Protein AF-A2GDU5-F1 (afdb_monomer_lite)

pLDDT: mean 79.03, std 13.69, range [23.64, 96.75]

Structure (mmCIF, N/CA/C/O backbone):
data_AF-A2GDU5-F1
#
_entry.id   AF-A2GDU5-F1
#
loop_
_atom_site.group_PDB
_atom_site.id
_atom_site.type_symbol
_atom_site.label_atom_id
_atom_site.label_alt_id
_atom_site.label_comp_id
_atom_site.label_asym_id
_atom_site.label_entity_id
_atom_site.label_seq_id
_atom_site.pdbx_PDB_ins_code
_atom_site.Cartn_x
_atom_site.Cartn_y
_atom_site.Cartn_z
_atom_site.occupancy
_atom_site.B_iso_or_equiv
_atom_site.auth_seq_id
_atom_site.auth_comp_id
_atom_site.auth_asym_id
_atom_site.auth_atom_id
_atom_site.pdbx_PDB_model_num
ATOM 1 N N . MET A 1 1 ? 20.203 16.580 0.268 1.00 59.78 1 MET A N 1
ATOM 2 C CA . MET A 1 1 ? 19.157 16.382 -0.785 1.00 59.78 1 MET A CA 1
ATOM 3 C C . MET A 1 1 ? 18.022 17.393 -0.591 1.00 59.78 1 MET A C 1
ATOM 5 O O . MET A 1 1 ? 18.221 18.310 0.182 1.00 59.78 1 MET A O 1
ATOM 9 N N . GLY A 1 2 ? 16.863 17.316 -1.258 1.00 58.25 2 GLY A N 1
ATOM 10 C CA . GLY A 1 2 ? 15.815 18.365 -1.196 1.00 58.25 2 GLY A CA 1
ATOM 11 C C . GLY A 1 2 ? 15.286 18.761 0.202 1.00 58.25 2 GLY A C 1
ATOM 12 O O . GLY A 1 2 ? 14.650 19.804 0.331 1.00 58.25 2 GLY A O 1
ATOM 13 N N . PHE A 1 3 ? 15.618 17.991 1.245 1.00 68.69 3 PHE A N 1
ATOM 14 C CA . PHE A 1 3 ? 15.351 18.269 2.666 1.00 68.69 3 PHE A CA 1
ATOM 15 C C . PHE A 1 3 ? 16.631 18.500 3.502 1.00 68.69 3 PHE A C 1
ATOM 17 O O . PHE A 1 3 ? 16.637 18.306 4.714 1.00 68.69 3 PHE A O 1
ATOM 24 N N . ASP A 1 4 ? 17.741 18.879 2.860 1.00 73.88 4 ASP A N 1
ATOM 25 C CA . ASP A 1 4 ? 19.029 19.119 3.522 1.00 73.88 4 ASP A CA 1
ATOM 26 C C . ASP A 1 4 ? 18.961 20.238 4.568 1.00 73.88 4 ASP A C 1
ATOM 28 O O . ASP A 1 4 ? 18.159 21.169 4.473 1.00 73.88 4 ASP A O 1
ATOM 32 N N . ASN A 1 5 ? 19.877 20.198 5.535 1.00 67.81 5 ASN A N 1
ATOM 33 C CA . ASN A 1 5 ? 20.006 21.255 6.526 1.00 67.81 5 ASN A CA 1
ATOM 34 C C . ASN A 1 5 ? 20.511 22.573 5.928 1.00 67.81 5 ASN A C 1
ATOM 36 O O . ASN A 1 5 ? 20.298 23.615 6.545 1.00 67.81 5 ASN A O 1
ATOM 40 N N . THR A 1 6 ? 21.166 22.542 4.764 1.00 77.12 6 THR A N 1
ATOM 41 C CA . THR A 1 6 ? 21.751 23.727 4.129 1.00 77.12 6 THR A CA 1
ATOM 42 C C . THR A 1 6 ? 20.952 24.191 2.907 1.00 77.12 6 THR A C 1
ATOM 44 O O . THR A 1 6 ? 20.748 23.445 1.949 1.00 77.12 6 THR A O 1
ATOM 47 N N . ASP A 1 7 ? 20.565 25.469 2.896 1.00 79.88 7 ASP A N 1
ATOM 48 C CA . ASP A 1 7 ? 19.825 26.107 1.796 1.00 79.88 7 ASP A CA 1
ATOM 49 C C . ASP A 1 7 ? 20.529 26.023 0.445 1.00 79.88 7 ASP A C 1
ATOM 51 O O . ASP A 1 7 ? 19.878 25.776 -0.566 1.00 79.88 7 ASP A O 1
ATOM 55 N N . SER A 1 8 ? 21.851 26.194 0.406 1.00 71.56 8 SER A N 1
ATOM 56 C CA . SER A 1 8 ? 22.625 26.097 -0.837 1.00 71.56 8 SER A CA 1
ATOM 57 C C . SER A 1 8 ? 22.556 24.698 -1.454 1.00 71.56 8 SER A C 1
ATOM 59 O O . SER A 1 8 ? 22.418 24.574 -2.669 1.00 71.56 8 SER A O 1
ATOM 61 N N . VAL A 1 9 ? 22.571 23.651 -0.625 1.00 69.81 9 VAL A N 1
ATOM 62 C CA . VAL A 1 9 ? 22.451 22.253 -1.060 1.00 69.81 9 VAL A CA 1
ATOM 63 C C . VAL A 1 9 ? 21.038 21.970 -1.569 1.00 69.81 9 VAL A C 1
ATOM 65 O O . VAL A 1 9 ? 20.882 21.374 -2.635 1.00 69.81 9 VAL A O 1
ATOM 68 N N . ARG A 1 10 ? 20.004 22.449 -0.863 1.00 79.12 10 ARG A N 1
ATOM 69 C CA . ARG A 1 10 ? 18.610 22.347 -1.329 1.00 79.12 10 ARG A CA 1
ATOM 70 C C . ARG A 1 10 ? 18.392 23.118 -2.631 1.00 79.12 10 ARG A C 1
ATOM 72 O O . ARG A 1 10 ? 17.750 22.601 -3.535 1.00 79.12 10 ARG A O 1
ATOM 79 N N . THR A 1 11 ? 18.985 24.302 -2.763 1.00 78.50 11 THR A N 1
ATOM 80 C CA . THR A 1 11 ? 18.891 25.155 -3.958 1.00 78.50 11 THR A CA 1
ATOM 81 C C . THR A 1 11 ? 19.548 24.478 -5.154 1.00 78.50 11 THR A C 1
ATOM 83 O O . THR A 1 11 ? 18.932 24.391 -6.210 1.00 78.50 11 THR A O 1
ATOM 86 N N . ALA A 1 12 ? 20.766 23.953 -4.990 1.00 68.75 12 ALA A N 1
ATOM 87 C CA . ALA A 1 12 ? 21.474 23.225 -6.040 1.00 68.75 12 ALA A CA 1
ATOM 88 C C . ALA A 1 12 ? 20.706 21.969 -6.476 1.00 68.75 12 ALA A C 1
ATOM 90 O O . ALA A 1 12 ? 20.631 21.689 -7.668 1.00 68.75 12 ALA A O 1
ATOM 91 N N . PHE A 1 13 ? 20.089 21.260 -5.525 1.00 75.81 13 PHE A N 1
ATOM 92 C CA . PHE A 1 13 ? 19.246 20.102 -5.808 1.00 75.81 13 PHE A CA 1
ATOM 93 C C . PHE A 1 13 ? 17.956 20.483 -6.547 1.00 75.81 13 PHE A C 1
ATOM 95 O O . PHE A 1 13 ? 17.663 19.917 -7.588 1.00 75.81 13 PHE A O 1
ATOM 102 N N . LEU A 1 14 ? 17.189 21.466 -6.065 1.00 78.19 14 LEU A N 1
ATOM 103 C CA . LEU A 1 14 ? 15.964 21.902 -6.748 1.00 78.19 14 LEU A CA 1
ATOM 104 C C . LEU A 1 14 ? 16.262 22.477 -8.131 1.00 78.19 14 LEU A C 1
ATOM 106 O O . LEU A 1 14 ? 15.517 22.219 -9.066 1.00 78.19 14 LEU A O 1
ATOM 110 N N . ALA A 1 15 ? 17.363 23.215 -8.279 1.00 73.44 15 ALA A N 1
ATOM 111 C CA . ALA A 1 15 ? 17.786 23.757 -9.561 1.00 73.44 15 ALA A CA 1
ATOM 112 C C . ALA A 1 15 ? 18.239 22.656 -10.526 1.00 73.44 15 ALA A C 1
ATOM 114 O O . ALA A 1 15 ? 17.897 22.729 -11.703 1.00 73.44 15 ALA A O 1
ATOM 115 N N . SER A 1 16 ? 18.962 21.632 -10.055 1.00 66.12 16 SER A N 1
ATOM 116 C CA . SER A 1 16 ? 19.348 20.500 -10.904 1.00 66.12 16 SER A CA 1
ATOM 117 C C . SER A 1 16 ? 18.131 19.689 -11.331 1.00 66.12 16 SER A C 1
ATOM 119 O O . SER A 1 16 ? 18.038 19.339 -12.499 1.00 66.12 16 SER A O 1
ATOM 121 N N . VAL A 1 17 ? 17.171 19.479 -10.424 1.00 68.00 17 VAL A N 1
ATOM 122 C CA . VAL A 1 17 ? 15.894 18.807 -10.692 1.00 68.00 17 VAL A CA 1
ATOM 123 C C . VAL A 1 17 ? 15.010 19.646 -11.631 1.00 68.00 17 VAL A C 1
ATOM 125 O O . VAL A 1 17 ? 14.420 19.114 -12.559 1.00 68.00 17 VAL A O 1
ATOM 128 N N . ALA A 1 18 ? 14.942 20.969 -11.481 1.00 69.94 18 ALA A N 1
ATOM 129 C CA . ALA A 1 18 ? 14.189 21.845 -12.385 1.00 69.94 18 ALA A CA 1
ATOM 130 C C . ALA A 1 18 ? 14.818 21.916 -13.787 1.00 69.94 18 ALA A C 1
ATOM 132 O O . ALA A 1 18 ? 14.117 21.864 -14.796 1.00 69.94 18 ALA A O 1
ATOM 133 N N . ALA A 1 19 ? 16.151 21.987 -13.855 1.00 63.06 19 ALA A N 1
ATOM 134 C CA . ALA A 1 19 ? 16.951 21.951 -15.084 1.00 63.06 19 ALA A CA 1
ATOM 135 C C . ALA A 1 19 ? 17.051 20.553 -15.697 1.00 63.06 19 ALA A C 1
ATOM 137 O O . ALA A 1 19 ? 17.915 20.294 -16.522 1.00 63.06 19 ALA A O 1
ATOM 138 N N . VAL A 1 20 ? 16.216 19.648 -15.232 1.00 59.94 20 VAL A N 1
ATOM 139 C CA . VAL A 1 20 ? 16.062 18.288 -15.696 1.00 59.94 20 VAL A CA 1
ATOM 140 C C . VAL A 1 20 ? 14.729 18.225 -16.455 1.00 59.94 20 VAL A C 1
ATOM 142 O O . VAL A 1 20 ? 14.638 17.543 -17.451 1.00 59.94 20 VAL A O 1
ATOM 145 N N . PHE A 1 21 ? 13.720 19.012 -16.070 1.00 59.44 21 PHE A N 1
ATOM 146 C CA . PHE A 1 21 ? 12.341 18.999 -16.578 1.00 59.44 21 PHE A CA 1
ATOM 147 C C . PHE A 1 21 ? 12.060 19.950 -17.774 1.00 59.44 21 PHE A C 1
ATOM 149 O O . PHE A 1 21 ? 10.907 20.286 -18.028 1.00 59.44 21 PHE A O 1
ATOM 156 N N . LYS A 1 22 ? 13.056 20.453 -18.516 1.00 51.84 22 LYS A N 1
ATOM 157 C CA . LYS A 1 22 ? 12.866 21.642 -19.377 1.00 51.84 22 LYS A CA 1
ATOM 158 C C . LYS A 1 22 ? 13.141 21.437 -20.879 1.00 51.84 22 LYS A C 1
ATOM 160 O O . LYS A 1 22 ? 14.289 21.367 -21.270 1.00 51.84 22 LYS A O 1
ATOM 165 N N . VAL A 1 23 ? 12.143 21.471 -21.765 1.00 41.59 23 VAL A N 1
ATOM 166 C CA . VAL A 1 23 ? 12.345 21.420 -23.240 1.00 41.59 23 VAL A CA 1
ATOM 167 C C . VAL A 1 23 ? 12.697 22.824 -23.826 1.00 41.59 23 VAL A C 1
ATOM 169 O O . VAL A 1 23 ? 12.073 23.797 -23.415 1.00 41.59 23 VAL A O 1
ATOM 172 N N . PRO A 1 24 ? 13.664 22.998 -24.759 1.00 36.41 24 PRO A N 1
ATOM 173 C CA . PRO A 1 24 ? 14.017 24.254 -25.438 1.00 36.41 24 PRO A CA 1
ATOM 174 C C . PRO A 1 24 ? 13.481 24.424 -26.884 1.00 36.41 24 PRO A C 1
ATOM 176 O O . PRO A 1 24 ? 13.335 23.471 -27.654 1.00 36.41 24 PRO A O 1
ATOM 179 N N . GLU A 1 25 ? 13.249 25.697 -27.244 1.00 29.20 25 GLU A N 1
ATOM 180 C CA . GLU A 1 25 ? 12.625 26.236 -28.475 1.00 29.20 25 GLU A CA 1
ATOM 181 C C . GLU A 1 25 ? 13.564 26.384 -29.703 1.00 29.20 25 GLU A C 1
ATOM 183 O O . GLU A 1 25 ? 14.769 26.589 -29.560 1.00 29.20 25 GLU A O 1
ATOM 188 N N . ILE A 1 26 ? 13.001 26.299 -30.927 1.00 27.44 26 ILE A N 1
ATOM 189 C CA . ILE A 1 26 ? 13.671 26.012 -32.228 1.00 27.44 26 ILE A CA 1
ATOM 190 C C . ILE A 1 26 ? 14.061 27.246 -33.072 1.00 27.44 26 ILE A C 1
ATOM 192 O O . ILE A 1 26 ? 13.242 28.142 -33.270 1.00 27.44 26 ILE A O 1
ATOM 196 N N . ARG A 1 27 ? 15.237 27.202 -33.739 1.00 24.22 27 ARG A N 1
ATOM 197 C CA . ARG A 1 27 ? 15.517 27.838 -35.056 1.00 24.22 27 ARG A CA 1
ATOM 198 C C . ARG A 1 27 ? 16.321 26.901 -35.990 1.00 24.22 27 ARG A C 1
ATOM 200 O O . ARG A 1 27 ? 17.091 26.075 -35.524 1.00 24.22 27 ARG A O 1
ATOM 207 N N . VAL A 1 28 ? 16.106 27.023 -37.308 1.00 32.78 28 VAL A N 1
ATOM 208 C CA . VAL A 1 28 ? 16.557 26.121 -38.407 1.00 32.78 28 VAL A CA 1
ATOM 209 C C . VAL A 1 28 ? 17.641 26.792 -39.280 1.00 32.78 28 VAL A C 1
ATOM 211 O O . VAL A 1 28 ? 17.622 28.020 -39.335 1.00 32.78 28 VAL A O 1
ATOM 214 N N . VAL A 1 29 ? 18.517 26.023 -39.977 1.00 23.64 29 VAL A N 1
ATOM 215 C CA . VAL A 1 29 ? 18.971 26.180 -41.407 1.00 23.64 29 VAL A CA 1
ATOM 216 C C . VAL A 1 29 ? 20.196 25.286 -41.767 1.00 23.64 29 VAL A C 1
ATOM 218 O O . VAL A 1 29 ? 21.187 25.335 -41.051 1.00 23.64 29 VAL A O 1
ATOM 221 N N . GLY A 1 30 ? 20.144 24.581 -42.925 1.00 26.91 30 GLY A N 1
ATOM 222 C CA . GLY A 1 30 ? 21.173 24.618 -44.007 1.00 26.91 30 GLY A CA 1
ATOM 223 C C . GLY A 1 30 ? 22.175 23.456 -44.240 1.00 26.91 30 GLY A C 1
ATOM 224 O O . GLY A 1 30 ? 23.024 23.209 -43.407 1.00 26.91 30 GLY A O 1
ATOM 225 N N . THR A 1 31 ? 22.127 22.844 -45.436 1.00 31.70 31 THR A N 1
ATOM 226 C CA . THR A 1 31 ? 22.852 21.670 -46.020 1.00 31.70 31 THR A CA 1
ATOM 227 C C . THR A 1 31 ? 24.286 21.889 -46.567 1.00 31.70 31 THR A C 1
ATOM 229 O O . THR A 1 31 ? 24.541 22.989 -47.051 1.00 31.70 31 THR A O 1
ATOM 232 N N . ALA A 1 32 ? 25.117 20.823 -46.705 1.00 23.86 32 ALA A N 1
ATOM 233 C CA . ALA A 1 32 ? 25.774 20.371 -47.975 1.00 23.86 32 ALA A CA 1
ATOM 234 C C . ALA A 1 32 ? 26.804 19.201 -47.827 1.00 23.86 32 ALA A C 1
ATOM 236 O O . ALA A 1 32 ? 27.413 19.012 -46.778 1.00 23.86 32 ALA A O 1
ATOM 237 N N . GLU A 1 33 ? 26.980 18.438 -48.920 1.00 32.34 33 GLU A N 1
ATOM 238 C CA . GLU A 1 33 ? 27.682 17.143 -49.122 1.00 32.34 33 GLU A CA 1
ATOM 239 C C . GLU A 1 33 ? 29.183 17.225 -49.510 1.00 32.34 33 GLU A C 1
ATOM 241 O O . GLU A 1 33 ? 29.621 18.249 -50.032 1.00 32.34 33 GLU A O 1
ATOM 246 N N . ALA A 1 34 ? 29.932 16.104 -49.396 1.00 23.98 34 ALA A N 1
ATOM 247 C CA . ALA A 1 34 ? 31.044 15.721 -50.302 1.00 23.98 34 ALA A CA 1
ATOM 248 C C . ALA A 1 34 ? 31.491 14.233 -50.157 1.00 23.98 34 ALA A C 1
ATOM 250 O O . ALA A 1 34 ? 31.383 13.643 -49.086 1.00 23.98 34 ALA A O 1
ATOM 251 N N . VAL A 1 35 ? 32.030 13.656 -51.246 1.00 33.53 35 VAL A N 1
ATOM 252 C CA . VAL A 1 35 ? 32.385 12.233 -51.516 1.00 33.53 35 VAL A CA 1
ATOM 253 C C . VAL A 1 35 ? 33.910 12.056 -51.738 1.00 33.53 35 VAL A C 1
ATOM 255 O O . VAL A 1 35 ? 34.508 12.983 -52.280 1.00 33.53 35 VAL A O 1
ATOM 258 N N . THR A 1 36 ? 34.538 10.900 -51.394 1.00 29.11 36 THR A N 1
ATOM 259 C CA . THR A 1 36 ? 35.489 10.095 -52.249 1.00 29.11 36 THR A CA 1
ATOM 260 C C . THR A 1 36 ? 36.145 8.837 -51.587 1.00 29.11 36 THR A C 1
ATOM 262 O O . THR A 1 36 ? 36.674 8.914 -50.484 1.00 29.11 36 THR A O 1
ATOM 265 N N . GLU A 1 37 ? 36.108 7.721 -52.353 1.00 30.11 37 GLU A N 1
ATOM 266 C CA . GLU A 1 37 ? 36.973 6.508 -52.549 1.00 30.11 37 GLU A CA 1
ATOM 267 C C . GLU A 1 37 ? 37.316 5.441 -51.460 1.00 30.11 37 GLU A C 1
ATOM 269 O O . GLU A 1 37 ? 37.497 5.711 -50.278 1.00 30.11 37 GLU A O 1
ATOM 274 N N . GLU A 1 38 ? 37.370 4.162 -51.897 1.00 43.97 38 GLU A N 1
ATOM 275 C CA . GLU A 1 38 ? 37.032 2.942 -51.131 1.00 43.97 38 GLU A CA 1
ATOM 276 C C . GLU A 1 38 ? 38.206 2.023 -50.705 1.00 43.97 38 GLU A C 1
ATOM 278 O O . GLU A 1 38 ? 38.881 1.423 -51.535 1.00 43.97 38 GLU A O 1
ATOM 283 N N . VAL A 1 39 ? 38.343 1.782 -49.393 1.00 59.94 39 VAL A N 1
ATOM 284 C CA . VAL A 1 39 ? 39.122 0.677 -48.781 1.00 59.94 39 VAL A CA 1
ATOM 285 C C . VAL A 1 39 ? 38.203 -0.540 -48.551 1.00 59.94 39 VAL A C 1
ATOM 287 O O . VAL A 1 39 ? 37.040 -0.342 -48.178 1.00 59.94 39 VAL A O 1
ATOM 290 N N . THR A 1 40 ? 38.672 -1.786 -48.757 1.00 68.19 40 THR A N 1
ATOM 291 C CA . THR A 1 40 ? 37.838 -2.992 -48.537 1.00 68.19 40 THR A CA 1
ATOM 292 C C . THR A 1 40 ? 37.731 -3.370 -47.054 1.00 68.19 40 THR A C 1
ATOM 294 O O . THR A 1 40 ? 38.578 -3.016 -46.236 1.00 68.19 40 THR A O 1
ATOM 297 N N . LEU A 1 41 ? 36.671 -4.097 -46.678 1.00 75.19 41 LEU A N 1
ATOM 298 C CA . LEU A 1 41 ? 36.395 -4.437 -45.276 1.00 75.19 41 LEU A CA 1
ATOM 299 C C . LEU A 1 41 ? 37.490 -5.309 -44.635 1.00 75.19 41 LEU A C 1
ATOM 301 O O . LEU A 1 41 ? 37.798 -5.157 -43.452 1.00 75.19 41 LEU A O 1
ATOM 305 N N . VAL A 1 42 ? 38.060 -6.223 -45.426 1.00 79.50 42 VAL A N 1
ATOM 306 C CA . VAL A 1 42 ? 39.102 -7.165 -44.993 1.00 79.50 42 VAL A CA 1
ATOM 307 C C . VAL A 1 42 ? 40.408 -6.424 -44.730 1.00 79.50 42 VAL A C 1
ATOM 309 O O . VAL A 1 42 ? 41.029 -6.652 -43.693 1.00 79.50 42 VAL A O 1
ATOM 312 N N . ASP A 1 43 ? 40.767 -5.476 -45.599 1.00 76.81 43 ASP A N 1
ATOM 313 C CA . ASP A 1 43 ? 41.979 -4.670 -45.434 1.00 76.81 43 ASP A CA 1
ATOM 314 C C . ASP A 1 43 ? 41.936 -3.870 -44.133 1.00 76.81 43 ASP A C 1
ATOM 316 O O . ASP A 1 43 ? 42.937 -3.778 -43.432 1.00 76.81 43 ASP A O 1
ATOM 320 N N . ILE A 1 44 ? 40.764 -3.342 -43.760 1.00 79.44 44 ILE A N 1
ATOM 321 C CA . ILE A 1 44 ? 40.614 -2.582 -42.516 1.00 79.44 44 ILE A CA 1
ATOM 322 C C . ILE A 1 44 ? 40.690 -3.507 -41.293 1.00 79.44 44 ILE A C 1
ATOM 324 O O . ILE A 1 44 ? 41.388 -3.178 -40.334 1.00 79.44 44 ILE A O 1
ATOM 328 N N . LEU A 1 45 ? 40.018 -4.667 -41.329 1.00 81.81 45 LEU A N 1
ATOM 329 C CA . LEU A 1 45 ? 39.980 -5.621 -40.210 1.00 81.81 45 LEU A CA 1
ATOM 330 C C . LEU A 1 45 ? 41.371 -6.155 -39.841 1.00 81.81 45 LEU A C 1
ATOM 332 O O . LEU A 1 45 ? 41.641 -6.427 -38.672 1.00 81.81 45 LEU A O 1
ATOM 336 N N . PHE A 1 46 ? 42.245 -6.274 -40.840 1.00 83.00 46 PHE A N 1
ATOM 337 C CA . PHE A 1 46 ? 43.621 -6.738 -40.695 1.00 83.00 46 PHE A CA 1
ATOM 338 C C . PHE A 1 46 ? 44.657 -5.612 -40.858 1.00 83.00 46 PHE A C 1
ATOM 340 O O . PHE A 1 46 ? 45.850 -5.901 -40.942 1.00 83.00 46 PHE A O 1
ATOM 347 N N . SER A 1 47 ? 44.249 -4.336 -40.854 1.00 69.19 47 SER A N 1
ATOM 348 C CA . SER A 1 47 ? 45.165 -3.190 -40.759 1.00 69.19 47 SER A CA 1
ATOM 349 C C . SER A 1 47 ? 45.456 -2.894 -39.282 1.00 69.19 47 SER A C 1
ATOM 351 O O . SER A 1 47 ? 44.553 -2.581 -38.513 1.00 69.19 47 SER A O 1
ATOM 353 N N . GLY A 1 48 ? 46.710 -3.024 -38.844 1.00 69.50 48 GLY A N 1
ATOM 354 C CA . GLY A 1 48 ? 47.106 -2.789 -37.443 1.00 69.50 48 GLY A CA 1
ATOM 355 C C . GLY A 1 48 ? 47.080 -4.040 -36.555 1.00 69.50 48 GLY A C 1
ATOM 356 O O . GLY A 1 48 ? 47.377 -5.144 -37.031 1.00 69.50 48 GLY A O 1
ATOM 357 N N . SER A 1 49 ? 46.801 -3.865 -35.255 1.00 70.88 49 SER A N 1
ATOM 358 C CA . SER A 1 49 ? 46.778 -4.970 -34.293 1.00 70.88 49 SER A CA 1
ATOM 359 C C . SER A 1 49 ? 45.445 -5.728 -34.365 1.00 70.88 49 SER A C 1
ATOM 361 O O . SER A 1 49 ? 44.376 -5.142 -34.532 1.00 70.88 49 SER A O 1
ATOM 363 N N . LEU A 1 50 ? 45.481 -7.057 -34.219 1.00 85.50 50 LEU A N 1
ATOM 364 C CA . LEU A 1 50 ? 44.300 -7.936 -34.315 1.00 85.50 50 LEU A CA 1
ATOM 365 C C . LEU A 1 50 ? 43.281 -7.742 -33.167 1.00 85.50 50 LEU A C 1
ATOM 367 O O . LEU A 1 50 ? 42.311 -8.493 -33.047 1.00 85.50 50 LEU A O 1
ATOM 371 N N . LYS A 1 51 ? 43.469 -6.709 -32.342 1.00 81.88 51 LYS A N 1
ATOM 372 C CA . LYS A 1 51 ? 42.652 -6.361 -31.180 1.00 81.88 51 LYS A CA 1
ATOM 373 C C . LYS A 1 51 ? 41.208 -6.030 -31.545 1.00 81.88 51 LYS A C 1
ATOM 375 O O . LYS A 1 51 ? 40.296 -6.354 -30.789 1.00 81.88 51 LYS A O 1
ATOM 380 N N . LEU A 1 52 ? 40.972 -5.461 -32.728 1.00 83.81 52 LEU A N 1
ATOM 381 C CA . LEU A 1 52 ? 39.616 -5.262 -33.245 1.00 83.81 52 LEU A CA 1
ATOM 382 C C . LEU A 1 52 ? 38.880 -6.599 -33.418 1.00 83.81 52 LEU A C 1
ATOM 384 O O . LEU A 1 52 ? 37.720 -6.719 -33.035 1.00 83.81 52 LEU A O 1
ATOM 388 N N . ILE A 1 53 ? 39.563 -7.623 -33.935 1.00 86.88 53 ILE A N 1
ATOM 389 C CA . ILE A 1 53 ? 38.979 -8.953 -34.137 1.00 86.88 53 ILE A CA 1
ATOM 390 C C . ILE A 1 53 ? 38.690 -9.632 -32.794 1.00 86.88 53 ILE A C 1
ATOM 392 O O . ILE A 1 53 ? 37.682 -10.320 -32.670 1.00 86.88 53 ILE A O 1
ATOM 396 N N . GLU A 1 54 ? 39.516 -9.399 -31.771 1.00 86.75 54 GLU A N 1
ATOM 397 C CA . GLU A 1 54 ? 39.267 -9.877 -30.401 1.00 86.75 54 GLU A CA 1
ATOM 398 C C . GLU A 1 54 ? 38.012 -9.250 -29.792 1.00 86.75 54 GLU A C 1
ATOM 400 O O . GLU A 1 54 ? 37.163 -9.955 -29.247 1.00 86.75 54 GLU A O 1
ATOM 405 N N . ILE A 1 55 ? 37.868 -7.927 -29.923 1.00 84.50 55 ILE A N 1
ATOM 406 C CA . ILE A 1 55 ? 36.693 -7.196 -29.434 1.00 84.50 55 ILE A CA 1
ATOM 407 C C . ILE A 1 55 ? 35.439 -7.693 -30.153 1.00 84.50 55 ILE A C 1
ATOM 409 O O . ILE A 1 55 ? 34.427 -7.951 -29.502 1.00 84.50 55 ILE A O 1
ATOM 413 N N . ILE A 1 56 ? 35.510 -7.887 -31.473 1.00 87.06 56 ILE A N 1
ATOM 414 C CA . ILE A 1 56 ? 34.402 -8.447 -32.251 1.00 87.06 56 ILE A CA 1
ATOM 415 C C . ILE A 1 56 ? 34.080 -9.867 -31.781 1.00 87.06 56 ILE A C 1
ATOM 417 O O . ILE A 1 56 ? 32.932 -10.155 -31.450 1.00 87.06 56 ILE A O 1
ATOM 421 N N . GLY A 1 57 ? 35.088 -10.733 -31.678 1.00 83.62 57 GLY A N 1
ATOM 422 C CA . GLY A 1 57 ? 34.925 -12.132 -31.297 1.00 83.62 57 GLY A CA 1
ATOM 423 C C . GLY A 1 57 ? 34.302 -12.329 -29.914 1.00 83.62 57 GLY A C 1
ATOM 424 O O . GLY A 1 57 ? 33.460 -13.208 -29.755 1.00 83.62 57 GLY A O 1
ATOM 425 N N . ASN A 1 58 ? 34.648 -11.484 -28.938 1.00 82.69 58 ASN A N 1
ATOM 426 C CA . ASN A 1 58 ? 34.112 -11.556 -27.572 1.00 82.69 58 ASN A CA 1
ATOM 427 C C . ASN A 1 58 ? 32.650 -11.092 -27.447 1.00 82.69 58 ASN A C 1
ATOM 429 O O . ASN A 1 58 ? 32.013 -11.359 -26.430 1.00 82.69 58 ASN A O 1
ATOM 433 N N . ASN A 1 59 ? 32.117 -10.399 -28.458 1.00 83.69 59 ASN A N 1
ATOM 434 C CA . ASN A 1 59 ? 30.756 -9.850 -28.458 1.00 83.69 59 ASN A CA 1
ATOM 435 C C . ASN A 1 59 ? 29.805 -10.583 -29.412 1.00 83.69 59 ASN A C 1
ATOM 437 O O . ASN A 1 59 ? 28.650 -10.181 -29.566 1.00 83.69 59 ASN A O 1
ATOM 441 N N . ILE A 1 60 ? 30.273 -11.654 -30.054 1.00 84.50 60 ILE A N 1
ATOM 442 C CA . ILE A 1 60 ? 29.435 -12.524 -30.874 1.00 84.50 60 ILE A CA 1
ATOM 443 C C . ILE A 1 60 ? 28.801 -13.590 -29.989 1.00 84.50 60 ILE A C 1
ATOM 445 O O . ILE A 1 60 ? 29.474 -14.282 -29.229 1.00 84.50 60 ILE A O 1
ATOM 449 N N . GLU A 1 61 ? 27.484 -13.741 -30.107 1.00 78.69 61 GLU A N 1
ATOM 450 C CA . GLU A 1 61 ? 26.736 -14.764 -29.381 1.00 78.69 61 GLU A CA 1
ATOM 451 C C . GLU A 1 61 ? 27.199 -16.183 -29.743 1.00 78.69 61 GLU A C 1
ATOM 453 O O . GLU A 1 61 ? 27.536 -16.485 -30.891 1.00 78.69 61 GLU A O 1
ATOM 458 N N . TYR A 1 62 ? 27.120 -17.101 -28.778 1.00 75.25 62 TYR A N 1
ATOM 459 C CA . TYR A 1 62 ? 27.547 -18.495 -28.942 1.00 75.25 62 TYR A CA 1
ATOM 460 C C . TYR A 1 62 ? 26.926 -19.216 -30.150 1.00 75.25 62 TYR A C 1
ATOM 462 O O . TYR A 1 62 ? 27.587 -20.042 -30.775 1.00 75.25 62 TYR A O 1
ATOM 470 N N . SER A 1 63 ? 25.670 -18.913 -30.494 1.00 76.62 63 SER A N 1
ATOM 471 C CA . SER A 1 63 ? 24.952 -19.497 -31.640 1.00 76.62 63 SER A CA 1
ATOM 472 C C . SER A 1 63 ? 25.543 -19.087 -32.995 1.00 76.62 63 SER A C 1
ATOM 474 O O . SER A 1 63 ? 25.366 -19.788 -33.991 1.00 76.62 63 SER A O 1
ATOM 476 N N . ARG A 1 64 ? 26.265 -17.962 -33.032 1.00 80.25 64 ARG A N 1
ATOM 477 C CA . ARG A 1 64 ? 26.814 -17.324 -34.236 1.00 80.25 64 ARG A CA 1
ATOM 478 C C . ARG A 1 64 ? 28.337 -17.384 -34.313 1.00 80.25 64 ARG A C 1
ATOM 480 O O . ARG A 1 64 ? 28.904 -17.237 -35.394 1.00 80.25 64 ARG A O 1
ATOM 487 N N . ALA A 1 65 ? 28.993 -17.685 -33.192 1.00 83.69 65 ALA A N 1
ATOM 488 C CA . ALA A 1 65 ? 30.444 -17.781 -33.077 1.00 83.69 65 ALA A CA 1
ATOM 489 C C . ALA A 1 65 ? 31.080 -18.718 -34.118 1.00 83.69 65 ALA A C 1
ATOM 491 O O . ALA A 1 65 ? 32.164 -18.425 -34.612 1.00 83.69 65 ALA A O 1
ATOM 492 N N . GLU A 1 66 ? 30.409 -19.813 -34.496 1.00 83.56 66 GLU A N 1
ATOM 493 C CA . GLU A 1 66 ? 30.905 -20.746 -35.521 1.00 83.56 66 GLU A CA 1
ATOM 494 C C . GLU A 1 66 ? 30.959 -20.113 -36.924 1.00 83.56 66 GLU A C 1
ATOM 496 O O . GLU A 1 66 ? 31.968 -20.228 -37.621 1.00 83.56 66 GLU A O 1
ATOM 501 N N . HIS A 1 67 ? 29.911 -19.385 -37.319 1.00 85.19 67 HIS A N 1
ATOM 502 C CA . HIS A 1 67 ? 29.825 -18.743 -38.633 1.00 85.19 67 HIS A CA 1
ATOM 503 C C . HIS A 1 67 ? 30.843 -17.609 -38.770 1.00 85.19 67 HIS A C 1
ATOM 505 O O . HIS A 1 67 ? 31.563 -17.539 -39.768 1.00 85.19 67 HIS A O 1
ATOM 511 N N . PHE A 1 68 ? 30.966 -16.770 -37.739 1.00 90.62 68 PHE A N 1
ATOM 512 C CA . PHE A 1 68 ? 31.948 -15.692 -37.747 1.00 90.62 68 PHE A CA 1
ATOM 513 C C . PHE A 1 68 ? 33.386 -16.205 -37.686 1.00 90.62 68 PHE A C 1
ATOM 515 O O . PHE A 1 68 ? 34.227 -15.720 -38.434 1.00 90.62 68 PHE A O 1
ATOM 522 N N . ALA A 1 69 ? 33.681 -17.203 -36.846 1.00 88.69 69 ALA A N 1
ATOM 523 C CA . ALA A 1 69 ? 35.022 -17.775 -36.752 1.00 88.69 69 ALA A CA 1
ATOM 524 C C . ALA A 1 69 ? 35.511 -18.330 -38.100 1.00 88.69 69 ALA A C 1
ATOM 526 O O . ALA A 1 69 ? 36.674 -18.147 -38.461 1.00 88.69 69 ALA A O 1
ATOM 527 N N . LYS A 1 70 ? 34.615 -18.965 -38.868 1.00 89.62 70 LYS A N 1
ATOM 528 C CA . LYS A 1 70 ? 34.909 -19.415 -40.231 1.00 89.62 70 LYS A CA 1
ATOM 529 C C . LYS A 1 70 ? 35.190 -18.234 -41.171 1.00 89.62 70 LYS A C 1
ATOM 531 O O . LYS A 1 70 ? 36.209 -18.240 -41.854 1.00 89.62 70 LYS A O 1
ATOM 536 N N . ALA A 1 71 ? 34.321 -17.222 -41.184 1.00 89.75 71 ALA A N 1
ATOM 537 C CA . ALA A 1 71 ? 34.452 -16.068 -42.077 1.00 89.75 71 ALA A CA 1
ATOM 538 C C . ALA A 1 71 ? 35.687 -15.199 -41.756 1.00 89.75 71 ALA A C 1
ATOM 540 O O . ALA A 1 71 ? 36.382 -14.746 -42.662 1.00 89.75 71 ALA A O 1
ATOM 541 N N . ALA A 1 72 ? 36.010 -15.012 -40.473 1.00 89.88 72 ALA A N 1
ATOM 542 C CA . ALA A 1 72 ? 37.202 -14.293 -40.027 1.00 89.88 72 ALA A CA 1
ATOM 543 C C . ALA A 1 72 ? 38.494 -15.015 -40.438 1.00 89.88 72 ALA A C 1
ATOM 545 O O . ALA A 1 72 ? 39.459 -14.365 -40.839 1.00 89.88 72 ALA A O 1
ATOM 546 N N . LEU A 1 73 ? 38.502 -16.352 -40.398 1.00 90.12 73 LEU A N 1
ATOM 547 C CA . LEU A 1 73 ? 39.636 -17.146 -40.862 1.00 90.12 73 LEU A CA 1
ATOM 548 C C . LEU A 1 73 ? 39.814 -17.073 -42.390 1.00 90.12 73 LEU A C 1
ATOM 550 O O . LEU A 1 73 ? 40.940 -16.930 -42.863 1.00 90.12 73 LEU A O 1
ATOM 554 N N . GLU A 1 74 ? 38.721 -17.109 -43.158 1.00 88.69 74 GLU A N 1
ATOM 555 C CA . GLU A 1 74 ? 38.750 -16.887 -44.613 1.00 88.69 74 GLU A CA 1
ATOM 556 C C . GLU A 1 74 ? 39.312 -15.496 -44.959 1.00 88.69 74 GLU A C 1
ATOM 558 O O . GLU A 1 74 ? 40.158 -15.364 -45.842 1.00 88.69 74 GLU A O 1
ATOM 563 N N . ALA A 1 75 ? 38.922 -14.459 -44.212 1.00 87.88 75 ALA A N 1
ATOM 564 C CA . ALA A 1 75 ? 39.464 -13.114 -44.391 1.00 87.88 75 ALA A CA 1
ATOM 565 C C . ALA A 1 75 ? 40.938 -12.986 -43.973 1.00 87.88 75 ALA A C 1
ATOM 567 O O . ALA A 1 75 ? 41.686 -12.230 -44.594 1.00 87.88 75 ALA A O 1
ATOM 568 N N . ALA A 1 76 ? 41.387 -13.744 -42.968 1.00 88.06 76 ALA A N 1
ATOM 569 C CA . ALA A 1 76 ? 42.798 -13.799 -42.587 1.00 88.06 76 ALA A CA 1
ATOM 570 C C . ALA A 1 76 ? 43.670 -14.450 -43.678 1.00 88.06 76 ALA A C 1
ATOM 572 O O . ALA A 1 76 ? 44.820 -14.059 -43.877 1.00 88.06 76 ALA A O 1
ATOM 573 N N . LEU A 1 77 ? 43.121 -15.433 -44.401 1.00 86.50 77 LEU A N 1
ATOM 574 C CA . LEU A 1 77 ? 43.767 -16.045 -45.565 1.00 86.50 77 LEU A CA 1
ATOM 575 C C . LEU A 1 77 ? 43.830 -15.068 -46.749 1.00 86.50 77 LEU A C 1
ATOM 577 O O . LEU A 1 77 ? 44.882 -14.959 -47.371 1.00 86.50 77 LEU A O 1
ATOM 581 N N . LEU A 1 78 ? 42.763 -14.298 -47.004 1.00 83.75 78 LEU A N 1
ATOM 582 C CA . LEU A 1 78 ? 42.743 -13.253 -48.042 1.00 83.75 78 LEU A CA 1
ATOM 583 C C . LEU A 1 78 ? 43.733 -12.108 -47.769 1.00 83.75 78 LEU A C 1
ATOM 585 O O . LEU A 1 78 ? 44.313 -11.573 -48.709 1.00 83.75 78 LEU A O 1
ATOM 589 N N . SER A 1 79 ? 43.951 -11.747 -46.500 1.00 81.69 79 SER A N 1
ATOM 590 C CA . SER A 1 79 ? 44.897 -10.690 -46.102 1.00 81.69 79 SER A CA 1
ATOM 591 C C . SER A 1 79 ? 46.351 -11.163 -45.966 1.00 81.69 79 SER A C 1
ATOM 593 O O . SER A 1 79 ? 47.230 -10.360 -45.662 1.00 81.69 79 SER A O 1
ATOM 595 N N . GLY A 1 80 ? 46.625 -12.461 -46.150 1.00 83.31 80 GLY A N 1
ATOM 596 C CA . GLY A 1 80 ? 47.961 -13.043 -45.982 1.00 83.31 80 GLY A CA 1
ATOM 597 C C . GLY A 1 80 ? 48.451 -13.134 -44.527 1.00 83.31 80 GLY A C 1
ATOM 598 O O . GLY A 1 80 ? 49.607 -13.481 -44.300 1.00 83.31 80 GLY A O 1
ATOM 599 N N . ARG A 1 81 ? 47.593 -12.865 -43.529 1.00 87.19 81 ARG A N 1
ATOM 600 C CA . ARG A 1 81 ? 47.933 -12.861 -42.085 1.00 87.19 81 ARG A CA 1
ATOM 601 C C . ARG A 1 81 ? 47.344 -14.058 -41.321 1.00 87.19 81 ARG A C 1
ATOM 603 O O . ARG A 1 81 ? 47.159 -14.007 -40.107 1.00 87.19 81 ARG A O 1
ATOM 610 N N . ALA A 1 82 ? 47.047 -15.156 -42.016 1.00 88.00 82 ALA A N 1
ATOM 611 C CA . ALA A 1 82 ? 46.336 -16.317 -41.472 1.00 88.00 82 ALA A CA 1
ATOM 612 C C . ALA A 1 82 ? 47.007 -16.962 -40.244 1.00 88.00 82 ALA A C 1
ATOM 614 O O . ALA A 1 82 ? 46.326 -17.239 -39.257 1.00 88.00 82 ALA A O 1
ATOM 615 N N . TYR A 1 83 ? 48.330 -17.163 -40.269 1.00 90.44 83 TYR A N 1
ATOM 616 C CA . TYR A 1 83 ? 49.056 -17.727 -39.123 1.00 90.44 83 TYR A CA 1
ATOM 617 C C . TYR A 1 83 ? 49.164 -16.758 -37.951 1.00 90.44 83 TYR A C 1
ATOM 619 O O . TYR A 1 83 ? 49.076 -17.187 -36.804 1.00 90.44 83 TYR A O 1
ATOM 627 N N . GLU A 1 84 ? 49.288 -15.460 -38.223 1.00 89.25 84 GLU A N 1
ATOM 628 C CA . GLU A 1 84 ? 49.284 -14.435 -37.181 1.00 89.25 84 GLU A CA 1
ATOM 629 C C . GLU A 1 84 ? 47.926 -14.389 -36.468 1.00 89.25 84 GLU A C 1
ATOM 631 O O . GLU A 1 84 ? 47.860 -14.397 -35.239 1.00 89.25 84 GLU A O 1
ATOM 636 N N . TYR A 1 85 ? 46.835 -14.440 -37.236 1.00 91.25 85 TYR A N 1
ATOM 637 C CA . TYR A 1 85 ? 45.483 -14.556 -36.702 1.00 91.25 85 TYR A CA 1
ATOM 638 C C . TYR A 1 85 ? 45.293 -15.833 -35.879 1.00 91.25 85 TYR A C 1
ATOM 640 O O . TYR A 1 85 ? 44.804 -15.774 -34.749 1.00 91.25 85 TYR A O 1
ATOM 648 N N . PHE A 1 86 ? 45.722 -16.980 -36.409 1.00 91.94 86 PHE A N 1
ATOM 649 C CA . PHE A 1 86 ? 45.629 -18.263 -35.719 1.00 91.94 86 PHE A CA 1
ATOM 650 C C . PHE A 1 86 ? 46.396 -18.250 -34.388 1.00 91.94 86 PHE A C 1
ATOM 652 O O . PHE A 1 86 ? 45.831 -18.585 -33.347 1.00 91.94 86 PHE A O 1
ATOM 659 N N . ALA A 1 87 ? 47.648 -17.784 -34.401 1.00 91.44 87 ALA A N 1
ATOM 660 C CA . ALA A 1 87 ? 48.483 -17.635 -33.213 1.00 91.44 87 ALA A CA 1
ATOM 661 C C . ALA A 1 87 ? 47.845 -16.694 -32.180 1.00 91.44 87 ALA A C 1
ATOM 663 O O . ALA A 1 87 ? 47.854 -16.993 -30.985 1.00 91.44 87 ALA A O 1
ATOM 664 N N . ARG A 1 88 ? 47.226 -15.597 -32.631 1.00 91.38 88 ARG A N 1
ATOM 665 C CA . ARG A 1 88 ? 46.554 -14.653 -31.738 1.00 91.38 88 ARG A CA 1
ATOM 666 C C . ARG A 1 88 ? 45.298 -15.234 -31.093 1.00 91.38 88 ARG A C 1
ATOM 668 O O . ARG A 1 88 ? 45.071 -15.003 -29.910 1.00 91.38 88 ARG A O 1
ATOM 675 N N . MET A 1 89 ? 44.495 -16.008 -31.824 1.00 93.12 89 MET A N 1
ATOM 676 C CA . MET A 1 89 ? 43.328 -16.692 -31.246 1.00 93.12 89 MET A CA 1
ATOM 677 C C . MET A 1 89 ? 43.739 -17.747 -30.209 1.00 93.12 89 MET A C 1
ATOM 679 O O . MET A 1 89 ? 43.047 -17.912 -29.205 1.00 93.12 89 MET A O 1
ATOM 683 N N . VAL A 1 90 ? 44.883 -18.413 -30.409 1.00 92.31 90 VAL A N 1
ATOM 684 C CA . VAL A 1 90 ? 45.486 -19.291 -29.392 1.00 92.31 90 VAL A CA 1
ATOM 685 C C . VAL A 1 90 ? 45.854 -18.493 -28.139 1.00 92.31 90 VAL A C 1
ATOM 687 O O . VAL A 1 90 ? 45.477 -18.898 -27.043 1.00 92.31 90 VAL A O 1
ATOM 690 N N . ASP A 1 91 ? 46.509 -17.337 -28.281 1.00 91.00 91 ASP A N 1
ATOM 691 C CA . ASP A 1 91 ? 46.864 -16.489 -27.133 1.00 91.00 91 ASP A CA 1
ATOM 692 C C . ASP A 1 91 ? 45.636 -16.032 -26.340 1.00 91.00 91 ASP A C 1
ATOM 694 O O . ASP A 1 91 ? 45.636 -16.085 -25.112 1.00 91.00 91 ASP A O 1
ATOM 698 N N . VAL A 1 92 ? 44.580 -15.601 -27.034 1.00 89.81 92 VAL A N 1
ATOM 699 C CA . VAL A 1 92 ? 43.337 -15.115 -26.413 1.00 89.81 92 VAL A CA 1
ATOM 700 C C . VAL A 1 92 ? 42.627 -16.230 -25.648 1.00 89.81 92 VAL A C 1
ATOM 702 O O . VAL A 1 92 ? 42.198 -16.005 -24.520 1.00 89.81 92 VAL A O 1
ATOM 705 N N . GLU A 1 93 ? 42.549 -17.441 -26.211 1.00 89.69 93 GLU A N 1
ATOM 706 C CA . GLU A 1 93 ? 41.993 -18.602 -25.499 1.00 89.69 93 GLU A CA 1
ATOM 707 C C . GLU A 1 93 ? 42.830 -18.948 -24.261 1.00 89.69 93 GLU A C 1
ATOM 709 O O . GLU A 1 93 ? 42.290 -19.358 -23.235 1.00 89.69 93 GLU A O 1
ATOM 714 N N . LEU A 1 94 ? 44.152 -18.776 -24.342 1.00 90.19 94 LEU A N 1
ATOM 715 C CA . LEU A 1 94 ? 45.050 -19.083 -23.241 1.00 90.19 94 LEU A CA 1
ATOM 716 C C . LEU A 1 94 ? 45.040 -18.021 -22.146 1.00 90.19 94 LEU A C 1
ATOM 718 O O . LEU A 1 94 ? 45.295 -18.395 -21.010 1.00 90.19 94 LEU A O 1
ATOM 722 N N . GLN A 1 95 ? 44.734 -16.745 -22.404 1.00 87.19 95 GLN A N 1
ATOM 723 C CA . GLN A 1 95 ? 44.748 -15.669 -21.391 1.00 87.19 95 GLN A CA 1
ATOM 724 C C . GLN A 1 95 ? 44.092 -16.043 -20.041 1.00 87.19 95 GLN A C 1
ATOM 726 O O . GLN A 1 95 ? 44.790 -15.944 -19.029 1.00 87.19 95 GLN A O 1
ATOM 731 N N . PRO A 1 96 ? 42.834 -16.533 -19.986 1.00 84.06 96 PRO A N 1
ATOM 732 C CA . PRO A 1 96 ? 42.150 -16.868 -18.729 1.00 84.06 96 PRO A CA 1
ATOM 733 C C . PRO A 1 96 ? 42.562 -18.219 -18.111 1.00 84.06 96 PRO A C 1
ATOM 735 O O . PRO A 1 96 ? 42.002 -18.626 -17.092 1.00 84.06 96 PRO A O 1
ATOM 738 N N . ILE A 1 97 ? 43.490 -18.950 -18.734 1.00 87.19 97 ILE A N 1
ATOM 739 C CA . ILE A 1 97 ? 43.849 -20.310 -18.321 1.00 87.19 97 ILE A CA 1
ATOM 740 C C . ILE A 1 97 ? 44.873 -20.297 -17.183 1.00 87.19 97 ILE A C 1
ATOM 742 O O . ILE A 1 97 ? 45.808 -19.498 -17.180 1.00 87.19 97 ILE A O 1
ATOM 746 N N . ASP A 1 98 ? 44.718 -21.224 -16.250 1.00 81.88 98 ASP A N 1
ATOM 747 C CA . ASP A 1 98 ? 45.657 -21.562 -15.189 1.00 81.88 98 ASP A CA 1
ATOM 748 C C . ASP A 1 98 ? 45.719 -23.092 -14.996 1.00 81.88 98 ASP A C 1
ATOM 750 O O . ASP A 1 98 ? 45.073 -23.872 -15.706 1.00 81.88 98 ASP A O 1
ATOM 754 N N . ASP A 1 99 ? 46.514 -23.554 -14.031 1.00 75.81 99 ASP A N 1
ATOM 755 C CA . ASP A 1 99 ? 46.685 -24.987 -13.774 1.00 75.81 99 ASP A CA 1
ATOM 756 C C . ASP A 1 99 ? 45.391 -25.705 -13.348 1.00 75.81 99 ASP A C 1
ATOM 758 O O . ASP A 1 99 ? 45.261 -26.915 -13.564 1.00 75.81 99 ASP A O 1
ATOM 762 N N . SER A 1 100 ? 44.428 -24.976 -12.770 1.00 80.25 100 SER A N 1
ATOM 763 C CA . SER A 1 100 ? 43.160 -25.526 -12.279 1.00 80.25 100 SER A CA 1
ATOM 764 C C . SER A 1 100 ? 42.161 -25.781 -13.409 1.00 80.25 100 SER A C 1
ATOM 766 O O . SER A 1 100 ? 41.362 -26.717 -13.337 1.00 80.25 100 SER A O 1
ATOM 768 N N . ASN A 1 101 ? 42.238 -24.993 -14.486 1.00 83.69 101 ASN A N 1
ATOM 769 C CA . ASN A 1 101 ? 41.289 -25.036 -15.592 1.00 83.69 101 ASN A CA 1
ATOM 770 C C . ASN A 1 101 ? 41.901 -25.497 -16.930 1.00 83.69 101 ASN A C 1
ATOM 772 O O . ASN A 1 101 ? 41.177 -25.586 -17.914 1.00 83.69 101 ASN A O 1
ATOM 776 N N . LYS A 1 102 ? 43.175 -25.916 -16.980 1.00 83.94 102 LYS A N 1
ATOM 777 C CA . LYS A 1 102 ? 43.859 -26.390 -18.208 1.00 83.94 102 LYS A CA 1
ATOM 778 C C . LYS A 1 102 ? 43.109 -27.431 -19.052 1.00 83.94 102 LYS A C 1
ATOM 780 O O . LYS A 1 102 ? 43.308 -27.513 -20.259 1.00 83.94 102 LYS A O 1
ATOM 785 N N . ASN A 1 103 ? 42.200 -28.206 -18.458 1.00 82.56 103 ASN A N 1
ATOM 786 C CA . ASN A 1 103 ? 41.350 -29.159 -19.180 1.00 82.56 103 ASN A CA 1
ATOM 787 C C . ASN A 1 103 ? 40.282 -28.503 -20.086 1.00 82.56 103 ASN A C 1
ATOM 789 O O . ASN A 1 103 ? 39.622 -29.226 -20.837 1.00 82.56 103 ASN A O 1
ATOM 793 N N . THR A 1 104 ? 40.066 -27.185 -20.006 1.00 84.81 104 THR A N 1
ATOM 794 C CA . THR A 1 104 ? 39.063 -26.441 -20.793 1.00 84.81 104 THR A CA 1
ATOM 795 C C . THR A 1 104 ? 39.631 -25.784 -22.052 1.00 84.81 104 THR A C 1
ATOM 797 O O . THR A 1 104 ? 38.844 -25.314 -22.875 1.00 84.81 104 THR A O 1
ATOM 800 N N . ILE A 1 105 ? 40.958 -25.795 -22.237 1.00 87.75 105 ILE A N 1
ATOM 801 C CA . ILE A 1 105 ? 41.643 -25.188 -23.388 1.00 87.75 105 ILE A CA 1
ATOM 802 C C . ILE A 1 105 ? 41.051 -25.743 -24.688 1.00 87.75 105 ILE A C 1
ATOM 804 O O . ILE A 1 105 ? 41.022 -26.960 -24.903 1.00 87.75 105 ILE A O 1
ATOM 808 N N . PHE A 1 106 ? 40.555 -24.853 -25.552 1.00 84.44 106 PHE A N 1
ATOM 809 C CA . PHE A 1 106 ? 39.869 -25.218 -26.789 1.00 84.44 106 PHE A CA 1
ATOM 810 C C . PHE A 1 106 ? 38.685 -26.168 -26.551 1.00 84.44 106 PHE A C 1
ATOM 812 O O . PHE A 1 106 ? 38.416 -27.085 -27.331 1.00 84.44 106 PHE A O 1
ATOM 819 N N . ARG A 1 107 ? 37.918 -25.970 -25.483 1.00 80.44 107 ARG A N 1
ATOM 820 C CA . ARG A 1 107 ? 36.618 -26.638 -25.286 1.00 80.44 107 ARG A CA 1
ATOM 821 C C . ARG A 1 107 ? 35.460 -25.651 -25.160 1.00 80.44 107 ARG A C 1
ATOM 823 O O . ARG A 1 107 ? 34.311 -26.079 -25.120 1.00 80.44 107 ARG A O 1
ATOM 830 N N . GLY A 1 108 ? 35.752 -24.350 -25.164 1.00 74.19 108 GLY A N 1
ATOM 831 C CA . GLY A 1 108 ? 34.752 -23.288 -25.179 1.00 74.19 108 GLY A CA 1
ATOM 832 C C . GLY A 1 108 ? 34.002 -23.167 -26.510 1.00 74.19 108 GLY A C 1
ATOM 833 O O . GLY A 1 108 ? 34.480 -23.579 -27.569 1.00 74.19 108 GLY A O 1
ATOM 834 N N . ASN A 1 109 ? 32.819 -22.550 -26.448 1.00 77.50 109 ASN A N 1
ATOM 835 C CA . ASN A 1 109 ? 31.987 -22.221 -27.613 1.00 77.50 109 ASN A CA 1
ATOM 836 C C . ASN A 1 109 ? 32.238 -20.807 -28.161 1.00 77.50 109 ASN A C 1
ATOM 838 O O . ASN A 1 109 ? 31.481 -20.341 -29.007 1.00 77.50 109 ASN A O 1
ATOM 842 N N . GLN A 1 110 ? 33.279 -20.133 -27.677 1.00 83.62 110 GLN A N 1
ATOM 843 C CA . GLN A 1 110 ? 33.635 -18.783 -28.099 1.00 83.62 110 GLN A CA 1
ATOM 844 C C . GLN A 1 110 ? 34.394 -18.766 -29.429 1.00 83.62 110 GLN A C 1
ATOM 846 O O . GLN A 1 110 ? 34.932 -19.786 -29.877 1.00 83.62 110 GLN A O 1
ATOM 851 N N . VAL A 1 111 ? 34.455 -17.584 -30.046 1.00 89.19 111 VAL A N 1
ATOM 852 C CA . VAL A 1 111 ? 35.104 -17.359 -31.346 1.00 89.19 111 VAL A CA 1
ATOM 853 C C . VAL A 1 111 ? 36.563 -17.845 -31.395 1.00 89.19 111 VAL A C 1
ATOM 855 O O . VAL A 1 111 ? 36.871 -18.555 -32.352 1.00 89.19 111 VAL A O 1
ATOM 858 N N . PRO A 1 112 ? 37.450 -17.586 -30.406 1.00 89.31 112 PRO A N 1
ATOM 859 C CA . PRO A 1 112 ? 38.850 -18.029 -30.472 1.00 89.31 112 PRO A CA 1
ATOM 860 C C . PRO A 1 112 ? 38.981 -19.550 -30.578 1.00 89.31 112 PRO A C 1
ATOM 862 O O . PRO A 1 112 ? 39.620 -20.079 -31.492 1.00 89.31 112 PRO A O 1
ATOM 865 N N . ALA A 1 113 ? 38.276 -20.271 -29.703 1.00 87.62 113 ALA A N 1
ATOM 866 C CA . ALA A 1 113 ? 38.209 -21.716 -29.746 1.00 87.62 113 ALA A CA 1
ATOM 867 C C . ALA A 1 113 ? 37.642 -22.191 -31.098 1.00 87.62 113 ALA A C 1
ATOM 869 O O . ALA A 1 113 ? 38.248 -23.038 -31.749 1.00 87.62 113 ALA A O 1
ATOM 870 N N . ARG A 1 114 ? 36.518 -21.651 -31.581 1.00 88.94 114 ARG A N 1
ATOM 871 C CA . ARG A 1 114 ? 35.931 -22.074 -32.867 1.00 88.94 114 ARG A CA 1
ATOM 872 C C . ARG A 1 114 ? 36.861 -21.803 -34.057 1.00 88.94 114 ARG A C 1
ATOM 874 O O . ARG A 1 114 ? 37.005 -22.689 -34.896 1.00 88.94 114 ARG A O 1
ATOM 881 N N . ALA A 1 115 ? 37.554 -20.665 -34.085 1.00 89.75 115 ALA A N 1
ATOM 882 C CA . ALA A 1 115 ? 38.487 -20.288 -35.149 1.00 89.75 115 ALA A CA 1
ATOM 883 C C . ALA A 1 115 ? 39.646 -21.284 -35.263 1.00 89.75 115 ALA A C 1
ATOM 885 O O . ALA A 1 115 ? 39.899 -21.818 -36.344 1.00 89.75 115 ALA A O 1
ATOM 886 N N . VAL A 1 116 ? 40.265 -21.633 -34.129 1.00 90.25 116 VAL A N 1
ATOM 887 C CA . VAL A 1 116 ? 41.304 -22.670 -34.078 1.00 90.25 116 VAL A CA 1
ATOM 888 C C . VAL A 1 116 ? 40.749 -24.005 -34.589 1.00 90.25 116 VAL A C 1
ATOM 890 O O . VAL A 1 116 ? 41.354 -24.642 -35.445 1.00 90.25 116 VAL A O 1
ATOM 893 N N . GLY A 1 117 ? 39.552 -24.408 -34.149 1.00 87.50 117 GLY A N 1
ATOM 894 C CA . GLY A 1 117 ? 38.916 -25.664 -34.569 1.00 87.50 117 GLY A CA 1
ATOM 895 C C . GLY A 1 117 ? 38.539 -25.748 -36.057 1.00 87.50 117 GLY A C 1
ATOM 896 O O . GLY A 1 117 ? 38.419 -26.854 -36.584 1.00 87.50 117 GLY A O 1
ATOM 897 N N . HIS A 1 118 ? 38.369 -24.615 -36.745 1.00 88.69 118 HIS A N 1
ATOM 898 C CA . HIS A 1 118 ? 38.080 -24.585 -38.181 1.00 88.69 118 HIS A CA 1
ATOM 899 C C . HIS A 1 118 ? 39.321 -24.749 -39.058 1.00 88.69 118 HIS A C 1
ATOM 901 O O . HIS A 1 118 ? 39.179 -25.233 -40.180 1.00 88.69 118 HIS A O 1
ATOM 907 N N . TRP A 1 119 ? 40.519 -24.418 -38.564 1.00 90.44 119 TRP A N 1
ATOM 908 C CA . TRP A 1 119 ? 41.752 -24.477 -39.356 1.00 90.44 119 TRP A CA 1
ATOM 909 C C . TRP A 1 119 ? 41.972 -25.823 -40.066 1.00 90.44 119 TRP A C 1
ATOM 911 O O . TRP A 1 119 ? 42.124 -25.826 -41.291 1.00 90.44 119 TRP A O 1
ATOM 921 N N . PRO A 1 120 ? 41.890 -26.986 -39.385 1.00 90.56 120 PRO A N 1
ATOM 922 C CA . PRO A 1 120 ? 42.087 -28.274 -40.051 1.00 90.56 120 PRO A CA 1
ATOM 923 C C . PRO A 1 120 ? 41.072 -28.544 -41.173 1.00 90.56 120 PRO A C 1
ATOM 925 O O . PRO A 1 120 ? 41.400 -29.205 -42.156 1.00 90.56 120 PRO A O 1
ATOM 928 N N . ARG A 1 121 ? 39.854 -27.985 -41.079 1.00 87.75 121 ARG A N 1
ATOM 929 C CA . ARG A 1 121 ? 38.804 -28.138 -42.102 1.00 87.75 121 ARG A CA 1
ATOM 930 C C . ARG A 1 121 ? 39.101 -27.364 -43.390 1.00 87.75 121 ARG A C 1
ATOM 932 O O . ARG A 1 121 ? 38.513 -27.683 -44.414 1.00 87.75 121 ARG A O 1
ATOM 939 N N . PHE A 1 122 ? 39.987 -26.373 -43.359 1.00 85.25 122 PHE A N 1
ATOM 940 C CA . PHE A 1 122 ? 40.426 -25.671 -44.568 1.00 85.25 122 PHE A CA 1
ATOM 941 C C . PHE A 1 122 ? 41.614 -26.361 -45.228 1.00 85.25 122 PHE A C 1
ATOM 943 O O . PHE A 1 122 ? 41.682 -26.434 -46.450 1.00 85.25 122 PHE A O 1
ATOM 950 N N . VAL A 1 123 ? 42.540 -26.880 -44.422 1.00 87.88 123 VAL A N 1
ATOM 951 C CA . VAL A 1 123 ? 43.863 -27.279 -44.920 1.00 87.88 123 VAL A CA 1
ATOM 952 C C . VAL A 1 123 ? 44.057 -28.791 -45.047 1.00 87.88 123 VAL A C 1
ATOM 954 O O . VAL A 1 123 ? 44.996 -29.221 -45.707 1.00 87.88 123 VAL A O 1
ATOM 957 N N . ALA A 1 124 ? 43.207 -29.607 -44.413 1.00 90.06 124 ALA A N 1
ATOM 958 C CA . ALA A 1 124 ? 43.446 -31.046 -44.270 1.00 90.06 124 ALA A CA 1
ATOM 959 C C . ALA A 1 124 ? 42.234 -31.941 -44.581 1.00 90.06 124 ALA A C 1
ATOM 961 O O . ALA A 1 124 ? 42.257 -33.127 -44.253 1.00 90.06 124 ALA A O 1
ATOM 962 N N . MET A 1 125 ? 41.177 -31.424 -45.220 1.00 90.12 125 MET A N 1
ATOM 963 C CA . MET A 1 125 ? 39.995 -32.232 -45.576 1.00 90.12 125 MET A CA 1
ATOM 964 C C . MET A 1 125 ? 40.320 -33.358 -46.561 1.00 90.12 125 MET A C 1
ATOM 966 O O . MET A 1 125 ? 39.847 -34.479 -46.379 1.00 90.12 125 MET A O 1
ATOM 970 N N . ASP A 1 126 ? 41.162 -33.094 -47.561 1.00 88.75 126 ASP A N 1
ATOM 971 C CA . ASP A 1 126 ? 41.590 -34.125 -48.513 1.00 88.75 126 ASP A CA 1
ATOM 972 C C . ASP A 1 126 ? 42.425 -35.210 -47.831 1.00 88.75 126 ASP A C 1
ATOM 974 O O . ASP A 1 126 ? 42.214 -36.399 -48.070 1.00 88.75 126 ASP A O 1
ATOM 978 N N . TRP A 1 127 ? 43.307 -34.809 -46.913 1.00 93.44 127 TRP A N 1
ATOM 979 C CA . TRP A 1 127 ? 44.080 -35.732 -46.083 1.00 93.44 127 TRP A CA 1
ATOM 980 C C . TRP A 1 127 ? 43.169 -36.602 -45.203 1.00 93.44 127 TRP A C 1
ATOM 982 O O . TRP A 1 127 ? 43.309 -37.825 -45.182 1.00 93.44 127 TRP A O 1
ATOM 992 N N . LEU A 1 128 ? 42.177 -35.999 -44.537 1.00 93.69 128 LEU A N 1
ATOM 993 C CA . LEU A 1 128 ? 41.202 -36.715 -43.710 1.00 93.69 128 LEU A CA 1
ATOM 994 C C . LEU A 1 128 ? 40.407 -37.732 -44.539 1.00 93.69 128 LEU A C 1
ATOM 996 O O . LEU A 1 128 ? 40.222 -38.874 -44.116 1.00 93.69 128 LEU A O 1
ATOM 1000 N N . LYS A 1 129 ? 39.969 -37.330 -45.737 1.00 92.19 129 LYS A N 1
ATOM 1001 C CA . LYS A 1 129 ? 39.259 -38.198 -46.677 1.00 92.19 129 LYS A CA 1
ATOM 1002 C C . LYS A 1 129 ? 40.128 -39.377 -47.106 1.00 92.19 129 LYS A C 1
ATOM 1004 O O . LYS A 1 129 ? 39.660 -40.506 -47.031 1.00 92.19 129 LYS A O 1
ATOM 1009 N N . GLN A 1 130 ? 41.373 -39.145 -47.515 1.00 92.12 130 GLN A N 1
ATOM 1010 C CA . GLN A 1 130 ? 42.291 -40.221 -47.914 1.00 92.12 130 GLN A CA 1
ATOM 1011 C C . GLN A 1 130 ? 42.588 -41.191 -46.760 1.00 92.12 130 GLN A C 1
ATOM 1013 O O . GLN A 1 130 ? 42.699 -42.391 -46.989 1.00 92.12 130 GLN A O 1
ATOM 1018 N N . THR A 1 131 ? 42.650 -40.678 -45.530 1.00 93.25 131 THR A N 1
ATOM 1019 C CA . THR A 1 131 ? 42.986 -41.460 -44.332 1.00 93.25 131 THR A CA 1
ATOM 1020 C C . THR A 1 131 ? 41.817 -42.321 -43.837 1.00 93.25 131 THR A C 1
ATOM 1022 O O . THR A 1 131 ? 42.009 -43.491 -43.518 1.00 93.25 131 THR A O 1
ATOM 1025 N N . LEU A 1 132 ? 40.596 -41.772 -43.764 1.00 94.56 132 LEU A N 1
ATOM 1026 C CA . LEU A 1 132 ? 39.462 -42.439 -43.102 1.00 94.56 132 LEU A CA 1
ATOM 1027 C C . LEU A 1 132 ? 38.412 -43.028 -44.045 1.00 94.56 132 LEU A C 1
ATOM 1029 O O . LEU A 1 132 ? 37.704 -43.956 -43.650 1.00 94.56 132 LEU A O 1
ATOM 1033 N N . ARG A 1 133 ? 38.287 -42.526 -45.282 1.00 93.06 133 ARG A N 1
ATOM 1034 C CA . ARG A 1 133 ? 37.264 -43.013 -46.221 1.00 93.06 133 ARG A CA 1
ATOM 1035 C C . ARG A 1 133 ? 37.339 -44.529 -46.464 1.00 93.06 133 ARG A C 1
ATOM 1037 O O . ARG A 1 133 ? 36.282 -45.152 -46.388 1.00 93.06 133 ARG A O 1
ATOM 1044 N N . PRO A 1 134 ? 38.525 -45.140 -46.676 1.00 94.25 134 PRO A N 1
ATOM 1045 C CA . PRO A 1 134 ? 38.614 -46.585 -46.896 1.00 94.25 134 PRO A CA 1
ATOM 1046 C C . PRO A 1 134 ? 38.058 -47.405 -45.724 1.00 94.25 134 PRO A C 1
ATOM 1048 O O . PRO A 1 134 ? 37.352 -48.384 -45.939 1.00 94.25 134 PRO A O 1
ATOM 1051 N N . ILE A 1 135 ? 38.313 -46.963 -44.487 1.00 94.56 135 ILE A N 1
ATOM 1052 C CA . ILE A 1 135 ? 37.814 -47.620 -43.272 1.00 94.56 135 ILE A CA 1
ATOM 1053 C C . ILE A 1 135 ? 36.290 -47.493 -43.172 1.00 94.56 135 ILE A C 1
ATOM 1055 O O . ILE A 1 135 ? 35.608 -48.444 -42.804 1.00 94.56 135 ILE A O 1
ATOM 1059 N N . PHE A 1 136 ? 35.733 -46.327 -43.509 1.00 94.25 136 PHE A N 1
ATOM 1060 C CA . PHE A 1 136 ? 34.291 -46.092 -43.403 1.00 94.25 136 PHE A CA 1
ATOM 1061 C C . PHE A 1 136 ? 33.518 -46.898 -44.447 1.00 94.25 136 PHE A C 1
ATOM 1063 O O . PHE A 1 136 ? 32.496 -47.493 -44.111 1.00 94.25 136 PHE A O 1
ATOM 1070 N N . ASP A 1 137 ? 34.020 -46.956 -45.684 1.00 92.25 137 ASP A N 1
ATOM 1071 C CA . ASP A 1 137 ? 33.435 -47.790 -46.736 1.00 92.25 137 ASP A CA 1
ATOM 1072 C C . ASP A 1 137 ? 33.494 -49.284 -46.349 1.00 92.25 137 ASP A C 1
ATOM 1074 O O . ASP A 1 137 ? 32.509 -50.000 -46.532 1.00 92.25 137 ASP A O 1
ATOM 1078 N N . GLU A 1 138 ? 34.593 -49.747 -45.731 1.00 92.25 138 GLU A N 1
ATOM 1079 C CA . GLU A 1 138 ? 34.723 -51.119 -45.208 1.00 92.25 138 GLU A CA 1
ATOM 1080 C C . GLU A 1 138 ? 33.693 -51.418 -44.105 1.00 92.25 138 GLU A C 1
ATOM 1082 O O . GLU A 1 138 ? 33.053 -52.471 -44.129 1.00 92.25 138 GLU A O 1
ATOM 1087 N N . VAL A 1 139 ? 33.489 -50.500 -43.152 1.00 92.56 139 VAL A N 1
ATOM 1088 C CA . VAL A 1 139 ? 32.502 -50.665 -42.067 1.00 92.56 139 VAL A CA 1
ATOM 1089 C C . VAL A 1 139 ? 31.078 -50.726 -42.613 1.00 92.56 139 VAL A C 1
ATOM 1091 O O . VAL A 1 139 ? 30.302 -51.580 -42.179 1.00 92.56 139 VAL A O 1
ATOM 1094 N N . ILE A 1 140 ? 30.734 -49.854 -43.566 1.00 91.31 140 ILE A N 1
ATOM 1095 C CA . ILE A 1 140 ? 29.409 -49.835 -44.201 1.00 91.31 140 ILE A CA 1
ATOM 1096 C C . ILE A 1 140 ? 29.158 -51.166 -44.913 1.00 91.31 140 ILE A C 1
ATOM 1098 O O . ILE A 1 140 ? 28.179 -51.841 -44.595 1.00 91.31 140 ILE A O 1
ATOM 1102 N N . ALA A 1 141 ? 30.087 -51.599 -45.769 1.00 90.50 141 ALA A N 1
ATOM 1103 C CA . ALA A 1 141 ? 29.978 -52.872 -46.478 1.00 90.50 141 ALA A CA 1
ATOM 1104 C C . ALA A 1 141 ? 29.929 -54.078 -45.520 1.00 90.50 141 ALA A C 1
ATOM 1106 O O . ALA A 1 141 ? 29.203 -55.043 -45.755 1.00 90.50 141 ALA A O 1
ATOM 1107 N N . SER A 1 142 ? 30.676 -54.045 -44.414 1.00 89.25 142 SER A N 1
ATOM 1108 C CA . SER A 1 142 ? 30.676 -55.128 -43.421 1.00 89.25 142 SER A CA 1
ATOM 1109 C C . SER A 1 142 ? 29.342 -55.222 -42.676 1.00 89.25 142 SER A C 1
ATOM 1111 O O . SER A 1 142 ? 28.828 -56.322 -42.471 1.00 89.25 142 SER A O 1
ATOM 1113 N N . CYS A 1 143 ? 28.742 -54.084 -42.314 1.00 87.38 143 CYS A N 1
ATOM 1114 C CA . CYS A 1 143 ? 27.426 -54.055 -41.674 1.00 87.38 143 CYS A CA 1
ATOM 1115 C C . CYS A 1 143 ? 26.314 -54.519 -42.626 1.00 87.38 143 CYS A C 1
ATOM 1117 O O . CYS A 1 143 ? 25.435 -55.264 -42.202 1.00 87.38 143 CYS A O 1
ATOM 1119 N N . GLU A 1 144 ? 26.375 -54.143 -43.908 1.00 86.12 144 GLU A N 1
ATOM 1120 C CA . GLU A 1 144 ? 25.447 -54.628 -44.946 1.00 86.12 144 GLU A CA 1
ATOM 1121 C C . GLU A 1 144 ? 25.515 -56.155 -45.121 1.00 86.12 144 GLU A C 1
ATOM 1123 O O . GLU A 1 144 ? 24.503 -56.799 -45.389 1.00 86.12 144 GLU A O 1
ATOM 1128 N N . ASN A 1 145 ? 26.687 -56.752 -44.886 1.00 86.31 145 ASN A N 1
ATOM 1129 C CA . ASN A 1 145 ? 26.900 -58.201 -44.884 1.00 86.31 145 ASN A CA 1
ATOM 1130 C C . ASN A 1 145 ? 26.624 -58.869 -43.516 1.00 86.31 145 ASN A C 1
ATOM 1132 O O . ASN A 1 145 ? 27.064 -59.995 -43.283 1.00 86.31 145 ASN A O 1
ATOM 1136 N N . ASN A 1 146 ? 25.897 -58.203 -42.607 1.00 82.12 146 ASN A N 1
ATOM 1137 C CA . ASN A 1 146 ? 25.542 -58.681 -41.261 1.00 82.12 146 ASN A CA 1
ATOM 1138 C C . ASN A 1 146 ? 26.732 -59.003 -40.332 1.00 82.12 146 ASN A C 1
ATOM 1140 O O . ASN A 1 146 ? 26.582 -59.763 -39.372 1.00 82.12 146 ASN A O 1
ATOM 1144 N N . VAL A 1 147 ? 27.907 -58.408 -40.558 1.00 85.31 147 VAL A N 1
ATOM 1145 C CA . VAL A 1 147 ? 29.029 -58.520 -39.614 1.00 85.31 147 VAL A CA 1
ATOM 1146 C C . VAL A 1 147 ? 28.724 -57.698 -38.359 1.00 85.31 147 VAL A C 1
ATOM 1148 O O . VAL A 1 147 ? 28.405 -56.508 -38.424 1.00 85.31 147 VAL A O 1
ATOM 1151 N N . GLY A 1 148 ? 28.806 -58.346 -37.198 1.00 85.00 148 GLY A N 1
ATOM 1152 C CA . GLY A 1 148 ? 28.562 -57.726 -35.902 1.00 85.00 148 GLY A CA 1
ATOM 1153 C C . GLY A 1 148 ? 29.801 -57.042 -35.324 1.00 85.00 148 GLY A C 1
ATOM 1154 O O . GLY A 1 148 ? 30.895 -57.606 -35.315 1.00 85.00 148 GLY A O 1
ATOM 1155 N N . PHE A 1 149 ? 29.605 -55.830 -34.802 1.00 88.44 149 PHE A N 1
ATOM 1156 C CA . PHE A 1 149 ? 30.627 -55.026 -34.112 1.00 88.44 149 PHE A CA 1
ATOM 1157 C C . PHE A 1 149 ? 30.148 -54.527 -32.736 1.00 88.44 149 PHE A C 1
ATOM 1159 O O . PHE A 1 149 ? 30.872 -53.823 -32.035 1.00 88.44 149 PHE A O 1
ATOM 1166 N N . ILE A 1 150 ? 28.915 -54.868 -32.338 1.00 85.62 150 ILE A N 1
ATOM 1167 C CA . ILE A 1 150 ? 28.315 -54.394 -31.088 1.00 85.62 150 ILE A CA 1
ATOM 1168 C C . ILE A 1 150 ? 28.845 -55.240 -29.934 1.00 85.62 150 ILE A C 1
ATOM 1170 O O . ILE A 1 150 ? 28.558 -56.432 -29.839 1.00 85.62 150 ILE A O 1
ATOM 1174 N N . VAL A 1 151 ? 29.603 -54.599 -29.046 1.00 86.38 151 VAL A N 1
ATOM 1175 C CA . VAL A 1 151 ? 30.275 -55.254 -27.904 1.00 86.38 151 VAL A CA 1
ATOM 1176 C C . VAL A 1 151 ? 29.639 -54.930 -26.551 1.00 86.38 151 VAL A C 1
ATOM 1178 O O . VAL A 1 151 ? 30.138 -55.354 -25.515 1.00 86.38 151 VAL A O 1
ATOM 1181 N N . ASN A 1 152 ? 28.536 -54.173 -26.543 1.00 86.25 152 ASN A N 1
ATOM 1182 C CA . ASN A 1 152 ? 27.721 -53.982 -25.346 1.00 86.25 152 ASN A CA 1
ATOM 1183 C C . ASN A 1 152 ? 26.760 -55.177 -25.192 1.00 86.25 152 ASN A C 1
ATOM 1185 O O . ASN A 1 152 ? 25.861 -55.312 -26.028 1.00 86.25 152 ASN A O 1
ATOM 1189 N N . PRO A 1 153 ? 26.875 -55.988 -24.120 1.00 81.69 153 PRO A N 1
ATOM 1190 C CA . PRO A 1 153 ? 26.029 -57.167 -23.925 1.00 81.69 153 PRO A CA 1
ATOM 1191 C C . PRO A 1 153 ? 24.525 -56.858 -23.904 1.00 81.69 153 PRO A C 1
ATOM 1193 O O . PRO A 1 153 ? 23.725 -57.680 -24.332 1.00 81.69 153 PRO A O 1
ATOM 1196 N N . ALA A 1 154 ? 24.129 -55.662 -23.453 1.00 82.50 154 ALA A N 1
ATOM 1197 C CA . ALA A 1 154 ? 22.725 -55.257 -23.352 1.00 82.50 154 ALA A CA 1
ATOM 1198 C C . ALA A 1 154 ? 22.094 -54.829 -24.692 1.00 82.50 154 ALA A C 1
ATOM 1200 O O . ALA A 1 154 ? 20.886 -54.618 -24.754 1.00 82.50 154 ALA A O 1
ATOM 1201 N N . LYS A 1 155 ? 22.899 -54.651 -25.747 1.00 82.56 155 LYS A N 1
ATOM 1202 C CA . LYS A 1 155 ? 22.451 -54.217 -27.082 1.00 82.56 155 LYS A CA 1
ATOM 1203 C C . LYS A 1 155 ? 22.795 -55.230 -28.177 1.00 82.56 155 LYS A C 1
ATOM 1205 O O . LYS A 1 155 ? 22.793 -54.875 -29.352 1.00 82.56 155 LYS A O 1
ATOM 1210 N N . LEU A 1 156 ? 23.151 -56.455 -27.797 1.00 82.62 156 LEU A N 1
ATOM 1211 C CA . LEU A 1 156 ? 23.578 -57.478 -28.742 1.00 82.62 156 LEU A CA 1
ATOM 1212 C C . LEU A 1 156 ? 22.395 -57.902 -29.638 1.00 82.62 156 LEU A C 1
ATOM 1214 O O . LEU A 1 156 ? 21.363 -58.309 -29.102 1.00 82.62 156 LEU A O 1
ATOM 1218 N N . PRO A 1 157 ? 22.516 -57.815 -30.974 1.00 79.88 157 PRO A N 1
ATOM 1219 C CA . PRO A 1 157 ? 21.475 -58.277 -31.890 1.00 79.88 157 PRO A CA 1
ATOM 1220 C C . PRO A 1 157 ? 21.251 -59.794 -31.803 1.00 79.88 157 PRO A C 1
ATOM 1222 O O . PRO A 1 157 ? 22.199 -60.555 -31.587 1.00 79.88 157 PRO A O 1
ATOM 1225 N N . GLU A 1 158 ? 20.010 -60.241 -32.020 1.00 73.81 158 GLU A N 1
ATOM 1226 C CA . GLU A 1 158 ? 19.668 -61.669 -32.054 1.00 73.81 158 GLU A CA 1
ATOM 1227 C C . GLU A 1 158 ? 20.499 -62.403 -33.125 1.00 73.81 158 GLU A C 1
ATOM 1229 O O . GLU A 1 158 ? 20.504 -62.026 -34.295 1.00 73.81 158 GLU A O 1
ATOM 1234 N N . GLY A 1 159 ? 21.228 -63.450 -32.718 1.00 75.12 159 GLY A N 1
ATOM 1235 C CA . GLY A 1 159 ? 22.062 -64.271 -33.607 1.00 75.12 159 GLY A CA 1
ATOM 1236 C C . GLY A 1 159 ? 23.550 -63.896 -33.684 1.00 75.12 159 GLY A C 1
ATOM 1237 O O . GLY A 1 159 ? 24.300 -64.601 -34.355 1.00 75.12 159 GLY A O 1
ATOM 1238 N N . GLN A 1 160 ? 24.006 -62.845 -32.989 1.00 82.56 160 GLN A N 1
ATOM 1239 C CA . GLN A 1 160 ? 25.433 -62.492 -32.886 1.00 82.56 160 GLN A CA 1
ATOM 1240 C C . GLN A 1 160 ? 26.055 -62.980 -31.567 1.00 82.56 160 GLN A C 1
ATOM 1242 O O . GLN A 1 160 ? 25.372 -63.068 -30.549 1.00 82.56 160 GLN A O 1
ATOM 1247 N N . THR A 1 161 ? 27.361 -63.276 -31.566 1.00 84.56 161 THR A N 1
ATOM 1248 C CA . THR A 1 161 ? 28.116 -63.661 -30.360 1.00 84.56 161 THR A CA 1
ATOM 1249 C C . THR A 1 161 ? 29.072 -62.553 -29.929 1.00 84.56 161 THR A C 1
ATOM 1251 O O . THR A 1 161 ? 29.700 -61.884 -30.754 1.00 84.56 161 THR A O 1
ATOM 1254 N N . ILE A 1 162 ? 29.189 -62.348 -28.614 1.00 85.81 162 ILE A N 1
ATOM 1255 C CA . ILE A 1 162 ? 30.012 -61.274 -28.040 1.00 85.81 162 ILE A CA 1
ATOM 1256 C C . ILE A 1 162 ? 31.486 -61.493 -28.382 1.00 85.81 162 ILE A C 1
ATOM 1258 O O . ILE A 1 162 ? 32.191 -60.526 -28.651 1.00 85.81 162 ILE A O 1
ATOM 1262 N N . GLU A 1 163 ? 31.952 -62.739 -28.426 1.00 84.81 163 GLU A N 1
ATOM 1263 C CA . GLU A 1 163 ? 33.345 -63.091 -28.705 1.00 84.81 163 GLU A CA 1
ATOM 1264 C C . GLU A 1 163 ? 33.759 -62.682 -30.126 1.00 84.81 163 GLU A C 1
ATOM 1266 O O . GLU A 1 163 ? 34.800 -62.050 -30.307 1.00 84.81 163 GLU A O 1
ATOM 1271 N N . VAL A 1 164 ? 32.918 -62.976 -31.126 1.00 86.75 164 VAL A N 1
ATOM 1272 C CA . VAL A 1 164 ? 33.179 -62.624 -32.533 1.00 86.75 164 VAL A CA 1
ATOM 1273 C C . VAL A 1 164 ? 33.087 -61.114 -32.731 1.00 86.75 164 VAL A C 1
ATOM 1275 O O . VAL A 1 164 ? 33.982 -60.515 -33.326 1.00 86.75 164 VAL A O 1
ATOM 1278 N N . ASN A 1 165 ? 32.062 -60.473 -32.161 1.00 90.19 165 ASN A N 1
ATOM 1279 C CA . ASN A 1 165 ? 31.926 -59.016 -32.211 1.00 90.19 165 ASN A CA 1
ATOM 1280 C C . ASN A 1 165 ? 33.103 -58.306 -31.526 1.00 90.19 165 ASN A C 1
ATOM 1282 O O . ASN A 1 165 ? 33.521 -57.242 -31.979 1.00 90.19 165 ASN A O 1
ATOM 1286 N N . THR A 1 166 ? 33.651 -58.895 -30.458 1.00 88.06 166 THR A N 1
ATOM 1287 C CA . THR A 1 166 ? 34.796 -58.346 -29.718 1.00 88.06 166 THR A CA 1
ATOM 1288 C C . THR A 1 166 ? 36.063 -58.337 -30.565 1.00 88.06 166 THR A C 1
ATOM 1290 O O . THR A 1 166 ? 36.771 -57.331 -30.609 1.00 88.06 166 THR A O 1
ATOM 1293 N N . GLU A 1 167 ? 36.333 -59.423 -31.287 1.00 90.19 167 GLU A N 1
ATOM 1294 C CA . GLU A 1 167 ? 37.492 -59.498 -32.179 1.00 90.19 167 GLU A CA 1
ATOM 1295 C C . GLU A 1 167 ? 37.327 -58.587 -33.407 1.00 90.19 167 GLU A C 1
ATOM 1297 O O . GLU A 1 167 ? 38.230 -57.812 -33.728 1.00 90.19 167 GLU A O 1
ATOM 1302 N N . ASN A 1 168 ? 36.143 -58.577 -34.032 1.00 91.06 168 ASN A N 1
ATOM 1303 C CA . ASN A 1 168 ? 35.837 -57.687 -35.159 1.00 91.06 168 ASN A CA 1
ATOM 1304 C C . ASN A 1 168 ? 36.018 -56.209 -34.782 1.00 91.06 168 ASN A C 1
ATOM 1306 O O . ASN A 1 168 ? 36.617 -55.427 -35.524 1.00 91.06 168 ASN A O 1
ATOM 1310 N N . PHE A 1 169 ? 35.523 -55.817 -33.604 1.00 93.75 169 PHE A N 1
ATOM 1311 C CA . PHE A 1 169 ? 35.650 -54.449 -33.117 1.00 93.75 169 PHE A CA 1
ATOM 1312 C C . PHE A 1 169 ? 37.099 -54.103 -32.739 1.00 93.75 169 PHE A C 1
ATOM 1314 O O . PHE A 1 169 ? 37.555 -52.999 -33.039 1.00 93.75 169 PHE A O 1
ATOM 1321 N N . ARG A 1 170 ? 37.872 -55.042 -32.167 1.00 93.31 170 ARG A N 1
ATOM 1322 C CA . ARG A 1 170 ? 39.313 -54.853 -31.909 1.00 93.31 170 ARG A CA 1
ATOM 1323 C C . ARG A 1 170 ? 40.082 -54.566 -33.196 1.00 93.31 170 ARG A C 1
ATOM 1325 O O . ARG A 1 170 ? 40.857 -53.609 -33.233 1.00 93.31 170 ARG A O 1
ATOM 1332 N N . GLN A 1 171 ? 39.858 -55.365 -34.238 1.00 92.50 171 GLN A N 1
ATOM 1333 C CA . GLN A 1 171 ? 40.527 -55.191 -35.529 1.00 92.50 171 GLN A CA 1
ATOM 1334 C C . GLN A 1 171 ? 40.161 -53.855 -36.173 1.00 92.50 171 GLN A C 1
ATOM 1336 O O . GLN A 1 171 ? 41.038 -53.159 -36.683 1.00 92.50 171 GLN A O 1
ATOM 1341 N N . LEU A 1 172 ? 38.890 -53.452 -36.091 1.00 94.56 172 LEU A N 1
ATOM 1342 C CA . LEU A 1 172 ? 38.446 -52.146 -36.570 1.00 94.56 172 LEU A CA 1
ATOM 1343 C C . LEU A 1 172 ? 39.161 -50.997 -35.842 1.00 94.56 172 LEU A C 1
ATOM 1345 O O . LEU A 1 172 ? 39.662 -50.078 -36.494 1.00 94.56 172 LEU A O 1
ATOM 1349 N N . LEU A 1 173 ? 39.258 -51.052 -34.509 1.00 93.81 173 LEU A N 1
ATOM 1350 C CA . LEU A 1 173 ? 39.966 -50.038 -33.721 1.00 93.81 173 LEU A CA 1
ATOM 1351 C C . LEU A 1 173 ? 41.452 -49.964 -34.097 1.00 93.81 173 LEU A C 1
ATOM 1353 O O . LEU A 1 173 ? 41.963 -48.871 -34.337 1.00 93.81 173 LEU A O 1
ATOM 1357 N N . GLN A 1 174 ? 42.128 -51.112 -34.202 1.00 93.50 174 GLN A N 1
ATOM 1358 C CA . GLN A 1 174 ? 43.536 -51.193 -34.608 1.00 93.50 174 GLN A CA 1
ATOM 1359 C C . GLN A 1 174 ? 43.766 -50.604 -36.000 1.00 93.50 174 GLN A C 1
ATOM 1361 O O . GLN A 1 174 ? 44.615 -49.727 -36.153 1.00 93.50 174 GLN A O 1
ATOM 1366 N N . LYS A 1 175 ? 42.980 -51.029 -36.998 1.00 94.12 175 LYS A N 1
ATOM 1367 C CA . LYS A 1 175 ? 43.062 -50.506 -38.370 1.00 94.12 175 LYS A CA 1
ATOM 1368 C C . LYS A 1 175 ? 42.840 -48.998 -38.414 1.00 94.12 175 LYS A C 1
ATOM 1370 O O . LYS A 1 175 ? 43.565 -48.294 -39.107 1.00 94.12 175 LYS A O 1
ATOM 1375 N N . THR A 1 176 ? 41.866 -48.500 -37.652 1.00 94.31 176 THR A N 1
ATOM 1376 C CA . THR A 1 176 ? 41.543 -47.070 -37.622 1.00 94.31 176 THR A CA 1
ATOM 1377 C C . THR A 1 176 ? 42.694 -46.248 -37.041 1.00 94.31 176 THR A C 1
ATOM 1379 O O . THR A 1 176 ? 43.066 -45.228 -37.616 1.00 94.31 176 THR A O 1
ATOM 1382 N N . VAL A 1 177 ? 43.286 -46.684 -35.924 1.00 94.31 177 VAL A N 1
ATOM 1383 C CA . VAL A 1 177 ? 44.430 -45.986 -35.313 1.00 94.31 177 VAL A CA 1
ATOM 1384 C C . VAL A 1 177 ? 45.665 -46.073 -36.210 1.00 94.31 177 VAL A C 1
ATOM 1386 O O . VAL A 1 177 ? 46.334 -45.061 -36.413 1.00 94.31 177 VAL A O 1
ATOM 1389 N N . GLN A 1 178 ? 45.936 -47.239 -36.801 1.00 93.75 178 GLN A N 1
ATOM 1390 C CA . GLN A 1 178 ? 47.078 -47.424 -37.694 1.00 93.75 178 GLN A CA 1
ATOM 1391 C C . GLN A 1 178 ? 46.975 -46.551 -38.950 1.00 93.75 178 GLN A C 1
ATOM 1393 O O . GLN A 1 178 ? 47.948 -45.895 -39.302 1.00 93.75 178 GLN A O 1
ATOM 1398 N N . ALA A 1 179 ? 45.793 -46.449 -39.567 1.00 93.94 179 ALA A N 1
ATOM 1399 C CA . ALA A 1 179 ? 45.578 -45.572 -40.719 1.00 93.94 179 ALA A CA 1
ATOM 1400 C C . ALA A 1 179 ? 45.917 -44.104 -40.403 1.00 93.94 179 ALA A C 1
ATOM 1402 O O . ALA A 1 179 ? 46.517 -43.410 -41.222 1.00 93.94 179 ALA A O 1
ATOM 1403 N N . ILE A 1 180 ? 45.582 -43.634 -39.195 1.00 94.00 180 ILE A N 1
ATOM 1404 C CA . ILE A 1 180 ? 45.897 -42.270 -38.749 1.00 94.00 180 ILE A CA 1
ATOM 1405 C C . ILE A 1 180 ? 47.405 -42.096 -38.512 1.00 94.00 180 ILE A C 1
ATOM 1407 O O . ILE A 1 180 ? 47.960 -41.068 -38.902 1.00 94.00 180 ILE A O 1
ATOM 1411 N N . LEU A 1 181 ? 48.065 -43.088 -37.905 1.00 93.12 181 LEU A N 1
ATOM 1412 C CA . LEU A 1 181 ? 49.518 -43.084 -37.697 1.00 93.12 181 LEU A CA 1
ATOM 1413 C C . LEU A 1 181 ? 50.278 -43.073 -39.031 1.00 93.12 181 LEU A C 1
ATOM 1415 O O . LEU A 1 181 ? 51.184 -42.262 -39.210 1.00 93.12 181 LEU A O 1
ATOM 1419 N N . ASP A 1 182 ? 49.873 -43.903 -39.992 1.00 91.12 182 ASP A N 1
ATOM 1420 C CA . ASP A 1 182 ? 50.478 -43.957 -41.328 1.00 91.12 182 ASP A CA 1
ATOM 1421 C C . ASP A 1 182 ? 50.268 -42.631 -42.084 1.00 91.12 182 ASP A C 1
ATOM 1423 O O . ASP A 1 182 ? 51.175 -42.113 -42.751 1.00 91.12 182 ASP A O 1
ATOM 1427 N N . GLY A 1 183 ? 49.093 -42.022 -41.892 1.00 88.19 183 GLY A N 1
ATOM 1428 C CA . GLY A 1 183 ? 48.736 -40.704 -42.408 1.00 88.19 183 GLY A CA 1
ATOM 1429 C C . GLY A 1 183 ? 49.600 -39.554 -41.877 1.00 88.19 183 GLY A C 1
ATOM 1430 O O . GLY A 1 183 ? 49.591 -38.478 -42.473 1.00 88.19 183 GLY A O 1
ATOM 1431 N N . GLN A 1 184 ? 50.395 -39.744 -40.814 1.00 88.31 184 GLN A N 1
ATOM 1432 C CA . GLN A 1 184 ? 51.319 -38.717 -40.308 1.00 88.31 184 GLN A CA 1
ATOM 1433 C C . GLN A 1 184 ? 52.290 -38.229 -41.397 1.00 88.31 184 GLN A C 1
ATOM 1435 O O . GLN A 1 184 ? 52.625 -37.045 -41.456 1.00 88.31 184 GLN A O 1
ATOM 1440 N N . THR A 1 185 ? 52.744 -39.132 -42.269 1.00 84.62 185 THR A N 1
ATOM 1441 C CA . THR A 1 185 ? 53.741 -38.820 -43.307 1.00 84.62 185 THR A CA 1
ATOM 1442 C C . THR A 1 185 ? 53.193 -37.918 -44.412 1.00 84.62 185 THR A C 1
ATOM 1444 O O . THR A 1 185 ? 53.915 -37.057 -44.914 1.00 84.62 185 THR A O 1
ATOM 1447 N N . THR A 1 186 ? 51.910 -38.068 -44.743 1.00 88.00 186 THR A N 1
ATOM 1448 C CA . THR A 1 186 ? 51.201 -37.310 -45.785 1.00 88.00 186 THR A CA 1
ATOM 1449 C C . THR A 1 186 ? 50.437 -36.107 -45.231 1.00 88.00 186 THR A C 1
ATOM 1451 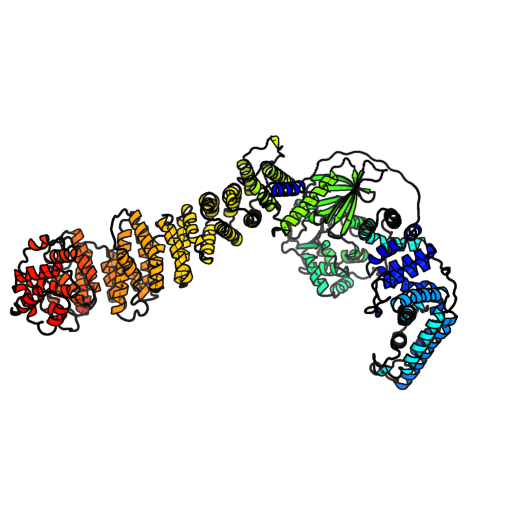O O . THR A 1 186 ? 49.744 -35.417 -45.980 1.00 88.00 186 THR A O 1
ATOM 1454 N N . MET A 1 187 ? 50.551 -35.841 -43.925 1.00 90.56 187 MET A N 1
ATOM 1455 C CA . MET A 1 187 ? 49.884 -34.720 -43.272 1.00 90.56 187 MET A CA 1
ATOM 1456 C C . MET A 1 187 ? 50.374 -33.379 -43.851 1.00 90.56 187 MET A C 1
ATOM 1458 O O . MET A 1 187 ? 51.589 -33.165 -43.913 1.00 90.56 187 MET A O 1
ATOM 1462 N N . PRO A 1 188 ? 49.463 -32.457 -44.229 1.00 91.38 188 PRO A N 1
ATOM 1463 C CA . PRO A 1 188 ? 49.837 -31.158 -44.779 1.00 91.38 188 PRO A CA 1
ATOM 1464 C C . PRO A 1 188 ? 50.740 -30.353 -43.838 1.00 91.38 188 PRO A C 1
ATOM 1466 O O . PRO A 1 188 ? 50.481 -30.257 -42.631 1.00 91.38 188 PRO A O 1
ATOM 1469 N N . ASP A 1 189 ? 51.762 -29.709 -44.401 1.00 89.62 189 ASP A N 1
ATOM 1470 C CA . ASP A 1 189 ? 52.689 -28.836 -43.669 1.00 89.62 189 ASP A CA 1
ATOM 1471 C C . ASP A 1 189 ? 51.949 -27.728 -42.914 1.00 89.62 189 ASP A C 1
ATOM 1473 O O . ASP A 1 189 ? 52.267 -27.431 -41.766 1.00 89.62 189 ASP A O 1
ATOM 1477 N N . SER A 1 190 ? 50.873 -27.204 -43.497 1.00 89.19 190 SER A N 1
ATOM 1478 C CA . SER A 1 190 ? 50.043 -26.162 -42.899 1.00 89.19 190 SER A CA 1
ATOM 1479 C C . SER A 1 190 ? 49.238 -26.617 -41.674 1.00 89.19 190 SER A C 1
ATOM 1481 O O . SER A 1 190 ? 48.956 -25.798 -40.794 1.00 89.19 190 SER A O 1
ATOM 1483 N N . LEU A 1 191 ? 48.892 -27.906 -41.570 1.00 91.69 191 LEU A N 1
ATOM 1484 C CA . LEU A 1 191 ? 48.307 -28.499 -40.359 1.00 91.69 191 LEU A CA 1
ATOM 1485 C C . LEU A 1 191 ? 49.388 -28.806 -39.311 1.00 91.69 191 LEU A C 1
ATOM 1487 O O . LEU A 1 191 ? 49.171 -28.616 -38.111 1.00 91.69 191 LEU A O 1
ATOM 1491 N N . THR A 1 192 ? 50.562 -29.245 -39.770 1.00 91.56 192 THR A N 1
ATOM 1492 C CA . THR A 1 192 ? 51.717 -29.506 -38.903 1.00 91.56 192 THR A CA 1
ATOM 1493 C C . THR A 1 192 ? 52.188 -28.217 -38.231 1.00 91.56 192 THR A C 1
ATOM 1495 O O . THR A 1 192 ? 52.336 -28.185 -37.012 1.00 91.56 192 THR A O 1
ATOM 1498 N N . TYR A 1 193 ? 52.321 -27.126 -38.989 1.00 92.31 193 TYR A N 1
ATOM 1499 C CA . TYR A 1 193 ? 52.749 -25.836 -38.457 1.00 92.31 193 TYR A CA 1
ATOM 1500 C C . TYR A 1 193 ? 51.728 -25.243 -37.474 1.00 92.31 193 TYR A C 1
ATOM 1502 O O . TYR A 1 193 ? 52.098 -24.768 -36.405 1.00 92.31 193 TYR A O 1
ATOM 1510 N N . ALA A 1 194 ? 50.424 -25.370 -37.748 1.00 92.12 194 ALA A N 1
ATOM 1511 C CA . ALA A 1 194 ? 49.387 -24.986 -36.785 1.00 92.12 194 ALA A CA 1
ATOM 1512 C C . ALA A 1 194 ? 49.482 -25.780 -35.468 1.00 92.12 194 ALA A C 1
ATOM 1514 O O . ALA A 1 194 ? 49.294 -25.224 -34.385 1.00 92.12 194 ALA A O 1
ATOM 1515 N N . SER A 1 195 ? 49.825 -27.069 -35.550 1.00 93.06 195 SER A N 1
ATOM 1516 C CA . SER A 1 195 ? 50.067 -27.905 -34.369 1.00 93.06 195 SER A CA 1
ATOM 1517 C C . SER A 1 195 ? 51.315 -27.455 -33.599 1.00 93.06 195 SER A C 1
ATOM 1519 O O . SER A 1 195 ? 51.300 -27.460 -32.373 1.00 93.06 195 SER A O 1
ATOM 1521 N N . GLN A 1 196 ? 52.368 -27.004 -34.288 1.00 93.06 196 GLN A N 1
ATOM 1522 C CA . GLN A 1 196 ? 53.568 -26.438 -33.658 1.00 93.06 196 GLN A CA 1
ATOM 1523 C C . GLN A 1 196 ? 53.270 -25.129 -32.921 1.00 93.06 196 GLN A C 1
ATOM 1525 O O . GLN A 1 196 ? 53.657 -25.001 -31.764 1.00 93.06 196 GLN A O 1
ATOM 1530 N N . ILE A 1 197 ? 52.502 -24.217 -33.531 1.00 93.12 197 ILE A N 1
ATOM 1531 C CA . ILE A 1 197 ? 52.077 -22.955 -32.896 1.00 93.12 197 ILE A CA 1
ATOM 1532 C C . ILE A 1 197 ? 51.272 -23.229 -31.620 1.00 93.12 197 ILE A C 1
ATOM 1534 O O . ILE A 1 197 ? 51.510 -22.602 -30.587 1.00 93.12 197 ILE A O 1
ATOM 1538 N N . ILE A 1 198 ? 50.317 -24.169 -31.674 1.00 93.69 198 ILE A N 1
ATOM 1539 C CA . ILE A 1 198 ? 49.556 -24.574 -30.484 1.00 93.69 198 ILE A CA 1
ATOM 1540 C C . ILE A 1 198 ? 50.500 -25.152 -29.433 1.00 93.69 198 ILE A C 1
ATOM 1542 O O . ILE A 1 198 ? 50.395 -24.787 -28.267 1.00 93.69 198 ILE A O 1
ATOM 1546 N N . PHE A 1 199 ? 51.407 -26.048 -29.824 1.00 93.75 199 PHE A N 1
ATOM 1547 C CA . PHE A 1 199 ? 52.321 -26.682 -28.884 1.00 93.75 199 PHE A CA 1
ATOM 1548 C C . PHE A 1 199 ? 53.203 -25.659 -28.176 1.00 93.75 199 PHE A C 1
ATOM 1550 O O . PHE A 1 199 ? 53.211 -25.652 -26.955 1.00 93.75 199 PHE A O 1
ATOM 1557 N N . GLU A 1 200 ? 53.886 -24.785 -28.913 1.00 92.81 200 GLU A N 1
ATOM 1558 C CA . GLU A 1 200 ? 54.791 -23.770 -28.365 1.00 92.81 200 GLU A CA 1
ATOM 1559 C C . GLU A 1 200 ? 54.074 -22.890 -27.331 1.00 92.81 200 GLU A C 1
ATOM 1561 O O . GLU A 1 200 ? 54.459 -22.864 -26.161 1.00 92.81 200 GLU A O 1
ATOM 1566 N N . LYS A 1 201 ? 52.945 -22.284 -27.718 1.00 92.38 201 LYS A N 1
ATOM 1567 C CA . LYS A 1 201 ? 52.177 -21.374 -26.853 1.00 92.38 201 LYS A CA 1
ATOM 1568 C C . LYS A 1 201 ? 51.546 -22.065 -25.644 1.00 92.38 201 LYS A C 1
ATOM 1570 O O . LYS A 1 201 ? 51.478 -21.496 -24.557 1.00 92.38 201 LYS A O 1
ATOM 1575 N N . VAL A 1 202 ? 51.050 -23.292 -25.812 1.00 92.25 202 VAL A N 1
ATOM 1576 C CA . VAL A 1 202 ? 50.445 -24.053 -24.707 1.00 92.25 202 VAL A CA 1
ATOM 1577 C C . VAL A 1 202 ? 51.527 -24.596 -23.774 1.00 92.25 202 VAL A C 1
ATOM 1579 O O . VAL A 1 202 ? 51.340 -24.584 -22.559 1.00 92.25 202 VAL A O 1
ATOM 1582 N N . PHE A 1 203 ? 52.660 -25.050 -24.309 1.00 91.88 203 PHE A N 1
ATOM 1583 C CA . PHE A 1 203 ? 53.761 -25.608 -23.527 1.00 91.88 203 PHE A CA 1
ATOM 1584 C C . PHE A 1 203 ? 54.390 -24.553 -22.616 1.00 91.88 203 PHE A C 1
ATOM 1586 O O . PHE A 1 203 ? 54.631 -24.846 -21.446 1.00 91.88 203 PHE A O 1
ATOM 1593 N N . GLU A 1 204 ? 54.552 -23.314 -23.096 1.00 87.88 204 GLU A N 1
ATOM 1594 C CA . GLU A 1 204 ? 54.978 -22.175 -22.266 1.00 87.88 204 GLU A CA 1
ATOM 1595 C C . GLU A 1 204 ? 54.086 -21.972 -21.032 1.00 87.88 204 GLU A C 1
ATOM 1597 O O . GLU A 1 204 ? 54.565 -21.537 -19.985 1.00 87.88 204 GLU A O 1
ATOM 1602 N N . LYS A 1 205 ? 52.793 -22.311 -21.135 1.00 86.56 205 LYS A N 1
ATOM 1603 C CA . LYS A 1 205 ? 51.799 -22.036 -20.095 1.00 86.56 205 LYS A CA 1
ATOM 1604 C C . LYS A 1 205 ? 51.468 -23.225 -19.186 1.00 86.56 205 LYS A C 1
ATOM 1606 O O . LYS A 1 205 ? 51.231 -23.020 -18.000 1.00 86.56 205 LYS A O 1
ATOM 1611 N N . VAL A 1 206 ? 51.414 -24.450 -19.716 1.00 88.81 206 VAL A N 1
ATOM 1612 C CA . VAL A 1 206 ? 50.981 -25.660 -18.976 1.00 88.81 206 VAL A CA 1
ATOM 1613 C C . VAL A 1 206 ? 51.903 -26.879 -19.169 1.00 88.81 206 VAL A C 1
ATOM 1615 O O . VAL A 1 206 ? 51.537 -28.001 -18.802 1.00 88.81 206 VAL A O 1
ATOM 1618 N N . GLY A 1 207 ? 53.102 -26.684 -19.730 1.00 88.06 207 GLY A N 1
ATOM 1619 C CA . GLY A 1 207 ? 54.136 -27.714 -19.878 1.00 88.06 207 GLY A CA 1
ATOM 1620 C C . GLY A 1 207 ? 53.708 -28.910 -20.739 1.00 88.06 207 GLY A C 1
ATOM 1621 O O . GLY A 1 207 ? 52.998 -28.764 -21.733 1.00 88.06 207 GLY A O 1
ATOM 1622 N N . GLU A 1 208 ? 54.103 -30.124 -20.335 1.00 85.56 208 GLU A N 1
ATOM 1623 C CA . GLU A 1 208 ? 53.841 -31.387 -21.061 1.00 85.56 208 GLU A CA 1
ATOM 1624 C C . GLU A 1 208 ? 52.351 -31.661 -21.344 1.00 85.56 208 GLU A C 1
ATOM 1626 O O . GLU A 1 208 ? 52.020 -32.453 -22.230 1.00 85.56 208 GLU A O 1
ATOM 1631 N N . PHE A 1 209 ? 51.427 -30.982 -20.653 1.00 87.81 209 PHE A N 1
ATOM 1632 C CA . PHE A 1 209 ? 49.999 -31.085 -20.953 1.00 87.81 209 PHE A CA 1
ATOM 1633 C C . PHE A 1 209 ? 49.648 -30.604 -22.376 1.00 87.81 209 PHE A C 1
ATOM 1635 O O . PHE A 1 209 ? 48.605 -30.985 -22.912 1.00 87.81 209 PHE A O 1
ATOM 1642 N N . ALA A 1 210 ? 50.538 -29.853 -23.035 1.00 89.75 210 ALA A N 1
ATOM 1643 C CA . ALA A 1 210 ? 50.404 -29.443 -24.431 1.00 89.75 210 ALA A CA 1
ATOM 1644 C C . ALA A 1 210 ? 50.140 -30.618 -25.394 1.00 89.75 210 ALA A C 1
ATOM 1646 O O . ALA A 1 210 ? 49.312 -30.483 -26.294 1.00 89.75 210 ALA A O 1
ATOM 1647 N N . TYR A 1 211 ? 50.729 -31.802 -25.175 1.00 88.38 211 TYR A N 1
ATOM 1648 C CA . TYR A 1 211 ? 50.461 -32.990 -26.006 1.00 88.38 211 TYR A CA 1
ATOM 1649 C C . TYR A 1 211 ? 49.002 -33.479 -25.906 1.00 88.38 211 TYR A C 1
ATOM 1651 O O . TYR A 1 211 ? 48.400 -33.905 -26.898 1.00 88.38 211 TYR A O 1
ATOM 1659 N N . SER A 1 212 ? 48.386 -33.349 -24.727 1.00 87.69 212 SER A N 1
ATOM 1660 C CA . SER A 1 212 ? 46.960 -33.643 -24.522 1.00 87.69 212 SER A CA 1
ATOM 1661 C C . SER A 1 212 ? 46.068 -32.619 -25.237 1.00 87.69 212 SER A C 1
ATOM 1663 O O . SER A 1 212 ? 45.035 -32.967 -25.817 1.00 87.69 212 SER A O 1
ATOM 1665 N N . ILE A 1 213 ? 46.494 -31.353 -25.281 1.00 90.25 213 ILE A N 1
ATOM 1666 C CA . ILE A 1 213 ? 45.793 -30.302 -26.027 1.00 90.25 213 ILE A CA 1
ATOM 1667 C C . ILE A 1 213 ? 45.904 -30.508 -27.539 1.00 90.25 213 ILE A C 1
ATOM 1669 O O . ILE A 1 213 ? 44.892 -30.375 -28.225 1.00 90.25 213 ILE A O 1
ATOM 1673 N N . LEU A 1 214 ? 47.062 -30.929 -28.059 1.00 90.75 214 LEU A N 1
ATOM 1674 C CA . LEU A 1 214 ? 47.200 -31.327 -29.467 1.00 90.75 214 LEU A CA 1
ATOM 1675 C C . LEU A 1 214 ? 46.273 -32.491 -29.824 1.00 90.75 214 LEU A C 1
ATOM 1677 O O . LEU A 1 214 ? 45.617 -32.468 -30.866 1.00 90.75 214 LEU A O 1
ATOM 1681 N N . SER A 1 215 ? 46.144 -33.463 -28.919 1.00 88.25 215 SER A N 1
ATOM 1682 C CA . SER A 1 215 ? 45.188 -34.561 -29.070 1.00 88.25 215 SER A CA 1
ATOM 1683 C C . SER A 1 215 ? 43.748 -34.045 -29.140 1.00 88.25 215 SER A C 1
ATOM 1685 O O . SER A 1 215 ? 42.982 -34.438 -30.017 1.00 88.25 215 SER A O 1
ATOM 1687 N N . SER A 1 216 ? 43.372 -33.105 -28.270 1.00 85.56 216 SER A N 1
ATOM 1688 C CA . SER A 1 216 ? 42.054 -32.457 -28.307 1.00 85.56 216 SER A CA 1
ATOM 1689 C C . SER A 1 216 ? 41.844 -31.620 -29.582 1.00 85.56 216 SER A C 1
ATOM 1691 O O . SER A 1 216 ? 40.754 -31.605 -30.146 1.00 85.56 216 SER A O 1
ATOM 1693 N N . PHE A 1 217 ? 42.872 -30.937 -30.078 1.00 89.25 217 PHE A N 1
ATOM 1694 C CA . PHE A 1 217 ? 42.798 -30.142 -31.302 1.00 89.25 217 PHE A CA 1
ATOM 1695 C C . PHE A 1 217 ? 42.596 -31.014 -32.547 1.00 89.25 217 PHE A C 1
ATOM 1697 O O . PHE A 1 217 ? 41.657 -30.794 -33.308 1.00 89.25 217 PHE A O 1
ATOM 1704 N N . LEU A 1 218 ? 43.437 -32.030 -32.739 1.00 90.50 218 LEU A N 1
ATOM 1705 C CA . LEU A 1 218 ? 43.403 -32.843 -33.949 1.00 90.50 218 LEU A CA 1
ATOM 1706 C C . LEU A 1 218 ? 42.292 -33.902 -33.898 1.00 90.50 218 LEU A C 1
ATOM 1708 O O . LEU A 1 218 ? 41.526 -34.050 -34.850 1.00 90.50 218 LEU A O 1
ATOM 1712 N N . PHE A 1 219 ? 42.149 -34.620 -32.781 1.00 90.75 219 PHE A N 1
ATOM 1713 C CA . PHE A 1 219 ? 41.172 -35.704 -32.689 1.00 90.75 219 PHE A CA 1
ATOM 1714 C C . PHE A 1 219 ? 39.779 -35.187 -32.366 1.00 90.75 219 PHE A C 1
ATOM 1716 O O . PHE A 1 219 ? 38.872 -35.367 -33.173 1.00 90.75 219 PHE A O 1
ATOM 1723 N N . LEU A 1 220 ? 39.596 -34.508 -31.230 1.00 86.56 220 LEU A N 1
ATOM 1724 C CA . LEU A 1 220 ? 38.254 -34.130 -30.769 1.00 86.56 220 LEU A CA 1
ATOM 1725 C C . LEU A 1 220 ? 37.548 -33.158 -31.723 1.00 86.56 220 LEU A C 1
ATOM 1727 O O . LEU A 1 220 ? 36.328 -33.209 -31.847 1.00 86.56 220 LEU A O 1
ATOM 1731 N N . ARG A 1 221 ? 38.294 -32.266 -32.385 1.00 86.25 221 ARG A N 1
ATOM 1732 C CA . ARG A 1 221 ? 37.710 -31.177 -33.190 1.00 86.25 221 ARG A CA 1
ATOM 1733 C C . ARG A 1 221 ? 37.732 -31.405 -34.694 1.00 86.25 221 ARG A C 1
ATOM 1735 O O . ARG A 1 221 ? 36.970 -30.738 -35.399 1.00 86.25 221 ARG A O 1
ATOM 1742 N N . PHE A 1 222 ? 38.546 -32.339 -35.182 1.00 90.75 222 PHE A N 1
ATOM 1743 C CA . PHE A 1 222 ? 38.688 -32.572 -36.616 1.00 90.75 222 PHE A CA 1
ATOM 1744 C C . PHE A 1 222 ? 38.449 -34.024 -37.031 1.00 90.75 222 PHE A C 1
ATOM 1746 O O . PHE A 1 222 ? 37.502 -34.282 -37.773 1.00 90.75 222 PHE A O 1
ATOM 1753 N N . ILE A 1 223 ? 39.233 -34.974 -36.516 1.00 92.88 223 ILE A N 1
ATOM 1754 C CA . ILE A 1 223 ? 39.140 -36.384 -36.928 1.00 92.88 223 ILE A CA 1
ATOM 1755 C C . ILE A 1 223 ? 37.846 -37.036 -36.413 1.00 92.88 223 ILE A C 1
ATOM 1757 O O . ILE A 1 223 ? 37.068 -37.565 -37.203 1.00 92.88 223 ILE A O 1
ATOM 1761 N N . ILE A 1 224 ? 37.568 -36.980 -35.108 1.00 92.69 224 ILE A N 1
ATOM 1762 C CA . ILE A 1 224 ? 36.413 -37.644 -34.477 1.00 92.69 224 ILE A CA 1
ATOM 1763 C C . ILE A 1 224 ? 35.058 -37.129 -34.996 1.00 92.69 224 ILE A C 1
ATOM 1765 O O . ILE A 1 224 ? 34.191 -37.964 -35.263 1.00 92.69 224 ILE A O 1
ATOM 1769 N N . PRO A 1 225 ? 34.848 -35.815 -35.226 1.00 91.44 225 PRO A N 1
ATOM 1770 C CA . PRO A 1 225 ? 33.606 -35.317 -35.818 1.00 91.44 225 PRO A CA 1
ATOM 1771 C C . PRO A 1 225 ? 33.233 -35.962 -37.160 1.00 91.44 225 PRO A C 1
ATOM 1773 O O . PRO A 1 225 ? 32.044 -36.077 -37.456 1.00 91.44 225 PRO A O 1
ATOM 1776 N N . SER A 1 226 ? 34.207 -36.449 -37.939 1.00 91.50 226 SER A N 1
ATOM 1777 C CA . SER A 1 226 ? 33.928 -37.144 -39.203 1.00 91.50 226 SER A CA 1
ATOM 1778 C C . SER A 1 226 ? 33.181 -38.471 -39.021 1.00 91.50 226 SER A C 1
ATOM 1780 O O . SER A 1 226 ? 32.399 -38.842 -39.888 1.00 91.50 226 SER A O 1
ATOM 1782 N N . PHE A 1 227 ? 33.326 -39.144 -37.874 1.00 91.94 227 PHE A N 1
ATOM 1783 C CA . PHE A 1 227 ? 32.604 -40.387 -37.565 1.00 91.94 227 PHE A CA 1
ATOM 1784 C C . PHE A 1 227 ? 31.112 -40.149 -37.315 1.00 91.94 227 PHE A C 1
ATOM 1786 O O . PHE A 1 227 ? 30.300 -41.043 -37.522 1.00 91.94 227 PHE A O 1
ATOM 1793 N N . SER A 1 228 ? 30.744 -38.948 -36.858 1.00 87.12 228 SER A N 1
ATOM 1794 C CA . SER A 1 228 ? 29.341 -38.533 -36.719 1.00 87.12 228 SER A CA 1
ATOM 1795 C C . SER A 1 228 ? 28.813 -37.884 -37.998 1.00 87.12 228 SER A C 1
ATOM 1797 O O . SER A 1 228 ? 27.645 -38.052 -38.336 1.00 87.12 228 SER A O 1
ATOM 1799 N N . ASN A 1 229 ? 29.672 -37.161 -38.723 1.00 87.12 229 ASN A N 1
ATOM 1800 C CA . ASN A 1 229 ? 29.350 -36.543 -40.001 1.00 87.12 229 ASN A CA 1
ATOM 1801 C C . ASN A 1 229 ? 30.215 -37.111 -41.136 1.00 87.12 229 ASN A C 1
ATOM 1803 O O . ASN A 1 229 ? 31.200 -36.507 -41.569 1.00 87.12 229 ASN A O 1
ATOM 1807 N N . VAL A 1 230 ? 29.794 -38.264 -41.656 1.00 87.38 230 VAL A N 1
ATOM 1808 C CA . VAL A 1 230 ? 30.491 -39.005 -42.721 1.00 87.38 230 VAL A CA 1
ATOM 1809 C C . VAL A 1 230 ? 30.618 -38.229 -44.041 1.00 87.38 230 VAL A C 1
ATOM 1811 O O . VAL A 1 230 ? 31.440 -38.575 -44.893 1.00 87.38 230 VAL A O 1
ATOM 1814 N N . SER A 1 231 ? 29.877 -37.127 -44.214 1.00 86.69 231 SER A N 1
ATOM 1815 C CA . SER A 1 231 ? 30.052 -36.247 -45.373 1.00 86.69 231 SER A CA 1
ATOM 1816 C C . SER A 1 231 ? 31.445 -35.615 -45.407 1.00 86.69 231 SER A C 1
ATOM 1818 O O . SER A 1 231 ? 31.927 -35.272 -46.484 1.00 86.69 231 SER A O 1
ATOM 1820 N N . MET A 1 232 ? 32.119 -35.502 -44.254 1.00 86.31 232 MET A N 1
ATOM 1821 C CA . MET A 1 232 ? 33.487 -34.985 -44.158 1.00 86.31 232 MET A CA 1
ATOM 1822 C C . MET A 1 232 ? 34.508 -35.860 -44.893 1.00 86.31 232 MET A C 1
ATOM 1824 O O . MET A 1 232 ? 35.501 -35.343 -45.391 1.00 86.31 232 MET A O 1
ATOM 1828 N N . VAL A 1 233 ? 34.243 -37.162 -45.027 1.00 88.81 233 VAL A N 1
ATOM 1829 C CA . VAL A 1 233 ? 35.055 -38.089 -45.836 1.00 88.81 233 VAL A CA 1
ATOM 1830 C C . VAL A 1 233 ? 34.453 -38.307 -47.237 1.00 88.81 233 VAL A C 1
ATOM 1832 O O . VAL A 1 233 ? 34.842 -39.200 -47.992 1.00 88.81 233 VAL A O 1
ATOM 1835 N N . GLY A 1 234 ? 33.484 -37.472 -47.625 1.00 83.12 234 GLY A N 1
ATOM 1836 C CA . GLY A 1 234 ? 32.833 -37.490 -48.933 1.00 83.12 234 GLY A CA 1
ATOM 1837 C C . GLY A 1 234 ? 31.771 -38.576 -49.112 1.00 83.12 234 GLY A C 1
ATOM 1838 O O . GLY A 1 234 ? 31.494 -38.943 -50.255 1.00 83.12 234 GLY A O 1
ATOM 1839 N N . ILE A 1 235 ? 31.223 -39.146 -48.032 1.00 86.50 235 ILE A N 1
ATOM 1840 C CA . ILE A 1 235 ? 30.075 -40.063 -48.103 1.00 86.50 235 ILE A CA 1
ATOM 1841 C C . ILE A 1 235 ? 28.805 -39.211 -48.096 1.00 86.50 235 ILE A C 1
ATOM 1843 O O . ILE A 1 235 ? 28.465 -38.589 -47.095 1.00 86.50 235 ILE A O 1
ATOM 1847 N N . THR A 1 236 ? 28.125 -39.140 -49.237 1.00 75.94 236 THR A N 1
ATOM 1848 C CA . THR A 1 236 ? 26.920 -38.312 -49.432 1.00 75.94 236 THR A CA 1
ATOM 1849 C C . THR A 1 236 ? 25.621 -39.111 -49.373 1.00 75.94 236 THR A C 1
ATOM 1851 O O . THR A 1 236 ? 24.543 -38.523 -49.324 1.00 75.94 236 THR A O 1
ATOM 1854 N N . SER A 1 237 ? 25.715 -40.442 -49.374 1.00 77.75 237 SER A N 1
ATOM 1855 C CA . SER A 1 237 ? 24.561 -41.333 -49.240 1.00 77.75 237 SER A CA 1
ATOM 1856 C C . SER A 1 237 ? 24.178 -41.495 -47.764 1.00 77.75 237 SER A C 1
ATOM 1858 O O . SER A 1 237 ? 25.066 -41.500 -46.907 1.00 77.75 237 SER A O 1
ATOM 1860 N N . PRO A 1 238 ? 22.879 -41.617 -47.439 1.00 75.12 238 PRO A N 1
ATOM 1861 C CA . PRO A 1 238 ? 22.433 -41.820 -46.067 1.00 75.12 238 PRO A CA 1
ATOM 1862 C C . PRO A 1 238 ? 22.973 -43.148 -45.521 1.00 75.12 238 PRO A C 1
ATOM 1864 O O . PRO A 1 238 ? 22.646 -44.216 -46.029 1.00 75.12 238 PRO A O 1
ATOM 1867 N N . VAL A 1 239 ? 23.805 -43.071 -44.480 1.00 83.44 239 VAL A N 1
ATOM 1868 C CA . VAL A 1 239 ? 24.338 -44.246 -43.776 1.00 83.44 239 VAL A CA 1
ATOM 1869 C C . VAL A 1 239 ? 23.272 -44.784 -42.827 1.00 83.44 239 VAL A C 1
ATOM 1871 O O . VAL A 1 239 ? 22.734 -44.014 -42.018 1.00 83.44 239 VAL A O 1
ATOM 1874 N N . GLY A 1 240 ? 22.986 -46.085 -42.941 1.00 83.12 240 GLY A N 1
ATOM 1875 C CA . GLY A 1 240 ? 22.039 -46.804 -42.089 1.00 83.12 240 GLY A CA 1
ATOM 1876 C C . GLY A 1 240 ? 22.443 -46.818 -40.611 1.00 83.12 240 GLY A C 1
ATOM 1877 O O . GLY A 1 240 ? 23.595 -46.549 -40.262 1.00 83.12 240 GLY A O 1
ATOM 1878 N N . ASP A 1 241 ? 21.486 -47.137 -39.742 1.00 83.50 241 ASP A N 1
ATOM 1879 C CA . ASP A 1 241 ? 21.631 -46.968 -38.290 1.00 83.50 241 ASP A CA 1
ATOM 1880 C C . ASP A 1 241 ? 22.747 -47.839 -37.695 1.00 83.50 241 ASP A C 1
ATOM 1882 O O . ASP A 1 241 ? 23.562 -47.351 -36.916 1.00 83.50 241 ASP A O 1
ATOM 1886 N N . GLN A 1 242 ? 22.872 -49.095 -38.136 1.00 84.62 242 GLN A N 1
ATOM 1887 C CA . GLN A 1 242 ? 23.899 -50.015 -37.638 1.00 84.62 242 GLN A CA 1
ATOM 1888 C C . GLN A 1 242 ? 25.340 -49.544 -37.942 1.00 84.62 242 GLN A C 1
ATOM 1890 O O . GLN A 1 242 ? 26.110 -49.394 -36.994 1.00 84.62 242 GLN A O 1
ATOM 1895 N N . PRO A 1 243 ? 25.747 -49.252 -39.197 1.00 88.38 243 PRO A N 1
ATOM 1896 C CA . PRO A 1 243 ? 27.086 -48.717 -39.452 1.00 88.38 243 PRO A CA 1
ATOM 1897 C C . PRO A 1 243 ? 27.343 -47.372 -38.760 1.00 88.38 243 PRO A C 1
ATOM 1899 O O . PRO A 1 243 ? 28.463 -47.119 -38.314 1.00 88.38 243 PRO A O 1
ATOM 1902 N N . ARG A 1 244 ? 26.318 -46.522 -38.611 1.00 87.69 244 ARG A N 1
ATOM 1903 C CA . ARG A 1 244 ? 26.437 -45.264 -37.858 1.00 87.69 244 ARG A CA 1
ATOM 1904 C C . ARG A 1 244 ? 26.759 -45.517 -36.385 1.00 87.69 244 ARG A C 1
ATOM 1906 O O . ARG A 1 244 ? 27.681 -44.894 -35.859 1.00 87.69 244 ARG A O 1
ATOM 1913 N N . ASP A 1 245 ? 26.053 -46.442 -35.744 1.00 87.25 245 ASP A N 1
ATOM 1914 C CA . ASP A 1 245 ? 26.280 -46.807 -34.344 1.00 87.25 245 ASP A CA 1
ATOM 1915 C C . ASP A 1 245 ? 27.683 -47.385 -34.130 1.00 87.25 245 ASP A C 1
ATOM 1917 O O . ASP A 1 245 ? 28.360 -47.023 -33.165 1.00 87.25 245 ASP A O 1
ATOM 1921 N N . VAL A 1 246 ? 28.164 -48.214 -35.062 1.00 90.25 246 VAL A N 1
ATOM 1922 C CA . VAL A 1 246 ? 29.523 -48.776 -35.024 1.00 90.25 246 VAL A CA 1
ATOM 1923 C C . VAL A 1 246 ? 30.578 -47.678 -35.156 1.00 90.25 246 VAL A C 1
ATOM 1925 O O . VAL A 1 246 ? 31.510 -47.628 -34.355 1.00 90.25 246 VAL A O 1
ATOM 1928 N N . LEU A 1 247 ? 30.427 -46.748 -36.104 1.00 92.12 247 LEU A N 1
ATOM 1929 C CA . LEU A 1 247 ? 31.347 -45.615 -36.261 1.00 92.12 247 LEU A CA 1
ATOM 1930 C C . LEU A 1 247 ? 31.343 -44.698 -35.027 1.00 92.12 247 LEU A C 1
ATOM 1932 O O . LEU A 1 247 ? 32.405 -44.266 -34.570 1.00 92.12 247 LEU A O 1
ATOM 1936 N N . MET A 1 248 ? 30.174 -44.443 -34.433 1.00 90.00 248 MET A N 1
ATOM 1937 C CA . MET A 1 248 ? 30.064 -43.686 -33.184 1.00 90.00 248 MET A CA 1
ATOM 1938 C C . MET A 1 248 ? 30.697 -44.419 -31.998 1.00 90.00 248 MET A C 1
ATOM 1940 O O . MET A 1 248 ? 31.318 -43.794 -31.135 1.00 90.00 248 MET A O 1
ATOM 1944 N N . GLN A 1 249 ? 30.563 -45.741 -31.926 1.00 88.81 249 GLN A N 1
ATOM 1945 C CA . GLN A 1 249 ? 31.207 -46.538 -30.891 1.00 88.81 249 GLN A CA 1
ATOM 1946 C C . GLN A 1 249 ? 32.735 -46.511 -31.044 1.00 88.81 249 GLN A C 1
ATOM 1948 O O . GLN A 1 249 ? 33.441 -46.249 -30.067 1.00 88.81 249 GLN A O 1
ATOM 1953 N N . THR A 1 250 ? 33.236 -46.704 -32.265 1.00 91.81 250 THR A N 1
ATOM 1954 C CA . THR A 1 250 ? 34.662 -46.637 -32.620 1.00 91.81 250 THR A CA 1
ATOM 1955 C C . THR A 1 250 ? 35.265 -45.294 -32.219 1.00 91.81 250 THR A C 1
ATOM 1957 O O . THR A 1 250 ? 36.276 -45.248 -31.519 1.00 91.81 250 THR A O 1
ATOM 1960 N N . SER A 1 251 ? 34.607 -44.187 -32.569 1.00 92.94 251 SER A N 1
ATOM 1961 C CA . SER A 1 251 ? 35.104 -42.841 -32.272 1.00 92.94 251 SER A CA 1
ATOM 1962 C C . SER A 1 251 ? 35.173 -42.556 -30.765 1.00 92.94 251 SER A C 1
ATOM 1964 O O . SER A 1 251 ? 36.167 -42.020 -30.267 1.00 92.94 251 SER A O 1
ATOM 1966 N N . ASN A 1 252 ? 34.168 -43.003 -30.006 1.00 89.00 252 ASN A N 1
ATOM 1967 C CA . ASN A 1 252 ? 34.131 -42.878 -28.549 1.00 89.00 252 ASN A CA 1
ATOM 1968 C C . ASN A 1 252 ? 35.256 -43.657 -27.855 1.00 89.00 252 ASN A C 1
ATOM 1970 O O . ASN A 1 252 ? 35.825 -43.172 -26.868 1.00 89.00 252 ASN A O 1
ATOM 1974 N N . VAL A 1 253 ? 35.559 -44.860 -28.344 1.00 90.44 253 VAL A N 1
ATOM 1975 C CA . VAL A 1 253 ? 36.609 -45.719 -27.785 1.00 90.44 253 VAL A CA 1
ATOM 1976 C C . VAL A 1 253 ? 37.994 -45.181 -28.134 1.00 90.44 253 VAL A C 1
ATOM 1978 O O . VAL A 1 253 ? 38.831 -45.077 -27.237 1.00 90.44 253 VAL A O 1
ATOM 1981 N N . ILE A 1 254 ? 38.222 -44.738 -29.374 1.00 91.50 254 ILE A N 1
ATOM 1982 C CA . ILE A 1 254 ? 39.487 -44.109 -29.789 1.00 91.50 254 ILE A CA 1
ATOM 1983 C C . ILE A 1 254 ? 39.747 -42.836 -28.978 1.00 91.50 254 ILE A C 1
ATOM 1985 O O . ILE A 1 254 ? 40.823 -42.684 -28.404 1.00 91.50 254 ILE A O 1
ATOM 1989 N N . MET A 1 255 ? 38.754 -41.951 -28.836 1.00 89.75 255 MET A N 1
ATOM 1990 C CA . MET A 1 255 ? 38.933 -40.712 -28.071 1.00 89.75 255 MET A CA 1
ATOM 1991 C C . MET A 1 255 ? 39.236 -40.987 -26.591 1.00 89.75 255 MET A C 1
ATOM 1993 O O . MET A 1 255 ? 40.093 -40.338 -25.991 1.00 89.75 255 MET A O 1
ATOM 1997 N N . SER A 1 256 ? 38.552 -41.968 -25.996 1.00 88.94 256 SER A N 1
ATOM 1998 C CA . SER A 1 256 ? 38.796 -42.358 -24.601 1.00 88.94 256 SER A CA 1
ATOM 1999 C C . SER A 1 256 ? 40.185 -42.981 -24.429 1.00 88.94 256 SER A C 1
ATOM 2001 O O . SER A 1 256 ? 40.863 -42.685 -23.447 1.00 88.94 256 SER A O 1
ATOM 2003 N N . SER A 1 257 ? 40.633 -43.763 -25.414 1.00 90.38 257 SER A N 1
ATOM 2004 C CA . SER A 1 257 ? 41.971 -44.357 -25.454 1.00 90.38 257 SER A CA 1
ATOM 2005 C C . SER A 1 257 ? 43.057 -43.285 -25.486 1.00 90.38 257 SER A C 1
ATOM 2007 O O . SER A 1 257 ? 43.937 -43.293 -24.636 1.00 90.38 257 SER A O 1
ATOM 2009 N N . ILE A 1 258 ? 42.941 -42.297 -26.378 1.00 89.50 258 ILE A N 1
ATOM 2010 C CA . ILE A 1 258 ? 43.916 -41.204 -26.515 1.00 89.50 258 ILE A CA 1
ATOM 2011 C C . ILE A 1 258 ? 44.007 -40.362 -25.232 1.00 89.50 258 ILE A C 1
ATOM 2013 O O . ILE A 1 258 ? 45.101 -40.025 -24.783 1.00 89.50 258 ILE A O 1
ATOM 2017 N N . LEU A 1 259 ? 42.869 -40.037 -24.605 1.00 85.50 259 LEU A N 1
ATOM 2018 C CA . LEU A 1 259 ? 42.850 -39.162 -23.426 1.00 85.50 259 LEU A CA 1
ATOM 2019 C C . LEU A 1 259 ? 43.245 -39.859 -22.122 1.00 85.50 259 LEU A C 1
ATOM 2021 O O . LEU A 1 259 ? 43.848 -39.221 -21.262 1.00 85.50 259 LEU A O 1
ATOM 2025 N N . LYS A 1 260 ? 42.857 -41.125 -21.930 1.00 84.25 260 LYS A N 1
ATOM 2026 C CA . LYS A 1 260 ? 42.969 -41.810 -20.629 1.00 84.25 260 LYS A CA 1
ATOM 2027 C C . LYS A 1 260 ? 43.921 -43.006 -20.624 1.00 84.25 260 LYS A C 1
ATOM 2029 O O . LYS A 1 260 ? 44.300 -43.442 -19.539 1.00 84.25 260 LYS A O 1
ATOM 2034 N N . GLY A 1 261 ? 44.247 -43.574 -21.787 1.00 84.81 261 GLY A N 1
ATOM 2035 C CA . GLY A 1 261 ? 45.047 -44.801 -21.909 1.00 84.81 261 GLY A CA 1
ATOM 2036 C C . GLY A 1 261 ? 44.376 -46.061 -21.348 1.00 84.81 261 GLY A C 1
ATOM 2037 O O . GLY A 1 261 ? 45.007 -47.112 -21.286 1.00 84.81 261 GLY A O 1
ATOM 2038 N N . ARG A 1 262 ? 43.112 -45.959 -20.913 1.00 85.31 262 ARG A N 1
ATOM 2039 C CA . ARG A 1 262 ? 42.298 -47.030 -20.321 1.00 85.31 262 ARG A CA 1
ATOM 2040 C C . ARG A 1 262 ? 40.801 -46.749 -20.511 1.00 85.31 262 ARG A C 1
ATOM 2042 O O . ARG A 1 262 ? 40.401 -45.593 -20.675 1.00 85.31 262 ARG A O 1
ATOM 2049 N N . LEU A 1 263 ? 39.976 -47.791 -20.496 1.00 87.12 263 LEU A N 1
ATOM 2050 C CA . LEU A 1 263 ? 38.558 -47.784 -20.886 1.00 87.12 263 LEU A CA 1
ATOM 2051 C C . LEU A 1 263 ? 37.617 -48.367 -19.817 1.00 87.12 263 LEU A C 1
ATOM 2053 O O . LEU A 1 263 ? 36.410 -48.116 -19.866 1.00 87.12 263 LEU A O 1
ATOM 2057 N N . ASP A 1 264 ? 38.160 -49.087 -18.838 1.00 77.56 264 ASP A N 1
ATOM 2058 C CA . ASP A 1 264 ? 37.448 -49.724 -17.724 1.00 77.56 264 ASP A CA 1
ATOM 2059 C C . ASP A 1 264 ? 36.712 -48.726 -16.819 1.00 77.56 264 ASP A C 1
ATOM 2061 O O . ASP A 1 264 ? 35.631 -49.035 -16.322 1.00 77.56 264 ASP A O 1
ATOM 2065 N N . ASP A 1 265 ? 37.217 -47.494 -16.708 1.00 71.19 265 ASP A N 1
ATOM 2066 C CA . ASP A 1 265 ? 36.580 -46.415 -15.941 1.00 71.19 265 ASP A CA 1
ATOM 2067 C C . ASP A 1 265 ? 35.227 -45.953 -16.530 1.00 71.19 265 ASP A C 1
ATOM 2069 O O . ASP A 1 265 ? 34.453 -45.283 -15.847 1.00 71.19 265 ASP A O 1
ATOM 2073 N N . LYS A 1 266 ? 34.952 -46.223 -17.820 1.00 68.19 266 LYS A N 1
ATOM 2074 C CA . LYS A 1 266 ? 33.749 -45.723 -18.519 1.00 68.19 266 LYS A CA 1
ATOM 2075 C C . LYS A 1 266 ? 32.676 -46.796 -18.659 1.00 68.19 266 LYS A C 1
ATOM 2077 O O . LYS A 1 266 ? 31.514 -46.522 -18.376 1.00 68.19 266 LYS A O 1
ATOM 2082 N N . TYR A 1 267 ? 33.065 -47.995 -19.090 1.00 81.12 267 TYR A N 1
ATOM 2083 C CA . TYR A 1 267 ? 32.182 -49.155 -19.160 1.00 81.12 267 TYR A CA 1
ATOM 2084 C C . TYR A 1 267 ? 32.984 -50.436 -18.936 1.00 81.12 267 TYR A C 1
ATOM 2086 O O . TYR A 1 267 ? 33.940 -50.710 -19.660 1.00 81.12 267 TYR A O 1
ATOM 2094 N N . THR A 1 268 ? 32.554 -51.261 -17.984 1.00 81.50 268 THR A N 1
ATOM 2095 C CA . THR A 1 268 ? 33.256 -52.493 -17.588 1.00 81.50 268 THR A CA 1
ATOM 2096 C C . THR A 1 268 ? 33.430 -53.490 -18.737 1.00 81.50 268 THR A C 1
ATOM 2098 O O . THR A 1 268 ? 34.458 -54.155 -18.814 1.00 81.50 268 THR A O 1
ATOM 2101 N N . TYR A 1 269 ? 32.490 -53.547 -19.686 1.00 84.81 269 TYR A N 1
ATOM 2102 C CA . TYR A 1 269 ? 32.584 -54.416 -20.869 1.00 84.81 269 TYR A CA 1
ATOM 2103 C C . TYR A 1 269 ? 33.660 -53.980 -21.886 1.00 84.81 269 TYR A C 1
ATOM 2105 O O . TYR A 1 269 ? 33.977 -54.742 -22.795 1.00 84.81 269 TYR A O 1
ATOM 2113 N N . LEU A 1 270 ? 34.240 -52.778 -21.752 1.00 88.81 270 LEU A N 1
ATOM 2114 C CA . LEU A 1 270 ? 35.352 -52.304 -22.588 1.00 88.81 270 LEU A CA 1
ATOM 2115 C C . LEU A 1 270 ? 36.735 -52.611 -21.995 1.00 88.81 270 LEU A C 1
ATOM 2117 O O . LEU A 1 270 ? 37.740 -52.386 -22.668 1.00 88.81 270 LEU A O 1
ATOM 2121 N N . ALA A 1 271 ? 36.802 -53.157 -20.776 1.00 87.12 271 ALA A N 1
ATOM 2122 C CA . ALA A 1 271 ? 38.058 -53.546 -20.135 1.00 87.12 271 ALA A CA 1
ATOM 2123 C C . ALA A 1 271 ? 38.975 -54.433 -21.010 1.00 87.12 271 ALA A C 1
ATOM 2125 O O . ALA A 1 271 ? 40.189 -54.220 -20.964 1.00 87.12 271 ALA A O 1
ATOM 2126 N N . PRO A 1 272 ? 38.463 -55.359 -21.857 1.00 88.44 272 PRO A N 1
ATOM 2127 C CA . PRO A 1 272 ? 39.314 -56.153 -22.741 1.00 88.44 272 PRO A CA 1
ATOM 2128 C C . PRO A 1 272 ? 40.195 -55.325 -23.681 1.00 88.44 272 PRO A C 1
ATOM 2130 O O . PRO A 1 272 ? 41.247 -55.808 -24.070 1.00 88.44 272 PRO A O 1
ATOM 2133 N N . TYR A 1 273 ? 39.813 -54.092 -24.026 1.00 91.25 273 TYR A N 1
ATOM 2134 C CA . TYR A 1 273 ? 40.539 -53.227 -24.965 1.00 91.25 273 TYR A CA 1
ATOM 2135 C C . TYR A 1 273 ? 41.560 -52.297 -24.286 1.00 91.25 273 TYR A C 1
ATOM 2137 O O . TYR A 1 273 ? 42.109 -51.413 -24.942 1.00 91.25 273 TYR A O 1
ATOM 2145 N N . ASN A 1 274 ? 41.812 -52.441 -22.979 1.00 91.25 274 ASN A N 1
ATOM 2146 C CA . ASN A 1 274 ? 42.739 -51.573 -22.240 1.00 91.25 274 ASN A CA 1
ATOM 2147 C C . ASN A 1 274 ? 44.189 -51.653 -22.744 1.00 91.25 274 ASN A C 1
ATOM 2149 O O . ASN A 1 274 ? 44.907 -50.654 -22.723 1.00 91.25 274 ASN A O 1
ATOM 2153 N N . ASP A 1 275 ? 44.614 -52.823 -23.222 1.00 91.69 275 ASP A N 1
ATOM 2154 C CA . ASP A 1 275 ? 45.913 -53.024 -23.868 1.00 91.69 275 ASP A CA 1
ATOM 2155 C C . ASP A 1 275 ? 46.048 -52.159 -25.132 1.00 91.69 275 ASP A C 1
ATOM 2157 O O . ASP A 1 275 ? 47.023 -51.421 -25.299 1.00 91.69 275 ASP A O 1
ATOM 2161 N N . LEU A 1 276 ? 45.012 -52.180 -25.972 1.00 91.38 276 LEU A N 1
ATOM 2162 C CA . LEU A 1 276 ? 44.917 -51.378 -27.181 1.00 91.38 276 LEU A CA 1
ATOM 2163 C C . LEU A 1 276 ? 44.807 -49.885 -26.860 1.00 91.38 276 LEU A C 1
ATOM 2165 O O . LEU A 1 276 ? 45.390 -49.060 -27.564 1.00 91.38 276 LEU A O 1
ATOM 2169 N N . ALA A 1 277 ? 44.084 -49.532 -25.796 1.00 91.50 277 ALA A N 1
ATOM 2170 C CA . ALA A 1 277 ? 43.912 -48.152 -25.368 1.00 91.50 277 ALA A CA 1
ATOM 2171 C C . ALA A 1 277 ? 45.246 -47.511 -24.972 1.00 91.50 277 ALA A C 1
ATOM 2173 O O . ALA A 1 277 ? 45.537 -46.385 -25.383 1.00 91.50 277 ALA A O 1
ATOM 2174 N N . LYS A 1 278 ? 46.080 -48.253 -24.234 1.00 91.75 278 LYS A N 1
ATOM 2175 C CA . LYS A 1 278 ? 47.423 -47.815 -23.853 1.00 91.75 278 LYS A CA 1
ATOM 2176 C C . LYS A 1 278 ? 48.346 -47.682 -25.064 1.00 91.75 278 LYS A C 1
ATOM 2178 O O . LYS A 1 278 ? 48.963 -46.635 -25.229 1.00 91.75 278 LYS A O 1
ATOM 2183 N N . TRP A 1 279 ? 48.382 -48.690 -25.942 1.00 94.25 279 TRP A N 1
ATOM 2184 C CA . TRP A 1 279 ? 49.147 -48.618 -27.195 1.00 94.25 279 TRP A CA 1
ATOM 2185 C C . TRP A 1 279 ? 48.745 -47.398 -28.035 1.00 94.25 279 TRP A C 1
ATOM 2187 O O . TRP A 1 279 ? 49.602 -46.636 -28.470 1.00 94.25 279 TRP A O 1
ATOM 2197 N N . THR A 1 280 ? 47.438 -47.159 -28.181 1.00 93.19 280 THR A N 1
ATOM 2198 C CA . THR A 1 280 ? 46.903 -46.009 -28.921 1.00 93.19 280 THR A CA 1
ATOM 2199 C C . THR A 1 280 ? 47.397 -44.689 -28.328 1.00 93.19 280 THR A C 1
ATOM 2201 O O . THR A 1 280 ? 47.852 -43.819 -29.065 1.00 93.19 280 THR A O 1
ATOM 2204 N N . GLN A 1 281 ? 47.340 -44.529 -27.002 1.00 92.25 281 GLN A N 1
ATOM 2205 C CA . GLN A 1 281 ? 47.811 -43.315 -26.335 1.00 92.25 281 GLN A CA 1
ATOM 2206 C C . GLN A 1 281 ? 49.313 -43.086 -26.547 1.00 92.25 281 GLN A C 1
ATOM 2208 O O . GLN A 1 281 ? 49.720 -41.980 -26.910 1.00 92.25 281 GLN A O 1
ATOM 2213 N N . ASP A 1 282 ? 50.130 -44.122 -26.355 1.00 91.69 282 ASP A N 1
ATOM 2214 C CA . ASP A 1 282 ? 51.584 -44.032 -26.492 1.00 91.69 282 ASP A CA 1
ATOM 2215 C C . ASP A 1 282 ? 51.989 -43.707 -27.942 1.00 91.69 282 ASP A C 1
ATOM 2217 O O . ASP A 1 282 ? 52.778 -42.787 -28.178 1.00 91.69 282 ASP A O 1
ATOM 2221 N N . SER A 1 283 ? 51.398 -44.392 -28.928 1.00 93.25 283 SER A N 1
ATOM 2222 C CA . SER A 1 283 ? 51.686 -44.171 -30.350 1.00 93.25 283 SER A CA 1
ATOM 2223 C C . SER A 1 283 ? 51.243 -42.791 -30.842 1.00 93.25 283 SER A C 1
ATOM 2225 O O . SER A 1 283 ? 51.995 -42.127 -31.556 1.00 93.25 283 SER A O 1
ATOM 2227 N N . ILE A 1 284 ? 50.067 -42.306 -30.430 1.00 92.62 284 ILE A N 1
ATOM 2228 C CA . ILE A 1 284 ? 49.596 -40.962 -30.798 1.00 92.62 284 ILE A CA 1
ATOM 2229 C C . ILE A 1 284 ? 50.452 -39.867 -30.141 1.00 92.62 284 ILE A C 1
ATOM 2231 O O . ILE A 1 284 ? 50.799 -38.881 -30.793 1.00 92.62 284 ILE A O 1
ATOM 2235 N N . ASN A 1 285 ? 50.869 -40.038 -28.884 1.00 90.31 285 ASN A N 1
ATOM 2236 C CA . ASN A 1 285 ? 51.792 -39.097 -28.242 1.00 90.31 285 ASN A CA 1
ATOM 2237 C C . ASN A 1 285 ? 53.154 -39.058 -28.951 1.00 90.31 285 ASN A C 1
ATOM 2239 O O . ASN A 1 285 ? 53.731 -37.984 -29.134 1.00 90.31 285 ASN A O 1
ATOM 2243 N N . GLN A 1 286 ? 53.658 -40.211 -29.399 1.00 90.56 286 GLN A N 1
ATOM 2244 C CA . GLN A 1 286 ? 54.879 -40.281 -30.201 1.00 90.56 286 GLN A CA 1
ATOM 2245 C C . GLN A 1 286 ? 54.713 -39.595 -31.568 1.00 90.56 286 GLN A C 1
ATOM 2247 O O . GLN A 1 286 ? 55.609 -38.862 -31.990 1.00 90.56 286 GLN A O 1
ATOM 2252 N N . MET A 1 287 ? 53.557 -39.759 -32.220 1.00 92.62 287 MET A N 1
ATOM 2253 C CA . MET A 1 287 ? 53.207 -39.043 -33.451 1.00 92.62 287 MET A CA 1
ATOM 2254 C C . MET A 1 287 ? 53.292 -37.522 -33.240 1.00 92.62 287 MET A C 1
ATOM 2256 O O . MET A 1 287 ? 53.967 -36.830 -34.002 1.00 92.62 287 MET A O 1
ATOM 2260 N N . PHE A 1 288 ? 52.694 -36.990 -32.168 1.00 92.38 288 PHE A N 1
ATOM 2261 C CA . PHE A 1 288 ? 52.756 -35.554 -31.872 1.00 92.38 288 PHE A CA 1
ATOM 2262 C C . PHE A 1 288 ? 54.172 -35.057 -31.575 1.00 92.38 288 PHE A C 1
ATOM 2264 O O . PHE A 1 288 ? 54.544 -33.992 -32.063 1.00 92.38 288 PHE A O 1
ATOM 2271 N N . ARG A 1 289 ? 54.994 -35.832 -30.856 1.00 90.12 289 ARG A N 1
ATOM 2272 C CA . ARG A 1 289 ? 56.420 -35.504 -30.660 1.00 90.12 289 ARG A CA 1
ATOM 2273 C C . ARG A 1 289 ? 57.161 -35.374 -31.991 1.00 90.12 289 ARG A C 1
ATOM 2275 O O . ARG A 1 289 ? 57.929 -34.433 -32.167 1.00 90.12 289 ARG A O 1
ATOM 2282 N N . GLY A 1 290 ? 56.885 -36.269 -32.940 1.00 88.25 290 GLY A N 1
ATOM 2283 C CA . GLY A 1 290 ? 57.429 -36.185 -34.296 1.00 88.25 290 GLY A CA 1
ATOM 2284 C C . GLY A 1 290 ? 56.936 -34.957 -35.071 1.00 88.25 290 GLY A C 1
ATOM 2285 O O . GLY A 1 290 ? 57.728 -34.305 -35.743 1.00 88.25 290 GLY A O 1
ATOM 2286 N N . LEU A 1 291 ? 55.652 -34.598 -34.945 1.00 89.00 291 LEU A N 1
ATOM 2287 C CA . LEU A 1 291 ? 55.077 -33.416 -35.606 1.00 89.00 291 LEU A CA 1
ATOM 2288 C C . LEU A 1 291 ? 55.680 -32.104 -35.087 1.00 89.00 291 LEU A C 1
ATOM 2290 O O . LEU A 1 291 ? 55.974 -31.213 -35.880 1.00 89.00 291 LEU A O 1
ATOM 2294 N N . VAL A 1 292 ? 55.914 -31.994 -33.777 1.00 89.06 292 VAL A N 1
ATOM 2295 C CA . VAL A 1 292 ? 56.515 -30.796 -33.163 1.00 89.06 292 VAL A CA 1
ATOM 2296 C C . VAL A 1 292 ? 57.956 -30.568 -33.642 1.00 89.06 292 VAL A C 1
ATOM 2298 O O . VAL A 1 292 ? 58.386 -29.427 -33.760 1.00 89.06 292 VAL A O 1
ATOM 2301 N N . GLN A 1 293 ? 58.693 -31.634 -33.966 1.00 85.38 293 GLN A N 1
ATOM 2302 C CA . GLN A 1 293 ? 60.095 -31.559 -34.402 1.00 85.38 293 GLN A CA 1
ATOM 2303 C C . GLN A 1 293 ? 60.275 -31.457 -35.930 1.00 85.38 293 GLN A C 1
ATOM 2305 O O . GLN A 1 293 ? 61.389 -31.229 -36.403 1.00 85.38 293 GLN A O 1
ATOM 2310 N N . LYS A 1 294 ? 59.209 -31.648 -36.719 1.00 87.44 294 LYS A N 1
ATOM 2311 C CA . LYS A 1 294 ? 59.266 -31.667 -38.189 1.00 87.44 294 LYS A CA 1
ATOM 2312 C C . LYS A 1 294 ? 59.462 -30.252 -38.749 1.00 87.44 294 LYS A C 1
ATOM 2314 O O . LYS A 1 294 ? 58.649 -29.373 -38.495 1.00 87.44 294 LYS A O 1
ATOM 2319 N N . GLN A 1 295 ? 60.490 -30.022 -39.564 1.00 84.19 295 GLN A N 1
ATOM 2320 C CA . GLN A 1 295 ? 60.613 -28.755 -40.300 1.00 84.19 295 GLN A CA 1
ATOM 2321 C C . GLN A 1 295 ? 59.584 -28.704 -41.436 1.00 84.19 295 GLN A C 1
ATOM 2323 O O . GLN A 1 295 ? 59.500 -29.643 -42.228 1.00 84.19 295 GLN A O 1
ATOM 2328 N N . VAL A 1 296 ? 58.801 -27.626 -41.496 1.00 86.75 296 VAL A N 1
ATOM 2329 C CA . VAL A 1 296 ? 57.687 -27.443 -42.440 1.00 86.75 296 VAL A CA 1
ATOM 2330 C C . VAL A 1 296 ? 57.641 -26.005 -42.952 1.00 86.75 296 VAL A C 1
ATOM 2332 O O . VAL A 1 296 ? 58.165 -25.101 -42.302 1.00 86.75 296 VAL A O 1
ATOM 2335 N N . SER A 1 297 ? 57.021 -25.786 -44.115 1.00 79.38 297 SER A N 1
ATOM 2336 C CA . SER A 1 297 ? 56.822 -24.433 -44.651 1.00 79.38 297 SER A CA 1
ATOM 2337 C C . SER A 1 297 ? 55.908 -23.590 -43.749 1.00 79.38 297 SER A C 1
ATOM 2339 O O . SER A 1 297 ? 54.900 -24.081 -43.239 1.00 79.38 297 SER A O 1
ATOM 2341 N N . HIS A 1 298 ? 56.246 -22.307 -43.586 1.00 80.88 298 HIS A N 1
ATOM 2342 C CA . HIS A 1 298 ? 55.461 -21.323 -42.828 1.00 80.88 298 HIS A CA 1
ATOM 2343 C C . HIS A 1 298 ? 54.549 -20.465 -43.717 1.00 80.88 298 HIS A C 1
ATOM 2345 O O . HIS A 1 298 ? 53.933 -19.511 -43.241 1.00 80.88 298 HIS A O 1
ATOM 2351 N N . GLU A 1 299 ? 54.457 -20.785 -45.008 1.00 74.44 299 GLU A N 1
ATOM 2352 C CA . GLU A 1 299 ? 53.557 -20.091 -45.923 1.00 74.44 299 GLU A CA 1
ATOM 2353 C C . GLU A 1 299 ? 52.133 -20.655 -45.828 1.00 74.44 299 GLU A C 1
ATOM 2355 O O . GLU A 1 299 ? 51.948 -21.877 -45.781 1.00 74.44 299 GLU A O 1
ATOM 2360 N N . PRO A 1 300 ? 51.102 -19.790 -45.770 1.00 71.19 300 PRO A N 1
ATOM 2361 C CA . PRO A 1 300 ? 49.724 -20.249 -45.733 1.00 71.19 300 PRO A CA 1
ATOM 2362 C C . PRO A 1 300 ? 49.372 -20.988 -47.037 1.00 71.19 300 PRO A C 1
ATOM 2364 O O . PRO A 1 300 ? 49.856 -20.623 -48.110 1.00 71.19 300 PRO A O 1
ATOM 2367 N N . PRO A 1 301 ? 48.530 -22.033 -46.973 1.00 72.06 301 PRO A N 1
ATOM 2368 C CA . PRO A 1 301 ? 48.224 -22.849 -48.141 1.00 72.06 301 PRO A CA 1
ATOM 2369 C C . PRO A 1 301 ? 47.451 -22.049 -49.205 1.00 72.06 301 PRO A C 1
ATOM 2371 O O . PRO A 1 301 ? 46.604 -21.225 -48.848 1.00 72.06 301 PRO A O 1
ATOM 2374 N N . PRO A 1 302 ? 47.677 -22.317 -50.508 1.00 69.06 302 PRO A N 1
ATOM 2375 C CA . PRO A 1 302 ? 46.962 -21.652 -51.590 1.00 69.06 302 PRO A CA 1
ATOM 2376 C C . PRO A 1 302 ? 45.528 -22.189 -51.669 1.00 69.06 302 PRO A C 1
ATOM 2378 O O . PRO A 1 302 ? 45.246 -23.171 -52.352 1.00 69.06 302 PRO A O 1
ATOM 2381 N N . ILE A 1 303 ? 44.618 -21.557 -50.930 1.00 75.81 303 ILE A N 1
ATOM 2382 C CA . ILE A 1 303 ? 43.196 -21.908 -50.892 1.00 75.81 303 ILE A CA 1
ATOM 2383 C C . ILE A 1 303 ? 42.413 -20.853 -51.667 1.00 75.81 303 ILE A C 1
ATOM 2385 O O . ILE A 1 303 ? 42.554 -19.655 -51.428 1.00 75.81 303 ILE A O 1
ATOM 2389 N N . THR A 1 304 ? 41.568 -21.292 -52.599 1.00 77.44 304 THR A N 1
ATOM 2390 C CA . THR A 1 304 ? 40.672 -20.396 -53.337 1.00 77.44 304 THR A CA 1
ATOM 2391 C C . THR A 1 304 ? 39.514 -19.970 -52.437 1.00 77.44 304 THR A C 1
ATOM 2393 O O . THR A 1 304 ? 38.717 -20.806 -52.016 1.00 77.44 304 THR A O 1
ATOM 2396 N N . ILE A 1 305 ? 39.424 -18.671 -52.146 1.00 80.19 305 ILE A N 1
ATOM 2397 C CA . ILE A 1 305 ? 38.397 -18.080 -51.280 1.00 80.19 305 ILE A CA 1
ATOM 2398 C C . ILE A 1 305 ? 37.645 -17.012 -52.069 1.00 80.19 305 ILE A C 1
ATOM 2400 O O . ILE A 1 305 ? 38.252 -16.178 -52.740 1.00 80.19 305 ILE A O 1
ATOM 2404 N N . ASP A 1 306 ? 36.317 -17.036 -51.982 1.00 81.44 306 ASP A N 1
ATOM 2405 C CA . ASP A 1 306 ? 35.465 -16.009 -52.573 1.00 81.44 306 ASP A CA 1
ATOM 2406 C C . ASP A 1 306 ? 35.450 -14.764 -51.676 1.00 81.44 306 ASP A C 1
ATOM 2408 O O . ASP A 1 306 ? 34.749 -14.709 -50.664 1.00 81.44 306 ASP A O 1
ATOM 2412 N N . ALA A 1 307 ? 36.231 -13.752 -52.061 1.00 74.06 307 ALA A N 1
ATOM 2413 C CA . ALA A 1 307 ? 36.357 -12.510 -51.306 1.00 74.06 307 ALA A CA 1
ATOM 2414 C C . ALA A 1 307 ? 35.021 -11.773 -51.121 1.00 74.06 307 ALA A C 1
ATOM 2416 O O . ALA A 1 307 ? 34.790 -11.198 -50.057 1.00 74.06 307 ALA A O 1
ATOM 2417 N N . ALA A 1 308 ? 34.120 -11.812 -52.109 1.00 74.19 308 ALA A N 1
ATOM 2418 C CA . ALA A 1 308 ? 32.828 -11.139 -52.017 1.00 74.19 308 ALA A CA 1
ATOM 2419 C C . ALA A 1 308 ? 31.908 -11.858 -51.022 1.00 74.19 308 ALA A C 1
ATOM 2421 O O . ALA A 1 308 ? 31.284 -11.213 -50.175 1.00 74.19 308 ALA A O 1
ATOM 2422 N N . GLN A 1 309 ? 31.884 -13.193 -51.067 1.00 77.75 309 GLN A N 1
ATOM 2423 C CA . GLN A 1 309 ? 31.100 -13.994 -50.131 1.00 77.75 309 GLN A CA 1
ATOM 2424 C C . GLN A 1 309 ? 31.649 -13.904 -48.702 1.00 77.75 309 GLN A C 1
ATOM 2426 O O . GLN A 1 309 ? 30.871 -13.774 -47.758 1.00 77.75 309 GLN A O 1
ATOM 2431 N N . THR A 1 310 ? 32.971 -13.924 -48.515 1.00 83.19 310 THR A N 1
ATOM 2432 C CA . THR A 1 310 ? 33.588 -13.769 -47.191 1.00 83.19 310 THR A CA 1
ATOM 2433 C C . THR A 1 310 ? 33.303 -12.384 -46.605 1.00 83.19 310 THR A C 1
ATOM 2435 O O . THR A 1 310 ? 32.927 -12.287 -45.436 1.00 83.19 310 THR A O 1
ATOM 2438 N N . ILE A 1 311 ? 33.387 -11.315 -47.408 1.00 81.31 311 ILE A N 1
ATOM 2439 C CA . ILE A 1 311 ? 33.001 -9.959 -46.987 1.00 81.31 311 ILE A CA 1
ATOM 2440 C C . ILE A 1 311 ? 31.517 -9.909 -46.602 1.00 81.31 311 ILE A C 1
ATOM 2442 O O . ILE A 1 311 ? 31.185 -9.348 -45.559 1.00 81.31 311 ILE A O 1
ATOM 2446 N N . ALA A 1 312 ? 30.630 -10.530 -47.386 1.00 78.25 312 ALA A N 1
ATOM 2447 C CA . ALA A 1 312 ? 29.202 -10.601 -47.077 1.00 78.25 312 ALA A CA 1
ATOM 2448 C C . ALA A 1 312 ? 28.916 -11.383 -45.782 1.00 78.25 312 ALA A C 1
ATOM 2450 O O . ALA A 1 312 ? 28.072 -10.961 -44.994 1.00 78.25 312 ALA A O 1
ATOM 2451 N N . ASN A 1 313 ? 29.650 -12.470 -45.522 1.00 84.31 313 ASN A N 1
ATOM 2452 C CA . ASN A 1 313 ? 29.517 -13.272 -44.303 1.00 84.31 313 ASN A CA 1
ATOM 2453 C C . ASN A 1 313 ? 30.037 -12.520 -43.065 1.00 84.31 313 ASN A C 1
ATOM 2455 O O . ASN A 1 313 ? 29.392 -12.519 -42.020 1.00 84.31 313 ASN A O 1
ATOM 2459 N N . ILE A 1 314 ? 31.186 -11.838 -43.160 1.00 85.50 314 ILE A N 1
ATOM 2460 C CA . ILE A 1 314 ? 31.668 -10.972 -42.068 1.00 85.50 314 ILE A CA 1
ATOM 2461 C C . ILE A 1 314 ? 30.663 -9.850 -41.825 1.00 85.50 314 ILE A C 1
ATOM 2463 O O . ILE A 1 314 ? 30.332 -9.549 -40.681 1.00 85.50 314 ILE A O 1
ATOM 2467 N N . HIS A 1 315 ? 30.134 -9.265 -42.895 1.00 84.81 315 HIS A N 1
ATOM 2468 C CA . HIS A 1 315 ? 29.126 -8.228 -42.807 1.00 84.81 315 HIS A CA 1
ATOM 2469 C C . HIS A 1 315 ? 27.844 -8.728 -42.118 1.00 84.81 315 HIS A C 1
ATOM 2471 O O . HIS A 1 315 ? 27.382 -8.081 -41.182 1.00 84.81 315 HIS A O 1
ATOM 2477 N N . SER A 1 316 ? 27.308 -9.897 -42.486 1.00 81.19 316 SER A N 1
ATOM 2478 C CA . SER A 1 316 ? 26.101 -10.468 -41.865 1.00 81.19 316 SER A CA 1
ATOM 2479 C C . SER A 1 316 ? 26.279 -10.800 -40.389 1.00 81.19 316 SER A C 1
ATOM 2481 O O . SER A 1 316 ? 25.342 -10.632 -39.603 1.00 81.19 316 SER A O 1
ATOM 2483 N N . GLU A 1 317 ? 27.476 -11.241 -39.998 1.00 84.12 317 GLU A N 1
ATOM 2484 C CA . GLU A 1 317 ? 27.778 -11.592 -38.613 1.00 84.12 317 GLU A CA 1
ATOM 2485 C C . GLU A 1 317 ? 28.063 -10.377 -37.731 1.00 84.12 317 GLU A C 1
ATOM 2487 O O . GLU A 1 317 ? 27.593 -10.322 -36.594 1.00 84.12 317 GLU A O 1
ATOM 2492 N N . VAL A 1 318 ? 28.757 -9.370 -38.261 1.00 83.50 318 VAL A N 1
ATOM 2493 C CA . VAL A 1 318 ? 29.150 -8.182 -37.497 1.00 83.50 318 VAL A CA 1
ATOM 2494 C C . VAL A 1 318 ? 28.059 -7.110 -37.484 1.00 83.50 318 VAL A C 1
ATOM 2496 O O . VAL A 1 318 ? 27.885 -6.447 -36.461 1.00 83.50 318 VAL A O 1
ATOM 2499 N N . TYR A 1 319 ? 27.282 -6.948 -38.563 1.00 82.38 319 TYR A N 1
ATOM 2500 C CA . TYR A 1 319 ? 26.252 -5.902 -38.670 1.00 82.38 319 TYR A CA 1
ATOM 2501 C C . TYR A 1 319 ? 25.259 -5.887 -37.489 1.00 82.38 319 TYR A C 1
ATOM 2503 O O . TYR A 1 319 ? 25.036 -4.820 -36.909 1.00 82.38 319 TYR A O 1
ATOM 2511 N N . PRO A 1 320 ? 24.724 -7.037 -37.030 1.00 76.44 320 PRO A N 1
ATOM 2512 C CA . PRO A 1 320 ? 23.765 -7.071 -35.924 1.00 76.44 320 PRO A CA 1
ATOM 2513 C C . PRO A 1 320 ? 24.373 -6.689 -34.570 1.00 76.44 320 PRO A C 1
ATOM 2515 O O . PRO A 1 320 ? 23.660 -6.191 -33.702 1.00 76.44 320 PRO A O 1
ATOM 2518 N N . ILE A 1 321 ? 25.685 -6.882 -34.393 1.00 80.75 321 ILE A N 1
ATOM 2519 C CA . ILE A 1 321 ? 26.391 -6.566 -33.144 1.00 80.75 321 ILE A CA 1
ATOM 2520 C C . ILE A 1 321 ? 27.093 -5.203 -33.172 1.00 80.75 321 ILE A C 1
ATOM 2522 O O . ILE A 1 321 ? 27.657 -4.795 -32.158 1.00 80.75 321 ILE A O 1
ATOM 2526 N N . LEU A 1 322 ? 27.017 -4.444 -34.275 1.00 76.12 322 LEU A N 1
ATOM 2527 C CA . LEU A 1 322 ? 27.616 -3.103 -34.389 1.00 76.12 322 LEU A CA 1
ATOM 2528 C C . LEU A 1 322 ? 27.233 -2.175 -33.232 1.00 76.12 322 LEU A C 1
ATOM 2530 O O . LEU A 1 322 ? 28.068 -1.397 -32.769 1.00 76.12 322 LEU A O 1
ATOM 2534 N N . LYS A 1 323 ? 25.984 -2.260 -32.753 1.00 69.50 323 LYS A N 1
ATOM 2535 C CA . LYS A 1 323 ? 25.486 -1.454 -31.626 1.00 69.50 323 LYS A CA 1
ATOM 2536 C C . LYS A 1 323 ? 26.247 -1.742 -30.327 1.00 69.50 323 LYS A C 1
ATOM 2538 O O . LYS A 1 323 ? 26.520 -0.811 -29.581 1.00 69.50 323 LYS A O 1
ATOM 2543 N N . ASN A 1 324 ? 26.654 -2.993 -30.114 1.00 74.94 324 ASN A N 1
ATOM 2544 C CA . ASN A 1 324 ? 27.413 -3.422 -28.938 1.00 74.94 324 ASN A CA 1
ATOM 2545 C C . ASN A 1 324 ? 28.919 -3.149 -29.098 1.00 74.94 324 ASN A C 1
ATOM 2547 O O . ASN A 1 324 ? 29.601 -2.848 -28.124 1.00 74.94 324 ASN A O 1
ATOM 2551 N N . LEU A 1 325 ? 29.439 -3.213 -30.330 1.00 73.38 325 LEU A N 1
ATOM 2552 C CA . LEU A 1 325 ? 30.859 -2.990 -30.627 1.00 73.38 325 LEU A CA 1
ATOM 2553 C C . LEU A 1 325 ? 31.278 -1.519 -30.573 1.00 73.38 325 LEU A C 1
ATOM 2555 O O . LEU A 1 325 ? 32.402 -1.218 -30.181 1.00 73.38 325 LEU A O 1
ATOM 2559 N N . THR A 1 326 ? 30.379 -0.609 -30.954 1.00 71.88 326 THR A N 1
ATOM 2560 C CA . THR A 1 326 ? 30.656 0.837 -31.013 1.00 71.88 326 THR A CA 1
ATOM 2561 C C . THR A 1 326 ? 31.172 1.411 -29.675 1.00 71.88 326 THR A C 1
ATOM 2563 O O . THR A 1 326 ? 32.260 1.984 -29.694 1.00 71.88 326 THR A O 1
ATOM 2566 N N . PRO A 1 327 ? 30.516 1.200 -28.511 1.00 70.12 327 PRO A N 1
ATOM 2567 C CA . PRO A 1 327 ? 31.001 1.741 -27.233 1.00 70.12 327 PRO A CA 1
ATOM 2568 C C . PRO A 1 327 ? 32.322 1.111 -26.757 1.00 70.12 327 PRO A C 1
ATOM 2570 O O . PRO A 1 327 ? 33.157 1.784 -26.157 1.00 70.12 327 PRO A O 1
ATOM 2573 N N . LEU A 1 328 ? 32.556 -0.175 -27.044 1.00 70.56 328 LEU A N 1
ATOM 2574 C CA . LEU A 1 328 ? 33.811 -0.850 -26.690 1.00 70.56 328 LEU A CA 1
ATOM 2575 C C . LEU A 1 328 ? 34.993 -0.302 -27.493 1.00 70.56 328 LEU A C 1
ATOM 2577 O O . LEU A 1 328 ? 36.078 -0.110 -26.951 1.00 70.56 328 LEU A O 1
ATOM 2581 N N . ILE A 1 329 ? 34.773 0.003 -28.769 1.00 73.31 329 ILE A N 1
ATOM 2582 C CA . ILE A 1 329 ? 35.773 0.625 -29.637 1.00 73.31 329 ILE A CA 1
ATOM 2583 C C . ILE A 1 329 ? 36.032 2.083 -29.232 1.00 73.31 329 ILE A C 1
ATOM 2585 O O . ILE A 1 329 ? 37.173 2.540 -29.283 1.00 73.31 329 ILE A O 1
ATOM 2589 N N . GLU A 1 330 ? 35.007 2.803 -28.771 1.00 71.00 330 GLU A N 1
ATOM 2590 C CA . GLU A 1 330 ? 35.140 4.174 -28.261 1.00 71.00 330 GLU A CA 1
ATOM 2591 C C . GLU A 1 330 ? 35.899 4.262 -26.931 1.00 71.00 330 GLU A C 1
ATOM 2593 O O . GLU A 1 330 ? 36.526 5.283 -26.665 1.00 71.00 330 GLU A O 1
ATOM 2598 N N . SER A 1 331 ? 35.922 3.177 -26.149 1.00 71.12 331 SER A N 1
ATOM 2599 C CA . SER A 1 331 ? 36.730 3.064 -24.926 1.00 71.12 331 SER A CA 1
ATOM 2600 C C . SER A 1 331 ? 38.225 2.800 -25.167 1.00 71.12 331 SER A C 1
ATOM 2602 O O . SER A 1 331 ? 39.022 2.896 -24.233 1.00 71.12 331 SER A O 1
ATOM 2604 N N . LEU A 1 332 ? 38.621 2.455 -26.401 1.00 72.94 332 LEU A N 1
ATOM 2605 C CA . LEU A 1 332 ? 40.034 2.334 -26.768 1.00 72.94 332 LEU A CA 1
ATOM 2606 C C . LEU A 1 332 ? 40.705 3.709 -26.749 1.00 72.94 332 LEU A C 1
ATOM 2608 O O . LEU A 1 332 ? 40.065 4.710 -27.065 1.00 72.94 332 LEU A O 1
ATOM 2612 N N . ASP A 1 333 ? 42.001 3.740 -26.423 1.00 72.19 333 ASP A N 1
ATOM 2613 C CA . ASP A 1 333 ? 42.790 4.975 -26.402 1.00 72.19 333 ASP A CA 1
ATOM 2614 C C . ASP A 1 333 ? 42.606 5.743 -27.728 1.00 72.19 333 ASP A C 1
ATOM 2616 O O . ASP A 1 333 ? 42.964 5.207 -28.786 1.00 72.19 333 ASP A O 1
ATOM 2620 N N . PRO A 1 334 ? 42.064 6.978 -27.697 1.00 70.44 334 PRO A N 1
ATOM 2621 C CA . PRO A 1 334 ? 41.809 7.774 -28.893 1.00 70.44 334 PRO A CA 1
ATOM 2622 C C . PRO A 1 334 ? 43.057 8.056 -29.737 1.00 70.44 334 PRO A C 1
ATOM 2624 O O . PRO A 1 334 ? 42.919 8.372 -30.918 1.00 70.44 334 PRO A O 1
ATOM 2627 N N . ALA A 1 335 ? 44.256 7.959 -29.147 1.00 67.25 335 ALA A N 1
ATOM 2628 C CA . ALA A 1 335 ? 45.533 8.124 -29.838 1.00 67.25 335 ALA A CA 1
ATOM 2629 C C . ALA A 1 335 ? 46.080 6.821 -30.459 1.00 67.25 335 ALA A C 1
ATOM 2631 O O . ALA A 1 335 ? 47.091 6.866 -31.156 1.00 67.25 335 ALA A O 1
ATOM 2632 N N . SER A 1 336 ? 45.443 5.669 -30.216 1.00 73.31 336 SER A N 1
ATOM 2633 C CA . SER A 1 336 ? 45.897 4.374 -30.735 1.00 73.31 336 SER A CA 1
ATOM 2634 C C . SER A 1 336 ? 45.454 4.123 -32.179 1.00 73.31 336 SER A C 1
ATOM 2636 O O . SER A 1 336 ? 44.314 4.406 -32.561 1.00 73.31 336 SER A O 1
ATOM 2638 N N . ASP A 1 337 ? 46.334 3.499 -32.967 1.00 71.31 337 ASP A N 1
ATOM 2639 C CA . ASP A 1 337 ? 46.022 3.062 -34.336 1.00 71.31 337 ASP A CA 1
ATOM 2640 C C . ASP A 1 337 ? 44.829 2.085 -34.370 1.00 71.31 337 ASP A C 1
ATOM 2642 O O . ASP A 1 337 ? 44.035 2.096 -35.312 1.00 71.31 337 ASP A O 1
ATOM 2646 N N . ASP A 1 338 ? 44.629 1.306 -33.300 1.00 73.56 338 ASP A N 1
ATOM 2647 C CA . ASP A 1 338 ? 43.495 0.389 -33.144 1.00 73.56 338 ASP A CA 1
ATOM 2648 C C . ASP A 1 338 ? 42.151 1.127 -33.099 1.00 73.56 338 ASP A C 1
ATOM 2650 O O . ASP A 1 338 ? 41.185 0.692 -33.727 1.00 73.56 338 ASP A O 1
ATOM 2654 N N . HIS A 1 339 ? 42.079 2.266 -32.400 1.00 77.31 339 HIS A N 1
ATOM 2655 C CA . HIS A 1 339 ? 40.871 3.091 -32.331 1.00 77.31 339 HIS A CA 1
ATOM 2656 C C . HIS A 1 339 ? 40.541 3.717 -33.697 1.00 77.31 339 HIS A C 1
ATOM 2658 O O . HIS A 1 339 ? 39.378 3.746 -34.114 1.00 77.31 339 HIS A O 1
ATOM 2664 N N . ALA A 1 340 ? 41.562 4.166 -34.436 1.00 73.62 340 ALA A N 1
ATOM 2665 C CA . ALA A 1 340 ? 41.401 4.707 -35.785 1.00 73.62 340 ALA A CA 1
ATOM 2666 C C . ALA A 1 340 ? 40.935 3.637 -36.791 1.00 73.62 340 ALA A C 1
ATOM 2668 O O . ALA A 1 340 ? 39.997 3.878 -37.562 1.00 73.62 340 ALA A O 1
ATOM 2669 N N . ASN A 1 341 ? 41.530 2.441 -36.757 1.00 74.81 341 ASN A N 1
ATOM 2670 C CA . ASN A 1 341 ? 41.181 1.336 -37.653 1.00 74.81 341 ASN A CA 1
ATOM 2671 C C . ASN A 1 341 ? 39.793 0.764 -37.335 1.00 74.81 341 ASN A C 1
ATOM 2673 O O . ASN A 1 341 ? 38.994 0.534 -38.244 1.00 74.81 341 ASN A O 1
ATOM 2677 N N . ALA A 1 342 ? 39.438 0.649 -36.056 1.00 77.75 342 ALA A N 1
ATOM 2678 C CA . ALA A 1 342 ? 38.112 0.225 -35.622 1.00 77.75 342 ALA A CA 1
ATOM 2679 C C . ALA A 1 342 ? 36.999 1.206 -36.037 1.00 77.75 342 ALA A C 1
ATOM 2681 O O . ALA A 1 342 ? 35.934 0.781 -36.496 1.00 77.75 342 ALA A O 1
ATOM 2682 N N . LYS A 1 343 ? 37.257 2.522 -35.981 1.00 77.25 343 LYS A N 1
ATOM 2683 C CA . LYS A 1 343 ? 36.338 3.546 -36.513 1.00 77.25 343 LYS A CA 1
ATOM 2684 C C . LYS A 1 343 ? 36.175 3.454 -38.029 1.00 77.25 343 LYS A C 1
ATOM 2686 O O . LYS A 1 343 ? 35.048 3.541 -38.522 1.00 77.25 343 LYS A O 1
ATOM 2691 N N . ARG A 1 344 ? 37.264 3.238 -38.776 1.00 77.81 344 ARG A N 1
ATOM 2692 C CA . ARG A 1 344 ? 37.206 3.008 -40.232 1.00 77.81 344 ARG A CA 1
ATOM 2693 C C . ARG A 1 344 ? 36.395 1.754 -40.570 1.00 77.81 344 ARG A C 1
ATOM 2695 O O . ARG A 1 344 ? 35.566 1.802 -41.475 1.00 77.81 344 ARG A O 1
ATOM 2702 N N . PHE A 1 345 ? 36.564 0.676 -39.802 1.00 82.19 345 PHE A N 1
ATOM 2703 C CA . PHE A 1 345 ? 35.867 -0.595 -40.009 1.00 82.19 345 PHE A CA 1
ATOM 2704 C C . PHE A 1 345 ? 34.358 -0.455 -39.800 1.00 82.19 345 PHE A C 1
ATOM 2706 O O . PHE A 1 345 ? 33.574 -0.812 -40.678 1.00 82.19 345 PHE A O 1
ATOM 2713 N N . ILE A 1 346 ? 33.945 0.157 -38.684 1.00 80.00 346 ILE A N 1
ATOM 2714 C CA . ILE A 1 346 ? 32.531 0.450 -38.408 1.00 80.00 346 ILE A CA 1
ATOM 2715 C C . ILE A 1 346 ? 31.940 1.351 -39.496 1.00 80.00 346 ILE A C 1
ATOM 2717 O O . ILE A 1 346 ? 30.823 1.110 -39.948 1.00 80.00 346 ILE A O 1
ATOM 2721 N N . THR A 1 347 ? 32.678 2.377 -39.929 1.00 75.75 347 THR A N 1
ATOM 2722 C CA . THR A 1 347 ? 32.214 3.316 -40.961 1.00 75.75 347 THR A CA 1
ATOM 2723 C C . THR A 1 347 ? 31.983 2.602 -42.293 1.00 75.75 347 THR A C 1
ATOM 2725 O O . THR A 1 347 ? 30.952 2.821 -42.925 1.00 75.75 347 THR A O 1
ATOM 2728 N N . LYS A 1 348 ? 32.882 1.689 -42.689 1.00 76.31 348 LYS A N 1
ATOM 2729 C CA . LYS A 1 348 ? 32.727 0.899 -43.918 1.00 76.31 348 LYS A CA 1
ATOM 2730 C C . LYS A 1 348 ? 31.579 -0.109 -43.818 1.00 76.31 348 LYS A C 1
ATOM 2732 O O . LYS A 1 348 ? 30.795 -0.183 -44.755 1.00 76.31 348 LYS A O 1
ATOM 2737 N N . ILE A 1 349 ? 31.415 -0.813 -42.692 1.00 77.56 349 ILE A N 1
ATOM 2738 C CA . ILE A 1 349 ? 30.259 -1.706 -42.496 1.00 77.56 349 ILE A CA 1
ATOM 2739 C C . ILE A 1 349 ? 28.945 -0.915 -42.575 1.00 77.56 349 ILE A C 1
ATOM 2741 O O . ILE A 1 349 ? 28.016 -1.327 -43.261 1.00 77.56 349 ILE A O 1
ATOM 2745 N N . ARG A 1 350 ? 28.856 0.239 -41.902 1.00 74.88 350 ARG A N 1
ATOM 2746 C CA . ARG A 1 350 ? 27.646 1.077 -41.938 1.00 74.88 350 ARG A CA 1
ATOM 2747 C C . ARG A 1 350 ? 27.343 1.577 -43.353 1.00 74.88 350 ARG A C 1
ATOM 2749 O O . ARG A 1 350 ? 26.179 1.606 -43.733 1.00 74.88 350 ARG A O 1
ATOM 2756 N N . ALA A 1 351 ? 28.375 1.901 -44.136 1.00 70.50 351 ALA A N 1
ATOM 2757 C CA . ALA A 1 351 ? 28.236 2.286 -45.541 1.00 70.50 351 ALA A CA 1
ATOM 2758 C C . ALA A 1 351 ? 27.762 1.134 -46.450 1.00 70.50 351 ALA A C 1
ATOM 2760 O O . ALA A 1 351 ? 27.149 1.393 -47.480 1.00 70.50 351 ALA A O 1
ATOM 2761 N N . MET A 1 352 ? 28.010 -0.126 -46.075 1.00 67.38 352 MET A N 1
ATOM 2762 C CA . MET A 1 352 ? 27.534 -1.304 -46.813 1.00 67.38 352 MET A CA 1
ATOM 2763 C C . MET A 1 352 ? 26.048 -1.637 -46.568 1.00 67.38 352 MET A C 1
ATOM 2765 O O . MET A 1 352 ? 25.511 -2.504 -47.257 1.00 67.38 352 MET A O 1
ATOM 2769 N N . GLY A 1 353 ? 25.369 -0.945 -45.642 1.00 61.38 353 GLY A N 1
ATOM 2770 C CA . GLY A 1 353 ? 23.926 -1.087 -45.397 1.00 61.38 353 GLY A CA 1
ATOM 2771 C C . GLY A 1 353 ? 23.527 -2.416 -44.746 1.00 61.38 353 GLY A C 1
ATOM 2772 O O . GLY A 1 353 ? 24.370 -3.172 -44.293 1.00 61.38 353 GLY A O 1
ATOM 2773 N N . GLN A 1 354 ? 22.233 -2.720 -44.646 1.00 61.78 354 GLN A N 1
ATOM 2774 C CA . GLN A 1 354 ? 21.791 -4.026 -44.138 1.00 61.78 354 GLN A CA 1
ATOM 2775 C C . GLN A 1 354 ? 22.050 -5.115 -45.205 1.00 61.78 354 GLN A C 1
ATOM 2777 O O . GLN A 1 354 ? 21.681 -4.911 -46.363 1.00 61.78 354 GLN A O 1
ATOM 2782 N N . PRO A 1 355 ? 22.665 -6.266 -44.867 1.00 61.81 355 PRO A N 1
ATOM 2783 C CA . PRO A 1 355 ? 22.984 -7.305 -45.849 1.00 61.81 355 PRO A CA 1
ATOM 2784 C C . PRO A 1 355 ? 21.722 -7.888 -46.512 1.00 61.81 355 PRO A C 1
ATOM 2786 O O . PRO A 1 355 ? 20.743 -8.203 -45.835 1.00 61.81 355 PRO A O 1
ATOM 2789 N N . SER A 1 356 ? 21.744 -8.037 -47.842 1.00 44.91 356 SER A N 1
ATOM 2790 C CA . SER A 1 356 ? 20.622 -8.525 -48.653 1.00 44.91 356 SER A CA 1
ATOM 2791 C C . SER A 1 356 ? 20.441 -10.052 -48.549 1.00 44.91 356 SER A C 1
ATOM 2793 O O . SER A 1 356 ? 21.358 -10.832 -48.778 1.00 44.91 356 SER A O 1
ATOM 2795 N N . ASN A 1 357 ? 19.224 -10.456 -48.172 1.00 44.25 357 ASN A N 1
ATOM 2796 C CA . ASN A 1 357 ? 18.684 -11.806 -47.938 1.00 44.25 357 ASN A CA 1
ATOM 2797 C C . ASN A 1 357 ? 19.391 -13.033 -48.565 1.00 44.25 357 ASN A C 1
ATOM 2799 O O . ASN A 1 357 ? 19.493 -13.149 -49.784 1.00 44.25 357 ASN A O 1
ATOM 2803 N N . ALA A 1 358 ? 19.610 -14.073 -47.745 1.00 29.89 358 ALA A N 1
ATOM 2804 C CA . ALA A 1 358 ? 19.574 -15.474 -48.185 1.00 29.89 358 ALA A CA 1
ATOM 2805 C C . ALA A 1 358 ? 18.289 -16.144 -47.660 1.00 29.89 358 ALA A C 1
ATOM 2807 O O . ALA A 1 358 ? 18.159 -16.485 -46.485 1.00 29.89 358 ALA A O 1
ATOM 2808 N N . ALA A 1 359 ? 17.308 -16.291 -48.549 1.00 30.23 359 ALA A N 1
ATOM 2809 C CA . ALA A 1 359 ? 16.009 -16.885 -48.277 1.00 30.23 359 ALA A CA 1
ATOM 2810 C C . ALA A 1 359 ? 16.020 -18.430 -48.353 1.00 30.23 359 ALA A C 1
ATOM 2812 O O . ALA A 1 359 ? 16.581 -19.008 -49.276 1.00 30.23 359 ALA A O 1
ATOM 2813 N N . LYS A 1 360 ? 15.251 -19.045 -47.440 1.00 34.25 360 LYS A N 1
ATOM 2814 C CA . LYS A 1 360 ? 14.373 -20.230 -47.605 1.00 34.25 360 LYS A CA 1
ATOM 2815 C C . LYS A 1 360 ? 14.972 -21.601 -48.000 1.00 34.25 360 LYS A C 1
ATOM 2817 O O . LYS A 1 360 ? 15.408 -21.829 -49.121 1.00 34.25 360 LYS A O 1
ATOM 2822 N N . LYS A 1 361 ? 14.671 -22.609 -47.164 1.00 26.62 361 LYS A N 1
ATOM 2823 C CA . LYS A 1 361 ? 14.091 -23.884 -47.641 1.00 26.62 361 LYS A CA 1
ATOM 2824 C C . LYS A 1 361 ? 12.596 -23.904 -47.296 1.00 26.62 361 LYS A C 1
ATOM 2826 O O . LYS A 1 361 ? 12.223 -23.792 -46.133 1.00 26.62 361 LYS A O 1
ATOM 2831 N N . MET A 1 362 ? 11.765 -23.969 -48.337 1.00 28.83 362 MET A N 1
ATOM 2832 C CA . MET A 1 362 ? 10.296 -23.964 -48.317 1.00 28.83 362 MET A CA 1
ATOM 2833 C C . MET A 1 362 ? 9.704 -25.343 -47.990 1.00 28.83 362 MET A C 1
ATOM 2835 O O . MET A 1 362 ? 10.211 -26.357 -48.468 1.00 28.83 362 MET A O 1
ATOM 2839 N N . PHE A 1 363 ? 8.564 -25.352 -47.292 1.00 26.11 363 PHE A N 1
ATOM 2840 C CA . PHE A 1 363 ? 7.549 -26.406 -47.400 1.00 26.11 363 PHE A CA 1
ATOM 2841 C C . PHE A 1 363 ? 6.617 -26.083 -48.581 1.00 26.11 363 PHE A C 1
ATOM 2843 O O . PHE A 1 363 ? 6.264 -24.922 -48.791 1.00 26.11 363 PHE A O 1
ATOM 2850 N N . LYS A 1 364 ? 6.269 -27.105 -49.374 1.00 28.94 364 LYS A N 1
ATOM 2851 C CA . LYS A 1 364 ? 5.346 -27.018 -50.518 1.00 28.94 364 LYS A CA 1
ATOM 2852 C C . LYS A 1 364 ? 3.908 -26.783 -50.041 1.00 28.94 364 LYS A C 1
ATOM 2854 O O . LYS A 1 364 ? 3.511 -27.299 -49.003 1.00 28.94 364 LYS A O 1
ATOM 2859 N N . SER A 1 365 ? 3.155 -26.013 -50.816 1.00 33.47 365 SER A N 1
ATOM 2860 C CA . SER A 1 365 ? 1.902 -25.366 -50.430 1.00 33.47 365 SER A CA 1
ATOM 2861 C C . SER A 1 365 ? 0.706 -25.837 -51.265 1.00 33.47 365 SER A C 1
ATOM 2863 O O . SER A 1 365 ? 0.168 -25.018 -51.996 1.00 33.47 365 SER A O 1
ATOM 2865 N N . ASP A 1 366 ? 0.282 -27.104 -51.181 1.00 32.03 366 ASP A N 1
ATOM 2866 C CA . ASP A 1 366 ? -0.875 -27.549 -51.991 1.00 32.03 366 ASP A CA 1
ATOM 2867 C C . ASP A 1 366 ? -1.925 -28.462 -51.312 1.00 32.03 366 ASP A C 1
ATOM 2869 O O . ASP A 1 366 ? -2.862 -28.858 -51.992 1.00 32.03 366 ASP A O 1
ATOM 2873 N N . GLU A 1 367 ? -1.896 -28.758 -49.997 1.00 39.53 367 GLU A N 1
ATOM 2874 C CA . GLU A 1 367 ? -2.897 -29.708 -49.424 1.00 39.53 367 GLU A CA 1
ATOM 2875 C C . GLU A 1 367 ? -3.576 -29.363 -48.071 1.00 39.53 367 GLU A C 1
ATOM 2877 O O . GLU A 1 367 ? -4.427 -30.119 -47.609 1.00 39.53 367 GLU A O 1
ATOM 2882 N N . ALA A 1 368 ? -3.310 -28.234 -47.407 1.00 40.16 368 ALA A N 1
ATOM 2883 C CA . ALA A 1 368 ? -3.539 -28.150 -45.950 1.00 40.16 368 ALA A CA 1
ATOM 2884 C C . ALA A 1 368 ? -4.660 -27.202 -45.455 1.00 40.16 368 ALA A C 1
ATOM 2886 O O . ALA A 1 368 ? -4.424 -26.376 -44.576 1.00 40.16 368 ALA A O 1
ATOM 2887 N N . GLY A 1 369 ? -5.893 -27.310 -45.963 1.00 49.12 369 GLY A N 1
ATOM 2888 C CA . GLY A 1 369 ? -7.025 -26.526 -45.425 1.00 49.12 369 GLY A CA 1
ATOM 2889 C C . GLY A 1 369 ? -7.569 -27.035 -44.077 1.00 49.12 369 GLY A C 1
ATOM 2890 O O . GLY A 1 369 ? -7.930 -26.238 -43.214 1.00 49.12 369 GLY A O 1
ATOM 2891 N N . ALA A 1 370 ? -7.602 -28.360 -43.886 1.00 48.94 370 ALA A N 1
ATOM 2892 C CA . ALA A 1 370 ? -8.132 -29.014 -42.680 1.00 48.94 370 ALA A CA 1
ATOM 2893 C C . ALA A 1 370 ? -7.059 -29.803 -41.905 1.00 48.94 370 ALA A C 1
ATOM 2895 O O . ALA A 1 370 ? -6.989 -29.699 -40.683 1.00 48.94 370 ALA A O 1
ATOM 2896 N N . SER A 1 371 ? -6.164 -30.511 -42.605 1.00 53.06 371 SER A N 1
ATOM 2897 C CA . SER A 1 371 ? -5.076 -31.290 -41.990 1.00 53.06 371 SER A CA 1
ATOM 2898 C C . SER A 1 371 ? -4.049 -30.412 -41.269 1.00 53.06 371 SER A C 1
ATOM 2900 O O . SER A 1 371 ? -3.673 -30.710 -40.141 1.00 53.06 371 SER A O 1
ATOM 2902 N N . GLY A 1 372 ? -3.654 -29.282 -41.868 1.00 62.22 372 GLY A N 1
ATOM 2903 C CA . GLY A 1 372 ? -2.682 -28.357 -41.272 1.00 62.22 372 GLY A CA 1
ATOM 2904 C C . GLY A 1 372 ? -3.207 -27.608 -40.043 1.00 62.22 372 GLY A C 1
ATOM 2905 O O . GLY A 1 372 ? -2.422 -27.198 -39.191 1.00 62.22 372 GLY A O 1
ATOM 2906 N N . TYR A 1 373 ? -4.529 -27.449 -39.924 1.00 69.69 373 TYR A N 1
ATOM 2907 C CA . TYR A 1 373 ? -5.150 -26.877 -38.730 1.00 69.69 373 TYR A CA 1
ATOM 2908 C C . TYR A 1 373 ? -5.116 -27.865 -37.557 1.00 69.69 373 TYR A C 1
ATOM 2910 O O . TYR A 1 373 ? -4.702 -27.496 -36.459 1.00 69.69 373 TYR A O 1
ATOM 2918 N N . GLU A 1 374 ? -5.501 -29.125 -37.784 1.00 71.69 374 GLU A N 1
ATOM 2919 C CA . GLU A 1 374 ? -5.416 -30.167 -36.754 1.00 71.69 374 GLU A CA 1
ATOM 2920 C C . GLU A 1 374 ? -3.966 -30.441 -36.346 1.00 71.69 374 GLU A C 1
ATOM 2922 O O . GLU A 1 374 ? -3.677 -30.557 -35.158 1.00 71.69 374 GLU A O 1
ATOM 2927 N N . GLU A 1 375 ? -3.037 -30.449 -37.304 1.00 75.12 375 GLU A N 1
ATOM 2928 C CA . GLU A 1 375 ? -1.603 -30.574 -37.040 1.00 75.12 375 GLU A CA 1
ATOM 2929 C C . GLU A 1 375 ? -1.092 -29.427 -36.155 1.00 75.12 375 GLU A C 1
ATOM 2931 O O . GLU A 1 375 ? -0.459 -29.684 -35.131 1.00 75.12 375 GLU A O 1
ATOM 2936 N N . LEU A 1 376 ? -1.437 -28.171 -36.474 1.00 81.19 376 LEU A N 1
ATOM 2937 C CA . LEU A 1 376 ? -1.069 -27.011 -35.656 1.00 81.19 376 LEU A CA 1
ATOM 2938 C C . LEU A 1 376 ? -1.662 -27.095 -34.242 1.00 81.19 376 LEU A C 1
ATOM 2940 O O . LEU A 1 376 ? -0.978 -26.777 -33.270 1.00 81.19 376 LEU A O 1
ATOM 2944 N N . MET A 1 377 ? -2.918 -27.520 -34.100 1.00 79.56 377 MET A N 1
ATOM 2945 C CA . MET A 1 377 ? -3.593 -27.609 -32.798 1.00 79.56 377 MET A CA 1
ATOM 2946 C C . MET A 1 377 ? -3.095 -28.781 -31.939 1.00 79.56 377 MET A C 1
ATOM 2948 O O . MET A 1 377 ? -3.123 -28.670 -30.714 1.00 79.56 377 MET A O 1
ATOM 2952 N N . ASN A 1 378 ? -2.588 -29.848 -32.562 1.00 77.38 378 ASN A N 1
ATOM 2953 C CA . ASN A 1 378 ? -2.029 -31.026 -31.890 1.00 77.38 378 ASN A CA 1
ATOM 2954 C C . ASN A 1 378 ? -0.538 -30.885 -31.535 1.00 77.38 378 ASN A C 1
ATOM 2956 O O . ASN A 1 378 ? 0.007 -31.736 -30.832 1.00 77.38 378 ASN A O 1
ATOM 2960 N N . MET A 1 379 ? 0.135 -29.816 -31.980 1.00 78.69 379 MET A N 1
ATOM 2961 C CA . MET A 1 379 ? 1.513 -29.527 -31.576 1.00 78.69 379 MET A CA 1
ATOM 2962 C C . MET A 1 379 ? 1.622 -29.298 -30.063 1.00 78.69 379 MET A C 1
ATOM 2964 O O . MET A 1 379 ? 0.942 -28.447 -29.487 1.00 78.69 379 MET A O 1
ATOM 2968 N N . THR A 1 380 ? 2.533 -30.021 -29.417 1.00 73.25 380 THR A N 1
ATOM 2969 C CA . THR A 1 380 ? 2.872 -29.821 -28.006 1.00 73.25 380 THR A CA 1
ATOM 2970 C C . THR A 1 380 ? 4.097 -28.930 -27.875 1.00 73.25 380 THR A C 1
ATOM 2972 O O . THR A 1 380 ? 5.177 -29.273 -28.359 1.00 73.25 380 THR A O 1
ATOM 2975 N N . PHE A 1 381 ? 3.930 -27.812 -27.178 1.00 81.12 381 PHE A N 1
ATOM 2976 C CA . PHE A 1 381 ? 5.017 -26.915 -26.800 1.00 81.12 381 PHE A CA 1
ATOM 2977 C C . PHE A 1 381 ? 5.352 -27.093 -25.311 1.00 81.12 381 PHE A C 1
ATOM 2979 O O . PHE A 1 381 ? 4.480 -27.515 -24.546 1.00 81.12 381 PHE A O 1
ATOM 2986 N N . PRO A 1 382 ? 6.592 -26.793 -24.879 1.00 77.31 382 PRO A N 1
ATOM 2987 C CA . PRO A 1 382 ? 6.969 -26.868 -23.470 1.00 77.31 382 PRO A CA 1
ATOM 2988 C C . PRO A 1 382 ? 6.021 -26.032 -22.588 1.00 77.31 382 PRO A C 1
ATOM 2990 O O . PRO A 1 382 ? 5.733 -24.892 -22.966 1.00 77.31 382 PRO A O 1
ATOM 2993 N N . PRO A 1 383 ? 5.574 -26.539 -21.420 1.00 74.12 383 PRO A N 1
ATOM 2994 C CA . PRO A 1 383 ? 4.629 -25.833 -20.546 1.00 74.12 383 PRO A CA 1
ATOM 2995 C C . PRO A 1 383 ? 5.124 -24.435 -20.171 1.00 74.12 383 PRO A C 1
ATOM 2997 O O . PRO A 1 383 ? 4.377 -23.468 -20.264 1.00 74.12 383 PRO A O 1
ATOM 3000 N N . ASP A 1 384 ? 6.417 -24.322 -19.870 1.00 72.69 384 ASP A N 1
ATOM 3001 C CA . ASP A 1 384 ? 7.066 -23.070 -19.483 1.00 72.69 384 ASP A CA 1
ATOM 3002 C C . ASP A 1 384 ? 7.002 -22.008 -20.595 1.00 72.69 384 ASP A C 1
ATOM 3004 O O . ASP A 1 384 ? 6.875 -20.820 -20.311 1.00 72.69 384 ASP A O 1
ATOM 3008 N N . GLN A 1 385 ? 7.059 -22.415 -21.872 1.00 72.12 385 GLN A N 1
ATOM 3009 C CA . GLN A 1 385 ? 6.921 -21.490 -23.004 1.00 72.12 385 GLN A CA 1
ATOM 3010 C C . GLN A 1 385 ? 5.471 -21.065 -23.224 1.00 72.12 385 GLN A C 1
ATOM 3012 O O . GLN A 1 385 ? 5.227 -19.918 -23.581 1.00 72.12 385 GLN A O 1
ATOM 3017 N N . VAL A 1 386 ? 4.516 -21.973 -23.011 1.00 76.00 386 VAL A N 1
ATOM 3018 C CA . VAL A 1 386 ? 3.085 -21.659 -23.108 1.00 76.00 386 VAL A CA 1
ATOM 3019 C C . VAL A 1 386 ? 2.700 -20.674 -22.005 1.00 76.00 386 VAL A C 1
ATOM 3021 O O . VAL A 1 386 ? 2.154 -19.622 -22.313 1.00 76.00 386 VAL A O 1
ATOM 3024 N N . GLN A 1 387 ? 3.088 -20.947 -20.757 1.00 72.94 387 GLN A N 1
ATOM 3025 C CA . GLN A 1 387 ? 2.783 -20.103 -19.599 1.00 72.94 387 GLN A CA 1
ATOM 3026 C C . GLN A 1 387 ? 3.404 -18.700 -19.710 1.00 72.94 387 GLN A C 1
ATOM 3028 O O . GLN A 1 387 ? 2.762 -17.712 -19.372 1.00 72.94 387 GLN A O 1
ATOM 3033 N N . GLN A 1 388 ? 4.625 -18.580 -20.247 1.00 68.56 388 GLN A N 1
ATOM 3034 C CA . GLN A 1 388 ? 5.257 -17.275 -20.502 1.00 68.56 388 GLN A CA 1
ATOM 3035 C C . GLN A 1 388 ? 4.544 -16.450 -21.588 1.00 68.56 388 GLN A C 1
ATOM 3037 O O . GLN A 1 388 ? 4.667 -15.226 -21.602 1.00 68.56 388 GLN A O 1
ATOM 3042 N N . LEU A 1 389 ? 3.832 -17.103 -22.511 1.00 75.06 389 LEU A N 1
ATOM 3043 C CA . LEU A 1 389 ? 3.182 -16.468 -23.663 1.00 75.06 389 LEU A CA 1
ATOM 3044 C C . LEU A 1 389 ? 1.664 -16.309 -23.497 1.00 75.06 389 LEU A C 1
ATOM 3046 O O . LEU A 1 389 ? 1.045 -15.612 -24.301 1.00 75.06 389 LEU A O 1
ATOM 3050 N N . GLU A 1 390 ? 1.067 -16.878 -22.447 1.00 70.12 390 GLU A N 1
ATOM 3051 C CA . GLU A 1 390 ? -0.336 -16.648 -22.072 1.00 70.12 390 GLU A CA 1
ATOM 3052 C C . GLU A 1 390 ? -0.621 -15.163 -21.802 1.00 70.12 390 GLU A C 1
ATOM 3054 O O . GLU A 1 390 ? -1.694 -14.671 -22.135 1.00 70.12 390 GLU A O 1
ATOM 3059 N N . GLU A 1 391 ? 0.360 -14.406 -21.302 1.00 71.62 391 GLU A N 1
ATOM 3060 C CA . GLU A 1 391 ? 0.230 -12.955 -21.130 1.00 71.62 391 GLU A CA 1
ATOM 3061 C C . GLU A 1 391 ? 0.427 -12.135 -22.419 1.00 71.62 391 GLU A C 1
ATOM 3063 O O . GLU A 1 391 ? 0.215 -10.918 -22.412 1.00 71.62 391 GLU A O 1
ATOM 3068 N N . ALA A 1 392 ? 0.899 -12.754 -23.507 1.00 81.44 392 ALA A N 1
ATOM 3069 C CA . ALA A 1 392 ? 1.140 -12.075 -24.780 1.00 81.44 392 ALA A CA 1
ATOM 3070 C C . ALA A 1 392 ? -0.114 -12.034 -25.666 1.00 81.44 392 ALA A C 1
ATOM 3072 O O . ALA A 1 392 ? -0.239 -11.124 -26.487 1.00 81.44 392 ALA A O 1
ATOM 3073 N N . ILE A 1 393 ? -1.031 -12.997 -25.503 1.00 86.44 393 ILE A N 1
ATOM 3074 C CA . ILE A 1 393 ? -2.306 -13.078 -26.227 1.00 86.44 393 ILE A CA 1
ATOM 3075 C C . ILE A 1 393 ? -3.442 -13.156 -25.208 1.00 86.44 393 ILE A C 1
ATOM 3077 O O . ILE A 1 393 ? -3.649 -14.187 -24.575 1.00 86.44 393 ILE A O 1
ATOM 3081 N N . TYR A 1 394 ? -4.204 -12.075 -25.083 1.00 81.38 394 TYR A N 1
ATOM 3082 C CA . TYR A 1 394 ? -5.231 -11.910 -24.053 1.00 81.38 394 TYR A CA 1
ATOM 3083 C C . TYR A 1 394 ? -6.609 -11.661 -24.683 1.00 81.38 394 TYR A C 1
ATOM 3085 O O . TYR A 1 394 ? -6.728 -10.842 -25.593 1.00 81.38 394 TYR A O 1
ATOM 3093 N N . LYS A 1 395 ? -7.657 -12.354 -24.211 1.00 82.56 395 LYS A N 1
ATOM 3094 C CA . LYS A 1 395 ? -9.060 -12.108 -24.602 1.00 82.56 395 LYS A CA 1
ATOM 3095 C C . LYS A 1 395 ? -9.710 -11.212 -23.546 1.00 82.56 395 LYS A C 1
ATOM 3097 O O . LYS A 1 395 ? -9.689 -11.565 -22.372 1.00 82.56 395 LYS A O 1
ATOM 3102 N N . ASP A 1 396 ? -10.270 -10.087 -23.977 1.00 79.94 396 ASP A N 1
ATOM 3103 C CA . ASP A 1 396 ? -10.968 -9.135 -23.109 1.00 79.94 396 ASP A CA 1
ATOM 3104 C C . ASP A 1 396 ? -12.262 -9.752 -22.557 1.00 79.94 396 ASP A C 1
ATOM 3106 O O . ASP A 1 396 ? -12.963 -10.489 -23.259 1.00 79.94 396 ASP A O 1
ATOM 3110 N N . GLU A 1 397 ? -12.578 -9.451 -21.298 1.00 78.88 397 GLU A N 1
ATOM 3111 C CA . GLU A 1 397 ? -13.832 -9.866 -20.660 1.00 78.88 397 GLU A CA 1
ATOM 3112 C C . GLU A 1 397 ? -15.031 -9.083 -21.210 1.00 78.88 397 GLU A C 1
ATOM 3114 O O . GLU A 1 397 ? -16.161 -9.577 -21.195 1.00 78.88 397 GLU A O 1
ATOM 3119 N N . LYS A 1 398 ? -14.798 -7.864 -21.713 1.00 78.75 398 LYS A N 1
ATOM 3120 C CA . LYS A 1 398 ? -15.829 -7.003 -22.295 1.00 78.75 398 LYS A CA 1
ATOM 3121 C C . LYS A 1 398 ? -15.869 -7.161 -23.814 1.00 78.75 398 LYS A C 1
ATOM 3123 O O . LYS A 1 398 ? -14.845 -7.187 -24.491 1.00 78.75 398 LYS A O 1
ATOM 3128 N N . THR A 1 399 ? -17.075 -7.222 -24.367 1.00 83.44 399 THR A N 1
ATOM 3129 C CA . THR A 1 399 ? -17.303 -7.224 -25.818 1.00 83.44 399 THR A CA 1
ATOM 3130 C C . THR A 1 399 ? -17.402 -5.801 -26.363 1.00 83.44 399 THR A C 1
ATOM 3132 O O . THR A 1 399 ? -17.828 -4.890 -25.652 1.00 83.44 399 THR A O 1
ATOM 3135 N N . ALA A 1 400 ? -17.095 -5.625 -27.647 1.00 84.75 400 ALA A N 1
ATOM 3136 C CA . ALA A 1 400 ? -17.350 -4.381 -28.368 1.00 84.75 400 ALA A CA 1
ATOM 3137 C C . ALA A 1 400 ? -18.866 -4.038 -28.397 1.00 84.75 400 ALA A C 1
ATOM 3139 O O . ALA A 1 400 ? -19.695 -4.931 -28.190 1.00 84.75 400 ALA A O 1
ATOM 3140 N N . PRO A 1 401 ? -19.277 -2.781 -28.690 1.00 83.56 401 PRO A N 1
ATOM 3141 C CA . PRO A 1 401 ? -20.680 -2.341 -28.694 1.00 83.56 401 PRO A CA 1
ATOM 3142 C C . PRO A 1 401 ? -21.586 -3.133 -29.631 1.00 83.56 401 PRO A C 1
ATOM 3144 O O . PRO A 1 401 ? -22.799 -3.168 -29.453 1.00 83.56 401 PRO A O 1
ATOM 3147 N N . ASP A 1 402 ? -20.994 -3.751 -30.649 1.00 84.31 402 ASP A N 1
ATOM 3148 C CA . ASP A 1 402 ? -21.666 -4.596 -31.628 1.00 84.31 402 ASP A CA 1
ATOM 3149 C C . ASP A 1 402 ? -21.745 -6.079 -31.205 1.00 84.31 402 ASP A C 1
ATOM 3151 O O . ASP A 1 402 ? -22.124 -6.928 -32.012 1.00 84.31 402 ASP A O 1
ATOM 3155 N N . GLY A 1 403 ? -21.377 -6.393 -29.958 1.00 80.69 403 GLY A N 1
ATOM 3156 C CA . GLY A 1 403 ? -21.437 -7.726 -29.359 1.00 80.69 403 GLY A CA 1
ATOM 3157 C C . GLY A 1 403 ? -20.286 -8.663 -29.738 1.00 80.69 403 GLY A C 1
ATOM 3158 O O . GLY A 1 403 ? -20.326 -9.833 -29.365 1.00 80.69 403 GLY A O 1
ATOM 3159 N N . ASN A 1 404 ? -19.265 -8.199 -30.468 1.00 87.94 404 ASN A N 1
ATOM 3160 C CA . ASN A 1 404 ? -18.116 -9.022 -30.873 1.00 87.94 404 ASN A CA 1
ATOM 3161 C C . ASN A 1 404 ? -17.020 -9.059 -29.796 1.00 87.94 404 ASN A C 1
ATOM 3163 O O . ASN A 1 404 ? -16.830 -8.095 -29.053 1.00 87.94 404 ASN A O 1
ATOM 3167 N N . GLY A 1 405 ? -16.287 -10.171 -29.707 1.00 86.81 405 GLY A N 1
ATOM 3168 C CA . GLY A 1 405 ? -15.185 -10.325 -28.750 1.00 86.81 405 GLY A CA 1
ATOM 3169 C C . GLY A 1 405 ? -13.966 -9.473 -29.118 1.00 86.81 405 GLY A C 1
ATOM 3170 O O . GLY A 1 405 ? -13.826 -9.040 -30.262 1.00 86.81 405 GLY A O 1
ATOM 3171 N N . VAL A 1 406 ? -13.055 -9.246 -28.170 1.00 88.06 406 VAL A N 1
ATOM 3172 C CA . VAL A 1 406 ? -11.813 -8.488 -28.409 1.00 88.06 406 VAL A CA 1
ATOM 3173 C C . VAL A 1 406 ? -10.611 -9.296 -27.926 1.00 88.06 406 VAL A C 1
ATOM 3175 O O . VAL A 1 406 ? -10.622 -9.838 -26.823 1.00 88.06 406 VAL A O 1
ATOM 3178 N N . ILE A 1 407 ? -9.581 -9.413 -28.764 1.00 89.06 407 ILE A N 1
ATOM 3179 C CA . ILE A 1 407 ? -8.335 -10.129 -28.457 1.00 89.06 407 ILE A CA 1
ATOM 3180 C C . ILE A 1 407 ? -7.152 -9.189 -28.687 1.00 89.06 407 ILE A C 1
ATOM 3182 O O . ILE A 1 407 ? -7.036 -8.609 -29.761 1.00 89.06 407 ILE A O 1
ATOM 3186 N N . TYR A 1 408 ? -6.247 -9.086 -27.716 1.00 88.31 408 TYR A N 1
ATOM 3187 C CA . TYR A 1 408 ? -5.010 -8.310 -27.796 1.00 88.31 408 TYR A CA 1
ATOM 3188 C C . TYR A 1 408 ? -3.804 -9.216 -28.019 1.00 88.31 408 TYR A C 1
ATOM 3190 O O . TYR A 1 408 ? -3.694 -10.270 -27.394 1.00 88.31 408 TYR A O 1
ATOM 3198 N N . ILE A 1 409 ? -2.884 -8.782 -28.882 1.00 89.94 409 ILE A N 1
ATOM 3199 C CA . ILE A 1 409 ? -1.582 -9.419 -29.097 1.00 89.94 409 ILE A CA 1
ATOM 3200 C C . ILE A 1 409 ? -0.478 -8.391 -28.832 1.00 89.94 409 ILE A C 1
ATOM 3202 O O . ILE A 1 409 ? -0.354 -7.411 -29.569 1.00 89.94 409 ILE A O 1
ATOM 3206 N N . HIS A 1 410 ? 0.338 -8.628 -27.804 1.00 88.12 410 HIS A N 1
ATOM 3207 C CA . HIS A 1 410 ? 1.440 -7.756 -27.390 1.00 88.12 410 HIS A CA 1
ATOM 3208 C C . HIS A 1 410 ? 2.784 -8.270 -27.911 1.00 88.12 410 HIS A C 1
ATOM 3210 O O . HIS A 1 410 ? 3.338 -9.241 -27.393 1.00 88.12 410 HIS A O 1
ATOM 3216 N N . PHE A 1 411 ? 3.337 -7.606 -28.929 1.00 87.75 411 PHE A N 1
ATOM 3217 C CA . PHE A 1 411 ? 4.538 -8.090 -29.619 1.00 87.75 411 PHE A CA 1
ATOM 3218 C C . PHE A 1 411 ? 5.824 -7.979 -28.791 1.00 87.75 411 PHE A C 1
ATOM 3220 O O . PHE A 1 411 ? 6.697 -8.838 -28.899 1.00 87.75 411 PHE A O 1
ATOM 3227 N N . ASN A 1 412 ? 5.925 -6.998 -27.896 1.00 80.50 412 ASN A N 1
ATOM 3228 C CA . ASN A 1 412 ? 7.049 -6.851 -26.966 1.00 80.50 412 ASN A CA 1
ATOM 3229 C C . ASN A 1 412 ? 7.222 -8.061 -26.023 1.00 80.50 412 ASN A C 1
ATOM 3231 O O . ASN A 1 412 ? 8.344 -8.369 -25.613 1.00 80.50 412 ASN A O 1
ATOM 3235 N N . LYS A 1 413 ? 6.132 -8.778 -25.715 1.00 82.69 413 LYS A N 1
ATOM 3236 C CA . LYS A 1 413 ? 6.138 -10.004 -24.901 1.00 82.69 413 LYS A CA 1
ATOM 3237 C C . LYS A 1 413 ? 6.494 -11.266 -25.700 1.00 82.69 413 LYS A C 1
ATOM 3239 O O . LYS A 1 413 ? 6.688 -12.320 -25.107 1.00 82.69 413 LYS A O 1
ATOM 3244 N N . LEU A 1 414 ? 6.656 -11.175 -27.024 1.00 82.81 414 LEU A N 1
ATOM 3245 C CA . LEU A 1 414 ? 7.028 -12.307 -27.888 1.00 82.81 414 LEU A CA 1
ATOM 3246 C C . LEU A 1 414 ? 8.551 -12.518 -28.010 1.00 82.81 414 LEU A C 1
ATOM 3248 O O . LEU A 1 414 ? 9.009 -13.341 -28.803 1.00 82.81 414 LEU A O 1
ATOM 3252 N N . SER A 1 415 ? 9.362 -11.805 -27.225 1.00 72.00 415 SER A N 1
ATOM 3253 C CA . SER A 1 415 ? 10.832 -11.877 -27.280 1.00 72.00 415 SER A CA 1
ATOM 3254 C C . SER A 1 415 ? 11.406 -13.261 -26.931 1.00 72.00 415 SER A C 1
ATOM 3256 O O . SER A 1 415 ? 12.457 -13.643 -27.453 1.00 72.00 415 SER A O 1
ATOM 3258 N N . SER A 1 416 ? 10.709 -14.047 -26.103 1.00 71.94 416 SER A N 1
ATOM 3259 C CA . SER A 1 416 ? 11.094 -15.411 -25.707 1.00 71.94 416 SER A CA 1
ATOM 3260 C C . SER A 1 416 ? 10.675 -16.497 -26.711 1.00 71.94 416 SER A C 1
ATOM 3262 O O . SER A 1 416 ? 11.082 -17.655 -26.563 1.00 71.94 416 SER A O 1
ATOM 3264 N N . VAL A 1 417 ? 9.903 -16.146 -27.753 1.00 78.12 417 VAL A N 1
ATOM 3265 C CA . VAL A 1 417 ? 9.412 -17.095 -28.763 1.00 78.12 417 VAL A CA 1
ATOM 3266 C C . VAL A 1 417 ? 10.587 -17.665 -29.552 1.00 78.12 417 VAL A C 1
ATOM 3268 O O . VAL A 1 417 ? 11.297 -16.945 -30.258 1.00 78.12 417 VAL A O 1
ATOM 3271 N N . ARG A 1 418 ? 10.784 -18.982 -29.433 1.00 76.62 418 ARG A N 1
ATOM 3272 C CA . ARG A 1 418 ? 11.772 -19.744 -30.216 1.00 76.62 418 ARG A CA 1
ATOM 3273 C C . ARG A 1 418 ? 11.161 -20.377 -31.461 1.00 76.62 418 ARG A C 1
ATOM 3275 O O . ARG A 1 418 ? 11.820 -20.435 -32.492 1.00 76.62 418 ARG A O 1
ATOM 3282 N N . ASP A 1 419 ? 9.918 -20.843 -31.355 1.00 82.50 419 ASP A N 1
ATOM 3283 C CA . ASP A 1 419 ? 9.150 -21.397 -32.468 1.00 82.50 419 ASP A CA 1
ATOM 3284 C C . ASP A 1 419 ? 7.927 -20.511 -32.745 1.00 82.50 419 ASP A C 1
ATOM 3286 O O . ASP A 1 419 ? 6.966 -20.547 -31.974 1.00 82.50 419 ASP A O 1
ATOM 3290 N N . PRO A 1 420 ? 7.922 -19.727 -33.838 1.00 83.31 420 PRO A N 1
ATOM 3291 C CA . PRO A 1 420 ? 6.836 -18.799 -34.140 1.00 83.31 420 PRO A CA 1
ATOM 3292 C C . PRO A 1 420 ? 5.458 -19.445 -34.337 1.00 83.31 420 PRO A C 1
ATOM 3294 O O . PRO A 1 420 ? 4.437 -18.761 -34.257 1.00 83.31 420 PRO A O 1
ATOM 3297 N N . ARG A 1 421 ? 5.393 -20.764 -34.574 1.00 85.44 421 ARG A N 1
ATOM 3298 C CA . ARG A 1 421 ? 4.124 -21.494 -34.741 1.00 85.44 421 ARG A CA 1
ATOM 3299 C C . ARG A 1 421 ? 3.270 -21.482 -33.472 1.00 85.44 421 ARG A C 1
ATOM 3301 O O . ARG A 1 421 ? 2.046 -21.529 -33.580 1.00 85.44 421 ARG A O 1
ATOM 3308 N N . ILE A 1 422 ? 3.886 -21.339 -32.294 1.00 85.94 422 ILE A N 1
ATOM 3309 C CA . ILE A 1 422 ? 3.164 -21.255 -31.017 1.00 85.94 422 ILE A CA 1
ATOM 3310 C C . ILE A 1 422 ? 2.221 -20.044 -30.971 1.00 85.94 422 ILE A C 1
ATOM 3312 O O . ILE A 1 422 ? 1.114 -20.149 -30.452 1.00 85.94 422 ILE A O 1
ATOM 3316 N N . VAL A 1 423 ? 2.609 -18.924 -31.594 1.00 86.25 423 VAL A N 1
ATOM 3317 C CA . VAL A 1 423 ? 1.809 -17.689 -31.644 1.00 86.25 423 VAL A CA 1
ATOM 3318 C C . VAL A 1 423 ? 0.514 -17.923 -32.427 1.00 86.25 423 VAL A C 1
ATOM 3320 O O . VAL A 1 423 ? -0.564 -17.535 -31.981 1.00 86.25 423 VAL A O 1
ATOM 3323 N N . ALA A 1 424 ? 0.601 -18.627 -33.562 1.00 85.31 424 ALA A N 1
ATOM 3324 C CA . ALA A 1 424 ? -0.568 -18.998 -34.360 1.00 85.31 424 ALA A CA 1
ATOM 3325 C C . ALA A 1 424 ? -1.477 -19.995 -33.620 1.00 85.31 424 ALA A C 1
ATOM 3327 O O . ALA A 1 424 ? -2.697 -19.834 -33.628 1.00 85.31 424 ALA A O 1
ATOM 3328 N N . GLN A 1 425 ? -0.894 -20.986 -32.932 1.00 86.12 425 GLN A N 1
ATOM 3329 C CA . GLN A 1 425 ? -1.657 -21.963 -32.151 1.00 86.12 425 GLN A CA 1
ATOM 3330 C C . GLN A 1 425 ? -2.425 -21.299 -30.996 1.00 86.12 425 GLN A C 1
ATOM 3332 O O . GLN A 1 425 ? -3.605 -21.584 -30.793 1.00 86.12 425 GLN A O 1
ATOM 3337 N N . LEU A 1 426 ? -1.776 -20.411 -30.239 1.00 85.12 426 LEU A N 1
ATOM 3338 C CA . LEU A 1 426 ? -2.393 -19.707 -29.113 1.00 85.12 426 LEU A CA 1
ATOM 3339 C C . LEU A 1 426 ? -3.501 -18.754 -29.573 1.00 85.12 426 LEU A C 1
ATOM 3341 O O . LEU A 1 426 ? -4.579 -18.749 -28.978 1.00 85.12 426 LEU A O 1
ATOM 3345 N N . LEU A 1 427 ? -3.294 -18.029 -30.678 1.00 86.62 427 LEU A N 1
ATOM 3346 C CA . LEU A 1 427 ? -4.339 -17.198 -31.280 1.00 86.62 427 LEU A CA 1
ATOM 3347 C C . LEU A 1 427 ? -5.559 -18.038 -31.686 1.00 86.62 427 LEU A C 1
ATOM 3349 O O . LEU A 1 427 ? -6.696 -17.670 -31.395 1.00 86.62 427 LEU A O 1
ATOM 3353 N N . PHE A 1 428 ? -5.346 -19.196 -32.314 1.00 86.88 428 PHE A N 1
ATOM 3354 C CA . PHE A 1 428 ? -6.445 -20.078 -32.715 1.00 86.88 428 PHE A CA 1
ATOM 3355 C C . PHE A 1 428 ? -7.149 -20.731 -31.525 1.00 86.88 428 PHE A C 1
ATOM 3357 O O . PHE A 1 428 ? -8.368 -20.885 -31.567 1.00 86.88 428 PHE A O 1
ATOM 3364 N N . LYS A 1 429 ? -6.431 -21.048 -30.439 1.00 83.62 429 LYS A N 1
ATOM 3365 C CA . LYS A 1 429 ? -7.035 -21.464 -29.161 1.00 83.62 429 LYS A CA 1
ATOM 3366 C C . LYS A 1 429 ? -7.907 -20.354 -28.562 1.00 83.62 429 LYS A C 1
ATOM 3368 O O . LYS A 1 429 ? -9.012 -20.645 -28.112 1.00 83.62 429 LYS A O 1
ATOM 3373 N N . ALA A 1 430 ? -7.455 -19.098 -28.604 1.00 81.50 430 ALA A N 1
ATOM 3374 C CA . ALA A 1 430 ? -8.212 -17.949 -28.100 1.00 81.50 430 ALA A CA 1
ATOM 3375 C C . ALA A 1 430 ? -9.497 -17.683 -28.908 1.00 81.50 430 ALA A C 1
ATOM 3377 O O . ALA A 1 430 ? -10.532 -17.345 -28.331 1.00 81.50 430 ALA A O 1
ATOM 3378 N N . LEU A 1 431 ? -9.457 -17.904 -30.226 1.00 81.31 431 LEU A N 1
ATOM 3379 C CA . LEU A 1 431 ? -10.620 -17.783 -31.114 1.00 81.31 431 LEU A CA 1
ATOM 3380 C C . LEU A 1 431 ? -11.645 -18.923 -30.941 1.00 81.31 431 LEU A C 1
ATOM 3382 O O . LEU A 1 431 ? -12.812 -18.727 -31.258 1.00 81.31 431 LEU A O 1
ATOM 3386 N N . ARG A 1 432 ? -11.245 -20.097 -30.424 1.00 70.56 432 ARG A N 1
ATOM 3387 C CA . ARG A 1 432 ? -12.089 -21.311 -30.351 1.00 70.56 432 ARG A CA 1
ATOM 3388 C C . ARG A 1 432 ? -13.068 -21.359 -29.173 1.00 70.56 432 ARG A C 1
ATOM 3390 O O . ARG A 1 432 ? -13.906 -22.251 -29.141 1.00 70.56 432 ARG A O 1
ATOM 3397 N N . LYS A 1 433 ? -12.948 -20.458 -28.189 1.00 56.78 433 LYS A N 1
ATOM 3398 C CA . LYS A 1 433 ? -13.769 -20.518 -26.963 1.00 56.78 433 LYS A CA 1
ATOM 3399 C C . LYS A 1 433 ? -15.266 -20.239 -27.192 1.00 56.78 433 LYS A C 1
ATOM 3401 O O . LYS A 1 433 ? -16.038 -20.647 -26.339 1.00 56.78 433 LYS A O 1
ATOM 3406 N N . ASP A 1 434 ? -15.666 -19.650 -28.327 1.00 57.56 434 ASP A N 1
ATOM 3407 C CA . ASP A 1 434 ? -17.072 -19.406 -28.698 1.00 57.56 434 ASP A CA 1
ATOM 3408 C C . ASP A 1 434 ? -17.267 -19.569 -30.222 1.00 57.56 434 ASP A C 1
ATOM 3410 O O . ASP A 1 434 ? -16.920 -18.680 -30.999 1.00 57.56 434 ASP A O 1
ATOM 3414 N N . GLU A 1 435 ? -17.806 -20.707 -30.681 1.00 56.34 435 GLU A N 1
ATOM 3415 C CA . GLU A 1 435 ? -17.857 -21.071 -32.115 1.00 56.34 435 GLU A CA 1
ATOM 3416 C C . GLU A 1 435 ? -18.683 -20.111 -32.999 1.00 56.34 435 GLU A C 1
ATOM 3418 O O . GLU A 1 435 ? -18.506 -20.095 -34.217 1.00 56.34 435 GLU A O 1
ATOM 3423 N N . SER A 1 436 ? -19.552 -19.280 -32.413 1.00 54.50 436 SER A N 1
ATOM 3424 C CA . SER A 1 436 ? -20.483 -18.402 -33.138 1.00 54.50 436 SER A CA 1
ATOM 3425 C C . SER A 1 436 ? -20.166 -16.902 -33.075 1.00 54.50 436 SER A C 1
ATOM 3427 O O . SER A 1 436 ? -20.902 -16.114 -33.670 1.00 54.50 436 SER A O 1
ATOM 3429 N N . GLN A 1 437 ? -19.119 -16.475 -32.362 1.00 71.56 437 GLN A N 1
ATOM 3430 C CA . GLN A 1 437 ? -18.819 -15.052 -32.151 1.00 71.56 437 GLN A CA 1
ATOM 3431 C C . GLN A 1 437 ? -17.630 -14.604 -33.015 1.00 71.56 437 GLN A C 1
ATOM 3433 O O . GLN A 1 437 ? -16.591 -15.270 -33.053 1.00 71.56 437 GLN A O 1
ATOM 3438 N N . GLN A 1 438 ? -17.769 -13.473 -33.717 1.00 84.94 438 GLN A N 1
ATOM 3439 C CA . GLN A 1 438 ? -16.625 -12.829 -34.366 1.00 84.94 438 GLN A CA 1
ATOM 3440 C C . GLN A 1 438 ? -15.867 -11.959 -33.353 1.00 84.94 438 GLN A C 1
ATOM 3442 O O . GLN A 1 438 ? -16.444 -11.470 -32.383 1.00 84.94 438 GLN A O 1
ATOM 3447 N N . CYS A 1 439 ? -14.573 -11.751 -33.588 1.00 88.44 439 CYS A N 1
ATOM 3448 C CA . CYS A 1 439 ? -13.675 -11.016 -32.708 1.00 88.44 439 CYS A CA 1
ATOM 3449 C C . CYS A 1 439 ? -12.880 -9.947 -33.467 1.00 88.44 439 CYS A C 1
ATOM 3451 O O . CYS A 1 439 ? -12.427 -10.172 -34.596 1.00 88.44 439 CYS A O 1
ATOM 3453 N N . TYR A 1 440 ? -12.658 -8.807 -32.817 1.00 90.69 440 TYR A N 1
ATOM 3454 C CA . TYR A 1 440 ? -11.615 -7.852 -33.182 1.00 90.69 440 TYR A CA 1
ATOM 3455 C C . TYR A 1 440 ? -10.267 -8.343 -32.648 1.00 90.69 440 TYR A C 1
ATOM 3457 O O . TYR A 1 440 ? -10.175 -8.783 -31.502 1.00 90.69 440 TYR A O 1
ATOM 3465 N N . VAL A 1 441 ? -9.221 -8.270 -33.472 1.00 91.19 441 VAL A N 1
ATOM 3466 C CA . VAL A 1 441 ? -7.854 -8.633 -33.075 1.00 91.19 441 VAL A CA 1
ATOM 3467 C C . VAL A 1 441 ? -6.987 -7.377 -33.066 1.00 91.19 441 VAL A C 1
ATOM 3469 O O . VAL A 1 441 ? -6.617 -6.862 -34.120 1.00 91.19 441 VAL A O 1
ATOM 3472 N N . CYS A 1 442 ? -6.669 -6.884 -31.875 1.00 90.44 442 CYS A N 1
ATOM 3473 C CA . CYS A 1 442 ? -5.823 -5.722 -31.632 1.00 90.44 442 CYS A CA 1
ATOM 3474 C C . CYS A 1 442 ? -4.345 -6.133 -31.646 1.00 90.44 442 CYS A C 1
ATOM 3476 O O . CYS A 1 442 ? -3.881 -6.871 -30.775 1.00 90.44 442 CYS A O 1
ATOM 3478 N N . LEU A 1 443 ? -3.598 -5.654 -32.637 1.00 91.12 443 LEU A N 1
ATOM 3479 C CA . LEU A 1 443 ? -2.171 -5.909 -32.806 1.00 91.12 443 LEU A CA 1
ATOM 3480 C C . LEU A 1 443 ? -1.376 -4.739 -32.215 1.00 91.12 443 LEU A C 1
ATOM 3482 O O . LEU A 1 443 ? -1.231 -3.703 -32.864 1.00 91.12 443 LEU A O 1
ATOM 3486 N N . CYS A 1 444 ? -0.854 -4.910 -31.000 1.00 89.31 444 CYS A N 1
ATOM 3487 C CA . CYS A 1 444 ? 0.012 -3.936 -30.335 1.00 89.31 444 CYS A CA 1
ATOM 3488 C C . CYS A 1 444 ? 1.461 -4.170 -30.783 1.00 89.31 444 CYS A C 1
ATOM 3490 O O . CYS A 1 444 ? 2.151 -5.048 -30.253 1.00 89.31 444 CYS A O 1
ATOM 3492 N N . LEU A 1 445 ? 1.909 -3.413 -31.788 1.00 89.06 445 LEU A N 1
ATOM 3493 C CA . LEU A 1 445 ? 3.142 -3.683 -32.539 1.00 89.06 445 LEU A CA 1
ATOM 3494 C C . LEU A 1 445 ? 4.421 -3.111 -31.903 1.00 89.06 445 LEU A C 1
ATOM 3496 O O . LEU A 1 445 ? 5.494 -3.166 -32.510 1.00 89.06 445 LEU A O 1
ATOM 3500 N N . THR A 1 446 ? 4.359 -2.612 -30.670 1.00 83.81 446 THR A N 1
ATOM 3501 C CA . THR A 1 446 ? 5.549 -2.206 -29.914 1.00 83.81 446 THR A CA 1
ATOM 3502 C C . THR A 1 446 ? 6.537 -3.372 -29.821 1.00 83.81 446 THR A C 1
ATOM 3504 O O . THR A 1 446 ? 6.188 -4.461 -29.366 1.00 83.81 446 THR A O 1
ATOM 3507 N N . GLY A 1 447 ? 7.784 -3.159 -30.250 1.00 77.44 447 GLY A N 1
ATOM 3508 C CA . GLY A 1 447 ? 8.806 -4.212 -30.269 1.00 77.44 447 GLY A CA 1
ATOM 3509 C C . GLY A 1 447 ? 8.590 -5.292 -31.336 1.00 77.44 447 GLY A C 1
ATOM 3510 O O . GLY A 1 447 ? 9.140 -6.381 -31.194 1.00 77.44 447 GLY A O 1
ATOM 3511 N N . PHE A 1 448 ? 7.798 -5.012 -32.380 1.00 88.12 448 PHE A N 1
ATOM 3512 C CA . PHE A 1 448 ? 7.587 -5.924 -33.504 1.00 88.12 448 PHE A CA 1
ATOM 3513 C C . PHE A 1 448 ? 8.914 -6.411 -34.097 1.00 88.12 448 PHE A C 1
ATOM 3515 O O . PHE A 1 448 ? 9.727 -5.625 -34.586 1.00 88.12 448 PHE A O 1
ATOM 3522 N N . ASP A 1 449 ? 9.088 -7.729 -34.085 1.00 83.56 449 ASP A N 1
ATOM 3523 C CA . ASP A 1 449 ? 10.211 -8.432 -34.688 1.00 83.56 449 ASP A CA 1
ATOM 3524 C C . ASP A 1 449 ? 9.644 -9.497 -35.643 1.00 83.56 449 ASP A C 1
ATOM 3526 O O . ASP A 1 449 ? 9.015 -10.461 -35.185 1.00 83.56 449 ASP A O 1
ATOM 3530 N N . PRO A 1 450 ? 9.842 -9.353 -36.968 1.00 82.50 450 PRO A N 1
ATOM 3531 C CA . PRO A 1 450 ? 9.296 -10.284 -37.950 1.00 82.50 450 PRO A CA 1
ATOM 3532 C C . PRO A 1 450 ? 9.837 -11.715 -37.792 1.00 82.50 450 PRO A C 1
ATOM 3534 O O . PRO A 1 450 ? 9.218 -12.647 -38.298 1.00 82.50 450 PRO A O 1
ATOM 3537 N N . SER A 1 451 ? 10.948 -11.926 -37.071 1.00 79.94 451 SER A N 1
ATOM 3538 C CA . SER A 1 451 ? 11.489 -13.266 -36.798 1.00 79.94 451 SER A CA 1
ATOM 3539 C C . SER A 1 451 ? 10.702 -14.048 -35.738 1.00 79.94 451 SER A C 1
ATOM 3541 O O . SER A 1 451 ? 10.806 -15.275 -35.672 1.00 79.94 451 SER A O 1
ATOM 3543 N N . ARG A 1 452 ? 9.898 -13.358 -34.916 1.00 83.19 452 ARG A N 1
ATOM 3544 C CA . ARG A 1 452 ? 9.111 -13.953 -33.818 1.00 83.19 452 ARG A CA 1
ATOM 3545 C C . ARG A 1 452 ? 7.718 -14.396 -34.238 1.00 83.19 452 ARG A C 1
ATOM 3547 O O . ARG A 1 452 ? 7.042 -15.082 -33.475 1.00 83.19 452 ARG A O 1
ATOM 3554 N N . ILE A 1 453 ? 7.302 -14.034 -35.446 1.00 84.69 453 ILE A N 1
ATOM 3555 C CA . ILE A 1 453 ? 6.031 -14.447 -36.038 1.00 84.69 453 ILE A CA 1
ATOM 3556 C C . ILE A 1 453 ? 6.238 -15.472 -37.154 1.00 84.69 453 ILE A C 1
ATOM 3558 O O . ILE A 1 453 ? 7.336 -15.579 -37.706 1.00 84.69 453 ILE A O 1
ATOM 3562 N N . PRO A 1 454 ? 5.210 -16.284 -37.470 1.00 84.62 454 PRO A N 1
ATOM 3563 C CA . PRO A 1 454 ? 5.290 -17.218 -38.580 1.00 84.62 454 PRO A CA 1
ATOM 3564 C C . PRO A 1 454 ? 5.710 -16.508 -39.867 1.00 84.62 454 PRO A C 1
ATOM 3566 O O . PRO A 1 454 ? 5.340 -15.364 -40.117 1.00 84.62 454 PRO A O 1
ATOM 3569 N N . ASN A 1 455 ? 6.487 -17.197 -40.698 1.00 80.38 455 ASN A N 1
ATOM 3570 C CA . ASN A 1 455 ? 6.940 -16.620 -41.956 1.00 80.38 455 ASN A CA 1
ATOM 3571 C C . ASN A 1 455 ? 5.768 -16.385 -42.931 1.00 80.38 455 ASN A C 1
ATOM 3573 O O . ASN A 1 455 ? 4.673 -16.923 -42.765 1.00 80.38 455 ASN A O 1
ATOM 3577 N N . GLN A 1 456 ? 6.027 -15.625 -43.996 1.00 77.88 456 GLN A N 1
ATOM 3578 C CA . GLN A 1 456 ? 5.042 -15.263 -45.020 1.00 77.88 456 GLN A CA 1
ATOM 3579 C C . GLN A 1 456 ? 4.189 -16.443 -45.520 1.00 77.88 456 GLN A C 1
ATOM 3581 O O . GLN A 1 456 ? 2.971 -16.324 -45.603 1.00 77.88 456 GLN A O 1
ATOM 3586 N N . THR A 1 457 ? 4.805 -17.587 -45.834 1.00 76.44 457 THR A N 1
ATOM 3587 C CA . THR A 1 457 ? 4.099 -18.757 -46.383 1.00 76.44 457 THR A CA 1
ATOM 3588 C C . THR A 1 457 ? 3.167 -19.392 -45.348 1.00 76.44 457 THR A C 1
ATOM 3590 O O . THR A 1 457 ? 2.036 -19.758 -45.668 1.00 76.44 457 THR A O 1
ATOM 3593 N N . MET A 1 458 ? 3.602 -19.472 -44.087 1.00 79.25 458 MET A N 1
ATOM 3594 C CA . MET A 1 458 ? 2.746 -19.933 -42.991 1.00 79.25 458 MET A CA 1
ATOM 3595 C C . MET A 1 458 ? 1.598 -18.956 -42.739 1.00 79.25 458 MET A C 1
ATOM 3597 O O . MET A 1 458 ? 0.457 -19.388 -42.637 1.00 79.25 458 MET A O 1
ATOM 3601 N N . LEU A 1 459 ? 1.868 -17.647 -42.711 1.00 82.56 459 LEU A N 1
ATOM 3602 C CA . LEU A 1 459 ? 0.835 -16.625 -42.524 1.00 82.56 459 LEU A CA 1
ATOM 3603 C C . LEU A 1 459 ? -0.210 -16.643 -43.641 1.00 82.56 459 LEU A C 1
ATOM 3605 O O . LEU A 1 459 ? -1.395 -16.533 -43.350 1.00 82.56 459 LEU A O 1
ATOM 3609 N N . GLN A 1 460 ? 0.201 -16.841 -44.898 1.00 79.69 460 GLN A N 1
ATOM 3610 C CA . GLN A 1 460 ? -0.725 -17.021 -46.021 1.00 79.69 460 GLN A CA 1
ATOM 3611 C C . GLN A 1 460 ? -1.619 -18.250 -45.823 1.00 79.69 460 GLN A C 1
ATOM 3613 O O . GLN A 1 460 ? -2.822 -18.176 -46.061 1.00 79.69 460 GLN A O 1
ATOM 3618 N N . THR A 1 461 ? -1.043 -19.351 -45.336 1.00 79.19 461 THR A N 1
ATOM 3619 C CA . THR A 1 461 ? -1.782 -20.589 -45.052 1.00 79.19 461 THR A CA 1
ATOM 3620 C C . THR A 1 461 ? -2.754 -20.393 -43.885 1.00 79.19 461 THR A C 1
ATOM 3622 O O . THR A 1 461 ? -3.914 -20.774 -43.976 1.00 79.19 461 THR A O 1
ATOM 3625 N N . TYR A 1 462 ? -2.330 -19.738 -42.804 1.00 83.75 462 TYR A N 1
ATOM 3626 C CA . TYR A 1 462 ? -3.181 -19.466 -41.643 1.00 83.75 462 TYR A CA 1
ATOM 3627 C C . TYR A 1 462 ? -4.298 -18.472 -41.967 1.00 83.75 462 TYR A C 1
ATOM 3629 O O . TYR A 1 462 ? -5.428 -18.665 -41.530 1.00 83.75 462 TYR A O 1
ATOM 3637 N N . ALA A 1 463 ? -4.028 -17.460 -42.796 1.00 77.00 463 ALA A N 1
ATOM 3638 C CA . ALA A 1 463 ? -5.007 -16.448 -43.191 1.00 77.00 463 ALA A CA 1
ATOM 3639 C C . ALA A 1 463 ? -6.222 -17.023 -43.944 1.00 77.00 463 ALA A C 1
ATOM 3641 O O . ALA A 1 463 ? -7.288 -16.401 -43.935 1.00 77.00 463 ALA A O 1
ATOM 3642 N N . ILE A 1 464 ? -6.081 -18.194 -44.579 1.00 79.75 464 ILE A N 1
ATOM 3643 C CA . ILE A 1 464 ? -7.171 -18.895 -45.276 1.00 79.75 464 ILE A CA 1
ATOM 3644 C C . ILE A 1 464 ? -7.863 -19.971 -44.422 1.00 79.75 464 ILE A C 1
ATOM 3646 O O . ILE A 1 464 ? -8.868 -20.524 -44.863 1.00 79.75 464 ILE A O 1
ATOM 3650 N N . MET A 1 465 ? -7.380 -20.262 -43.207 1.00 82.25 465 MET A N 1
ATOM 3651 C CA . MET A 1 465 ? -7.994 -21.265 -42.325 1.00 82.25 465 MET A CA 1
ATOM 3652 C C . MET A 1 465 ? -9.347 -20.791 -41.752 1.00 82.25 465 MET A C 1
ATOM 3654 O O . MET A 1 465 ? -9.576 -19.580 -41.622 1.00 82.25 465 MET A O 1
ATOM 3658 N N . PRO A 1 466 ? -10.260 -21.713 -41.371 1.00 80.31 466 PRO A N 1
ATOM 3659 C CA . PRO A 1 466 ? -11.593 -21.360 -40.877 1.00 80.31 466 PRO A CA 1
ATOM 3660 C C . PRO A 1 466 ? -11.605 -20.375 -39.696 1.00 80.31 466 PRO A C 1
ATOM 3662 O O . PRO A 1 466 ? -12.302 -19.372 -39.817 1.00 80.31 466 PRO A O 1
ATOM 3665 N N . PRO A 1 467 ? -10.789 -20.517 -38.627 1.00 81.12 467 PRO A N 1
ATOM 3666 C CA . PRO A 1 467 ? -10.796 -19.541 -37.530 1.00 81.12 467 PRO A CA 1
ATOM 3667 C C . PRO A 1 467 ? -10.432 -18.118 -37.974 1.00 81.12 467 PRO A C 1
ATOM 3669 O O . PRO A 1 467 ? -11.050 -17.143 -37.551 1.00 81.12 467 PRO A O 1
ATOM 3672 N N . SER A 1 468 ? -9.472 -17.979 -38.892 1.00 79.88 468 SER A N 1
ATOM 3673 C CA . SER A 1 468 ? -9.087 -16.678 -39.450 1.00 79.88 468 SER A CA 1
ATOM 3674 C C . SER A 1 468 ? -10.126 -16.108 -40.412 1.00 79.88 468 SER A C 1
ATOM 3676 O O . SER A 1 468 ? -10.269 -14.891 -40.523 1.00 79.88 468 SER A O 1
ATOM 3678 N N . THR A 1 469 ? -10.866 -16.953 -41.130 1.00 79.00 469 THR A N 1
ATOM 3679 C CA . THR A 1 469 ? -11.869 -16.505 -42.106 1.00 79.00 469 THR A CA 1
ATOM 3680 C C . THR A 1 469 ? -13.256 -16.289 -41.500 1.00 79.00 469 THR A C 1
ATOM 3682 O O . THR A 1 469 ? -13.952 -15.391 -41.970 1.00 79.00 469 THR A O 1
ATOM 3685 N N . GLN A 1 470 ? -13.632 -17.025 -40.454 1.00 80.88 470 GLN A N 1
ATOM 3686 C CA . GLN A 1 470 ? -14.963 -17.010 -39.836 1.00 80.88 470 GLN A CA 1
ATOM 3687 C C . GLN A 1 470 ? -15.007 -16.189 -38.537 1.00 80.88 470 GLN A C 1
ATOM 3689 O O . GLN A 1 470 ? -15.930 -15.391 -38.368 1.00 80.88 470 GLN A O 1
ATOM 3694 N N . ASN A 1 471 ? -14.006 -16.328 -37.654 1.00 88.06 471 ASN A N 1
ATOM 3695 C CA . ASN A 1 471 ? -14.024 -15.723 -36.314 1.00 88.06 471 ASN A CA 1
ATOM 3696 C C . ASN A 1 471 ? -13.308 -14.372 -36.228 1.00 88.06 471 ASN A C 1
ATOM 3698 O O . ASN A 1 471 ? -13.562 -13.627 -35.293 1.00 88.06 471 ASN A O 1
ATOM 3702 N N . ILE A 1 472 ? -12.432 -14.011 -37.168 1.00 89.31 472 ILE A N 1
ATOM 3703 C CA . ILE A 1 472 ? -11.787 -12.688 -37.153 1.00 89.31 472 ILE A CA 1
ATOM 3704 C C . ILE A 1 472 ? -12.611 -11.709 -37.984 1.00 89.31 472 ILE A C 1
ATOM 3706 O O . ILE A 1 472 ? -12.686 -11.827 -39.211 1.00 89.31 472 ILE A O 1
ATOM 3710 N N . LYS A 1 473 ? -13.197 -10.722 -37.301 1.00 88.19 473 LYS A N 1
ATOM 3711 C CA . LYS A 1 473 ? -13.944 -9.627 -37.920 1.00 88.19 473 LYS A CA 1
ATOM 3712 C C . LYS A 1 473 ? -12.999 -8.634 -38.588 1.00 88.19 473 LYS A C 1
ATOM 3714 O O . LYS A 1 473 ? -13.123 -8.374 -39.783 1.00 88.19 473 LYS A O 1
ATOM 3719 N N . GLN A 1 474 ? -12.044 -8.110 -37.819 1.00 90.75 474 GLN A N 1
ATOM 3720 C CA . GLN A 1 474 ? -11.104 -7.084 -38.265 1.00 90.75 474 GLN A CA 1
ATOM 3721 C C . GLN A 1 474 ? -9.842 -7.076 -37.389 1.00 90.75 474 GLN A C 1
ATOM 3723 O O . GLN A 1 474 ? -9.911 -7.326 -36.184 1.00 90.75 474 GLN A O 1
ATOM 3728 N N . TYR A 1 475 ? -8.697 -6.772 -37.996 1.00 91.44 475 TYR A N 1
ATOM 3729 C CA . TYR A 1 475 ? -7.425 -6.516 -37.328 1.00 91.44 475 TYR A CA 1
ATOM 3730 C C . TYR A 1 475 ? -7.264 -5.015 -37.080 1.00 91.44 475 TYR A C 1
ATOM 3732 O O . TYR A 1 475 ? -7.268 -4.233 -38.032 1.00 91.44 475 TYR A O 1
ATOM 3740 N N . LEU A 1 476 ? -7.097 -4.622 -35.818 1.00 91.31 476 LEU A N 1
ATOM 3741 C CA . LEU A 1 476 ? -6.830 -3.240 -35.421 1.00 91.31 476 LEU A CA 1
ATOM 3742 C C . LEU A 1 476 ? -5.326 -3.082 -35.190 1.00 91.31 476 LEU A C 1
ATOM 3744 O O . LEU A 1 476 ? -4.756 -3.730 -34.316 1.00 91.31 476 LEU A O 1
ATOM 3748 N N . ILE A 1 477 ? -4.677 -2.258 -36.003 1.00 91.50 477 ILE A N 1
ATOM 3749 C CA . ILE A 1 477 ? -3.226 -2.067 -36.015 1.00 91.50 477 ILE A CA 1
ATOM 3750 C C . ILE A 1 477 ? -2.886 -0.868 -35.135 1.00 91.50 477 ILE A C 1
ATOM 3752 O O . ILE A 1 477 ? -3.342 0.244 -35.405 1.00 91.50 477 ILE A O 1
ATOM 3756 N N . ILE A 1 478 ? -2.088 -1.103 -34.094 1.00 89.12 478 ILE A N 1
ATOM 3757 C CA . ILE A 1 478 ? -1.777 -0.130 -33.047 1.00 89.12 478 ILE A CA 1
ATOM 3758 C C . ILE A 1 478 ? -0.256 0.057 -32.966 1.00 89.12 478 ILE A C 1
ATOM 3760 O O . ILE A 1 478 ? 0.485 -0.926 -32.904 1.00 89.12 478 ILE A O 1
ATOM 3764 N N . GLU A 1 479 ? 0.194 1.317 -32.953 1.00 87.31 479 GLU A N 1
ATOM 3765 C CA . GLU A 1 479 ? 1.610 1.719 -32.848 1.00 87.31 479 GLU A CA 1
ATOM 3766 C C . GLU A 1 479 ? 2.537 1.005 -33.866 1.00 87.31 479 GLU A C 1
ATOM 3768 O O . GLU A 1 479 ? 3.491 0.332 -33.473 1.00 87.31 479 GLU A O 1
ATOM 3773 N N . PRO A 1 480 ? 2.262 1.077 -35.186 1.00 89.94 480 PRO A N 1
ATOM 3774 C CA . PRO A 1 480 ? 3.049 0.356 -36.186 1.00 89.94 480 PRO A CA 1
ATOM 3775 C C . PRO A 1 480 ? 4.476 0.932 -36.328 1.00 89.94 480 PRO A C 1
ATOM 3777 O O . PRO A 1 480 ? 4.620 2.084 -36.744 1.00 89.94 480 PRO A O 1
ATOM 3780 N N . PRO A 1 481 ? 5.548 0.155 -36.064 1.00 88.88 481 PRO A N 1
ATOM 3781 C CA . PRO A 1 481 ? 6.921 0.637 -36.206 1.00 88.88 481 PRO A CA 1
ATOM 3782 C C . PRO A 1 481 ? 7.436 0.543 -37.650 1.00 88.88 481 PRO A C 1
ATOM 3784 O O . PRO A 1 481 ? 6.827 -0.084 -38.521 1.00 88.88 481 PRO A O 1
ATOM 3787 N N . ASN A 1 482 ? 8.618 1.117 -37.901 1.00 85.62 482 ASN A N 1
ATOM 3788 C CA . ASN A 1 482 ? 9.300 1.048 -39.201 1.00 85.62 482 ASN A CA 1
ATOM 3789 C C . ASN A 1 482 ? 9.492 -0.396 -39.694 1.00 85.62 482 ASN A C 1
ATOM 3791 O O . ASN A 1 482 ? 9.304 -0.675 -40.874 1.00 85.62 482 ASN A O 1
ATOM 3795 N N . GLU A 1 483 ? 9.809 -1.332 -38.799 1.00 86.62 483 GLU A N 1
ATOM 3796 C CA . GLU A 1 483 ? 9.974 -2.752 -39.128 1.00 86.62 483 GLU A CA 1
ATOM 3797 C C . GLU A 1 483 ? 8.676 -3.374 -39.645 1.00 86.62 483 GLU A C 1
ATOM 3799 O O . GLU A 1 483 ? 8.695 -4.183 -40.572 1.00 86.62 483 GLU A O 1
ATOM 3804 N N . PHE A 1 484 ? 7.535 -2.962 -39.090 1.00 89.88 484 PHE A N 1
ATOM 3805 C CA . PHE A 1 484 ? 6.237 -3.393 -39.588 1.00 89.88 484 PHE A CA 1
ATOM 3806 C C . PHE A 1 484 ? 5.925 -2.762 -40.946 1.00 89.88 484 PHE A C 1
ATOM 3808 O O . PHE A 1 484 ? 5.384 -3.423 -41.825 1.00 89.88 484 PHE A O 1
ATOM 3815 N N . ALA A 1 485 ? 6.331 -1.514 -41.170 1.00 86.81 485 ALA A N 1
ATOM 3816 C CA . ALA A 1 485 ? 6.181 -0.857 -42.463 1.00 86.81 485 ALA A CA 1
ATOM 3817 C C . ALA A 1 485 ? 6.994 -1.543 -43.575 1.00 86.81 485 ALA A C 1
ATOM 3819 O O . ALA A 1 485 ? 6.497 -1.718 -44.690 1.00 86.81 485 ALA A O 1
ATOM 3820 N N . VAL A 1 486 ? 8.213 -1.993 -43.260 1.00 86.44 486 VAL A N 1
ATOM 3821 C CA . VAL A 1 486 ? 9.024 -2.841 -44.149 1.00 86.44 486 VAL A CA 1
ATOM 3822 C C . VAL A 1 486 ? 8.330 -4.183 -44.378 1.00 86.44 486 VAL A C 1
ATOM 3824 O O . VAL A 1 486 ? 8.128 -4.573 -45.526 1.00 86.44 486 VAL A O 1
ATOM 3827 N N . PHE A 1 487 ? 7.856 -4.836 -43.312 1.00 87.75 487 PHE A N 1
ATOM 3828 C CA . PHE A 1 487 ? 7.111 -6.092 -43.417 1.00 87.75 487 PHE A CA 1
ATOM 3829 C C . PHE A 1 487 ? 5.877 -5.964 -44.322 1.00 87.75 487 PHE A C 1
ATOM 3831 O O . PHE A 1 487 ? 5.640 -6.830 -45.162 1.00 87.75 487 PHE A O 1
ATOM 3838 N N . VAL A 1 488 ? 5.110 -4.878 -44.216 1.00 87.25 488 VAL A N 1
ATOM 3839 C CA . VAL A 1 488 ? 3.947 -4.609 -45.074 1.00 87.25 488 VAL A CA 1
ATOM 3840 C C . VAL A 1 488 ? 4.356 -4.473 -46.538 1.00 87.25 488 VAL A C 1
ATOM 3842 O O . VAL A 1 488 ? 3.728 -5.086 -47.404 1.00 87.25 488 VAL A O 1
ATOM 3845 N N . LYS A 1 489 ? 5.420 -3.710 -46.824 1.00 85.19 489 LYS A N 1
ATOM 3846 C CA . LYS A 1 489 ? 5.941 -3.531 -48.190 1.00 85.19 489 LYS A CA 1
ATOM 3847 C C . LYS A 1 489 ? 6.410 -4.855 -48.799 1.00 85.19 489 LYS A C 1
ATOM 3849 O O . LYS A 1 489 ? 6.148 -5.108 -49.970 1.00 85.19 489 LYS A O 1
ATOM 3854 N N . GLU A 1 490 ? 7.043 -5.714 -48.007 1.00 82.81 490 GLU A N 1
ATOM 3855 C CA . GLU A 1 490 ? 7.534 -7.026 -48.450 1.00 82.81 490 GLU A CA 1
ATOM 3856 C C . GLU A 1 490 ? 6.423 -8.087 -48.560 1.00 82.81 490 GLU A C 1
ATOM 3858 O O . GLU A 1 490 ? 6.554 -9.056 -49.310 1.00 82.81 490 GLU A O 1
ATOM 3863 N N . ASN A 1 491 ? 5.307 -7.910 -47.843 1.00 84.69 491 ASN A N 1
ATOM 3864 C CA . ASN A 1 491 ? 4.244 -8.910 -47.710 1.00 84.69 491 ASN A CA 1
ATOM 3865 C C . ASN A 1 491 ? 2.861 -8.398 -48.144 1.00 84.69 491 ASN A C 1
ATOM 3867 O O . ASN A 1 491 ? 1.844 -8.834 -47.604 1.00 84.69 491 ASN A O 1
ATOM 3871 N N . GLN A 1 492 ? 2.795 -7.533 -49.162 1.00 82.62 492 GLN A N 1
ATOM 3872 C CA . GLN A 1 492 ? 1.542 -6.937 -49.663 1.00 82.62 492 GLN A CA 1
ATOM 3873 C C . GLN A 1 492 ? 0.426 -7.960 -49.953 1.00 82.62 492 GLN A C 1
ATOM 3875 O O . GLN A 1 492 ? -0.754 -7.669 -49.766 1.00 82.62 492 GLN A O 1
ATOM 3880 N N . GLN A 1 493 ? 0.785 -9.189 -50.342 1.00 79.56 493 GLN A N 1
ATOM 3881 C CA . GLN A 1 493 ? -0.163 -10.279 -50.608 1.00 79.56 493 GLN A CA 1
ATOM 3882 C C . GLN A 1 493 ? -1.016 -10.686 -49.386 1.00 79.56 493 GLN A C 1
ATOM 3884 O O . GLN A 1 493 ? -2.112 -11.215 -49.567 1.00 79.56 493 GLN A O 1
ATOM 3889 N N . LEU A 1 494 ? -0.554 -10.431 -48.153 1.00 79.19 494 LEU A N 1
ATOM 3890 C CA . LEU A 1 494 ? -1.314 -10.698 -46.921 1.00 79.19 494 LEU A CA 1
ATOM 3891 C C . LEU A 1 494 ? -2.456 -9.690 -46.694 1.00 79.19 494 LEU A C 1
ATOM 3893 O O . LEU A 1 494 ? -3.416 -9.993 -45.989 1.00 79.19 494 LEU A O 1
ATOM 3897 N N . PHE A 1 495 ? -2.381 -8.515 -47.321 1.00 83.25 495 PHE A N 1
ATOM 3898 C CA . PHE A 1 495 ? -3.258 -7.369 -47.062 1.00 83.25 495 PHE A CA 1
ATOM 3899 C C . PHE A 1 495 ? -4.261 -7.116 -48.200 1.00 83.25 495 PHE A C 1
ATOM 3901 O O . PHE A 1 495 ? -4.732 -6.004 -48.407 1.00 83.25 495 PHE A O 1
ATOM 3908 N N . THR A 1 496 ? -4.618 -8.158 -48.954 1.00 77.25 496 THR A N 1
ATOM 3909 C CA . THR A 1 496 ? -5.490 -8.071 -50.144 1.00 77.25 496 THR A CA 1
ATOM 3910 C C . THR A 1 496 ? -6.968 -7.802 -49.834 1.00 77.25 496 THR A C 1
ATOM 3912 O O . THR A 1 496 ? -7.730 -7.460 -50.736 1.00 77.25 496 THR A O 1
ATOM 3915 N N . LYS A 1 497 ? -7.392 -7.940 -48.569 1.00 80.69 497 LYS A N 1
ATOM 3916 C CA . LYS A 1 497 ? -8.767 -7.685 -48.103 1.00 80.69 497 LYS A CA 1
ATOM 3917 C C . LYS A 1 497 ? -8.807 -6.427 -47.222 1.00 80.69 497 LYS A C 1
ATOM 3919 O O . LYS A 1 497 ? -8.713 -6.561 -46.004 1.00 80.69 497 LYS A O 1
ATOM 3924 N N . PRO A 1 498 ? -8.976 -5.226 -47.799 1.00 72.75 498 PRO A N 1
ATOM 3925 C CA . PRO A 1 498 ? -8.835 -3.965 -47.068 1.00 72.75 498 PRO A CA 1
ATOM 3926 C C . PRO A 1 498 ? -9.812 -3.805 -45.906 1.00 72.75 498 PRO A C 1
ATOM 3928 O O . PRO A 1 498 ? -9.410 -3.423 -44.819 1.00 72.75 498 PRO A O 1
ATOM 3931 N N . GLN A 1 499 ? -11.052 -4.266 -46.073 1.00 79.38 499 GLN A N 1
ATOM 3932 C CA . GLN A 1 499 ? -12.091 -4.225 -45.033 1.00 79.38 499 GLN A CA 1
ATOM 3933 C C . GLN A 1 499 ? -11.744 -5.014 -43.753 1.00 79.38 499 GLN A C 1
ATOM 3935 O O . GLN A 1 499 ? -12.460 -4.908 -42.763 1.00 79.38 499 GLN A O 1
ATOM 3940 N N . ARG A 1 500 ? -10.681 -5.835 -43.764 1.00 85.88 500 ARG A N 1
ATOM 3941 C CA . ARG A 1 500 ? -10.229 -6.611 -42.601 1.00 85.88 500 ARG A CA 1
ATOM 3942 C C . ARG A 1 500 ? -9.136 -5.938 -41.784 1.00 85.88 500 ARG A C 1
ATOM 3944 O O . ARG A 1 500 ? -8.781 -6.494 -40.751 1.00 85.88 500 ARG A O 1
ATOM 3951 N N . PHE A 1 501 ? -8.610 -4.794 -42.200 1.00 89.56 501 PHE A N 1
ATOM 3952 C CA . PHE A 1 501 ? -7.540 -4.101 -41.488 1.00 89.56 501 PHE A CA 1
ATOM 3953 C C . PHE A 1 501 ? -7.968 -2.664 -41.212 1.00 89.56 501 PHE A C 1
ATOM 3955 O O . PHE A 1 501 ? -8.548 -2.023 -42.075 1.00 89.56 501 PHE A O 1
ATOM 3962 N N . GLU A 1 502 ? -7.692 -2.161 -40.016 1.00 89.69 502 GLU A N 1
ATOM 3963 C CA . GLU A 1 502 ? -7.869 -0.750 -39.674 1.00 89.69 502 GLU A CA 1
ATOM 3964 C C . GLU A 1 502 ? -6.641 -0.286 -38.909 1.00 89.69 502 GLU A C 1
ATOM 3966 O O . GLU A 1 502 ? -6.221 -0.939 -37.952 1.00 89.69 502 GLU A O 1
ATOM 3971 N N . VAL A 1 503 ? -6.076 0.851 -39.305 1.00 89.31 503 VAL A N 1
ATOM 3972 C CA . VAL A 1 503 ? -5.014 1.487 -38.526 1.00 89.31 503 VAL A CA 1
ATOM 3973 C C . VAL A 1 503 ? -5.629 2.448 -37.521 1.00 89.31 503 VAL A C 1
ATOM 3975 O O . VAL A 1 503 ? -6.467 3.286 -37.867 1.00 89.31 503 VAL A O 1
ATOM 3978 N N . ILE A 1 504 ? -5.204 2.320 -36.270 1.00 89.12 504 ILE A N 1
ATOM 3979 C CA . ILE A 1 504 ? -5.630 3.170 -35.167 1.00 89.12 504 ILE A CA 1
ATOM 3980 C C . ILE A 1 504 ? -4.603 4.285 -34.986 1.00 89.12 504 ILE A C 1
ATOM 3982 O O . ILE A 1 504 ? -3.419 4.027 -34.794 1.00 89.12 504 ILE A O 1
ATOM 3986 N N . ASP A 1 505 ? -5.082 5.521 -35.056 1.00 82.44 505 ASP A N 1
ATOM 3987 C CA . ASP A 1 505 ? -4.298 6.759 -34.994 1.00 82.44 505 ASP A CA 1
ATOM 3988 C C . ASP A 1 505 ? -4.658 7.630 -33.779 1.00 82.44 505 ASP A C 1
ATOM 3990 O O . ASP A 1 505 ? -4.010 8.640 -33.522 1.00 82.44 505 ASP A O 1
ATOM 3994 N N . SER A 1 506 ? -5.700 7.256 -33.035 1.00 83.69 506 SER A N 1
ATOM 3995 C CA . SER A 1 506 ? -6.197 8.000 -31.883 1.00 83.69 506 SER A CA 1
ATOM 3996 C C . SER A 1 506 ? -6.978 7.100 -30.927 1.00 83.69 506 SER A C 1
ATOM 3998 O O . SER A 1 506 ? -7.661 6.154 -31.337 1.00 83.69 506 SER A O 1
ATOM 4000 N N . VAL A 1 507 ? -6.951 7.451 -29.638 1.00 81.81 507 VAL A N 1
ATOM 4001 C CA . VAL A 1 507 ? -7.740 6.769 -28.598 1.00 81.81 507 VAL A CA 1
ATOM 4002 C C . VAL A 1 507 ? -9.239 6.879 -28.891 1.00 81.81 507 VAL A C 1
ATOM 4004 O O . VAL A 1 507 ? -9.967 5.904 -28.748 1.00 81.81 507 VAL A O 1
ATOM 4007 N N . ALA A 1 508 ? -9.711 8.029 -29.384 1.00 81.69 508 ALA A N 1
ATOM 4008 C CA . ALA A 1 508 ? -11.121 8.232 -29.724 1.00 81.69 508 ALA A CA 1
ATOM 4009 C C . ALA A 1 508 ? -11.614 7.264 -30.816 1.00 81.69 508 ALA A C 1
ATOM 4011 O O . ALA A 1 508 ? -12.724 6.735 -30.720 1.00 81.69 508 ALA A O 1
ATOM 4012 N N . LYS A 1 509 ? -10.786 6.993 -31.835 1.00 85.00 509 LYS A N 1
ATOM 4013 C CA . LYS A 1 509 ? -11.097 6.026 -32.897 1.00 85.00 509 LYS A CA 1
ATOM 4014 C C . LYS A 1 509 ? -11.156 4.598 -32.355 1.00 85.00 509 LYS A C 1
ATOM 4016 O O . LYS A 1 509 ? -12.074 3.860 -32.705 1.00 85.00 509 LYS A O 1
ATOM 4021 N N . LEU A 1 510 ? -10.239 4.238 -31.458 1.00 85.62 510 LEU A N 1
ATOM 4022 C CA . LEU A 1 510 ? -10.229 2.936 -30.792 1.00 85.62 510 LEU A CA 1
ATOM 4023 C C . LEU A 1 510 ? -11.463 2.733 -29.899 1.00 85.62 510 LEU A C 1
ATOM 4025 O O . LEU A 1 510 ? -12.179 1.746 -30.060 1.00 85.62 510 LEU A O 1
ATOM 4029 N N . THR A 1 511 ? -11.766 3.697 -29.026 1.00 83.56 511 THR A N 1
ATOM 4030 C CA . THR A 1 511 ? -12.932 3.665 -28.127 1.00 83.56 511 THR A CA 1
ATOM 4031 C C . THR A 1 511 ? -14.246 3.655 -28.906 1.00 83.56 511 THR A C 1
ATOM 4033 O O . THR A 1 511 ? -15.209 3.025 -28.483 1.00 83.56 511 THR A O 1
ATOM 4036 N N . ARG A 1 512 ? -14.309 4.294 -30.080 1.00 85.50 512 ARG A N 1
ATOM 4037 C CA . ARG A 1 512 ? -15.490 4.232 -30.954 1.00 85.50 512 ARG A CA 1
ATOM 4038 C C . ARG A 1 512 ? -15.748 2.825 -31.503 1.00 85.50 512 ARG A C 1
ATOM 4040 O O . ARG A 1 512 ? -16.909 2.459 -31.668 1.00 85.50 512 ARG A O 1
ATOM 4047 N N . ILE A 1 513 ? -14.695 2.066 -31.811 1.00 85.56 513 ILE A N 1
ATOM 4048 C CA . ILE A 1 513 ? -14.800 0.700 -32.350 1.00 85.56 513 ILE A CA 1
ATOM 4049 C C . ILE A 1 513 ? -15.057 -0.308 -31.220 1.00 85.56 513 ILE A C 1
ATOM 4051 O O . ILE A 1 513 ? -15.906 -1.183 -31.365 1.00 85.56 513 ILE A O 1
ATOM 4055 N N . LEU A 1 514 ? -14.352 -0.171 -30.091 1.00 85.62 514 LEU A N 1
ATOM 4056 C CA . LEU A 1 514 ? -14.370 -1.136 -28.984 1.00 85.62 514 LEU A CA 1
ATOM 4057 C C . LEU A 1 514 ? -15.340 -0.786 -27.846 1.00 85.62 514 LEU A C 1
ATOM 4059 O O . LEU A 1 514 ? -15.635 -1.641 -27.020 1.00 85.62 514 LEU A O 1
ATOM 4063 N N . GLY A 1 515 ? -15.895 0.429 -27.799 1.00 75.81 515 GLY A N 1
ATOM 4064 C CA . GLY A 1 515 ? -16.892 0.857 -26.804 1.00 75.81 515 GLY A CA 1
ATOM 4065 C C . GLY A 1 515 ? -16.349 1.198 -25.419 1.00 75.81 515 GLY A C 1
ATOM 4066 O O . GLY A 1 515 ? -17.063 1.784 -24.608 1.00 75.81 515 GLY A O 1
ATOM 4067 N N . ASN A 1 516 ? -15.101 0.839 -25.141 1.00 69.25 516 ASN A N 1
ATOM 4068 C CA . ASN A 1 516 ? -14.406 1.046 -23.881 1.00 69.25 516 ASN A CA 1
ATOM 4069 C C . ASN A 1 516 ? -12.957 1.496 -24.136 1.00 69.25 516 ASN A C 1
ATOM 4071 O O . ASN A 1 516 ? -12.392 1.261 -25.204 1.00 69.25 516 ASN A O 1
ATOM 4075 N N . THR A 1 517 ? -12.353 2.160 -23.148 1.00 62.00 517 THR A N 1
ATOM 4076 C CA . THR A 1 517 ? -10.903 2.362 -23.107 1.00 62.00 517 THR A CA 1
ATOM 4077 C C . THR A 1 517 ? -10.248 1.088 -22.569 1.00 62.00 517 THR A C 1
ATOM 4079 O O . THR A 1 517 ? -10.578 0.648 -21.464 1.00 62.00 517 THR A O 1
ATOM 4082 N N . PRO A 1 518 ? -9.357 0.446 -23.335 1.00 62.50 518 PRO A N 1
ATOM 4083 C CA . PRO A 1 518 ? -8.793 -0.837 -22.941 1.00 62.50 518 PRO A CA 1
ATOM 4084 C C . PRO A 1 518 ? -7.738 -0.704 -21.842 1.00 62.50 518 PRO A C 1
ATOM 4086 O O . PRO A 1 518 ? -6.805 0.095 -21.931 1.00 62.50 518 PRO A O 1
ATOM 4089 N N . THR A 1 519 ? -7.874 -1.531 -20.806 1.00 54.81 519 THR A N 1
ATOM 4090 C CA . THR A 1 519 ? -7.021 -1.542 -19.605 1.00 54.81 519 THR A CA 1
ATOM 4091 C C . THR A 1 519 ? -5.622 -2.120 -19.844 1.00 54.81 519 THR A C 1
ATOM 4093 O O . THR A 1 519 ? -4.740 -1.931 -19.012 1.00 54.81 519 THR A O 1
ATOM 4096 N N . SER A 1 520 ? -5.394 -2.805 -20.969 1.00 62.78 520 SER A N 1
ATOM 4097 C CA . SER A 1 520 ? -4.168 -3.560 -21.274 1.00 62.78 520 SER A CA 1
ATOM 4098 C C . SER A 1 520 ? -3.239 -2.907 -22.310 1.00 62.78 520 SER A C 1
ATOM 4100 O O . SER A 1 520 ? -2.234 -3.508 -22.689 1.00 62.78 520 SER A O 1
ATOM 4102 N N . ILE A 1 521 ? -3.526 -1.690 -22.789 1.00 70.38 521 ILE A N 1
ATOM 4103 C CA . ILE A 1 521 ? -2.688 -1.032 -23.807 1.00 70.38 521 ILE A CA 1
ATOM 4104 C C . ILE A 1 521 ? -1.412 -0.418 -23.193 1.00 70.38 521 ILE A C 1
ATOM 4106 O O . ILE A 1 521 ? -1.504 0.265 -22.172 1.00 70.38 521 ILE A O 1
ATOM 4110 N N . PRO A 1 522 ? -0.219 -0.622 -23.800 1.00 70.75 522 PRO A N 1
ATOM 4111 C CA . PRO A 1 522 ? 1.036 -0.066 -23.294 1.00 70.75 522 PRO A CA 1
ATOM 4112 C C . PRO A 1 522 ? 1.036 1.473 -23.193 1.00 70.75 522 PRO A C 1
ATOM 4114 O O . PRO A 1 522 ? 0.495 2.140 -24.075 1.00 70.75 522 PRO A O 1
ATOM 4117 N N . PRO A 1 523 ? 1.731 2.072 -22.203 1.00 74.31 523 PRO A N 1
ATOM 4118 C CA . PRO A 1 523 ? 1.892 3.528 -22.105 1.00 74.31 523 PRO A CA 1
ATOM 4119 C C . PRO A 1 523 ? 2.494 4.179 -23.362 1.00 74.31 523 PRO A C 1
ATOM 4121 O O . PRO A 1 523 ? 2.119 5.293 -23.717 1.00 74.31 523 PRO A O 1
ATOM 4124 N N . SER A 1 524 ? 3.374 3.464 -24.077 1.00 77.94 524 SER A N 1
ATOM 4125 C CA . SER A 1 524 ? 3.947 3.918 -25.354 1.00 77.94 524 SER A CA 1
ATOM 4126 C C . SER A 1 524 ? 2.883 4.185 -26.416 1.00 77.94 524 SER A C 1
ATOM 4128 O O . SER A 1 524 ? 3.044 5.083 -27.235 1.00 77.94 524 SER A O 1
ATOM 4130 N N . THR A 1 525 ? 1.775 3.448 -26.378 1.00 80.62 525 THR A N 1
ATOM 4131 C CA . THR A 1 525 ? 0.700 3.568 -27.354 1.00 80.62 525 THR A CA 1
ATOM 4132 C C . THR A 1 525 ? -0.141 4.811 -27.097 1.00 80.62 525 THR A C 1
ATOM 4134 O O . THR A 1 525 ? -0.451 5.532 -28.042 1.00 80.62 525 THR A O 1
ATOM 4137 N N . TYR A 1 526 ? -0.462 5.112 -25.836 1.00 79.44 526 TYR A N 1
ATOM 4138 C CA . TYR A 1 526 ? -1.119 6.374 -25.479 1.00 79.44 526 TYR A CA 1
ATOM 4139 C C . TYR A 1 526 ? -0.273 7.571 -25.905 1.00 79.44 526 TYR A C 1
ATOM 4141 O O . TYR A 1 526 ? -0.781 8.511 -26.510 1.00 79.44 526 TYR A O 1
ATOM 4149 N N . GLU A 1 527 ? 1.034 7.479 -25.681 1.00 82.12 527 GLU A N 1
ATOM 4150 C CA . GLU A 1 527 ? 1.972 8.514 -26.083 1.00 82.12 527 GLU A CA 1
ATOM 4151 C C . GLU A 1 527 ? 2.144 8.598 -27.613 1.00 82.12 527 GLU A C 1
ATOM 4153 O O . GLU A 1 527 ? 2.316 9.682 -28.161 1.00 82.12 527 GLU A O 1
ATOM 4158 N N . SER A 1 528 ? 2.012 7.489 -28.349 1.00 83.25 528 SER A N 1
ATOM 4159 C CA . SER A 1 528 ? 1.981 7.505 -29.823 1.00 83.25 528 SER A CA 1
ATOM 4160 C C . SER A 1 528 ? 0.800 8.303 -30.395 1.00 83.25 528 SER A C 1
ATOM 4162 O O . SER A 1 528 ? 0.891 8.822 -31.507 1.00 83.25 528 SER A O 1
ATOM 4164 N N . PHE A 1 529 ? -0.291 8.414 -29.627 1.00 81.31 529 PHE A N 1
ATOM 4165 C CA . PHE A 1 529 ? -1.499 9.158 -29.986 1.00 81.31 529 PHE A CA 1
ATOM 4166 C C . PHE A 1 529 ? -1.517 10.595 -29.449 1.00 81.31 529 PHE A C 1
ATOM 4168 O O . PHE A 1 529 ? -2.436 11.341 -29.788 1.00 81.31 529 PHE A O 1
ATOM 4175 N N . SER A 1 530 ? -0.552 10.984 -28.606 1.00 77.19 530 SER A N 1
ATOM 4176 C CA . SER A 1 530 ? -0.491 12.332 -28.036 1.00 77.19 530 SER A CA 1
ATOM 4177 C C . SER A 1 530 ? 0.023 13.351 -29.058 1.00 77.19 530 SER A C 1
ATOM 4179 O O . SER A 1 530 ? 0.653 13.007 -30.063 1.00 77.19 530 SER A O 1
ATOM 4181 N N . GLU A 1 531 ? -0.269 14.632 -28.838 1.00 75.69 531 GLU A N 1
ATOM 4182 C CA . GLU A 1 531 ? 0.261 15.689 -29.697 1.00 75.69 531 GLU A CA 1
ATOM 4183 C C . GLU A 1 531 ? 1.747 15.930 -29.400 1.00 75.69 531 GLU A C 1
ATOM 4185 O O . GLU A 1 531 ? 2.175 16.010 -28.249 1.00 75.69 531 GLU A O 1
ATOM 4190 N N . ALA A 1 532 ? 2.555 16.049 -30.454 1.00 76.06 532 ALA A N 1
ATOM 4191 C CA . ALA A 1 532 ? 3.982 16.303 -30.307 1.00 76.06 532 ALA A CA 1
ATOM 4192 C C . ALA A 1 532 ? 4.251 17.754 -29.903 1.00 76.06 532 ALA A C 1
ATOM 4194 O O . ALA A 1 532 ? 3.819 18.681 -30.586 1.00 76.06 532 ALA A O 1
ATOM 4195 N N . GLN A 1 533 ? 5.052 17.944 -28.856 1.00 73.62 533 GLN A N 1
ATOM 4196 C CA . GLN A 1 533 ? 5.452 19.267 -28.367 1.00 73.62 533 GLN A CA 1
ATOM 4197 C C . GLN A 1 533 ? 6.413 19.968 -29.335 1.00 73.62 533 GLN A C 1
ATOM 4199 O O . GLN A 1 533 ? 6.386 21.187 -29.489 1.00 73.62 533 GLN A O 1
ATOM 4204 N N . ALA A 1 534 ? 7.275 19.196 -30.000 1.00 72.50 534 ALA A N 1
ATOM 4205 C CA . ALA A 1 534 ? 8.224 19.712 -30.976 1.00 72.50 534 ALA A CA 1
ATOM 4206 C C . ALA A 1 534 ? 8.559 18.662 -32.039 1.00 72.50 534 ALA A C 1
ATOM 4208 O O . ALA A 1 534 ? 8.589 17.462 -31.766 1.00 72.50 534 ALA A O 1
ATOM 4209 N N . VAL A 1 535 ? 8.853 19.115 -33.260 1.00 82.81 535 VAL A N 1
ATOM 4210 C CA . VAL A 1 535 ? 9.290 18.246 -34.359 1.00 82.81 535 VAL A CA 1
ATOM 4211 C C . VAL A 1 535 ? 10.642 18.720 -34.866 1.00 82.81 535 VAL A C 1
ATOM 4213 O O . VAL A 1 535 ? 10.791 19.853 -35.320 1.00 82.81 535 VAL A O 1
ATOM 4216 N N . TYR A 1 536 ? 11.623 17.829 -34.815 1.00 82.31 536 TYR A N 1
ATOM 4217 C CA . TYR A 1 536 ? 12.997 18.080 -35.219 1.00 82.31 536 TYR A CA 1
ATOM 4218 C C . TYR A 1 536 ? 13.323 17.299 -36.484 1.00 82.31 536 TYR A C 1
ATOM 4220 O O . TYR A 1 536 ? 12.947 16.137 -36.625 1.00 82.31 536 TYR A O 1
ATOM 4228 N N . SER A 1 537 ? 14.033 17.941 -37.407 1.00 81.88 537 SER A N 1
ATOM 4229 C CA . SER A 1 537 ? 14.605 17.257 -38.568 1.00 81.88 537 SER A CA 1
ATOM 4230 C C . SER A 1 537 ? 16.034 16.863 -38.231 1.00 81.88 537 SER A C 1
ATOM 4232 O O . SER A 1 537 ? 16.841 17.722 -37.876 1.00 81.88 537 SER A O 1
ATOM 4234 N N . VAL A 1 538 ? 16.323 15.570 -38.310 1.00 82.25 538 VAL A N 1
ATOM 4235 C CA . VAL A 1 538 ? 17.641 15.005 -38.021 1.00 82.25 538 VAL A CA 1
ATOM 4236 C C . VAL A 1 538 ? 18.084 14.110 -39.157 1.00 82.25 538 VAL A C 1
ATOM 4238 O O . VAL A 1 538 ? 17.266 13.652 -39.948 1.00 82.25 538 VAL A O 1
ATOM 4241 N N . VAL A 1 539 ? 19.369 13.791 -39.198 1.00 80.44 539 VAL A N 1
ATOM 4242 C CA . VAL A 1 539 ? 19.875 12.750 -40.090 1.00 80.44 539 VAL A CA 1
ATOM 4243 C C . VAL A 1 539 ? 20.231 11.531 -39.245 1.00 80.44 539 VAL A C 1
ATOM 4245 O O . VAL A 1 539 ? 21.272 11.499 -38.585 1.00 80.44 539 VAL A O 1
ATOM 4248 N N . LEU A 1 540 ? 19.338 10.540 -39.232 1.00 75.81 540 LEU A N 1
ATOM 4249 C CA . LEU A 1 540 ? 19.512 9.273 -38.519 1.00 75.81 540 LEU A CA 1
ATOM 4250 C C . LEU A 1 540 ? 20.090 8.257 -39.512 1.00 75.81 540 LEU A C 1
ATOM 4252 O O . LEU A 1 540 ? 19.468 7.966 -40.525 1.00 75.81 540 LEU A O 1
ATOM 4256 N N . ASN A 1 541 ? 21.292 7.738 -39.253 1.00 64.62 541 ASN A N 1
ATOM 4257 C CA . ASN A 1 541 ? 21.985 6.781 -40.137 1.00 64.62 541 ASN A CA 1
ATOM 4258 C C . ASN A 1 541 ? 22.186 7.228 -41.605 1.00 64.62 541 ASN A C 1
ATOM 4260 O O . ASN A 1 541 ? 22.463 6.389 -42.453 1.00 64.62 541 ASN A O 1
ATOM 4264 N N . GLY A 1 542 ? 22.103 8.528 -41.905 1.00 63.31 542 GLY A N 1
ATOM 4265 C CA . GLY A 1 542 ? 22.286 9.064 -43.262 1.00 63.31 542 GLY A CA 1
ATOM 4266 C C . GLY A 1 542 ? 21.003 9.569 -43.921 1.00 63.31 542 GLY A C 1
ATOM 4267 O O . GLY A 1 542 ? 21.103 10.424 -44.796 1.00 63.31 542 GLY A O 1
ATOM 4268 N N . ASP A 1 543 ? 19.831 9.163 -43.425 1.00 68.06 543 ASP A N 1
ATOM 4269 C CA . ASP A 1 543 ? 18.539 9.554 -43.990 1.00 68.06 543 ASP A CA 1
ATOM 4270 C C . ASP A 1 543 ? 17.883 10.704 -43.203 1.00 68.06 543 ASP A C 1
ATOM 4272 O O . ASP A 1 543 ? 17.871 10.686 -41.960 1.00 68.06 543 ASP A O 1
ATOM 4276 N N . PRO A 1 544 ? 17.310 11.711 -43.893 1.00 77.25 544 PRO A N 1
ATOM 4277 C CA . PRO A 1 544 ? 16.565 12.783 -43.249 1.00 77.25 544 PRO A CA 1
ATOM 4278 C C . PRO A 1 544 ? 15.308 12.205 -42.592 1.00 77.25 544 PRO A C 1
ATOM 4280 O O . PRO A 1 544 ? 14.361 11.796 -43.253 1.00 77.25 544 PRO A O 1
ATOM 4283 N N . THR A 1 545 ? 15.306 12.185 -41.267 1.00 81.31 545 THR A N 1
ATOM 4284 C CA . THR A 1 545 ? 14.253 11.604 -40.436 1.00 81.31 545 THR A CA 1
ATOM 4285 C C . THR A 1 545 ? 13.648 12.686 -39.553 1.00 81.31 545 THR A C 1
ATOM 4287 O O . THR A 1 545 ? 14.337 13.601 -39.091 1.00 81.31 545 THR A O 1
ATOM 4290 N N . LYS A 1 546 ? 12.345 12.586 -39.284 1.00 85.69 546 LYS A N 1
ATOM 4291 C CA . LYS A 1 546 ? 11.678 13.468 -38.324 1.00 85.69 546 LYS A CA 1
ATOM 4292 C C . LYS A 1 546 ? 11.632 12.799 -36.962 1.00 85.69 546 LYS A C 1
ATOM 4294 O O . LYS A 1 546 ? 11.229 11.645 -36.837 1.00 85.69 546 LYS A O 1
ATOM 4299 N N . ILE A 1 547 ? 12.012 13.548 -35.939 1.00 86.31 547 ILE A N 1
ATOM 4300 C CA . ILE A 1 547 ? 11.854 13.143 -34.550 1.00 86.31 547 ILE A CA 1
ATOM 4301 C C . ILE A 1 547 ? 10.806 14.038 -33.915 1.00 86.31 547 ILE A C 1
ATOM 4303 O O . ILE A 1 547 ? 10.947 15.260 -33.920 1.00 86.31 547 ILE A O 1
ATOM 4307 N N . ARG A 1 548 ? 9.750 13.430 -33.381 1.00 86.19 548 ARG A N 1
ATOM 4308 C CA . ARG A 1 548 ? 8.773 14.129 -32.552 1.00 86.19 548 ARG A CA 1
ATOM 4309 C C . ARG A 1 548 ? 9.182 13.976 -31.099 1.00 86.19 548 ARG A C 1
ATOM 4311 O O . ARG A 1 548 ? 9.416 12.866 -30.630 1.00 86.19 548 ARG A O 1
ATOM 4318 N N . LEU A 1 549 ? 9.303 15.090 -30.402 1.00 80.69 549 LEU A N 1
ATOM 4319 C CA . LEU A 1 549 ? 9.485 15.094 -28.965 1.00 80.69 549 LEU A CA 1
ATOM 4320 C C . LEU A 1 549 ? 8.114 15.247 -28.324 1.00 80.69 549 LEU A C 1
ATOM 4322 O O . LEU A 1 549 ? 7.367 16.171 -28.654 1.00 80.69 549 LEU A O 1
ATOM 4326 N N . HIS A 1 550 ? 7.800 14.315 -27.443 1.00 83.06 550 HIS A N 1
ATOM 4327 C CA . HIS A 1 550 ? 6.606 14.335 -26.626 1.00 83.06 550 HIS A CA 1
ATOM 4328 C C . HIS A 1 550 ? 7.016 14.514 -25.170 1.00 83.06 550 HIS A C 1
ATOM 4330 O O . HIS A 1 550 ? 8.192 14.653 -24.823 1.00 83.06 550 HIS A O 1
ATOM 4336 N N . GLU A 1 551 ? 6.010 14.515 -24.319 1.00 70.19 551 GLU A N 1
ATOM 4337 C CA . GLU A 1 551 ? 6.156 14.773 -22.909 1.00 70.19 551 GLU A CA 1
ATOM 4338 C C . GLU A 1 551 ? 7.000 13.719 -22.181 1.00 70.19 551 GLU A C 1
ATOM 4340 O O . GLU A 1 551 ? 7.854 14.041 -21.350 1.00 70.19 551 GLU A O 1
ATOM 4345 N N . HIS A 1 552 ? 6.771 12.450 -22.511 1.00 76.00 552 HIS A N 1
ATOM 4346 C CA . HIS A 1 552 ? 7.398 11.300 -21.870 1.00 76.00 552 HIS A CA 1
ATOM 4347 C C . HIS A 1 552 ? 8.177 10.426 -22.849 1.00 76.00 552 HIS A C 1
ATOM 4349 O O . HIS A 1 552 ? 8.817 9.455 -22.433 1.00 76.00 552 HIS A O 1
ATOM 4355 N N . SER A 1 553 ? 8.160 10.759 -24.139 1.00 86.31 553 SER A N 1
ATOM 4356 C CA . SER A 1 553 ? 8.845 9.982 -25.163 1.00 86.31 553 SER A CA 1
ATOM 4357 C C . SER A 1 553 ? 9.508 10.825 -26.242 1.00 86.31 553 SER A C 1
ATOM 4359 O O . SER A 1 553 ? 9.161 11.974 -26.512 1.00 86.31 553 SER A O 1
ATOM 4361 N N . LEU A 1 554 ? 10.472 10.197 -26.899 1.00 87.69 554 LEU A N 1
ATOM 4362 C CA . LEU A 1 554 ? 11.018 10.629 -28.168 1.00 87.69 554 LEU A CA 1
ATOM 4363 C C . LEU A 1 554 ? 10.532 9.653 -29.236 1.00 87.69 554 LEU A C 1
ATOM 4365 O O . LEU A 1 554 ? 10.738 8.448 -29.125 1.00 87.69 554 LEU A O 1
ATOM 4369 N N . GLN A 1 555 ? 9.895 10.156 -30.282 1.00 89.12 555 GLN A N 1
ATOM 4370 C CA . GLN A 1 555 ? 9.343 9.327 -31.344 1.00 89.12 555 GLN A CA 1
ATOM 4371 C C . GLN A 1 555 ? 10.129 9.514 -32.631 1.00 89.12 555 GLN A C 1
ATOM 4373 O O . GLN A 1 555 ? 10.281 10.630 -33.129 1.00 89.12 555 GLN A O 1
ATOM 4378 N N . ILE A 1 556 ? 10.618 8.410 -33.187 1.00 87.81 556 ILE A N 1
ATOM 4379 C CA . ILE A 1 556 ? 11.253 8.392 -34.504 1.00 87.81 556 ILE A CA 1
ATOM 4380 C C . ILE A 1 556 ? 10.171 8.086 -35.530 1.00 87.81 556 ILE A C 1
ATOM 4382 O O . ILE A 1 556 ? 9.492 7.063 -35.424 1.00 87.81 556 ILE A O 1
ATOM 4386 N N . ILE A 1 557 ? 10.024 8.969 -36.513 1.00 86.75 557 ILE A N 1
ATOM 4387 C CA . ILE A 1 557 ? 8.938 8.905 -37.486 1.00 86.75 557 ILE A CA 1
ATOM 4388 C C . ILE A 1 557 ? 9.483 8.568 -38.863 1.00 86.75 557 ILE A C 1
ATOM 4390 O O . ILE A 1 557 ? 10.373 9.254 -39.365 1.00 86.75 557 ILE A O 1
ATOM 4394 N N . GLY A 1 558 ? 8.936 7.504 -39.448 1.00 82.56 558 GLY A N 1
ATOM 4395 C CA . GLY A 1 558 ? 9.222 7.078 -40.812 1.00 82.56 558 GLY A CA 1
ATOM 4396 C C . GLY A 1 558 ? 8.297 7.714 -41.849 1.00 82.56 558 GLY A C 1
ATOM 4397 O O . GLY A 1 558 ? 7.369 8.457 -41.526 1.00 82.56 558 GLY A O 1
ATOM 4398 N N . ASP A 1 559 ? 8.541 7.394 -43.116 1.00 82.81 559 ASP A N 1
ATOM 4399 C CA . ASP A 1 559 ? 7.699 7.839 -44.227 1.00 82.81 559 ASP A CA 1
ATOM 4400 C C . ASP A 1 559 ? 6.326 7.167 -44.209 1.00 82.81 559 ASP A C 1
ATOM 4402 O O . ASP A 1 559 ? 6.201 6.005 -43.825 1.00 82.81 559 ASP A O 1
ATOM 4406 N N . ASN A 1 560 ? 5.301 7.873 -44.690 1.00 85.19 560 ASN A N 1
ATOM 4407 C CA . ASN A 1 560 ? 3.951 7.323 -44.802 1.00 85.19 560 ASN A CA 1
ATOM 4408 C C . ASN A 1 560 ? 3.939 6.039 -45.650 1.00 85.19 560 ASN A C 1
ATOM 4410 O O . ASN A 1 560 ? 4.485 5.991 -46.755 1.00 85.19 560 ASN A O 1
ATOM 4414 N N . VAL A 1 561 ? 3.277 5.005 -45.135 1.00 87.19 561 VAL A N 1
ATOM 4415 C CA . VAL A 1 561 ? 3.062 3.713 -45.795 1.00 87.19 561 VAL A CA 1
ATOM 4416 C C . VAL A 1 561 ? 1.568 3.402 -45.779 1.00 87.19 561 VAL A C 1
ATOM 4418 O O . VAL A 1 561 ? 0.832 3.896 -44.934 1.00 87.19 561 VAL A O 1
ATOM 4421 N N . GLU A 1 562 ? 1.095 2.597 -46.723 1.00 83.94 562 GLU A N 1
ATOM 4422 C CA . GLU A 1 562 ? -0.306 2.181 -46.790 1.00 83.94 562 GLU A CA 1
ATOM 4423 C C . GLU A 1 562 ? -0.441 0.678 -46.542 1.00 83.94 562 GLU A C 1
ATOM 4425 O O . GLU A 1 562 ? 0.307 -0.128 -47.100 1.00 83.94 562 GLU A O 1
ATOM 4430 N N . ILE A 1 563 ? -1.430 0.296 -45.730 1.00 83.69 563 ILE A N 1
ATOM 4431 C CA . ILE A 1 563 ? -1.880 -1.091 -45.569 1.00 83.69 563 ILE A CA 1
ATOM 4432 C C . ILE A 1 563 ? -3.285 -1.171 -46.121 1.00 83.69 563 ILE A C 1
ATOM 4434 O O . ILE A 1 563 ? -4.209 -0.593 -45.557 1.00 83.69 563 ILE A O 1
ATOM 4438 N N . ALA A 1 564 ? -3.442 -1.892 -47.229 1.00 75.81 564 ALA A N 1
ATOM 4439 C CA . ALA A 1 564 ? -4.745 -2.135 -47.833 1.00 75.81 564 ALA A CA 1
ATOM 4440 C C . ALA A 1 564 ? -5.579 -0.844 -48.038 1.00 75.81 564 ALA A C 1
ATOM 4442 O O . ALA A 1 564 ? -6.773 -0.807 -47.761 1.00 75.81 564 ALA A O 1
ATOM 4443 N N . GLY A 1 565 ? -4.938 0.241 -48.488 1.00 74.50 565 GLY A N 1
ATOM 4444 C CA . GLY A 1 565 ? -5.583 1.542 -48.712 1.00 74.50 565 GLY A CA 1
ATOM 4445 C C . GLY A 1 565 ? -5.769 2.419 -47.465 1.00 74.50 565 GLY A C 1
ATOM 4446 O O . GLY A 1 565 ? -6.257 3.537 -47.596 1.00 74.50 565 GLY A O 1
ATOM 4447 N N . HIS A 1 566 ? -5.361 1.961 -46.276 1.00 81.38 566 HIS A N 1
ATOM 4448 C CA . HIS A 1 566 ? -5.307 2.780 -45.064 1.00 81.38 566 HIS A CA 1
ATOM 4449 C C . HIS A 1 566 ? -3.885 3.337 -44.877 1.00 81.38 566 HIS A C 1
ATOM 4451 O O . HIS A 1 566 ? -2.955 2.553 -44.645 1.00 81.38 566 HIS A O 1
ATOM 4457 N N . PRO A 1 567 ? -3.680 4.663 -44.986 1.00 85.94 567 PRO A N 1
ATOM 4458 C CA . PRO A 1 567 ? -2.378 5.270 -44.760 1.00 85.94 567 PRO A CA 1
ATOM 4459 C C . PRO A 1 567 ? -2.037 5.279 -43.271 1.00 85.94 567 PRO A C 1
ATOM 4461 O O . PRO A 1 567 ? -2.891 5.518 -42.419 1.00 85.94 567 PRO A O 1
ATOM 4464 N N . PHE A 1 568 ? -0.766 5.060 -42.964 1.00 87.94 568 PHE A N 1
ATOM 4465 C CA . PHE A 1 568 ? -0.222 5.199 -41.626 1.00 87.94 568 PHE A CA 1
ATOM 4466 C C . PHE A 1 568 ? 1.203 5.731 -41.673 1.00 87.94 568 PHE A C 1
ATOM 4468 O O . PHE A 1 568 ? 1.943 5.523 -42.636 1.00 87.94 568 PHE A O 1
ATOM 4475 N N . THR A 1 569 ? 1.597 6.409 -40.603 1.00 87.06 569 THR A N 1
ATOM 4476 C CA . THR A 1 569 ? 2.971 6.859 -40.423 1.00 87.06 569 THR A CA 1
ATOM 4477 C C . THR A 1 569 ? 3.654 5.919 -39.436 1.00 87.06 569 THR A C 1
ATOM 4479 O O . THR A 1 569 ? 3.205 5.829 -38.291 1.00 87.06 569 THR A O 1
ATOM 4482 N N . PRO A 1 570 ? 4.713 5.204 -39.843 1.00 87.38 570 PRO A N 1
ATOM 4483 C CA . PRO A 1 570 ? 5.452 4.345 -38.942 1.00 87.38 570 PRO A CA 1
ATOM 4484 C C . PRO A 1 570 ? 6.061 5.163 -37.803 1.00 87.38 570 PRO A C 1
ATOM 4486 O O . PRO A 1 570 ? 6.720 6.182 -38.037 1.00 87.38 570 PRO A O 1
ATOM 4489 N N . VAL A 1 571 ? 5.850 4.710 -36.573 1.00 87.38 571 VAL A N 1
ATOM 4490 C CA . VAL A 1 571 ? 6.295 5.412 -35.373 1.00 87.38 571 VAL A CA 1
ATOM 4491 C C . VAL A 1 571 ? 7.020 4.449 -34.451 1.00 87.38 571 VAL A C 1
ATOM 4493 O O . VAL A 1 571 ? 6.539 3.365 -34.134 1.00 87.38 571 VAL A O 1
ATOM 4496 N N . ARG A 1 572 ? 8.217 4.839 -34.020 1.00 86.81 572 ARG A N 1
ATOM 4497 C CA . ARG A 1 572 ? 8.930 4.158 -32.942 1.00 86.81 572 ARG A CA 1
ATOM 4498 C C . ARG A 1 572 ? 8.947 5.067 -31.730 1.00 86.81 572 ARG A C 1
ATOM 4500 O O . ARG A 1 572 ? 9.669 6.062 -31.727 1.00 86.81 572 ARG A O 1
ATOM 4507 N N . VAL A 1 573 ? 8.181 4.691 -30.712 1.00 86.56 573 VAL A N 1
ATOM 4508 C CA . VAL A 1 573 ? 8.107 5.408 -29.441 1.00 86.56 573 VAL A CA 1
ATOM 4509 C C . VAL A 1 573 ? 9.243 4.951 -28.535 1.00 86.56 573 VAL A C 1
ATOM 4511 O O . VAL A 1 573 ? 9.360 3.773 -28.203 1.00 86.56 573 VAL A O 1
ATOM 4514 N N . ILE A 1 574 ? 10.107 5.884 -28.152 1.00 86.62 574 ILE A N 1
ATOM 4515 C CA . ILE A 1 574 ? 11.187 5.667 -27.196 1.00 86.62 574 ILE A CA 1
ATOM 4516 C C . ILE A 1 574 ? 10.797 6.386 -25.913 1.00 86.62 574 ILE A C 1
ATOM 4518 O O . ILE A 1 574 ? 10.895 7.610 -25.828 1.00 86.62 574 ILE A O 1
ATOM 4522 N N . MET A 1 575 ? 10.359 5.630 -24.912 1.00 84.19 575 MET A N 1
ATOM 4523 C CA . MET A 1 575 ? 10.018 6.204 -23.612 1.00 84.19 575 MET A CA 1
ATOM 4524 C C . MET A 1 575 ? 11.285 6.719 -22.920 1.00 84.19 575 MET A C 1
ATOM 4526 O O . MET A 1 575 ? 12.346 6.094 -22.975 1.00 84.19 575 MET A O 1
ATOM 4530 N N . ALA A 1 576 ? 11.197 7.879 -22.274 1.00 80.62 576 ALA A N 1
ATOM 4531 C CA . ALA A 1 576 ? 12.346 8.562 -21.687 1.00 80.62 576 ALA A CA 1
ATOM 4532 C C . ALA A 1 576 ? 13.036 7.744 -20.578 1.00 80.62 576 ALA A C 1
ATOM 4534 O O . ALA A 1 576 ? 14.243 7.852 -20.364 1.00 80.62 576 ALA A O 1
ATOM 4535 N N . ASP A 1 577 ? 12.277 6.909 -19.865 1.00 72.94 577 ASP A N 1
ATOM 4536 C CA . ASP A 1 577 ? 12.764 5.975 -18.842 1.00 72.94 577 ASP A CA 1
ATOM 4537 C C . ASP A 1 577 ? 13.603 4.831 -19.417 1.00 72.94 577 ASP A C 1
ATOM 4539 O O . ASP A 1 577 ? 14.435 4.271 -18.702 1.00 72.94 577 ASP A O 1
ATOM 4543 N N . GLN A 1 578 ? 13.456 4.517 -20.702 1.00 78.44 578 GLN A N 1
ATOM 4544 C CA . GLN A 1 578 ? 14.272 3.530 -21.396 1.00 78.44 578 GLN A CA 1
ATOM 4545 C C . GLN A 1 578 ? 15.642 4.089 -21.783 1.00 78.44 578 GLN A C 1
ATOM 4547 O O . GLN A 1 578 ? 16.479 3.321 -22.248 1.00 78.44 578 GLN A O 1
ATOM 4552 N N . ILE A 1 579 ? 15.923 5.379 -21.563 1.00 80.25 579 ILE A N 1
ATOM 4553 C CA . ILE A 1 579 ? 17.150 6.038 -22.020 1.00 80.25 579 ILE A CA 1
ATOM 4554 C C . ILE A 1 579 ? 18.223 6.069 -20.918 1.00 80.25 579 ILE A C 1
ATOM 4556 O O . ILE A 1 579 ? 18.120 6.781 -19.915 1.00 80.25 579 ILE A O 1
ATOM 4560 N N . LYS A 1 580 ? 19.299 5.305 -21.125 1.00 72.94 580 LYS A N 1
ATOM 4561 C CA . LYS A 1 580 ? 20.462 5.175 -20.235 1.00 72.94 580 LYS A CA 1
ATOM 4562 C C . LYS A 1 580 ? 21.443 6.336 -20.338 1.00 72.94 580 LYS A C 1
ATOM 4564 O O . LYS A 1 580 ? 21.894 6.782 -19.289 1.00 72.94 580 LYS A O 1
ATOM 4569 N N . ASP A 1 581 ? 21.774 6.804 -21.543 1.00 70.69 581 ASP A N 1
ATOM 4570 C CA . ASP A 1 581 ? 22.680 7.947 -21.719 1.00 70.69 581 ASP A CA 1
ATOM 4571 C C . ASP A 1 581 ? 22.336 8.849 -22.912 1.00 70.69 581 ASP A C 1
ATOM 4573 O O . ASP A 1 581 ? 21.644 8.418 -23.833 1.00 70.69 581 ASP A O 1
ATOM 4577 N N . PHE A 1 582 ? 22.779 10.106 -22.855 1.00 74.75 582 PHE A N 1
ATOM 4578 C CA . PHE A 1 582 ? 22.575 11.126 -23.887 1.00 74.75 582 PHE A CA 1
ATOM 4579 C C . PHE A 1 582 ? 23.856 11.953 -24.043 1.00 74.75 582 PHE A C 1
ATOM 4581 O O . PHE A 1 582 ? 24.222 12.697 -23.135 1.00 74.75 582 PHE A O 1
ATOM 4588 N N . GLU A 1 583 ? 24.529 11.847 -25.185 1.00 73.62 583 GLU A N 1
ATOM 4589 C CA . GLU A 1 583 ? 25.832 12.483 -25.404 1.00 73.62 583 GLU A CA 1
ATOM 4590 C C . GLU A 1 583 ? 25.814 13.412 -26.622 1.00 73.62 583 GLU A C 1
ATOM 4592 O O . GLU A 1 583 ? 25.321 13.049 -27.695 1.00 73.62 583 GLU A O 1
ATOM 4597 N N . LYS A 1 584 ? 26.387 14.613 -26.460 1.00 77.94 584 LYS A N 1
ATOM 4598 C CA . LYS A 1 584 ? 26.698 15.549 -27.551 1.00 77.94 584 LYS A CA 1
ATOM 4599 C C . LYS A 1 584 ? 28.190 15.569 -27.783 1.00 77.94 584 LYS A C 1
ATOM 4601 O O . LYS A 1 584 ? 28.959 15.974 -26.915 1.00 77.94 584 LYS A O 1
ATOM 4606 N N . SER A 1 585 ? 28.582 15.189 -28.988 1.00 70.25 585 SER A N 1
ATOM 4607 C CA . SER A 1 585 ? 29.962 15.288 -29.446 1.00 70.25 585 SER A CA 1
ATOM 4608 C C . SER A 1 585 ? 30.067 16.356 -30.533 1.00 70.25 585 SER A C 1
ATOM 4610 O O . SER A 1 585 ? 29.155 16.530 -31.348 1.00 70.25 585 SER A O 1
ATOM 4612 N N . LEU A 1 586 ? 31.163 17.123 -30.515 1.00 57.12 586 LEU A N 1
ATOM 4613 C CA . LEU A 1 586 ? 31.437 18.117 -31.552 1.00 57.12 586 LEU A CA 1
ATOM 4614 C C . LEU A 1 586 ? 31.609 17.411 -32.899 1.00 57.12 586 LEU A C 1
ATOM 4616 O O . LEU A 1 586 ? 32.348 16.429 -32.999 1.00 57.12 586 LEU A O 1
ATOM 4620 N N . GLY A 1 587 ? 30.933 17.932 -33.925 1.00 55.06 587 GLY A N 1
ATOM 4621 C CA . GLY A 1 587 ? 31.121 17.484 -35.298 1.00 55.06 587 GLY A CA 1
ATOM 4622 C C . GLY A 1 587 ? 32.595 17.568 -35.704 1.00 55.06 587 GLY A C 1
ATOM 4623 O O . GLY A 1 587 ? 33.338 18.459 -35.289 1.00 55.06 587 GLY A O 1
ATOM 4624 N N . SER A 1 588 ? 33.047 16.612 -36.512 1.00 54.19 588 SER A N 1
ATOM 4625 C CA . SER A 1 588 ? 34.362 16.654 -37.162 1.00 54.19 588 SER A CA 1
ATOM 4626 C C . SER A 1 588 ? 34.545 17.954 -37.965 1.00 54.19 588 SER A C 1
ATOM 4628 O O . SER A 1 588 ? 33.565 18.494 -38.468 1.00 54.19 588 SER A O 1
ATOM 4630 N N . LYS A 1 589 ? 35.794 18.414 -38.174 1.00 50.38 589 LYS A N 1
ATOM 4631 C CA . LYS A 1 589 ? 36.177 19.690 -38.844 1.00 50.38 589 LYS A CA 1
ATOM 4632 C C . LYS A 1 589 ? 35.495 20.012 -40.200 1.00 50.38 589 LYS A C 1
ATOM 4634 O O . LYS A 1 589 ? 35.649 21.128 -40.681 1.00 50.38 589 LYS A O 1
ATOM 4639 N N . GLN A 1 590 ? 34.785 19.068 -40.823 1.00 47.75 590 GLN A N 1
ATOM 4640 C CA . GLN A 1 590 ? 34.058 19.216 -42.095 1.00 47.75 590 GLN A CA 1
ATOM 4641 C C . GLN A 1 590 ? 32.553 19.535 -41.949 1.00 47.75 590 GLN A C 1
ATOM 4643 O O . GLN A 1 590 ? 31.943 19.953 -42.924 1.00 47.75 590 GLN A O 1
ATOM 4648 N N . HIS A 1 591 ? 31.961 19.406 -40.756 1.00 50.75 591 HIS A N 1
ATOM 4649 C CA . HIS A 1 591 ? 30.552 19.729 -40.482 1.00 50.75 591 HIS A CA 1
ATOM 4650 C C . HIS A 1 591 ? 30.462 20.634 -39.248 1.00 50.75 591 HIS A C 1
ATOM 4652 O O . HIS A 1 591 ? 29.963 20.234 -38.202 1.00 50.75 591 HIS A O 1
ATOM 4658 N N . MET A 1 592 ? 31.012 21.848 -39.350 1.00 55.41 592 MET A N 1
ATOM 4659 C CA . MET A 1 592 ? 31.062 22.805 -38.231 1.00 55.41 592 MET A CA 1
ATOM 4660 C C . MET A 1 592 ? 29.666 23.282 -37.780 1.00 55.41 592 MET A C 1
ATOM 4662 O O . MET A 1 592 ? 29.531 23.765 -36.658 1.00 55.41 592 MET A O 1
ATOM 4666 N N . ASP A 1 593 ? 28.644 23.095 -38.624 1.00 62.38 593 ASP A N 1
ATOM 4667 C CA . ASP A 1 593 ? 27.263 23.534 -38.394 1.00 62.38 593 ASP A CA 1
ATOM 4668 C C . ASP A 1 593 ? 26.331 22.412 -37.887 1.00 62.38 593 ASP A C 1
ATOM 4670 O O . ASP A 1 593 ? 25.149 22.665 -37.656 1.00 62.38 593 ASP A O 1
ATOM 4674 N N . GLU A 1 594 ? 26.831 21.187 -37.657 1.00 70.88 594 GLU A N 1
ATOM 4675 C CA . GLU A 1 594 ? 26.068 20.047 -37.107 1.00 70.88 594 GLU A CA 1
ATOM 4676 C C . GLU A 1 594 ? 26.822 19.362 -35.944 1.00 70.88 594 GLU A C 1
ATOM 4678 O O . GLU A 1 594 ? 28.050 19.289 -35.928 1.00 70.88 594 GLU A O 1
ATOM 4683 N N . PHE A 1 595 ? 26.102 18.840 -34.948 1.00 77.88 595 PHE A N 1
ATOM 4684 C CA . PHE A 1 595 ? 26.658 17.999 -33.882 1.00 77.88 595 PHE A CA 1
ATOM 4685 C C . PHE A 1 595 ? 26.052 16.595 -33.924 1.00 77.88 595 PHE A C 1
ATOM 4687 O O . PHE A 1 595 ? 24.919 16.394 -34.366 1.00 77.88 595 PHE A O 1
ATOM 4694 N N . ASN A 1 596 ? 26.805 15.614 -33.431 1.00 79.38 596 ASN A N 1
ATOM 4695 C CA . ASN A 1 596 ? 26.305 14.253 -33.279 1.00 79.38 596 ASN A CA 1
ATOM 4696 C C . ASN A 1 596 ? 25.644 14.112 -31.910 1.00 79.38 596 ASN A C 1
ATOM 4698 O O . ASN A 1 596 ? 26.285 14.334 -30.877 1.00 79.38 596 ASN A O 1
ATOM 4702 N N . LEU A 1 597 ? 24.372 13.727 -31.927 1.00 81.44 597 LEU A N 1
ATOM 4703 C CA . LEU A 1 597 ? 23.600 13.349 -30.758 1.00 81.44 597 LEU A CA 1
ATOM 4704 C C . LEU A 1 597 ? 23.499 11.828 -30.673 1.00 81.44 597 LEU A C 1
ATOM 4706 O O . LEU A 1 597 ? 22.983 11.182 -31.586 1.00 81.44 597 LEU A O 1
ATOM 4710 N N . THR A 1 598 ? 23.955 11.264 -29.561 1.00 81.81 598 THR A N 1
ATOM 4711 C CA . THR A 1 598 ? 23.907 9.824 -29.303 1.00 81.81 598 THR A CA 1
ATOM 4712 C C . THR A 1 598 ? 22.978 9.542 -28.128 1.00 81.81 598 THR A C 1
ATOM 4714 O O . THR A 1 598 ? 23.163 10.078 -27.039 1.00 81.81 598 THR A O 1
ATOM 4717 N N . ILE A 1 599 ? 21.976 8.695 -28.353 1.00 81.25 599 ILE A N 1
ATOM 4718 C CA . ILE A 1 599 ? 20.988 8.252 -27.372 1.00 81.25 599 ILE A CA 1
ATOM 4719 C C . ILE A 1 599 ? 21.213 6.771 -27.078 1.00 81.25 599 ILE A C 1
ATOM 4721 O O . ILE A 1 599 ? 20.937 5.918 -27.920 1.00 81.25 599 ILE A O 1
ATOM 4725 N N . THR A 1 600 ? 21.646 6.447 -25.870 1.00 79.56 600 THR A N 1
ATOM 4726 C CA . THR A 1 600 ? 21.875 5.069 -25.424 1.00 79.56 600 THR A CA 1
ATOM 4727 C C . THR A 1 600 ? 20.692 4.600 -24.591 1.00 79.56 600 THR A C 1
ATOM 4729 O O . THR A 1 600 ? 20.368 5.216 -23.583 1.00 79.56 600 THR A O 1
ATOM 4732 N N . MET A 1 601 ? 20.050 3.498 -24.965 1.00 78.44 601 MET A N 1
ATOM 4733 C CA . MET A 1 601 ? 18.965 2.870 -24.207 1.00 78.44 601 MET A CA 1
ATOM 4734 C C . MET A 1 601 ? 19.496 1.982 -23.076 1.00 78.44 601 MET A C 1
ATOM 4736 O O . MET A 1 601 ? 20.597 1.440 -23.149 1.00 78.44 601 MET A O 1
ATOM 4740 N N . LYS A 1 602 ? 18.674 1.747 -22.050 1.00 73.94 602 LYS A N 1
ATOM 4741 C CA . LYS A 1 602 ? 18.898 0.765 -20.977 1.00 73.94 602 LYS A CA 1
ATOM 4742 C C . LYS A 1 602 ? 18.993 -0.662 -21.514 1.00 73.94 602 LYS A C 1
ATOM 4744 O O . LYS A 1 602 ? 19.748 -1.454 -20.966 1.00 73.94 602 LYS A O 1
ATOM 4749 N N . SER A 1 603 ? 18.303 -0.958 -22.617 1.00 62.78 603 SER A N 1
ATOM 4750 C CA . SER A 1 603 ? 18.439 -2.218 -23.361 1.00 62.78 603 SER A CA 1
ATOM 4751 C C . SER A 1 603 ? 19.785 -2.367 -24.086 1.00 62.78 603 SER A C 1
ATOM 4753 O O . SER A 1 603 ? 20.037 -3.409 -24.680 1.00 62.78 603 SER A O 1
ATOM 4755 N N . GLY A 1 604 ? 20.640 -1.335 -24.077 1.00 64.69 604 GLY A N 1
ATOM 4756 C CA . GLY A 1 604 ? 21.916 -1.299 -24.797 1.00 64.69 604 GLY A CA 1
ATOM 4757 C C . GLY A 1 604 ? 21.809 -0.804 -26.243 1.00 64.69 604 GLY A C 1
ATOM 4758 O O . GLY A 1 604 ? 22.828 -0.600 -26.895 1.00 64.69 604 GLY A O 1
ATOM 4759 N N . ILE A 1 605 ? 20.597 -0.561 -26.757 1.00 74.56 605 ILE A N 1
ATOM 4760 C CA . ILE A 1 605 ? 20.391 -0.016 -28.106 1.00 74.56 605 ILE A CA 1
ATOM 4761 C C . ILE A 1 605 ? 20.857 1.441 -28.157 1.00 74.56 605 ILE A C 1
ATOM 4763 O O . ILE A 1 605 ? 20.365 2.264 -27.396 1.00 74.56 605 ILE A O 1
ATOM 4767 N N . VAL A 1 606 ? 21.738 1.782 -29.097 1.00 76.12 606 VAL A N 1
ATOM 4768 C CA . VAL A 1 606 ? 22.201 3.161 -29.308 1.00 76.12 606 VAL A CA 1
ATOM 4769 C C . VAL A 1 606 ? 21.608 3.734 -30.597 1.00 76.12 606 VAL A C 1
ATOM 4771 O O . VAL A 1 606 ? 21.678 3.095 -31.651 1.00 76.12 606 VAL A O 1
ATOM 4774 N N . TYR A 1 607 ? 21.034 4.933 -30.522 1.00 81.44 607 TYR A N 1
ATOM 4775 C CA . TYR A 1 607 ? 20.607 5.741 -31.664 1.00 81.44 607 TYR A CA 1
ATOM 4776 C C . TYR A 1 607 ? 21.572 6.910 -31.824 1.00 81.44 607 TYR A C 1
ATOM 4778 O O . TYR A 1 607 ? 21.736 7.692 -30.897 1.00 81.44 607 TYR A O 1
ATOM 4786 N N . SER A 1 608 ? 22.201 7.050 -32.989 1.00 79.19 608 SER A N 1
ATOM 4787 C CA . SER A 1 608 ? 23.068 8.192 -33.291 1.00 79.19 608 SER A CA 1
ATOM 4788 C C . SER A 1 608 ? 22.458 9.001 -34.429 1.00 79.19 608 SER A C 1
ATOM 4790 O O . SER A 1 608 ? 22.064 8.443 -35.455 1.00 79.19 608 SER A O 1
ATOM 4792 N N . MET A 1 609 ? 22.334 10.307 -34.224 1.00 83.50 609 MET A N 1
ATOM 4793 C CA . MET A 1 609 ? 21.704 11.232 -35.159 1.00 83.50 609 MET A CA 1
ATOM 4794 C C . MET A 1 609 ? 22.530 12.507 -35.293 1.00 83.50 609 MET A C 1
ATOM 4796 O O . MET A 1 609 ? 23.017 13.053 -34.304 1.00 83.50 609 MET A O 1
ATOM 4800 N N . ARG A 1 610 ? 22.671 12.994 -36.526 1.00 80.12 610 ARG A N 1
ATOM 4801 C CA . ARG A 1 610 ? 23.242 14.313 -36.812 1.00 80.12 610 ARG A CA 1
ATOM 4802 C C . ARG A 1 610 ? 22.160 15.369 -36.689 1.00 80.12 610 ARG A C 1
ATOM 4804 O O . ARG A 1 610 ? 21.067 15.216 -37.242 1.00 80.12 610 ARG A O 1
ATOM 4811 N N . VAL A 1 611 ? 22.475 16.418 -35.944 1.00 81.38 611 VAL A N 1
ATOM 4812 C CA . VAL A 1 611 ? 21.548 17.481 -35.577 1.00 81.38 611 VAL A CA 1
ATOM 4813 C C . VAL A 1 611 ? 22.215 18.830 -35.859 1.00 81.38 611 VAL A C 1
ATOM 4815 O O . VAL A 1 611 ? 23.358 19.024 -35.448 1.00 81.38 611 VAL A O 1
ATOM 4818 N N . PRO A 1 612 ? 21.537 19.788 -36.515 1.00 78.88 612 PRO A N 1
ATOM 4819 C CA . PRO A 1 612 ? 22.089 21.127 -36.726 1.00 78.88 612 PRO A CA 1
ATOM 4820 C C . PRO A 1 612 ? 22.492 21.798 -35.407 1.00 78.88 612 PRO A C 1
ATOM 4822 O O . PRO A 1 612 ? 21.745 21.735 -34.437 1.00 78.88 612 PRO A O 1
ATOM 4825 N N . VAL A 1 613 ? 23.632 22.491 -35.360 1.00 69.19 613 VAL A N 1
ATOM 4826 C CA . VAL A 1 613 ? 24.129 23.221 -34.172 1.00 69.19 613 VAL A CA 1
ATOM 4827 C C . VAL A 1 613 ? 23.174 24.328 -33.730 1.00 69.19 613 VAL A C 1
ATOM 4829 O O . VAL A 1 613 ? 23.111 24.637 -32.543 1.00 69.19 613 VAL A O 1
ATOM 4832 N N . SER A 1 614 ? 22.378 24.870 -34.655 1.00 65.50 614 SER A N 1
ATOM 4833 C CA . SER A 1 614 ? 21.281 25.805 -34.379 1.00 65.50 614 SER A CA 1
ATOM 4834 C C . SER A 1 614 ? 20.037 25.151 -33.759 1.00 65.50 614 SER A C 1
ATOM 4836 O O . SER A 1 614 ? 19.184 25.856 -33.219 1.00 65.50 614 SER A O 1
ATOM 4838 N N . SER A 1 615 ? 19.921 23.821 -33.818 1.00 75.50 615 SER A N 1
ATOM 4839 C CA . SER A 1 615 ? 18.763 23.086 -33.316 1.00 75.50 615 SER A CA 1
ATOM 4840 C C . SER A 1 615 ? 18.849 22.900 -31.798 1.00 75.50 615 SER A C 1
ATOM 4842 O O . SER A 1 615 ? 19.846 22.376 -31.293 1.00 75.50 615 SER A O 1
ATOM 4844 N N . PRO A 1 616 ? 17.780 23.220 -31.051 1.00 73.50 616 PRO A N 1
ATOM 4845 C CA . PRO A 1 616 ? 17.734 23.039 -29.601 1.00 73.50 616 PRO A CA 1
ATOM 4846 C C . PRO A 1 616 ? 17.523 21.565 -29.210 1.00 73.50 616 PRO A C 1
ATOM 4848 O O . PRO A 1 616 ? 17.396 21.250 -28.035 1.00 73.50 616 PRO A O 1
ATOM 4851 N N . MET A 1 617 ? 17.441 20.641 -30.174 1.00 80.50 617 MET A N 1
ATOM 4852 C CA . MET A 1 617 ? 17.030 19.257 -29.935 1.00 80.50 617 MET A CA 1
ATOM 4853 C C . MET A 1 617 ? 17.905 18.519 -28.910 1.00 80.50 617 MET A C 1
ATOM 4855 O O . MET A 1 617 ? 17.384 17.705 -28.152 1.00 80.50 617 MET A O 1
ATOM 4859 N N . TYR A 1 618 ? 19.218 18.783 -28.868 1.00 75.31 618 TYR A N 1
ATOM 4860 C CA . TYR A 1 618 ? 20.077 18.181 -27.841 1.00 75.31 618 TYR A CA 1
ATOM 4861 C C . TYR A 1 618 ? 19.609 18.564 -26.453 1.00 75.31 618 TYR A C 1
ATOM 4863 O O . TYR A 1 618 ? 19.367 17.690 -25.633 1.00 75.31 618 TYR A O 1
ATOM 4871 N N . ASP A 1 619 ? 19.454 19.864 -26.219 1.00 67.88 619 ASP A N 1
ATOM 4872 C CA . ASP A 1 619 ? 19.014 20.369 -24.933 1.00 67.88 619 ASP A CA 1
ATOM 4873 C C . ASP A 1 619 ? 17.591 19.846 -24.648 1.00 67.88 619 ASP A C 1
ATOM 4875 O O . ASP A 1 619 ? 17.321 19.409 -23.540 1.00 67.88 619 ASP A O 1
ATOM 4879 N N . ALA A 1 620 ? 16.727 19.737 -25.665 1.00 69.25 620 ALA A N 1
ATOM 4880 C CA . ALA A 1 620 ? 15.373 19.170 -25.590 1.00 69.25 620 ALA A CA 1
ATOM 4881 C C . ALA A 1 620 ? 15.320 17.738 -25.097 1.00 69.25 620 ALA A C 1
ATOM 4883 O O . ALA A 1 620 ? 14.607 17.410 -24.147 1.00 69.25 620 ALA A O 1
ATOM 4884 N N . ALA A 1 621 ? 16.091 16.881 -25.742 1.00 70.31 621 ALA A N 1
ATOM 4885 C CA . ALA A 1 621 ? 16.036 15.468 -25.474 1.00 70.31 621 ALA A CA 1
ATOM 4886 C C . ALA A 1 621 ? 16.957 15.079 -24.300 1.00 70.31 621 ALA A C 1
ATOM 4888 O O . ALA A 1 621 ? 16.615 14.178 -23.537 1.00 70.31 621 ALA A O 1
ATOM 4889 N N . TYR A 1 622 ? 18.035 15.832 -24.043 1.00 72.25 622 TYR A N 1
ATOM 4890 C CA . TYR A 1 622 ? 18.811 15.733 -22.804 1.00 72.25 622 TYR A CA 1
ATOM 4891 C C . TYR A 1 622 ? 17.931 16.044 -21.595 1.00 72.25 622 TYR A C 1
ATOM 4893 O O . TYR A 1 622 ? 17.923 15.273 -20.641 1.00 72.25 622 TYR A O 1
ATOM 4901 N N . GLN A 1 623 ? 17.117 17.095 -21.666 1.00 65.50 623 GLN A N 1
ATOM 4902 C CA . GLN A 1 623 ? 16.163 17.446 -20.617 1.00 65.50 623 GLN A CA 1
ATOM 4903 C C . GLN A 1 623 ? 15.098 16.361 -20.459 1.00 65.50 623 GLN A C 1
ATOM 4905 O O . GLN A 1 623 ? 14.947 15.834 -19.370 1.00 65.50 623 GLN A O 1
ATOM 4910 N N . LEU A 1 624 ? 14.479 15.863 -21.533 1.00 71.75 624 LEU A N 1
ATOM 4911 C CA . LEU A 1 624 ? 13.577 14.702 -21.445 1.00 71.75 624 LEU A CA 1
ATOM 4912 C C . LEU A 1 624 ? 14.196 13.507 -20.670 1.00 71.75 624 LEU A C 1
ATOM 4914 O O . LEU A 1 624 ? 13.535 12.886 -19.832 1.00 71.75 624 LEU A O 1
ATOM 4918 N N . THR A 1 625 ? 15.479 13.194 -20.900 1.00 67.62 625 THR A N 1
ATOM 4919 C CA . THR A 1 625 ? 16.163 12.109 -20.171 1.00 67.62 625 THR A CA 1
ATOM 4920 C C . THR A 1 625 ? 16.543 12.453 -18.747 1.00 67.62 625 THR A C 1
ATOM 4922 O O . THR A 1 625 ? 16.422 11.611 -17.860 1.00 67.62 625 THR A O 1
ATOM 4925 N N . LEU A 1 626 ? 17.009 13.675 -18.522 1.00 62.72 626 LEU A N 1
ATOM 4926 C CA . LEU A 1 626 ? 17.371 14.183 -17.217 1.00 62.72 626 LEU A CA 1
ATOM 4927 C C . LEU A 1 626 ? 16.142 14.171 -16.321 1.00 62.72 626 LEU A C 1
ATOM 4929 O O . LEU A 1 626 ? 16.220 13.588 -15.238 1.00 62.72 626 LEU A O 1
ATOM 4933 N N . ARG A 1 627 ? 15.016 14.711 -16.819 1.00 61.66 627 ARG A N 1
ATOM 4934 C CA . ARG A 1 627 ? 13.653 14.551 -16.308 1.00 61.66 627 ARG A CA 1
ATOM 4935 C C . ARG A 1 627 ? 13.450 13.121 -15.889 1.00 61.66 627 ARG A C 1
ATOM 4937 O O . ARG A 1 627 ? 13.513 12.845 -14.700 1.00 61.66 627 ARG A O 1
ATOM 4944 N N . SER A 1 628 ? 13.333 12.200 -16.838 1.00 61.78 628 SER A N 1
ATOM 4945 C CA . SER A 1 628 ? 13.015 10.805 -16.539 1.00 61.78 628 SER A CA 1
ATOM 4946 C C . SER A 1 628 ? 13.981 10.139 -15.546 1.00 61.78 628 SER A C 1
ATOM 4948 O O . SER A 1 628 ? 13.555 9.369 -14.691 1.00 61.78 628 SER A O 1
ATOM 4950 N N . ARG A 1 629 ? 15.283 10.448 -15.574 1.00 59.66 629 ARG A N 1
ATOM 4951 C CA . ARG A 1 629 ? 16.252 9.924 -14.594 1.00 59.66 629 ARG A CA 1
ATOM 4952 C C . ARG A 1 629 ? 16.081 10.526 -13.211 1.00 59.66 629 ARG A C 1
ATOM 4954 O O . ARG A 1 629 ? 16.256 9.818 -12.234 1.00 59.66 629 ARG A O 1
ATOM 4961 N N . THR A 1 630 ? 15.741 11.799 -13.107 1.00 52.88 630 THR A N 1
ATOM 4962 C CA . THR A 1 630 ? 15.544 12.474 -11.819 1.00 52.88 630 THR A CA 1
ATOM 4963 C C . THR A 1 630 ? 14.195 12.125 -11.220 1.00 52.88 630 THR A C 1
ATOM 4965 O O . THR A 1 630 ? 14.119 11.936 -10.012 1.00 52.88 630 THR A O 1
ATOM 4968 N N . ILE A 1 631 ? 13.184 11.924 -12.073 1.00 50.72 631 ILE A N 1
ATOM 4969 C CA . ILE A 1 631 ? 11.956 11.202 -11.754 1.00 50.72 631 ILE A CA 1
ATOM 4970 C C . ILE A 1 631 ? 12.341 9.844 -11.130 1.00 50.72 631 ILE A C 1
ATOM 4972 O O . ILE A 1 631 ? 12.159 9.613 -9.940 1.00 50.72 631 ILE A O 1
ATOM 4976 N N . ASN A 1 632 ? 13.000 8.973 -11.896 1.00 49.91 632 ASN A N 1
ATOM 4977 C CA . ASN A 1 632 ? 13.345 7.613 -11.467 1.00 49.91 632 ASN A CA 1
ATOM 4978 C C . ASN A 1 632 ? 14.287 7.547 -10.245 1.00 49.91 632 ASN A C 1
ATOM 4980 O O . ASN A 1 632 ? 14.185 6.625 -9.443 1.00 49.91 632 ASN A O 1
ATOM 4984 N N . ASN A 1 633 ? 15.172 8.525 -10.054 1.00 48.38 633 ASN A N 1
ATOM 4985 C CA . ASN A 1 633 ? 16.072 8.601 -8.900 1.00 48.38 633 ASN A CA 1
ATOM 4986 C C . ASN A 1 633 ? 15.386 9.184 -7.658 1.00 48.38 633 ASN A C 1
ATOM 4988 O O . ASN A 1 633 ? 15.685 8.762 -6.542 1.00 48.38 633 ASN A O 1
ATOM 4992 N N . ALA A 1 634 ? 14.457 10.128 -7.818 1.00 41.25 634 ALA A N 1
ATOM 4993 C CA . ALA A 1 634 ? 13.582 10.545 -6.725 1.00 41.25 634 ALA A CA 1
ATOM 4994 C C . ALA A 1 634 ? 12.651 9.392 -6.304 1.00 41.25 634 ALA A C 1
ATOM 4996 O O . ALA A 1 634 ? 12.420 9.236 -5.113 1.00 41.25 634 ALA A O 1
ATOM 4997 N N . ILE A 1 635 ? 12.255 8.531 -7.253 1.00 42.22 635 ILE A N 1
ATOM 4998 C CA . ILE A 1 635 ? 11.544 7.250 -7.056 1.00 42.22 635 ILE A CA 1
ATOM 4999 C C . ILE A 1 635 ? 12.345 6.160 -6.349 1.00 42.22 635 ILE A C 1
ATOM 5001 O O . ILE A 1 635 ? 11.774 5.339 -5.637 1.00 42.22 635 ILE A O 1
ATOM 5005 N N . GLN A 1 636 ? 13.665 6.134 -6.519 1.00 40.47 636 GLN A N 1
ATOM 5006 C CA . GLN A 1 636 ? 14.524 5.160 -5.839 1.00 40.47 636 GLN A CA 1
ATOM 5007 C C . GLN A 1 636 ? 15.058 5.647 -4.482 1.00 40.47 636 GLN A C 1
ATOM 5009 O O . GLN A 1 636 ? 15.419 4.826 -3.644 1.00 40.47 636 GLN A O 1
ATOM 5014 N N . SER A 1 637 ? 15.141 6.963 -4.256 1.00 37.00 637 SER A N 1
ATOM 5015 C CA . SER A 1 637 ? 15.641 7.551 -2.995 1.00 37.00 637 SER A CA 1
ATOM 5016 C C . SER A 1 637 ? 14.543 7.837 -1.968 1.00 37.00 637 SER A C 1
ATOM 5018 O O . SER A 1 637 ? 14.811 7.873 -0.769 1.00 37.00 637 SER A O 1
ATOM 5020 N N . VAL A 1 638 ? 13.307 7.979 -2.431 1.00 40.22 638 VAL A N 1
ATOM 5021 C CA . VAL A 1 638 ? 12.068 7.944 -1.658 1.00 40.22 638 VAL A CA 1
ATOM 5022 C C . VAL A 1 638 ? 11.242 6.898 -2.396 1.00 40.22 638 VAL A C 1
ATOM 5024 O O . VAL A 1 638 ? 11.144 7.037 -3.600 1.00 40.22 638 VAL A O 1
ATOM 5027 N N . ASN A 1 639 ? 10.750 5.821 -1.777 1.00 37.97 639 ASN A N 1
ATOM 5028 C CA . ASN A 1 639 ? 9.978 4.769 -2.471 1.00 37.97 639 ASN A CA 1
ATOM 5029 C C . ASN A 1 639 ? 8.716 5.352 -3.164 1.00 37.97 639 ASN A C 1
ATOM 5031 O O . ASN A 1 639 ? 7.622 5.255 -2.613 1.00 37.97 639 ASN A O 1
ATOM 5035 N N . VAL A 1 640 ? 8.855 5.984 -4.331 1.00 47.75 640 VAL A N 1
ATOM 5036 C CA . VAL A 1 640 ? 7.784 6.690 -5.060 1.00 47.75 640 VAL A CA 1
ATOM 5037 C C . VAL A 1 640 ? 7.403 5.860 -6.274 1.00 47.75 640 VAL A C 1
ATOM 5039 O O . VAL A 1 640 ? 8.258 5.286 -6.938 1.00 47.75 640 VAL A O 1
ATOM 5042 N N . ASN A 1 641 ? 6.121 5.786 -6.605 1.00 44.84 641 ASN A N 1
ATOM 5043 C CA . ASN A 1 641 ? 5.681 5.128 -7.831 1.00 44.84 641 ASN A CA 1
ATOM 5044 C C . ASN A 1 641 ? 5.957 6.026 -9.053 1.00 44.84 641 ASN A C 1
ATOM 5046 O O . ASN A 1 641 ? 5.792 7.242 -9.006 1.00 44.84 641 ASN A O 1
ATOM 5050 N N . SER A 1 642 ? 6.347 5.445 -10.194 1.00 51.69 642 SER A N 1
ATOM 5051 C CA . SER A 1 642 ? 6.598 6.222 -11.429 1.00 51.69 642 SER A CA 1
ATOM 5052 C C . SER A 1 642 ? 5.403 7.036 -11.932 1.00 51.69 642 SER A C 1
ATOM 5054 O O . SER A 1 642 ? 5.599 8.056 -12.589 1.00 51.69 642 SER A O 1
ATOM 5056 N N . SER A 1 643 ? 4.189 6.639 -11.549 1.00 62.59 643 SER A N 1
ATOM 5057 C CA . SER A 1 643 ? 2.930 7.328 -11.831 1.00 62.59 643 SER A CA 1
ATOM 5058 C C . SER A 1 643 ? 2.639 8.539 -10.936 1.00 62.59 643 SER A C 1
ATOM 5060 O O . SER A 1 643 ? 1.754 9.323 -11.271 1.00 62.59 643 SER A O 1
ATOM 5062 N N . THR A 1 644 ? 3.335 8.704 -9.804 1.00 78.56 644 THR A N 1
ATOM 5063 C CA . THR A 1 644 ? 2.998 9.707 -8.773 1.00 78.56 644 THR A CA 1
ATOM 5064 C C . THR A 1 644 ? 4.036 10.820 -8.646 1.00 78.56 644 THR A C 1
ATOM 5066 O O . THR A 1 644 ? 3.903 11.739 -7.834 1.00 78.56 644 THR A O 1
ATOM 5069 N N . LEU A 1 645 ? 5.084 10.792 -9.464 1.00 79.06 645 LEU A N 1
ATOM 5070 C CA . LEU A 1 645 ? 6.231 11.650 -9.241 1.00 79.06 645 LEU A CA 1
ATOM 5071 C C . LEU A 1 645 ? 5.978 13.147 -9.489 1.00 79.06 645 LEU A C 1
ATOM 5073 O O . LEU A 1 645 ? 6.546 13.989 -8.788 1.00 79.06 645 LEU A O 1
ATOM 5077 N N . GLN A 1 646 ? 5.121 13.511 -10.435 1.00 83.44 646 GLN A N 1
ATOM 5078 C CA . GLN A 1 646 ? 4.690 14.900 -10.607 1.00 83.44 646 GLN A CA 1
ATOM 5079 C C . GLN A 1 646 ? 4.227 15.504 -9.273 1.00 83.44 646 GLN A C 1
ATOM 5081 O O . GLN A 1 646 ? 4.601 16.627 -8.932 1.00 83.44 646 GLN A O 1
ATOM 5086 N N . TRP A 1 647 ? 3.533 14.710 -8.455 1.00 89.50 647 TRP A N 1
ATOM 5087 C CA . TRP A 1 647 ? 3.063 15.116 -7.140 1.00 89.50 647 TRP A CA 1
ATOM 5088 C C . TRP A 1 647 ? 4.187 15.213 -6.111 1.00 89.50 647 TRP A C 1
ATOM 5090 O O . TRP A 1 647 ? 4.242 16.189 -5.365 1.00 89.50 647 TRP A O 1
ATOM 5100 N N . MET A 1 648 ? 5.139 14.274 -6.106 1.00 86.06 648 MET A N 1
ATOM 5101 C CA . MET A 1 648 ? 6.336 14.362 -5.258 1.00 86.06 648 MET A CA 1
ATOM 5102 C C . MET A 1 648 ? 7.151 15.634 -5.556 1.00 86.06 648 MET A C 1
ATOM 5104 O O . MET A 1 648 ? 7.568 16.334 -4.633 1.00 86.06 648 MET A O 1
ATOM 5108 N N . MET A 1 649 ? 7.352 15.979 -6.832 1.00 86.69 649 MET A N 1
ATOM 5109 C CA . MET A 1 649 ? 8.103 17.182 -7.222 1.00 86.69 649 MET A CA 1
ATOM 5110 C C . MET A 1 649 ? 7.381 18.471 -6.818 1.00 86.69 649 MET A C 1
ATOM 5112 O O . MET A 1 649 ? 8.022 19.405 -6.331 1.00 86.69 649 MET A O 1
ATOM 5116 N N . LEU A 1 650 ? 6.053 18.513 -6.965 1.00 90.19 650 LEU A N 1
ATOM 5117 C CA . LEU A 1 650 ? 5.238 19.636 -6.497 1.00 90.19 650 LEU A CA 1
ATOM 5118 C C . LEU A 1 650 ? 5.290 19.774 -4.975 1.00 90.19 650 LEU A C 1
ATOM 5120 O O . LEU A 1 650 ? 5.551 20.869 -4.482 1.00 90.19 650 LEU A O 1
ATOM 5124 N N . ASN A 1 651 ? 5.138 18.672 -4.234 1.00 90.38 651 ASN A N 1
ATOM 5125 C CA . ASN A 1 651 ? 5.280 18.657 -2.777 1.00 90.38 651 ASN A CA 1
ATOM 5126 C C . ASN A 1 651 ? 6.652 19.196 -2.349 1.00 90.38 651 ASN A C 1
ATOM 5128 O O . ASN A 1 651 ? 6.740 20.095 -1.511 1.00 90.38 651 ASN A O 1
ATOM 5132 N N . LEU A 1 652 ? 7.726 18.719 -2.981 1.00 88.25 652 LEU A N 1
ATOM 5133 C CA . LEU A 1 652 ? 9.092 19.171 -2.726 1.00 88.25 652 LEU A CA 1
ATOM 5134 C C . LEU A 1 652 ? 9.259 20.681 -2.970 1.00 88.25 652 LEU A C 1
ATOM 5136 O O . LEU A 1 652 ? 9.882 21.378 -2.162 1.00 88.25 652 LEU A O 1
ATOM 5140 N N . ALA A 1 653 ? 8.704 21.194 -4.069 1.00 89.62 653 ALA A N 1
ATOM 5141 C CA . ALA A 1 653 ? 8.777 22.608 -4.405 1.00 89.62 653 ALA A CA 1
ATOM 5142 C C . ALA A 1 653 ? 7.954 23.472 -3.436 1.00 89.62 653 ALA A C 1
ATOM 5144 O O . ALA A 1 653 ? 8.472 24.450 -2.898 1.00 89.62 653 ALA A O 1
ATOM 5145 N N . PHE A 1 654 ? 6.704 23.097 -3.151 1.00 90.69 654 PHE A N 1
ATOM 5146 C CA . PHE A 1 654 ? 5.817 23.844 -2.254 1.00 90.69 654 PHE A CA 1
ATOM 5147 C C . PHE A 1 654 ? 6.377 23.946 -0.833 1.00 90.69 654 PHE A C 1
ATOM 5149 O O . PHE A 1 654 ? 6.412 25.044 -0.270 1.00 90.69 654 PHE A O 1
ATOM 5156 N N . ILE A 1 655 ? 6.903 22.844 -0.285 1.00 87.88 655 ILE A N 1
ATOM 5157 C CA . ILE A 1 655 ? 7.531 22.820 1.045 1.00 87.88 655 ILE A CA 1
ATOM 5158 C C . ILE A 1 655 ? 8.715 23.800 1.110 1.00 87.88 655 ILE A C 1
ATOM 5160 O O . ILE A 1 655 ? 8.846 24.559 2.073 1.00 87.88 655 ILE A O 1
ATOM 5164 N N . ASN A 1 656 ? 9.561 23.829 0.074 1.00 87.81 656 ASN A N 1
ATOM 5165 C CA . ASN A 1 656 ? 10.742 24.697 0.031 1.00 87.81 656 ASN A CA 1
ATOM 5166 C C . ASN A 1 656 ? 10.431 26.170 -0.306 1.00 87.81 656 ASN A C 1
ATOM 5168 O O . ASN A 1 656 ? 11.277 27.030 -0.068 1.00 87.81 656 ASN A O 1
ATOM 5172 N N . ILE A 1 657 ? 9.234 26.493 -0.815 1.00 87.81 657 ILE A N 1
ATOM 5173 C CA . ILE A 1 657 ? 8.784 27.888 -0.977 1.00 87.81 657 ILE A CA 1
ATOM 5174 C C . ILE A 1 657 ? 8.230 28.447 0.332 1.00 87.81 657 ILE A C 1
ATOM 5176 O O . ILE A 1 657 ? 8.539 29.584 0.699 1.00 87.81 657 ILE A O 1
ATOM 5180 N N . ILE A 1 658 ? 7.387 27.665 1.010 1.00 83.25 658 ILE A N 1
ATOM 5181 C CA . ILE A 1 658 ? 6.612 28.127 2.166 1.00 83.25 658 ILE A CA 1
ATOM 5182 C C . ILE A 1 658 ? 7.436 28.117 3.462 1.00 83.25 658 ILE A C 1
ATOM 5184 O O . ILE A 1 658 ? 7.128 28.871 4.386 1.00 83.25 658 ILE A O 1
ATOM 5188 N N . GLY A 1 659 ? 8.511 27.324 3.531 1.00 79.62 659 GLY A N 1
ATOM 5189 C CA . GLY A 1 659 ? 9.332 27.225 4.735 1.00 79.62 659 GLY A CA 1
ATOM 5190 C C . GLY A 1 659 ? 9.838 28.594 5.239 1.00 79.62 659 GLY A C 1
ATOM 5191 O O . GLY A 1 659 ? 10.396 29.358 4.443 1.00 79.62 659 GLY A O 1
ATOM 5192 N N . PRO A 1 660 ? 9.700 28.905 6.544 1.00 68.00 660 PRO A N 1
ATOM 5193 C CA . PRO A 1 660 ? 9.939 30.246 7.096 1.00 68.00 660 PRO A CA 1
ATOM 5194 C C . PRO A 1 660 ? 11.395 30.727 6.989 1.00 68.00 660 PRO A C 1
ATOM 5196 O O . PRO A 1 660 ? 11.636 31.928 6.915 1.00 68.00 660 PRO A O 1
ATOM 5199 N N . GLU A 1 661 ? 12.361 29.805 6.930 1.00 68.19 661 GLU A N 1
ATOM 5200 C CA . GLU A 1 661 ? 13.801 30.100 6.820 1.00 68.19 661 GLU A CA 1
ATOM 5201 C C . GLU A 1 661 ? 14.333 30.011 5.376 1.00 68.19 661 GLU A C 1
ATOM 5203 O O . GLU A 1 661 ? 15.540 30.038 5.158 1.00 68.19 661 GLU A O 1
ATOM 5208 N N . SER A 1 662 ? 13.454 29.889 4.375 1.00 77.69 662 SER A N 1
ATOM 5209 C CA . SER A 1 662 ? 13.877 29.645 2.991 1.00 77.69 662 SER A CA 1
ATOM 5210 C C . SER A 1 662 ? 14.435 30.911 2.335 1.00 77.69 662 SER A C 1
ATOM 5212 O O . SER A 1 662 ? 13.721 31.907 2.160 1.00 77.69 662 SER A O 1
ATOM 5214 N N . SER A 1 663 ? 15.705 30.852 1.928 1.00 81.62 663 SER A N 1
ATOM 5215 C CA . SER A 1 663 ? 16.387 31.903 1.165 1.00 81.62 663 SER A CA 1
ATOM 5216 C C . SER A 1 663 ? 15.708 32.204 -0.179 1.00 81.62 663 SER A C 1
ATOM 5218 O O . SER A 1 663 ? 15.005 31.375 -0.762 1.00 81.62 663 SER A O 1
ATOM 5220 N N . LEU A 1 664 ? 15.931 33.415 -0.702 1.00 81.19 664 LEU A N 1
ATOM 5221 C CA . LEU A 1 664 ? 15.344 33.854 -1.974 1.00 81.19 664 LEU A CA 1
ATOM 5222 C C . LEU A 1 664 ? 15.822 32.995 -3.159 1.00 81.19 664 LEU A C 1
ATOM 5224 O O . LEU A 1 664 ? 15.052 32.706 -4.074 1.00 81.19 664 LEU A O 1
ATOM 5228 N N . SER A 1 665 ? 17.070 32.526 -3.108 1.00 80.94 665 SER A N 1
ATOM 5229 C CA . SER A 1 665 ? 17.647 31.573 -4.062 1.00 80.94 665 SER A CA 1
ATOM 5230 C C . SER A 1 665 ? 16.958 30.212 -4.015 1.00 80.94 665 SER A C 1
ATOM 5232 O O . SER A 1 665 ? 16.642 29.662 -5.070 1.00 80.94 665 SER A O 1
ATOM 5234 N N . LEU A 1 666 ? 16.646 29.704 -2.819 1.00 84.31 666 LEU A N 1
ATOM 5235 C CA . LEU A 1 666 ? 15.903 28.456 -2.660 1.00 84.31 666 LEU A CA 1
ATOM 5236 C C . LEU A 1 666 ? 14.473 28.578 -3.204 1.00 84.31 666 LEU A C 1
ATOM 5238 O O . LEU A 1 666 ? 14.030 27.726 -3.973 1.00 84.31 666 LEU A O 1
ATOM 5242 N N . LYS A 1 667 ? 13.779 29.676 -2.876 1.00 87.12 667 LYS A N 1
ATOM 5243 C CA . LYS A 1 667 ? 12.434 29.978 -3.395 1.00 87.12 667 LYS A CA 1
ATOM 5244 C C . LYS A 1 667 ? 12.422 30.085 -4.917 1.00 87.12 667 LYS A C 1
ATOM 5246 O O . LYS A 1 667 ? 11.520 29.556 -5.563 1.00 87.12 667 LYS A O 1
ATOM 5251 N N . LYS A 1 668 ? 13.439 30.726 -5.501 1.00 85.69 668 LYS A N 1
ATOM 5252 C CA . LYS A 1 668 ? 13.604 30.810 -6.954 1.00 85.69 668 LYS A CA 1
ATOM 5253 C C . LYS A 1 668 ? 13.759 29.428 -7.588 1.00 85.69 668 LYS A C 1
ATOM 5255 O O . LYS A 1 668 ? 13.058 29.139 -8.553 1.00 85.69 668 LYS A O 1
ATOM 5260 N N . ALA A 1 669 ? 14.645 28.589 -7.047 1.00 83.88 669 ALA A N 1
ATOM 5261 C CA . ALA A 1 669 ? 14.870 27.239 -7.560 1.00 83.88 669 ALA A CA 1
ATOM 5262 C C . ALA A 1 669 ? 13.611 26.364 -7.445 1.00 83.88 669 ALA A C 1
ATOM 5264 O O . ALA A 1 669 ? 13.301 25.606 -8.359 1.00 83.88 669 ALA A O 1
ATOM 5265 N N . ALA A 1 670 ? 12.844 26.515 -6.363 1.00 88.56 670 ALA A N 1
ATOM 5266 C CA . ALA A 1 670 ? 11.566 25.834 -6.188 1.00 88.56 670 ALA A CA 1
ATOM 5267 C C . ALA A 1 670 ? 10.488 26.318 -7.179 1.00 88.56 670 ALA A C 1
ATOM 5269 O O . ALA A 1 670 ? 9.754 25.502 -7.726 1.00 88.56 670 ALA A O 1
ATOM 5270 N N . LEU A 1 671 ? 10.411 27.621 -7.474 1.00 88.19 671 LEU A N 1
ATOM 5271 C CA . LEU A 1 671 ? 9.519 28.147 -8.517 1.00 88.19 671 LEU A CA 1
ATOM 5272 C C . LEU A 1 671 ? 9.910 27.666 -9.917 1.00 88.19 671 LEU A C 1
ATOM 5274 O O . LEU A 1 671 ? 9.035 27.338 -10.713 1.00 88.19 671 LEU A O 1
ATOM 5278 N N . ASP A 1 672 ? 11.211 27.598 -10.209 1.00 83.88 672 ASP A N 1
ATOM 5279 C CA . ASP A 1 672 ? 11.696 27.012 -11.460 1.00 83.88 672 ASP A CA 1
ATOM 5280 C C . ASP A 1 672 ? 11.335 25.524 -11.551 1.00 83.88 672 ASP A C 1
ATOM 5282 O O . ASP A 1 672 ? 11.024 25.055 -12.643 1.00 83.88 672 ASP A O 1
ATOM 5286 N N . LEU A 1 673 ? 11.312 24.799 -10.424 1.00 87.31 673 LEU A N 1
ATOM 5287 C CA . LEU A 1 673 ? 10.837 23.418 -10.376 1.00 87.31 673 LEU A CA 1
ATOM 5288 C C . LEU A 1 673 ? 9.329 23.316 -10.639 1.00 87.31 673 LEU A C 1
ATOM 5290 O O . LEU A 1 673 ? 8.934 22.478 -11.439 1.00 87.31 673 LEU A O 1
ATOM 5294 N N . ILE A 1 674 ? 8.495 24.175 -10.038 1.00 88.88 674 ILE A N 1
ATOM 5295 C CA . ILE A 1 674 ? 7.045 24.199 -10.322 1.00 88.88 674 ILE A CA 1
ATOM 5296 C C . ILE A 1 674 ? 6.810 24.464 -11.804 1.00 88.88 674 ILE A C 1
ATOM 5298 O O . ILE A 1 674 ? 6.094 23.707 -12.448 1.00 88.88 674 ILE A O 1
ATOM 5302 N N . TYR A 1 675 ? 7.449 25.496 -12.359 1.00 85.75 675 TYR A N 1
ATOM 5303 C CA . TYR A 1 675 ? 7.353 25.801 -13.785 1.00 85.75 675 TYR A CA 1
ATOM 5304 C C . TYR A 1 675 ? 7.751 24.596 -14.638 1.00 85.75 675 TYR A C 1
ATOM 5306 O O . TYR A 1 675 ? 7.030 24.211 -15.554 1.00 85.75 675 TYR A O 1
ATOM 5314 N N . ALA A 1 676 ? 8.883 23.970 -14.316 1.00 80.06 676 ALA A N 1
ATOM 5315 C CA . ALA A 1 676 ? 9.363 22.840 -15.085 1.00 80.06 676 ALA A CA 1
ATOM 5316 C C . ALA A 1 676 ? 8.420 21.634 -14.972 1.00 80.06 676 ALA A C 1
ATOM 5318 O O . ALA A 1 676 ? 8.203 20.987 -15.984 1.00 80.06 676 ALA A O 1
ATOM 5319 N N . VAL A 1 677 ? 7.798 21.383 -13.810 1.00 82.88 677 VAL A N 1
ATOM 5320 C CA . VAL A 1 677 ? 6.762 20.350 -13.623 1.00 82.88 677 VAL A CA 1
ATOM 5321 C C . VAL A 1 677 ? 5.491 20.661 -14.417 1.00 82.88 677 VAL A C 1
ATOM 5323 O O . VAL A 1 677 ? 4.964 19.750 -15.035 1.00 82.88 677 VAL A O 1
ATOM 5326 N N . PHE A 1 678 ? 5.035 21.915 -14.467 1.00 82.06 678 PHE A N 1
ATOM 5327 C CA . PHE A 1 678 ? 3.866 22.329 -15.262 1.00 82.06 678 PHE A CA 1
ATOM 5328 C C . PHE A 1 678 ? 4.088 22.190 -16.773 1.00 82.06 678 PHE A C 1
ATOM 5330 O O . PHE A 1 678 ? 3.187 21.793 -17.496 1.00 82.06 678 PHE A O 1
ATOM 5337 N N . VAL A 1 679 ? 5.292 22.498 -17.260 1.00 75.56 679 VAL A N 1
ATOM 5338 C CA . VAL A 1 679 ? 5.660 22.278 -18.673 1.00 75.56 679 VAL A CA 1
ATOM 5339 C C . VAL A 1 679 ? 5.861 20.795 -18.960 1.00 75.56 679 VAL A C 1
ATOM 5341 O O . VAL A 1 679 ? 5.643 20.314 -20.070 1.00 75.56 679 VAL A O 1
ATOM 5344 N N . SER A 1 680 ? 6.348 20.083 -17.951 1.00 68.81 680 SER A N 1
ATOM 5345 C CA . SER A 1 680 ? 6.682 18.690 -18.069 1.00 68.81 680 SER A CA 1
ATOM 5346 C C . SER A 1 680 ? 5.464 17.798 -18.018 1.00 68.81 680 SER A C 1
ATOM 5348 O O . SER A 1 680 ? 5.401 16.935 -18.857 1.00 68.81 680 SER A O 1
ATOM 5350 N N . PHE A 1 681 ? 4.556 17.897 -17.059 1.00 72.00 681 PHE A N 1
ATOM 5351 C CA . PHE A 1 681 ? 3.559 16.853 -16.821 1.00 72.00 681 PHE A CA 1
ATOM 5352 C C . PHE A 1 681 ? 2.152 17.249 -17.278 1.00 72.00 681 PHE A C 1
ATOM 5354 O O . PHE A 1 681 ? 1.700 18.355 -16.997 1.00 72.00 681 PHE A O 1
ATOM 5361 N N . GLN A 1 682 ? 1.439 16.315 -17.903 1.00 67.88 682 GLN A N 1
ATOM 5362 C CA . GLN A 1 682 ? 0.037 16.420 -18.282 1.00 67.88 682 GLN A CA 1
ATOM 5363 C C . GLN A 1 682 ? -0.849 16.162 -17.059 1.00 67.88 682 GLN A C 1
ATOM 5365 O O . GLN A 1 682 ? -1.158 15.024 -16.709 1.00 67.88 682 GLN A O 1
ATOM 5370 N N . PHE A 1 683 ? -1.259 17.242 -16.399 1.00 77.44 683 PHE A N 1
ATOM 5371 C CA . PHE A 1 683 ? -2.332 17.254 -15.405 1.00 77.44 683 PHE A CA 1
ATOM 5372 C C . PHE A 1 683 ? -3.267 18.431 -15.688 1.00 77.44 683 PHE A C 1
ATOM 5374 O O . PHE A 1 683 ? -2.867 19.431 -16.281 1.00 77.44 683 PHE A O 1
ATOM 5381 N N . SER A 1 684 ? -4.527 18.324 -15.283 1.00 80.06 684 SER A N 1
ATOM 5382 C CA . SER A 1 684 ? -5.520 19.368 -15.533 1.00 80.06 684 SER A CA 1
ATOM 5383 C C . SER A 1 684 ? -5.236 20.587 -14.647 1.00 80.06 684 SER A C 1
ATOM 5385 O O . SER A 1 684 ? -5.006 20.444 -13.446 1.00 80.06 684 SER A O 1
ATOM 5387 N N . HIS A 1 685 ? -5.243 21.792 -15.212 1.00 84.88 685 HIS A N 1
ATOM 5388 C CA . HIS A 1 685 ? -5.049 23.042 -14.472 1.00 84.88 685 HIS A CA 1
ATOM 5389 C C . HIS A 1 685 ? -5.690 24.213 -15.232 1.00 84.88 685 HIS A C 1
ATOM 5391 O O . HIS A 1 685 ? -5.779 24.190 -16.459 1.00 84.88 685 HIS A O 1
ATOM 5397 N N . ASN A 1 686 ? -6.118 25.255 -14.521 1.00 82.25 686 ASN A N 1
ATOM 5398 C CA . ASN A 1 686 ? -6.617 26.504 -15.110 1.00 82.25 686 ASN A CA 1
ATOM 5399 C C . ASN A 1 686 ? -5.634 27.665 -14.929 1.00 82.25 686 ASN A C 1
ATOM 5401 O O . ASN A 1 686 ? -5.767 28.699 -15.586 1.00 82.25 686 ASN A O 1
ATOM 5405 N N . VAL A 1 687 ? -4.658 27.524 -14.029 1.00 80.12 687 VAL A N 1
ATOM 5406 C CA . VAL A 1 687 ? -3.653 28.556 -13.760 1.00 80.12 687 VAL A CA 1
ATOM 5407 C C . VAL A 1 687 ? -2.442 28.351 -14.667 1.00 80.12 687 VAL A C 1
ATOM 5409 O O . VAL A 1 687 ? -1.879 27.259 -14.731 1.00 80.12 687 VAL A O 1
ATOM 5412 N N . SER A 1 688 ? -2.014 29.409 -15.357 1.00 75.81 688 SER A N 1
ATOM 5413 C CA . SER A 1 688 ? -0.751 29.434 -16.098 1.00 75.81 688 SER A CA 1
ATOM 5414 C C . SER A 1 688 ? 0.405 29.812 -15.170 1.00 75.81 688 SER A C 1
ATOM 5416 O O . SER A 1 688 ? 0.343 30.827 -14.475 1.00 75.81 688 SER A O 1
ATOM 5418 N N . VAL A 1 689 ? 1.475 29.016 -15.172 1.00 81.69 689 VAL A N 1
ATOM 5419 C CA . VAL A 1 689 ? 2.692 29.280 -14.391 1.00 81.69 689 VAL A CA 1
ATOM 5420 C C . VAL A 1 689 ? 3.770 29.840 -15.316 1.00 81.69 689 VAL A C 1
ATOM 5422 O O . VAL A 1 689 ? 4.233 29.145 -16.216 1.00 81.69 689 VAL A O 1
ATOM 5425 N N . ASP A 1 690 ? 4.200 31.077 -15.064 1.00 75.44 690 ASP A N 1
ATOM 5426 C CA . ASP A 1 690 ? 5.234 31.760 -15.850 1.00 75.44 690 ASP A CA 1
ATOM 5427 C C . ASP A 1 690 ? 6.608 31.747 -15.171 1.00 75.44 690 ASP A C 1
ATOM 5429 O O . ASP A 1 690 ? 6.750 31.653 -13.947 1.00 75.44 690 ASP A O 1
ATOM 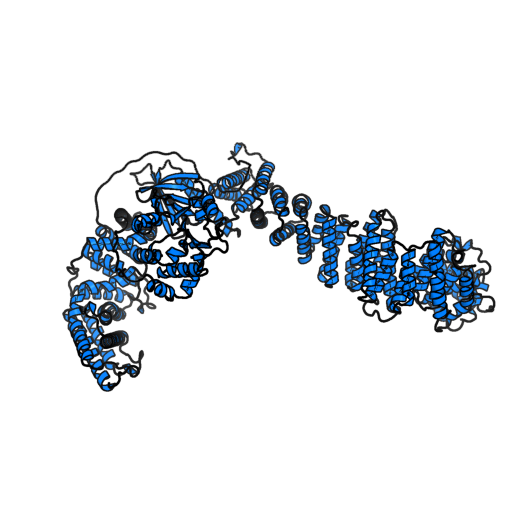5433 N N . LYS A 1 691 ? 7.662 31.907 -15.979 1.00 72.62 691 LYS A N 1
ATOM 5434 C CA . LYS A 1 691 ? 9.036 31.977 -15.479 1.00 72.62 691 LYS A CA 1
ATOM 5435 C C . LYS A 1 691 ? 9.357 33.377 -14.947 1.00 72.62 691 LYS A C 1
ATOM 5437 O O . LYS A 1 691 ? 9.527 34.328 -15.705 1.00 72.62 691 LYS A O 1
ATOM 5442 N N . ILE A 1 692 ? 9.528 33.482 -13.633 1.00 72.12 692 ILE A N 1
ATOM 54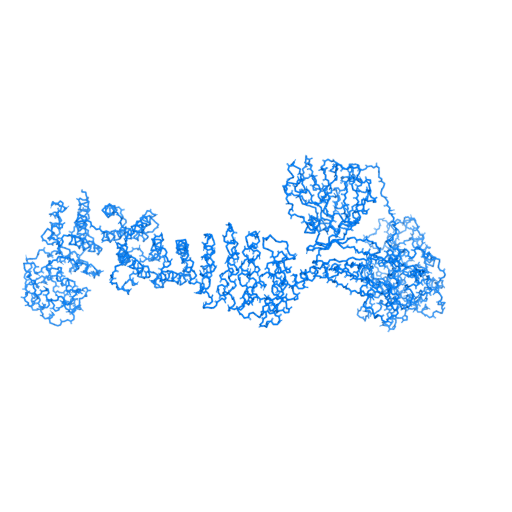43 C CA . ILE A 1 692 ? 9.817 34.750 -12.946 1.00 72.12 692 ILE A CA 1
ATOM 5444 C C . ILE A 1 692 ? 11.336 34.988 -12.887 1.00 72.12 692 ILE A C 1
ATOM 5446 O O . ILE A 1 692 ? 12.106 34.053 -12.653 1.00 72.12 692 ILE A O 1
ATOM 5450 N N . GLN A 1 693 ? 11.789 36.228 -13.104 1.00 71.19 693 GLN A N 1
ATOM 5451 C CA . GLN A 1 693 ? 13.196 36.628 -12.940 1.00 71.19 693 GLN A CA 1
ATOM 5452 C C . GLN A 1 693 ? 13.553 36.826 -11.458 1.00 71.19 693 GLN A C 1
ATOM 5454 O O . GLN A 1 693 ? 12.709 37.222 -10.660 1.00 71.19 693 GLN A O 1
ATOM 5459 N N . TYR A 1 694 ? 14.810 36.553 -11.086 1.00 74.00 694 TYR A N 1
ATOM 5460 C CA . TYR A 1 694 ? 15.262 36.608 -9.686 1.00 74.00 694 TYR A CA 1
ATOM 5461 C C . TYR A 1 694 ? 15.036 37.984 -9.036 1.00 74.00 694 TYR A C 1
ATOM 5463 O O . TYR A 1 694 ? 14.600 38.054 -7.891 1.00 74.00 694 TYR A O 1
ATOM 5471 N N . ASP A 1 695 ? 15.238 39.061 -9.796 1.00 70.56 695 ASP A N 1
ATOM 5472 C CA . ASP A 1 695 ? 15.198 40.441 -9.295 1.00 70.56 695 ASP A CA 1
ATOM 5473 C C . ASP A 1 695 ? 13.781 40.951 -8.970 1.00 70.56 695 ASP A C 1
ATOM 5475 O O . ASP A 1 695 ? 13.623 42.002 -8.356 1.00 70.56 695 ASP A O 1
ATOM 5479 N N . ILE A 1 696 ? 12.743 40.206 -9.369 1.00 75.06 696 ILE A N 1
ATOM 5480 C CA . ILE A 1 696 ? 11.326 40.579 -9.217 1.00 75.06 696 ILE A CA 1
ATOM 5481 C C . ILE A 1 696 ? 10.635 39.670 -8.181 1.00 75.06 696 ILE A C 1
ATOM 5483 O O . ILE A 1 696 ? 9.423 39.740 -7.988 1.00 75.06 696 ILE A O 1
ATOM 5487 N N . LEU A 1 697 ? 11.381 38.784 -7.506 1.00 77.25 697 LEU A N 1
ATOM 5488 C CA . LEU A 1 697 ? 10.790 37.782 -6.625 1.00 77.25 697 LEU A CA 1
ATOM 5489 C C . LEU A 1 697 ? 10.252 38.410 -5.323 1.00 77.25 697 LEU A C 1
ATOM 5491 O O . LEU A 1 697 ? 11.026 38.991 -4.558 1.00 77.25 697 LEU A O 1
ATOM 5495 N N . PRO A 1 698 ? 8.954 38.253 -5.002 1.00 74.50 698 PRO A N 1
ATOM 5496 C CA . PRO A 1 698 ? 8.425 38.654 -3.706 1.00 74.50 698 PRO A CA 1
ATOM 5497 C C . PRO A 1 698 ? 9.030 37.819 -2.570 1.00 74.50 698 PRO A C 1
ATOM 5499 O O . PRO A 1 698 ? 9.243 36.614 -2.704 1.00 74.50 698 PRO A O 1
ATOM 5502 N N . ASN A 1 699 ? 9.210 38.431 -1.396 1.00 71.12 699 ASN A N 1
ATOM 5503 C CA . ASN A 1 699 ? 9.706 37.724 -0.208 1.00 71.12 699 ASN A CA 1
ATOM 5504 C C . ASN A 1 699 ? 8.717 36.672 0.333 1.00 71.12 699 ASN A C 1
ATOM 5506 O O . ASN A 1 699 ? 9.142 35.693 0.955 1.00 71.12 699 ASN A O 1
ATOM 5510 N N . ASN A 1 700 ? 7.412 36.852 0.098 1.00 79.81 700 ASN A N 1
ATOM 5511 C CA . ASN A 1 700 ? 6.355 35.929 0.509 1.00 79.81 700 ASN A CA 1
ATOM 5512 C C . ASN A 1 700 ? 5.585 35.428 -0.721 1.00 79.81 700 ASN A C 1
ATOM 5514 O O . ASN A 1 700 ? 4.994 36.218 -1.453 1.00 79.81 700 ASN A O 1
ATOM 5518 N N . LEU A 1 701 ? 5.593 34.111 -0.917 1.00 84.44 701 LEU A N 1
ATOM 5519 C CA . LEU A 1 701 ? 4.976 33.422 -2.051 1.00 84.44 701 LEU A CA 1
ATOM 5520 C C . LEU A 1 701 ? 3.859 32.462 -1.618 1.00 84.44 701 LEU A C 1
ATOM 5522 O O . LEU A 1 701 ? 3.332 31.722 -2.444 1.00 84.44 701 LEU A O 1
ATOM 5526 N N . SER A 1 702 ? 3.467 32.468 -0.341 1.00 82.06 702 SER A N 1
ATOM 5527 C CA . SER A 1 702 ? 2.514 31.489 0.190 1.00 82.06 702 SER A CA 1
ATOM 5528 C C . SER A 1 702 ? 1.159 31.565 -0.514 1.00 82.06 702 SER A C 1
ATOM 5530 O O . SER A 1 702 ? 0.592 30.529 -0.851 1.00 82.06 702 SER A O 1
ATOM 5532 N N . LYS A 1 703 ? 0.663 32.776 -0.817 1.00 82.62 703 LYS A N 1
ATOM 5533 C CA . LYS A 1 703 ? -0.603 32.964 -1.547 1.00 82.62 703 LYS A CA 1
ATOM 5534 C C . LYS A 1 703 ? -0.550 32.369 -2.958 1.00 82.62 703 LYS A C 1
ATOM 5536 O O . LYS A 1 703 ? -1.489 31.699 -3.365 1.00 82.62 703 LYS A O 1
ATOM 5541 N N . TYR A 1 704 ? 0.567 32.558 -3.656 1.00 86.06 704 TYR A N 1
ATOM 5542 C CA . TYR A 1 704 ? 0.776 32.005 -4.992 1.00 86.06 704 TYR A CA 1
ATOM 5543 C C . TYR A 1 704 ? 0.774 30.471 -4.969 1.00 86.06 704 TYR A C 1
ATOM 5545 O O . TYR A 1 704 ? 0.059 29.834 -5.736 1.00 86.06 704 TYR A O 1
ATOM 5553 N N . VAL A 1 705 ? 1.493 29.868 -4.015 1.00 88.94 705 VAL A N 1
ATOM 5554 C CA . VAL A 1 705 ? 1.481 28.408 -3.831 1.00 88.94 705 VAL A CA 1
ATOM 5555 C C . VAL A 1 705 ? 0.080 27.899 -3.483 1.00 88.94 705 VAL A C 1
ATOM 5557 O O . VAL A 1 705 ? -0.335 26.854 -3.978 1.00 88.94 705 VAL A O 1
ATOM 5560 N N . ARG A 1 706 ? -0.680 28.636 -2.666 1.00 88.56 706 ARG A N 1
ATOM 5561 C CA . ARG A 1 706 ? -2.062 28.277 -2.329 1.00 88.56 706 ARG A CA 1
ATOM 5562 C C . ARG A 1 706 ? -2.984 28.298 -3.543 1.00 88.56 706 ARG A C 1
ATOM 5564 O O . ARG A 1 706 ? -3.804 27.391 -3.667 1.00 88.56 706 ARG A O 1
ATOM 5571 N N . GLU A 1 707 ? -2.878 29.316 -4.391 1.00 89.12 707 GLU A N 1
ATOM 5572 C CA . GLU A 1 707 ? -3.677 29.435 -5.616 1.00 89.12 707 GLU A CA 1
ATOM 5573 C C . GLU A 1 707 ? -3.398 28.260 -6.556 1.00 89.12 707 GLU A C 1
ATOM 5575 O O . GLU A 1 707 ? -4.335 27.557 -6.930 1.00 89.12 707 GLU A O 1
ATOM 5580 N N . ILE A 1 708 ? -2.120 27.959 -6.812 1.00 90.75 708 ILE A N 1
ATOM 5581 C CA . ILE A 1 708 ? -1.715 26.798 -7.617 1.00 90.75 708 ILE A CA 1
ATOM 5582 C C . ILE A 1 708 ? -2.226 25.493 -7.002 1.00 90.75 708 ILE A C 1
ATOM 5584 O O . ILE A 1 708 ? -2.845 24.684 -7.682 1.00 90.75 708 ILE A O 1
ATOM 5588 N N . SER A 1 709 ? -1.996 25.279 -5.705 1.00 93.00 709 SER A N 1
ATOM 5589 C CA . SER A 1 709 ? -2.410 24.042 -5.037 1.00 93.00 709 SER A CA 1
ATOM 5590 C C . SER A 1 709 ? -3.932 23.849 -5.058 1.00 93.00 709 SER A C 1
ATOM 5592 O O . SER A 1 709 ? -4.416 22.728 -5.182 1.00 93.00 709 SER A O 1
ATOM 5594 N N . THR A 1 710 ? -4.700 24.940 -4.973 1.00 92.06 710 THR A N 1
ATOM 5595 C CA . THR A 1 710 ? -6.168 24.890 -5.037 1.00 92.06 710 THR A CA 1
ATOM 5596 C C . THR A 1 710 ? -6.655 24.523 -6.434 1.00 92.06 710 THR A C 1
ATOM 5598 O O . THR A 1 710 ? -7.528 23.666 -6.558 1.00 92.06 710 THR A O 1
ATOM 5601 N N . ASP A 1 711 ? -6.074 25.133 -7.467 1.00 91.38 711 ASP A N 1
ATOM 5602 C CA . ASP A 1 711 ? -6.384 24.813 -8.859 1.00 91.38 711 ASP A CA 1
ATOM 5603 C C . ASP A 1 711 ? -6.088 23.338 -9.163 1.00 91.38 711 ASP A C 1
ATOM 5605 O O . ASP A 1 711 ? -6.985 22.604 -9.583 1.00 91.38 711 ASP A O 1
ATOM 5609 N N . LEU A 1 712 ? -4.885 22.870 -8.816 1.00 91.62 712 LEU A N 1
ATOM 5610 C CA . LEU A 1 712 ? -4.471 21.485 -9.038 1.00 91.62 712 LEU A CA 1
ATOM 5611 C C . LEU A 1 712 ? -5.348 20.470 -8.305 1.00 91.62 712 LEU A C 1
ATOM 5613 O O . LEU A 1 712 ? -5.759 19.486 -8.915 1.00 91.62 712 LEU A O 1
ATOM 5617 N N . ALA A 1 713 ? -5.667 20.711 -7.030 1.00 91.31 713 ALA A N 1
ATOM 5618 C CA . ALA A 1 713 ? -6.526 19.811 -6.265 1.00 91.31 713 ALA A CA 1
ATOM 5619 C C . ALA A 1 713 ? -7.931 19.714 -6.884 1.00 91.31 713 ALA A C 1
ATOM 5621 O O . ALA A 1 713 ? -8.493 18.626 -6.977 1.00 91.31 713 ALA A O 1
ATOM 5622 N N . SER A 1 714 ? -8.485 20.843 -7.344 1.00 89.75 714 SER A N 1
ATOM 5623 C CA . SER A 1 714 ? -9.821 20.878 -7.950 1.00 89.75 714 SER A CA 1
ATOM 5624 C C . SER A 1 714 ? -9.884 20.209 -9.325 1.00 89.75 714 SER A C 1
ATOM 5626 O O . SER A 1 714 ? -10.892 19.590 -9.655 1.00 89.75 714 SER A O 1
ATOM 5628 N N . CYS A 1 715 ? -8.810 20.306 -10.108 1.00 87.06 715 CYS A N 1
ATOM 5629 C CA . CYS A 1 715 ? -8.759 19.776 -11.466 1.00 87.06 715 CYS A CA 1
ATOM 5630 C C . CYS A 1 715 ? -8.339 18.300 -11.533 1.00 87.06 715 CYS A C 1
ATOM 5632 O O . CYS A 1 715 ? -8.608 17.653 -12.538 1.00 87.06 715 CYS A O 1
ATOM 5634 N N . ASN A 1 716 ? -7.696 17.766 -10.488 1.00 88.25 716 ASN A N 1
ATOM 5635 C CA . ASN A 1 716 ? -7.126 16.410 -10.469 1.00 88.25 716 ASN A CA 1
ATOM 5636 C C . ASN A 1 716 ? -7.610 15.601 -9.253 1.00 88.25 716 ASN A C 1
ATOM 5638 O O . ASN A 1 716 ? -6.819 14.965 -8.552 1.00 88.25 716 ASN A O 1
ATOM 5642 N N . ALA A 1 717 ? -8.916 15.637 -8.972 1.00 85.56 717 ALA A N 1
ATOM 5643 C CA . ALA A 1 717 ? -9.504 14.980 -7.800 1.00 85.56 717 ALA A CA 1
ATOM 5644 C C . ALA A 1 717 ? -9.289 13.450 -7.781 1.00 85.56 717 ALA A C 1
ATOM 5646 O O . ALA A 1 717 ? -9.155 12.856 -6.711 1.00 85.56 717 ALA A O 1
ATOM 5647 N N . GLU A 1 718 ? -9.201 12.811 -8.950 1.00 84.69 718 GLU A N 1
ATOM 5648 C CA . GLU A 1 718 ? -8.891 11.381 -9.096 1.00 84.69 718 GLU A CA 1
ATOM 5649 C C . GLU A 1 718 ? -7.486 10.997 -8.611 1.00 84.69 718 GLU A C 1
ATOM 5651 O O . GLU A 1 718 ? -7.294 9.896 -8.098 1.00 84.69 718 GLU A O 1
ATOM 5656 N N . ASN A 1 719 ? -6.520 11.916 -8.686 1.00 87.88 719 ASN A N 1
ATOM 5657 C CA . ASN A 1 719 ? -5.136 11.684 -8.269 1.00 87.88 719 ASN A CA 1
ATOM 5658 C C . ASN A 1 719 ? -4.840 12.162 -6.843 1.00 87.88 719 ASN A C 1
ATOM 5660 O O . ASN A 1 719 ? -3.681 12.197 -6.427 1.00 87.88 719 ASN A O 1
ATOM 5664 N N . VAL A 1 720 ? -5.862 12.531 -6.066 1.00 91.19 720 VAL A N 1
ATOM 5665 C CA . VAL A 1 720 ? -5.658 13.049 -4.707 1.00 91.19 720 VAL A CA 1
ATOM 5666 C C . VAL A 1 720 ? -4.933 12.033 -3.811 1.00 91.19 720 VAL A C 1
ATOM 5668 O O . VAL A 1 720 ? -4.083 12.420 -3.016 1.00 91.19 720 VAL A O 1
ATOM 5671 N N . ASN A 1 721 ? -5.193 10.732 -3.983 1.00 91.62 721 ASN A N 1
ATOM 5672 C CA . ASN A 1 721 ? -4.543 9.665 -3.214 1.00 91.62 721 ASN A CA 1
ATOM 5673 C C . ASN A 1 721 ? -3.052 9.547 -3.540 1.00 91.62 721 ASN A C 1
ATOM 5675 O O . ASN A 1 721 ? -2.233 9.419 -2.631 1.00 91.62 721 ASN A O 1
ATOM 5679 N N . ASP A 1 722 ? -2.701 9.665 -4.820 1.00 89.94 722 ASP A N 1
ATOM 5680 C CA . ASP A 1 722 ? -1.314 9.679 -5.279 1.00 89.94 722 ASP A CA 1
ATOM 5681 C C . ASP A 1 722 ? -0.567 10.883 -4.697 1.00 89.94 722 ASP A C 1
ATOM 5683 O O . ASP A 1 722 ? 0.524 10.743 -4.143 1.00 89.94 722 ASP A O 1
ATOM 5687 N N . PHE A 1 723 ? -1.188 12.067 -4.755 1.00 92.31 723 PHE A N 1
ATOM 5688 C CA . PHE A 1 723 ? -0.613 13.286 -4.197 1.00 92.31 723 PHE A CA 1
ATOM 5689 C C . PHE A 1 723 ? -0.384 13.188 -2.688 1.00 92.31 723 PHE A C 1
ATOM 5691 O O . PHE A 1 723 ? 0.689 13.550 -2.198 1.00 92.31 723 PHE A O 1
ATOM 5698 N N . MET A 1 724 ? -1.381 12.684 -1.956 1.00 91.81 724 MET A N 1
ATOM 5699 C CA . MET A 1 724 ? -1.320 12.522 -0.504 1.00 91.81 724 MET A CA 1
ATOM 5700 C C . MET A 1 724 ? -0.287 11.468 -0.091 1.00 91.81 724 MET A C 1
ATOM 5702 O O . MET A 1 724 ? 0.468 11.700 0.850 1.00 91.81 724 MET A O 1
ATOM 5706 N N . SER A 1 725 ? -0.192 10.349 -0.813 1.00 89.62 725 SER A N 1
ATOM 5707 C CA . SER A 1 725 ? 0.825 9.318 -0.572 1.00 89.62 725 SER A CA 1
ATOM 5708 C C . SER A 1 725 ? 2.240 9.890 -0.687 1.00 89.62 725 SER A C 1
ATOM 5710 O O . SER A 1 725 ? 3.059 9.741 0.224 1.00 89.62 725 SER A O 1
ATOM 5712 N N . GLU A 1 726 ? 2.524 10.622 -1.769 1.00 88.75 726 GLU A N 1
ATOM 5713 C CA . GLU A 1 726 ? 3.836 11.251 -1.941 1.00 88.75 726 GLU A CA 1
ATOM 5714 C C . GLU A 1 726 ? 4.105 12.359 -0.932 1.00 88.75 726 GLU A C 1
ATOM 5716 O O . GLU A 1 726 ? 5.241 12.538 -0.487 1.00 88.75 726 GLU A O 1
ATOM 5721 N N . PHE A 1 727 ? 3.060 13.079 -0.529 1.00 90.62 727 PHE A N 1
ATOM 5722 C CA . PHE A 1 727 ? 3.164 14.060 0.534 1.00 90.62 727 PHE A CA 1
ATOM 5723 C C . PHE A 1 727 ? 3.611 13.412 1.851 1.00 90.62 727 PHE A C 1
ATOM 5725 O O . PHE A 1 727 ? 4.578 13.880 2.451 1.00 90.62 727 PHE A O 1
ATOM 5732 N N . PHE A 1 728 ? 2.962 12.331 2.295 1.00 88.56 728 PHE A N 1
ATOM 5733 C CA . PHE A 1 728 ? 3.324 11.661 3.548 1.00 88.56 728 PHE A CA 1
ATOM 5734 C C . PHE A 1 728 ? 4.731 11.057 3.499 1.00 88.56 728 PHE A C 1
ATOM 5736 O O . PHE A 1 728 ? 5.488 11.174 4.466 1.00 88.56 728 PHE A O 1
ATOM 5743 N N . ASN A 1 729 ? 5.138 10.511 2.350 1.00 83.75 729 ASN A N 1
ATOM 5744 C CA . ASN A 1 729 ? 6.512 10.057 2.129 1.00 83.75 729 ASN A CA 1
ATOM 5745 C C . ASN A 1 729 ? 7.532 11.198 2.265 1.00 83.75 729 ASN A C 1
ATOM 5747 O O . ASN A 1 729 ? 8.566 11.035 2.914 1.00 83.75 729 ASN A O 1
ATOM 5751 N N . ALA A 1 730 ? 7.236 12.366 1.691 1.00 81.75 730 ALA A N 1
ATOM 5752 C CA . ALA A 1 730 ? 8.078 13.553 1.802 1.00 81.75 730 ALA A CA 1
ATOM 5753 C C . ALA A 1 730 ? 8.110 14.118 3.232 1.00 81.75 730 ALA A C 1
ATOM 5755 O O . ALA A 1 730 ? 9.172 14.498 3.731 1.00 81.75 730 ALA A O 1
ATOM 5756 N N . ALA A 1 731 ? 6.958 14.152 3.906 1.00 79.75 731 ALA A N 1
ATOM 5757 C CA . ALA A 1 731 ? 6.780 14.750 5.226 1.00 79.75 731 ALA A CA 1
ATOM 5758 C C . ALA A 1 731 ? 7.674 14.106 6.297 1.00 79.75 731 ALA A C 1
ATOM 5760 O O . ALA A 1 731 ? 8.149 14.811 7.189 1.00 79.75 731 ALA A O 1
ATOM 5761 N N . LYS A 1 732 ? 7.992 12.808 6.163 1.00 80.19 732 LYS A N 1
ATOM 5762 C CA . LYS A 1 732 ? 8.901 12.055 7.053 1.00 80.19 732 LYS A CA 1
ATOM 5763 C C . LYS A 1 732 ? 10.302 12.680 7.168 1.00 80.19 732 LYS A C 1
ATOM 5765 O O . LYS A 1 732 ? 10.987 12.468 8.166 1.00 80.19 732 LYS A O 1
ATOM 5770 N N . TYR A 1 733 ? 10.720 13.483 6.186 1.00 79.06 733 TYR A N 1
ATOM 5771 C CA . TYR A 1 733 ? 12.033 14.141 6.151 1.00 79.06 733 TYR A CA 1
ATOM 5772 C C . TYR A 1 733 ? 11.987 15.638 6.488 1.00 79.06 733 TYR A C 1
ATOM 5774 O O . TYR A 1 733 ? 13.027 16.304 6.500 1.00 79.06 733 TYR A O 1
ATOM 5782 N N . VAL A 1 734 ? 10.803 16.196 6.754 1.00 76.12 734 VAL A N 1
ATOM 5783 C CA . VAL A 1 734 ? 10.636 17.629 7.010 1.00 76.12 734 VAL A CA 1
ATOM 5784 C C . VAL A 1 734 ? 10.845 17.955 8.490 1.00 76.12 734 VAL A C 1
ATOM 5786 O O . VAL A 1 734 ? 10.369 17.266 9.387 1.00 76.12 734 VAL A O 1
ATOM 5789 N N . LYS A 1 735 ? 11.553 19.056 8.768 1.00 70.19 735 LYS A N 1
ATOM 5790 C CA . LYS A 1 735 ? 11.781 19.544 10.137 1.00 70.19 735 LYS A CA 1
ATOM 5791 C C . LYS A 1 735 ? 10.470 19.989 10.799 1.00 70.19 735 LYS A C 1
ATOM 5793 O O . LYS A 1 735 ? 9.710 20.737 10.187 1.00 70.19 735 LYS A O 1
ATOM 5798 N N . SER A 1 736 ? 10.300 19.669 12.090 1.00 65.19 736 SER A N 1
ATOM 5799 C CA . SER A 1 736 ? 9.102 19.989 12.901 1.00 65.19 736 SER A CA 1
ATOM 5800 C C . SER A 1 736 ? 8.595 21.428 12.727 1.00 65.19 736 SER A C 1
ATOM 5802 O O . SER A 1 736 ? 7.431 21.636 12.416 1.00 65.19 736 SER A O 1
ATOM 5804 N N . LYS A 1 737 ? 9.491 22.427 12.776 1.00 67.06 737 LYS A N 1
ATOM 5805 C CA . LYS A 1 737 ? 9.138 23.859 12.673 1.00 67.06 737 LYS A CA 1
ATOM 5806 C C . LYS A 1 737 ? 8.522 24.290 11.333 1.00 67.06 737 LYS A C 1
ATOM 5808 O O . LYS A 1 737 ? 7.959 25.376 11.250 1.00 67.06 737 LYS A O 1
ATOM 5813 N N . VAL A 1 738 ? 8.678 23.498 10.272 1.00 74.19 738 VAL A N 1
ATOM 5814 C CA . VAL A 1 738 ? 8.147 23.808 8.932 1.00 74.19 738 VAL A CA 1
ATOM 5815 C C . VAL A 1 738 ? 6.758 23.193 8.740 1.00 74.19 738 VAL A C 1
ATOM 5817 O O . VAL A 1 738 ? 5.947 23.736 7.989 1.00 74.19 738 VAL A O 1
ATOM 5820 N N . LEU A 1 739 ? 6.452 22.105 9.452 1.00 71.62 739 LEU A N 1
ATOM 5821 C CA . LEU A 1 739 ? 5.215 21.337 9.298 1.00 71.62 739 LEU A CA 1
ATOM 5822 C C . LEU A 1 739 ? 3.931 22.182 9.435 1.00 71.62 739 LEU A C 1
ATOM 5824 O O . LEU A 1 739 ? 3.072 22.050 8.563 1.00 71.62 739 LEU A O 1
ATOM 5828 N N . PRO A 1 740 ? 3.799 23.127 10.391 1.00 72.94 740 PRO A N 1
ATOM 5829 C CA . PRO A 1 740 ? 2.595 23.958 10.483 1.00 72.94 740 PRO A CA 1
ATOM 5830 C C . PRO A 1 740 ? 2.341 24.808 9.231 1.00 72.94 740 PRO A C 1
ATOM 5832 O O . PRO A 1 740 ? 1.203 25.000 8.813 1.00 72.94 740 PRO A O 1
ATOM 5835 N N . THR A 1 741 ? 3.408 25.289 8.585 1.00 76.75 741 THR A N 1
ATOM 5836 C CA . THR A 1 741 ? 3.294 26.135 7.386 1.00 76.75 741 THR A CA 1
ATOM 5837 C C . THR A 1 741 ? 2.930 25.341 6.129 1.00 76.75 741 THR A C 1
ATOM 5839 O O . THR A 1 741 ? 2.322 25.883 5.211 1.00 76.75 741 THR A O 1
ATOM 5842 N N . ILE A 1 742 ? 3.222 24.039 6.099 1.00 83.31 742 ILE A N 1
ATOM 5843 C CA . ILE A 1 742 ? 2.949 23.144 4.965 1.00 83.31 742 ILE A CA 1
ATOM 5844 C C . ILE A 1 742 ? 1.450 22.916 4.773 1.00 83.31 742 ILE A C 1
ATOM 5846 O O . ILE A 1 742 ? 0.965 22.898 3.640 1.00 83.31 742 ILE A O 1
ATOM 5850 N N . PHE A 1 743 ? 0.683 22.820 5.864 1.00 83.94 743 PHE A N 1
ATOM 5851 C CA . PHE A 1 743 ? -0.765 22.635 5.770 1.00 83.94 743 PHE A CA 1
ATOM 5852 C C . PHE A 1 743 ? -1.458 23.745 4.987 1.00 83.94 743 PHE A C 1
ATOM 5854 O O . PHE A 1 743 ? -2.481 23.502 4.343 1.00 83.94 743 PHE A O 1
ATOM 5861 N N . TYR A 1 744 ? -0.852 24.934 4.941 1.00 81.50 744 TYR A N 1
ATOM 5862 C CA . TYR A 1 744 ? -1.348 26.038 4.141 1.00 81.50 744 TYR A CA 1
ATOM 5863 C C . TYR A 1 744 ? -1.475 25.699 2.655 1.00 81.50 744 TYR A C 1
ATOM 5865 O O . TYR A 1 744 ? -2.383 26.220 2.028 1.00 81.50 744 TYR A O 1
ATOM 5873 N N . PHE A 1 745 ? -0.659 24.828 2.060 1.00 89.38 745 PHE A N 1
ATOM 5874 C CA . PHE A 1 745 ? -0.915 24.382 0.682 1.00 89.38 745 PHE A CA 1
ATOM 5875 C C . PHE A 1 745 ? -1.627 23.032 0.612 1.00 89.38 745 PHE A C 1
ATOM 5877 O O . PHE A 1 745 ? -2.205 22.735 -0.427 1.00 89.38 745 PHE A O 1
ATOM 5884 N N . LEU A 1 746 ? -1.620 22.237 1.685 1.00 91.44 746 LEU A N 1
ATOM 5885 C CA . LEU A 1 746 ? -2.189 20.888 1.691 1.00 91.44 746 LEU A CA 1
ATOM 5886 C C . LEU A 1 746 ? -3.720 20.874 1.830 1.00 91.44 746 LEU A C 1
ATOM 5888 O O . LEU A 1 746 ? -4.374 20.010 1.261 1.00 91.44 746 LEU A O 1
ATOM 5892 N N . VAL A 1 747 ? -4.321 21.845 2.529 1.00 91.38 747 VAL A N 1
ATOM 5893 C CA . VAL A 1 747 ? -5.782 21.878 2.782 1.00 91.38 747 VAL A CA 1
ATOM 5894 C C . VAL A 1 747 ? -6.667 21.651 1.538 1.00 91.38 747 VAL A C 1
ATOM 5896 O O . VAL A 1 747 ? -7.654 20.935 1.683 1.00 91.38 747 VAL A O 1
ATOM 5899 N N . PRO A 1 748 ? -6.413 22.220 0.335 1.00 92.50 748 PRO A N 1
ATOM 5900 C CA . PRO A 1 748 ? -7.237 21.936 -0.845 1.00 92.50 748 PRO A CA 1
ATOM 5901 C C . PRO A 1 748 ? -7.263 20.447 -1.207 1.00 92.50 748 PRO A C 1
ATOM 5903 O O . PRO A 1 748 ? -8.325 19.916 -1.521 1.00 92.50 748 PRO A O 1
ATOM 5906 N N . TRP A 1 749 ? -6.121 19.768 -1.086 1.00 94.12 749 TRP A N 1
ATOM 5907 C CA . TRP A 1 749 ? -5.997 18.330 -1.316 1.00 94.12 749 TRP A CA 1
ATOM 5908 C C . TRP A 1 749 ? -6.695 17.526 -0.225 1.00 94.12 749 TRP A C 1
ATOM 5910 O O . TRP A 1 749 ? -7.429 16.601 -0.543 1.00 94.12 749 TRP A O 1
ATOM 5920 N N . ILE A 1 750 ? -6.573 17.933 1.044 1.00 93.44 750 ILE A N 1
ATOM 5921 C CA . ILE A 1 750 ? -7.298 17.292 2.157 1.00 93.44 750 ILE A CA 1
ATOM 5922 C C . ILE A 1 750 ? -8.813 17.374 1.935 1.00 93.44 750 ILE A C 1
ATOM 5924 O O . ILE A 1 750 ? -9.516 16.399 2.172 1.00 93.44 750 ILE A O 1
ATOM 5928 N N . LYS A 1 751 ? -9.328 18.509 1.444 1.00 91.69 751 LYS A N 1
ATOM 5929 C CA . LYS A 1 751 ? -10.753 18.650 1.100 1.00 91.69 751 LYS A CA 1
ATOM 5930 C C . LYS A 1 751 ? -11.163 17.723 -0.042 1.00 91.69 751 LYS A C 1
ATOM 5932 O O . LYS A 1 751 ? -12.207 17.090 0.040 1.00 91.69 751 LYS A O 1
ATOM 5937 N N . CYS A 1 752 ? -10.346 17.619 -1.089 1.00 91.69 752 CYS A N 1
ATOM 5938 C CA . CYS A 1 752 ? -10.626 16.701 -2.196 1.00 91.69 752 CYS A CA 1
ATOM 5939 C C . CYS A 1 752 ? -10.580 15.235 -1.742 1.00 91.69 752 CYS A C 1
ATOM 5941 O O . CYS A 1 752 ? -11.441 14.457 -2.135 1.00 91.69 752 CYS A O 1
ATOM 5943 N N . PHE A 1 753 ? -9.641 14.888 -0.860 1.00 93.19 753 PHE A N 1
ATOM 5944 C CA . PHE A 1 753 ? -9.516 13.563 -0.253 1.00 93.19 753 PHE A CA 1
ATOM 5945 C C . PHE A 1 753 ? -10.738 13.245 0.609 1.00 93.19 753 PHE A C 1
ATOM 5947 O O . PHE A 1 753 ? -11.335 12.182 0.480 1.00 93.19 753 PHE A O 1
ATOM 5954 N N . ALA A 1 754 ? -11.180 14.207 1.424 1.00 90.69 754 ALA A N 1
ATOM 5955 C CA . ALA A 1 754 ? -12.383 14.067 2.231 1.00 90.69 754 ALA A CA 1
ATOM 5956 C C . ALA A 1 754 ? -13.650 13.877 1.383 1.00 90.69 754 ALA A C 1
ATOM 5958 O O . ALA A 1 754 ? -14.538 13.134 1.779 1.00 90.69 754 ALA A O 1
ATOM 5959 N N . ASN A 1 755 ? -13.729 14.479 0.196 1.00 89.94 755 ASN A N 1
ATOM 5960 C CA . ASN A 1 755 ? -14.888 14.340 -0.691 1.00 89.94 755 ASN A CA 1
ATOM 5961 C C . ASN A 1 755 ? -14.984 12.977 -1.400 1.00 89.94 755 ASN A C 1
ATOM 5963 O O . ASN A 1 755 ? -15.975 12.722 -2.087 1.00 89.94 755 ASN A O 1
ATOM 5967 N N . GLN A 1 756 ? -13.985 12.102 -1.265 1.00 87.50 756 GLN A N 1
ATOM 5968 C CA . GLN A 1 756 ? -14.054 10.753 -1.819 1.00 87.50 756 GLN A CA 1
ATOM 5969 C C . GLN A 1 756 ? -15.093 9.904 -1.079 1.00 87.50 756 GLN A C 1
ATOM 5971 O O . GLN A 1 756 ? -15.267 10.024 0.132 1.00 87.50 756 GLN A O 1
ATOM 5976 N N . SER A 1 757 ? -15.773 9.014 -1.804 1.00 81.44 757 SER A N 1
ATOM 5977 C CA . SER A 1 757 ? -16.766 8.116 -1.202 1.00 81.44 757 SER A CA 1
ATOM 5978 C C . SER A 1 757 ? -16.136 7.025 -0.334 1.00 81.44 757 SER A C 1
ATOM 5980 O O . SER A 1 757 ? -16.724 6.662 0.677 1.00 81.44 757 SER A O 1
ATOM 5982 N N . ASP A 1 758 ? -14.956 6.527 -0.717 1.00 83.50 758 ASP A N 1
ATOM 5983 C CA . ASP A 1 758 ? -14.229 5.462 -0.012 1.00 83.50 758 ASP A CA 1
ATOM 5984 C C . ASP A 1 758 ? -12.724 5.798 0.080 1.00 83.50 758 ASP A C 1
ATOM 5986 O O . ASP A 1 758 ? -11.910 5.316 -0.716 1.00 83.50 758 ASP A O 1
ATOM 5990 N N . PRO A 1 759 ? -12.345 6.737 0.966 1.00 88.69 759 PRO A N 1
ATOM 5991 C CA . PRO A 1 759 ? -10.957 7.132 1.163 1.00 88.69 759 PRO A CA 1
ATOM 5992 C C . PRO A 1 759 ? -10.158 6.000 1.837 1.00 88.69 759 PRO A C 1
ATOM 5994 O O . PRO A 1 759 ? -10.609 5.413 2.823 1.00 88.69 759 PRO A O 1
ATOM 5997 N N . PRO A 1 760 ? -8.941 5.693 1.364 1.00 90.00 760 PRO A N 1
ATOM 5998 C CA . PRO A 1 760 ? -8.228 4.492 1.783 1.00 90.00 760 PRO A CA 1
ATOM 5999 C C . PRO A 1 760 ? -7.677 4.599 3.223 1.00 90.00 760 PRO A C 1
ATOM 6001 O O . PRO A 1 760 ? -6.976 5.553 3.579 1.00 90.00 760 PRO A O 1
ATOM 6004 N N . LYS A 1 761 ? -7.956 3.578 4.056 1.00 89.94 761 LYS A N 1
ATOM 6005 C CA . LYS A 1 761 ? -7.617 3.533 5.503 1.00 89.94 761 LYS A CA 1
ATOM 6006 C C . LYS A 1 761 ? -6.126 3.766 5.797 1.00 89.94 761 LYS A C 1
ATOM 6008 O O . LYS A 1 761 ? -5.792 4.377 6.810 1.00 89.94 761 LYS A O 1
ATOM 6013 N N . ASN A 1 762 ? -5.220 3.322 4.922 1.00 89.75 762 ASN A N 1
ATOM 6014 C CA . ASN A 1 762 ? -3.774 3.525 5.086 1.00 89.75 762 ASN A CA 1
ATOM 6015 C C . ASN A 1 762 ? -3.373 5.012 5.035 1.00 89.75 762 ASN A C 1
ATOM 6017 O O . ASN A 1 762 ? -2.583 5.446 5.867 1.00 89.75 762 ASN A O 1
ATOM 6021 N N . LEU A 1 763 ? -3.947 5.808 4.124 1.00 91.62 763 LEU A N 1
ATOM 6022 C CA . LEU A 1 763 ? -3.678 7.251 4.057 1.00 91.62 763 LEU A CA 1
ATOM 6023 C C . LEU A 1 763 ? -4.328 8.006 5.219 1.00 91.62 763 LEU A C 1
ATOM 6025 O O . LEU A 1 763 ? -3.748 8.960 5.731 1.00 91.62 763 LEU A O 1
ATOM 6029 N N . ILE A 1 764 ? -5.497 7.553 5.684 1.00 93.06 764 ILE A N 1
ATOM 6030 C CA . ILE A 1 764 ? -6.125 8.087 6.902 1.00 93.06 764 ILE A CA 1
ATOM 6031 C C . ILE A 1 764 ? -5.194 7.883 8.112 1.00 93.06 764 ILE A C 1
ATOM 6033 O O . ILE A 1 764 ? -5.000 8.804 8.904 1.00 93.06 764 ILE A O 1
ATOM 6037 N N . SER A 1 765 ? -4.557 6.711 8.222 1.00 90.88 765 SER A N 1
ATOM 6038 C CA . SER A 1 765 ? -3.591 6.410 9.287 1.00 90.88 765 SER A CA 1
ATOM 6039 C C . SER A 1 765 ? -2.347 7.310 9.252 1.00 90.88 765 SER A C 1
ATOM 6041 O O . SER A 1 765 ? -1.841 7.684 10.309 1.00 90.88 765 SER A O 1
ATOM 6043 N N . GLU A 1 766 ? -1.857 7.693 8.072 1.00 91.62 766 GLU A N 1
ATOM 6044 C CA . GLU A 1 766 ? -0.677 8.565 7.934 1.00 91.62 766 GLU A CA 1
ATOM 6045 C C . GLU A 1 766 ? -0.916 9.981 8.508 1.00 91.62 766 GLU A C 1
ATOM 6047 O O . GLU A 1 766 ? 0.015 10.601 9.027 1.00 91.62 766 GLU A O 1
ATOM 6052 N N . PHE A 1 767 ? -2.162 10.482 8.541 1.00 91.31 767 PHE A N 1
ATOM 6053 C CA . PHE A 1 767 ? -2.481 11.730 9.258 1.00 91.31 767 PHE A CA 1
ATOM 6054 C C . PHE A 1 767 ? -2.227 11.621 10.767 1.00 91.31 767 PHE A C 1
ATOM 6056 O O . PHE A 1 767 ? -1.744 12.573 11.380 1.00 91.31 767 PHE A O 1
ATOM 6063 N N . ILE A 1 768 ? -2.522 10.467 11.372 1.00 89.31 768 ILE A N 1
ATOM 6064 C CA . ILE A 1 768 ? -2.264 10.221 12.798 1.00 89.31 768 ILE A CA 1
ATOM 6065 C C . ILE A 1 768 ? -0.758 10.065 13.041 1.00 89.31 768 ILE A C 1
ATOM 6067 O O . ILE A 1 768 ? -0.225 10.622 14.000 1.00 89.31 768 ILE A O 1
ATOM 6071 N N . GLU A 1 769 ? -0.040 9.371 12.153 1.00 87.62 769 GLU A N 1
ATOM 6072 C CA . GLU A 1 769 ? 1.420 9.236 12.253 1.00 87.62 769 GLU A CA 1
ATOM 6073 C C . GLU A 1 769 ? 2.127 10.586 12.171 1.00 87.62 769 GLU A C 1
ATOM 6075 O O . GLU A 1 769 ? 3.003 10.897 12.981 1.00 87.62 769 GLU A O 1
ATOM 6080 N N . MET A 1 770 ? 1.707 11.429 11.232 1.00 86.94 770 MET A N 1
ATOM 6081 C CA . MET A 1 770 ? 2.237 12.776 11.108 1.00 86.94 770 MET A CA 1
ATOM 6082 C C . MET A 1 770 ? 1.894 13.633 12.336 1.00 86.94 770 MET A C 1
ATOM 6084 O O . MET A 1 770 ? 2.729 14.434 12.748 1.00 86.94 770 MET A O 1
ATOM 6088 N N . TYR A 1 771 ? 0.715 13.467 12.950 1.00 86.62 771 TYR A N 1
ATOM 6089 C CA . TYR A 1 771 ? 0.365 14.143 14.206 1.00 86.62 771 TYR A CA 1
ATOM 6090 C C . TYR A 1 771 ? 1.303 13.716 15.347 1.00 86.62 771 TYR A C 1
ATOM 6092 O O . TYR A 1 771 ? 1.819 14.570 16.070 1.00 86.62 771 TYR A O 1
ATOM 6100 N N . ASN A 1 772 ? 1.597 12.415 15.458 1.00 84.25 772 ASN A N 1
ATOM 6101 C CA . ASN A 1 772 ? 2.512 11.862 16.466 1.00 84.25 772 ASN A CA 1
ATOM 6102 C C . ASN A 1 772 ? 3.952 12.378 16.301 1.00 84.25 772 ASN A C 1
ATOM 6104 O O . ASN A 1 772 ? 4.658 12.620 17.279 1.00 84.25 772 ASN A O 1
ATOM 6108 N N . ASN A 1 773 ? 4.388 12.576 15.054 1.00 79.38 773 ASN A N 1
ATOM 6109 C CA . ASN A 1 773 ? 5.722 13.089 14.741 1.00 79.38 773 ASN A CA 1
ATOM 6110 C C . ASN A 1 773 ? 5.904 14.576 15.112 1.00 79.38 773 ASN A C 1
ATOM 6112 O O . ASN A 1 773 ? 7.041 15.033 15.271 1.00 79.38 773 ASN A O 1
ATOM 6116 N N . MET A 1 774 ? 4.813 15.337 15.264 1.00 77.44 774 MET A N 1
ATOM 6117 C CA . MET A 1 774 ? 4.855 16.738 15.698 1.00 77.44 774 MET A CA 1
ATOM 6118 C C . MET A 1 774 ? 4.923 16.841 17.223 1.00 77.44 774 MET A C 1
ATOM 6120 O O . MET A 1 774 ? 4.264 16.095 17.939 1.00 77.44 774 MET A O 1
ATOM 6124 N N . LYS A 1 775 ? 5.708 17.792 17.745 1.00 70.69 775 LYS A N 1
ATOM 6125 C CA . LYS A 1 775 ? 5.878 17.984 19.195 1.00 70.69 775 LYS A CA 1
ATOM 6126 C C . LYS A 1 775 ? 5.140 19.227 19.691 1.00 70.69 775 LYS A C 1
ATOM 6128 O O . LYS A 1 775 ? 5.401 20.329 19.214 1.00 70.69 775 LYS A O 1
ATOM 6133 N N . GLY A 1 776 ? 4.312 19.062 20.724 1.00 69.25 776 GLY A N 1
ATOM 6134 C CA . GLY A 1 776 ? 3.762 20.162 21.524 1.00 69.25 776 GLY A CA 1
ATOM 6135 C C . GLY A 1 776 ? 3.031 21.220 20.692 1.00 69.25 776 GLY A C 1
ATOM 6136 O O . GLY A 1 776 ? 2.012 20.928 20.077 1.00 69.25 776 GLY A O 1
ATOM 6137 N N . SER A 1 777 ? 3.561 22.449 20.658 1.00 66.62 777 SER A N 1
ATOM 6138 C CA . SER A 1 777 ? 2.933 23.608 19.997 1.00 66.62 777 SER A CA 1
ATOM 6139 C C . SER A 1 777 ? 2.660 23.419 18.504 1.00 66.62 777 SER A C 1
ATOM 6141 O O . SER A 1 777 ? 1.760 24.064 17.974 1.00 66.62 777 SER A O 1
ATOM 6143 N N . ASP A 1 778 ? 3.408 22.544 17.828 1.00 74.00 778 ASP A N 1
ATOM 6144 C CA . ASP A 1 778 ? 3.227 22.309 16.395 1.00 74.00 778 ASP A CA 1
ATOM 6145 C C . ASP A 1 778 ? 1.922 21.543 16.104 1.00 74.00 778 ASP A C 1
ATOM 6147 O O . ASP A 1 778 ? 1.351 21.717 15.036 1.00 74.00 778 ASP A O 1
ATOM 6151 N N . GLN A 1 779 ? 1.381 20.764 17.052 1.00 80.75 779 GLN A N 1
ATOM 6152 C CA . GLN A 1 779 ? 0.126 20.013 16.865 1.00 80.75 779 GLN A CA 1
ATOM 6153 C C . GLN A 1 779 ? -1.118 20.917 16.785 1.00 80.75 779 GLN A C 1
ATOM 6155 O O . GLN A 1 779 ? -2.136 20.520 16.220 1.00 80.75 779 GLN A O 1
ATOM 6160 N N . VAL A 1 780 ? -1.029 22.164 17.267 1.00 80.00 780 VAL A N 1
ATOM 6161 C CA . VAL A 1 780 ? -2.139 23.139 17.286 1.00 80.00 780 VAL A CA 1
ATOM 6162 C C . VAL A 1 780 ? -2.631 23.499 15.876 1.00 80.00 780 VAL A C 1
ATOM 6164 O O . VAL A 1 780 ? -3.775 23.913 15.704 1.00 80.00 780 VAL A O 1
ATOM 6167 N N . CYS A 1 781 ? -1.812 23.291 14.841 1.00 83.00 781 CYS A N 1
ATOM 6168 C CA . CYS A 1 781 ? -2.210 23.563 13.460 1.00 83.00 781 CYS A CA 1
ATOM 6169 C C . CYS A 1 781 ? -3.211 22.539 12.883 1.00 83.00 781 CYS A C 1
ATOM 6171 O O . CYS A 1 781 ? -3.900 22.842 11.909 1.00 83.00 781 CYS A O 1
ATOM 6173 N N . TYR A 1 782 ? -3.347 21.345 13.470 1.00 89.94 782 TYR A N 1
ATOM 6174 C CA . TYR A 1 782 ? -4.288 20.334 12.977 1.00 89.94 782 TYR A CA 1
ATOM 6175 C C . TYR A 1 782 ? -5.758 20.749 13.127 1.00 89.94 782 TYR A C 1
ATOM 6177 O O . TYR A 1 782 ? -6.473 20.704 12.120 1.00 89.94 782 TYR A O 1
ATOM 6185 N N . PRO A 1 783 ? -6.214 21.204 14.313 1.00 86.25 783 PRO A N 1
ATOM 6186 C CA . PRO A 1 783 ? -7.542 21.793 14.476 1.00 86.25 783 PRO A CA 1
ATOM 6187 C C . PRO A 1 783 ? -7.836 22.960 13.530 1.00 86.25 783 PRO A C 1
ATOM 6189 O O . PRO A 1 783 ? -8.989 23.172 13.174 1.00 86.25 783 PRO A O 1
ATOM 6192 N N . GLU A 1 784 ? -6.816 23.712 13.112 1.00 83.94 784 GLU A N 1
ATOM 6193 C CA . GLU A 1 784 ? -6.983 24.878 12.241 1.00 83.94 784 GLU A CA 1
ATOM 6194 C C . GLU A 1 784 ? -7.059 24.501 10.750 1.00 83.94 784 GLU A C 1
ATOM 6196 O O . GLU A 1 784 ? -7.883 25.044 10.013 1.00 83.94 784 GLU A O 1
ATOM 6201 N N . TYR A 1 785 ? -6.230 23.555 10.291 1.00 85.75 785 TYR A N 1
ATOM 6202 C CA . TYR A 1 785 ? -6.043 23.296 8.857 1.00 85.75 785 TYR A CA 1
ATOM 6203 C C . TYR A 1 785 ? -6.452 21.891 8.393 1.00 85.75 785 TYR A C 1
ATOM 6205 O O . TYR A 1 785 ? -6.936 21.739 7.267 1.00 85.75 785 TYR A O 1
ATOM 6213 N N . VAL A 1 786 ? -6.268 20.863 9.225 1.00 91.38 786 VAL A N 1
ATOM 6214 C CA . VAL A 1 786 ? -6.418 19.452 8.823 1.00 91.38 786 VAL A CA 1
ATOM 6215 C C . VAL A 1 786 ? -7.796 18.921 9.190 1.00 91.38 786 VAL A C 1
ATOM 6217 O O . VAL A 1 786 ? -8.581 18.565 8.306 1.00 91.38 786 VAL A O 1
ATOM 6220 N N . TRP A 1 787 ? -8.117 18.917 10.486 1.00 92.50 787 TRP A N 1
ATOM 6221 C CA . TRP A 1 787 ? -9.367 18.368 11.006 1.00 92.50 787 TRP A CA 1
ATOM 6222 C C . TRP A 1 787 ? -10.611 18.998 10.370 1.00 92.50 787 TRP A C 1
ATOM 6224 O O . TRP A 1 787 ? -11.488 18.235 9.969 1.00 92.50 787 TRP A O 1
ATOM 6234 N N . PRO A 1 788 ? -10.705 20.329 10.149 1.00 91.88 788 PRO A N 1
ATOM 6235 C CA . PRO A 1 788 ? -11.903 20.924 9.548 1.00 91.88 788 PRO A CA 1
ATOM 6236 C C . PRO A 1 788 ? -12.212 20.416 8.138 1.00 91.88 788 PRO A C 1
ATOM 6238 O O . PRO A 1 788 ? -13.360 20.457 7.701 1.00 91.88 788 PRO A O 1
ATOM 6241 N N . SER A 1 789 ? -11.186 19.964 7.414 1.00 91.44 789 SER A N 1
ATOM 6242 C CA . SER A 1 789 ? -11.339 19.424 6.065 1.00 91.44 789 SER A CA 1
ATOM 6243 C C . SER A 1 789 ? -11.689 17.936 6.102 1.00 91.44 789 SER A C 1
ATOM 6245 O O . SER A 1 789 ? -12.611 17.528 5.406 1.00 91.44 789 SER A O 1
ATOM 6247 N N . LEU A 1 790 ? -11.022 17.140 6.948 1.00 91.94 790 LEU A N 1
ATOM 6248 C CA . LEU A 1 790 ? -11.307 15.703 7.087 1.00 91.94 790 LEU A CA 1
ATOM 6249 C C . LEU A 1 790 ? -12.685 15.429 7.702 1.00 91.94 790 LEU A C 1
ATOM 6251 O O . LEU A 1 790 ? -13.394 14.540 7.241 1.00 91.94 790 LEU A O 1
ATOM 6255 N N . CYS A 1 791 ? -13.106 16.237 8.679 1.00 90.50 791 CYS A N 1
ATOM 6256 C CA . CYS A 1 791 ? -14.400 16.087 9.348 1.00 90.50 791 CYS A CA 1
ATOM 6257 C C . CYS A 1 791 ? -15.616 16.384 8.447 1.00 90.50 791 CYS A C 1
ATOM 6259 O O . CYS A 1 791 ? -16.757 16.270 8.896 1.00 90.50 791 CYS A O 1
ATOM 6261 N N . GLN A 1 792 ? -15.407 16.773 7.184 1.00 88.81 792 GLN A N 1
ATOM 6262 C CA . GLN A 1 792 ? -16.494 16.885 6.206 1.00 88.81 792 GLN A CA 1
ATOM 6263 C C . GLN A 1 792 ? -17.073 15.512 5.842 1.00 88.81 792 GLN A C 1
ATOM 6265 O O . GLN A 1 792 ? -18.245 15.432 5.481 1.00 88.81 792 GLN A O 1
ATOM 6270 N N . ASN A 1 793 ? -16.286 14.443 5.999 1.00 90.62 793 ASN A N 1
ATOM 6271 C CA . ASN A 1 793 ? -16.684 13.075 5.701 1.00 90.62 793 ASN A CA 1
ATOM 6272 C C . ASN A 1 793 ? -16.793 12.236 6.980 1.00 90.62 793 ASN A C 1
ATOM 6274 O O . ASN A 1 793 ? -15.814 12.031 7.698 1.00 90.62 793 ASN A O 1
ATOM 6278 N N . ASP A 1 794 ? -17.996 11.729 7.236 1.00 91.25 794 ASP A N 1
ATOM 6279 C CA . ASP A 1 794 ? -18.317 10.922 8.414 1.00 91.25 794 ASP A CA 1
ATOM 6280 C C . ASP A 1 794 ? -17.552 9.596 8.462 1.00 91.25 794 ASP A C 1
ATOM 6282 O O . ASP A 1 794 ? -17.051 9.216 9.520 1.00 91.25 794 ASP A O 1
ATOM 6286 N N . PHE A 1 795 ? -17.344 8.947 7.314 1.00 91.12 795 PHE A N 1
ATOM 6287 C CA . PHE A 1 795 ? -16.576 7.704 7.234 1.00 91.12 795 PHE A CA 1
ATOM 6288 C C . PHE A 1 795 ? -15.114 7.895 7.666 1.00 91.12 795 PHE A C 1
ATOM 6290 O O . PHE A 1 795 ? -14.536 7.035 8.333 1.00 91.12 795 PHE A O 1
ATOM 6297 N N . ILE A 1 796 ? -14.511 9.046 7.341 1.00 93.31 796 ILE A N 1
ATOM 6298 C CA . ILE A 1 796 ? -13.138 9.356 7.764 1.00 93.31 796 ILE A CA 1
ATOM 6299 C C . ILE A 1 796 ? -13.073 9.541 9.275 1.00 93.31 796 ILE A C 1
ATOM 6301 O O . ILE A 1 796 ? -12.153 9.022 9.901 1.00 93.31 796 ILE A O 1
ATOM 6305 N N . ILE A 1 797 ? -14.027 10.265 9.869 1.00 92.81 797 ILE A N 1
ATOM 6306 C CA . ILE A 1 797 ? -14.067 10.461 11.325 1.00 92.81 797 ILE A CA 1
ATOM 6307 C C . ILE A 1 797 ? -14.179 9.112 12.030 1.00 92.81 797 ILE A C 1
ATOM 6309 O O . ILE A 1 797 ? -13.434 8.847 12.970 1.00 92.81 797 ILE A O 1
ATOM 6313 N N . GLU A 1 798 ? -15.087 8.262 11.557 1.00 92.56 798 GLU A N 1
ATOM 6314 C CA . GLU A 1 798 ? -15.295 6.923 12.096 1.00 92.56 798 GLU A CA 1
ATOM 6315 C C . GLU A 1 798 ? -14.008 6.091 12.021 1.00 92.56 798 GLU A C 1
ATOM 6317 O O . GLU A 1 798 ? -13.548 5.557 13.028 1.00 92.56 798 GLU A O 1
ATOM 6322 N N . THR A 1 799 ? -13.355 6.093 10.857 1.00 93.69 799 THR A N 1
ATOM 6323 C CA . THR A 1 799 ? -12.086 5.390 10.636 1.00 93.69 799 THR A CA 1
ATOM 6324 C C . THR A 1 799 ? -10.950 5.949 11.500 1.00 93.69 799 THR A C 1
ATOM 6326 O O . THR A 1 799 ? -10.141 5.184 12.019 1.00 93.69 799 THR A O 1
ATOM 6329 N N . LEU A 1 800 ? -10.870 7.272 11.685 1.00 94.19 800 LEU A N 1
ATOM 6330 C CA . LEU A 1 800 ? -9.882 7.905 12.565 1.00 94.19 800 LEU A CA 1
ATOM 6331 C C . LEU A 1 800 ? -10.093 7.476 14.016 1.00 94.19 800 LEU A C 1
ATOM 6333 O O . LEU A 1 800 ? -9.128 7.102 14.676 1.00 94.19 800 LEU A O 1
ATOM 6337 N N . VAL A 1 801 ? -11.336 7.500 14.505 1.00 94.81 801 VAL A N 1
ATOM 6338 C CA . VAL A 1 801 ? -11.669 7.022 15.854 1.00 94.81 801 VAL A CA 1
ATOM 6339 C C . VAL A 1 801 ? -11.294 5.547 15.992 1.00 94.81 801 VAL A C 1
ATOM 6341 O O . VAL A 1 801 ? -10.651 5.183 16.973 1.00 94.81 801 VAL A O 1
ATOM 6344 N N . ASP A 1 802 ? -11.598 4.715 14.996 1.00 93.62 802 ASP A N 1
ATOM 6345 C CA . ASP A 1 802 ? -11.213 3.304 14.997 1.00 93.62 802 ASP A CA 1
ATOM 6346 C C . ASP A 1 802 ? -9.689 3.122 15.089 1.00 93.62 802 ASP A C 1
ATOM 6348 O O . ASP A 1 802 ? -9.228 2.409 15.975 1.00 93.62 802 ASP A O 1
ATOM 6352 N N . ILE A 1 803 ? -8.898 3.823 14.267 1.00 94.00 803 ILE A N 1
ATOM 6353 C CA . ILE A 1 803 ? -7.425 3.742 14.299 1.00 94.00 803 ILE A CA 1
ATOM 6354 C C . ILE A 1 803 ? -6.861 4.240 15.638 1.00 94.00 803 ILE A C 1
ATOM 6356 O O . ILE A 1 803 ? -5.917 3.658 16.172 1.00 94.00 803 ILE A O 1
ATOM 6360 N N . ILE A 1 804 ? -7.419 5.320 16.190 1.00 94.31 804 ILE A N 1
ATOM 6361 C CA . ILE A 1 804 ? -6.988 5.894 17.471 1.00 94.31 804 ILE A CA 1
ATOM 6362 C C . ILE A 1 804 ? -7.172 4.874 18.602 1.00 94.31 804 ILE A C 1
ATOM 6364 O O . ILE A 1 804 ? -6.258 4.677 19.404 1.00 94.31 804 ILE A O 1
ATOM 6368 N N . PHE A 1 805 ? -8.329 4.207 18.643 1.00 93.88 805 PHE A N 1
ATOM 6369 C CA . PHE A 1 805 ? -8.597 3.158 19.623 1.00 93.88 805 PHE A CA 1
ATOM 6370 C C . PHE A 1 805 ? -7.773 1.891 19.351 1.00 93.88 805 PHE A C 1
ATOM 6372 O O . PHE A 1 805 ? -7.243 1.341 20.304 1.00 93.88 805 PHE A O 1
ATOM 6379 N N . GLU A 1 806 ? -7.579 1.481 18.090 1.00 91.75 806 GLU A N 1
ATOM 6380 C CA . GLU A 1 806 ? -6.709 0.349 17.712 1.00 91.75 806 GLU A CA 1
ATOM 6381 C C . GLU A 1 806 ? -5.251 0.542 18.179 1.00 91.75 806 GLU A C 1
ATOM 6383 O O . GLU A 1 806 ? -4.594 -0.426 18.559 1.00 91.75 806 GLU A O 1
ATOM 6388 N N . ARG A 1 807 ? -4.723 1.777 18.144 1.00 90.25 807 ARG A N 1
ATOM 6389 C CA . ARG A 1 807 ? -3.336 2.072 18.553 1.00 90.25 807 ARG A CA 1
ATOM 6390 C C . ARG A 1 807 ? -3.153 2.249 20.060 1.00 90.25 807 ARG A C 1
ATOM 6392 O O . ARG A 1 807 ? -2.074 1.949 20.562 1.00 90.25 807 ARG A O 1
ATOM 6399 N N . ASN A 1 808 ? -4.174 2.733 20.772 1.00 90.75 808 ASN A N 1
ATOM 6400 C CA . ASN A 1 808 ? -4.179 2.833 22.238 1.00 90.75 808 ASN A CA 1
ATOM 6401 C C . ASN A 1 808 ? -2.978 3.626 22.836 1.00 90.75 808 ASN A C 1
ATOM 6403 O O . ASN A 1 808 ? -2.470 3.303 23.910 1.00 90.75 808 ASN A O 1
ATOM 6407 N N . GLU A 1 809 ? -2.487 4.668 22.146 1.00 90.06 809 GLU A N 1
ATOM 6408 C CA . GLU A 1 809 ? -1.331 5.479 22.581 1.00 90.06 809 GLU A CA 1
ATOM 6409 C C . GLU A 1 809 ? -1.763 6.734 23.357 1.00 90.06 809 GLU A C 1
ATOM 6411 O O . GLU A 1 809 ? -2.618 7.496 22.910 1.00 90.06 809 GLU A O 1
ATOM 6416 N N . SER A 1 810 ? -1.108 7.044 24.483 1.00 86.06 810 SER A N 1
ATOM 6417 C CA . SER A 1 810 ? -1.473 8.198 25.327 1.00 86.06 810 SER A CA 1
ATOM 6418 C C . SER A 1 810 ? -1.412 9.557 24.615 1.00 86.06 810 SER A C 1
ATOM 6420 O O . SER A 1 810 ? -2.104 10.487 25.020 1.00 86.06 810 SER A O 1
ATOM 6422 N N . THR A 1 811 ? -0.598 9.690 23.563 1.00 86.31 811 THR A N 1
ATOM 6423 C CA . THR A 1 811 ? -0.477 10.913 22.749 1.00 86.31 811 THR A CA 1
ATOM 6424 C C . THR A 1 811 ? -1.727 11.204 21.913 1.00 86.31 811 THR A C 1
ATOM 6426 O O . THR A 1 811 ? -1.919 12.344 21.494 1.00 86.31 811 THR A O 1
ATOM 6429 N N . PHE A 1 812 ? -2.603 10.216 21.694 1.00 90.81 812 PHE A N 1
ATOM 6430 C CA . PHE A 1 812 ? -3.807 10.360 20.865 1.00 90.81 812 PHE A CA 1
ATOM 6431 C C . PHE A 1 812 ? -5.068 10.718 21.651 1.00 90.81 812 PHE A C 1
ATOM 6433 O O . PHE A 1 812 ? -6.111 10.971 21.052 1.00 90.81 812 PHE A O 1
ATOM 6440 N N . VAL A 1 813 ? -4.976 10.794 22.980 1.00 91.75 813 VAL A N 1
ATOM 6441 C CA . VAL A 1 813 ? -6.106 11.078 23.878 1.00 91.75 813 VAL A CA 1
ATOM 6442 C C . VAL A 1 813 ? -6.834 12.384 23.530 1.00 91.75 813 VAL A C 1
ATOM 6444 O O . VAL A 1 813 ? -8.057 12.455 23.633 1.00 91.75 813 VAL A O 1
ATOM 6447 N N . GLU A 1 814 ? -6.103 13.414 23.101 1.00 89.94 814 GLU A N 1
ATOM 6448 C CA . GLU A 1 814 ? -6.673 14.734 22.799 1.00 89.94 814 GLU A CA 1
ATOM 6449 C C . GLU A 1 814 ? -7.291 14.826 21.395 1.00 89.94 814 GLU A C 1
ATOM 6451 O O . GLU A 1 814 ? -8.087 15.729 21.132 1.00 89.94 814 GLU A O 1
ATOM 6456 N N . ILE A 1 815 ? -6.968 13.895 20.487 1.00 93.31 815 ILE A N 1
ATOM 6457 C CA . ILE A 1 815 ? -7.408 13.965 19.086 1.00 93.31 815 ILE A CA 1
ATOM 6458 C C . ILE A 1 815 ? -8.941 13.906 18.978 1.00 93.31 815 ILE A C 1
ATOM 6460 O O . ILE A 1 815 ? -9.507 14.781 18.320 1.00 93.31 815 ILE A O 1
ATOM 6464 N N . PRO A 1 816 ? -9.666 12.981 19.644 1.00 95.00 816 PRO A N 1
ATOM 6465 C CA . PRO A 1 816 ? -11.127 12.973 19.586 1.00 95.00 816 PRO A CA 1
ATOM 6466 C C . PRO A 1 816 ? -11.768 14.274 20.087 1.00 95.00 816 PRO A C 1
ATOM 6468 O O . PRO A 1 816 ? -12.772 14.703 19.527 1.00 95.00 816 PRO A O 1
ATOM 6471 N N . ALA A 1 817 ? -11.181 14.951 21.081 1.00 93.19 817 ALA A N 1
ATOM 6472 C CA . ALA A 1 817 ? -11.673 16.255 21.531 1.00 93.19 817 ALA A CA 1
ATOM 6473 C C . ALA A 1 817 ? -11.480 17.341 20.460 1.00 93.19 817 ALA A C 1
ATOM 6475 O O . ALA A 1 817 ? -12.383 18.145 20.230 1.00 93.19 817 ALA A O 1
ATOM 6476 N N . GLN A 1 818 ? -10.349 17.325 19.751 1.00 92.75 818 GLN A N 1
ATOM 6477 C CA . GLN A 1 818 ? -10.095 18.233 18.629 1.00 92.75 818 GLN A CA 1
ATOM 6478 C C . GLN A 1 818 ? -11.042 17.985 17.444 1.00 92.75 818 GLN A C 1
ATOM 6480 O O . GLN A 1 818 ? -11.532 18.939 16.843 1.00 92.75 818 GLN A O 1
ATOM 6485 N N . LEU A 1 819 ? -11.337 16.722 17.117 1.00 94.44 819 LEU A N 1
ATOM 6486 C CA . LEU A 1 819 ? -12.311 16.372 16.074 1.00 94.44 819 LEU A CA 1
ATOM 6487 C C . LEU A 1 819 ? -13.730 16.797 16.480 1.00 94.44 819 LEU A C 1
ATOM 6489 O O . LEU A 1 819 ? -14.483 17.346 15.670 1.00 94.44 819 LEU A O 1
ATOM 6493 N N . ALA A 1 820 ? -14.087 16.581 17.747 1.00 93.38 820 ALA A N 1
ATOM 6494 C CA . ALA A 1 820 ? -15.390 16.943 18.287 1.00 93.38 820 ALA A CA 1
ATOM 6495 C C . ALA A 1 820 ? -15.602 18.462 18.360 1.00 93.38 820 ALA A C 1
ATOM 6497 O O . ALA A 1 820 ? -16.729 18.912 18.201 1.00 93.38 820 ALA A O 1
ATOM 6498 N N . ALA A 1 821 ? -14.539 19.267 18.460 1.00 91.75 821 ALA A N 1
ATOM 6499 C CA . ALA A 1 821 ? -14.640 20.722 18.315 1.00 91.75 821 ALA A CA 1
ATOM 6500 C C . ALA A 1 821 ? -15.212 21.164 16.950 1.00 91.75 821 ALA A C 1
ATOM 6502 O O . ALA A 1 821 ? -15.727 22.274 16.828 1.00 91.75 821 ALA A O 1
ATOM 6503 N N . ILE A 1 822 ? -15.138 20.304 15.926 1.00 92.44 822 ILE A N 1
ATOM 6504 C CA . ILE A 1 822 ? -15.666 20.565 14.579 1.00 92.44 822 ILE A CA 1
ATOM 6505 C C . ILE A 1 822 ? -17.005 19.857 14.360 1.00 92.44 822 ILE A C 1
ATOM 6507 O O . ILE A 1 822 ? -17.952 20.477 13.876 1.00 92.44 822 ILE A O 1
ATOM 6511 N N . LYS A 1 823 ? -17.093 18.560 14.690 1.00 92.94 823 LYS A N 1
ATOM 6512 C CA . LYS A 1 823 ? -18.302 17.742 14.486 1.00 92.94 823 LYS A CA 1
ATOM 6513 C C . LYS A 1 823 ? -18.671 16.969 15.764 1.00 92.94 823 LYS A C 1
ATOM 6515 O O . LYS A 1 823 ? -18.528 15.745 15.806 1.00 92.94 823 LYS A O 1
ATOM 6520 N N . PRO A 1 824 ? -19.162 17.666 16.806 1.00 91.19 824 PRO A N 1
ATOM 6521 C CA . PRO A 1 824 ? -19.285 17.110 18.157 1.00 91.19 824 PRO A CA 1
ATOM 6522 C C . PRO A 1 824 ? -20.221 15.900 18.210 1.00 91.19 824 PRO A C 1
ATOM 6524 O O . PRO A 1 824 ? -19.869 14.872 18.781 1.00 91.19 824 PRO A O 1
ATOM 6527 N N . SER A 1 825 ? -21.368 15.975 17.528 1.00 91.44 825 SER A N 1
ATOM 6528 C CA . SER A 1 825 ? -22.379 14.911 17.537 1.00 91.44 825 SER A CA 1
ATOM 6529 C C . SER A 1 825 ? -21.858 13.578 16.999 1.00 91.44 825 SER A C 1
ATOM 6531 O O . SER A 1 825 ? -21.972 12.549 17.661 1.00 91.44 825 SER A O 1
ATOM 6533 N N . PHE A 1 826 ? -21.229 13.593 15.821 1.00 93.62 826 PHE A N 1
ATOM 6534 C CA . PHE A 1 826 ? -20.775 12.371 15.156 1.00 93.62 826 PHE A CA 1
ATOM 6535 C C . PHE A 1 826 ? -19.565 11.741 15.863 1.00 93.62 826 PHE A C 1
ATOM 6537 O O . PHE A 1 826 ? -19.504 10.522 16.047 1.00 93.62 826 PHE A O 1
ATOM 6544 N N . VAL A 1 827 ? -18.619 12.567 16.324 1.00 95.56 827 VAL A N 1
ATOM 6545 C CA . VAL A 1 827 ? -17.445 12.082 17.065 1.00 95.56 827 VAL A CA 1
ATOM 6546 C C . VAL A 1 827 ? -17.869 11.474 18.399 1.00 95.56 827 VAL A C 1
ATOM 6548 O O . VAL A 1 827 ? -17.451 10.363 18.720 1.00 95.56 827 VAL A O 1
ATOM 6551 N N . SER A 1 828 ? -18.751 12.140 19.153 1.00 95.44 828 SER A N 1
ATOM 6552 C CA . SER A 1 828 ? -19.295 11.581 20.393 1.00 95.44 828 SER A CA 1
ATOM 6553 C C . SER A 1 828 ? -20.042 10.264 20.161 1.00 95.44 828 SER A C 1
ATOM 6555 O O . SER A 1 828 ? -19.868 9.334 20.947 1.00 95.44 828 SER A O 1
ATOM 6557 N N . GLN A 1 829 ? -20.804 10.132 19.066 1.00 95.19 829 GLN A N 1
ATOM 6558 C CA . GLN A 1 829 ? -21.461 8.867 18.698 1.00 95.19 829 GLN A CA 1
ATOM 6559 C C . GLN A 1 829 ? -20.438 7.753 18.446 1.00 95.19 829 GLN A C 1
ATOM 6561 O O . GLN A 1 829 ? -20.579 6.658 18.990 1.00 95.19 829 GLN A O 1
ATOM 6566 N N . SER A 1 830 ? -19.380 8.051 17.691 1.00 95.62 830 SER A N 1
ATOM 6567 C CA . SER A 1 830 ? -18.308 7.100 17.366 1.00 95.62 830 SER A CA 1
ATOM 6568 C C . SER A 1 830 ? -17.533 6.651 18.613 1.00 95.62 830 SER A C 1
ATOM 6570 O O . SER A 1 830 ? -17.284 5.461 18.804 1.00 95.62 830 SER A O 1
ATOM 6572 N N . VAL A 1 831 ? -17.216 7.578 19.525 1.00 96.75 831 VAL A N 1
ATOM 6573 C CA . VAL A 1 831 ? -16.552 7.259 20.802 1.00 96.75 831 VAL A CA 1
ATOM 6574 C C . VAL A 1 831 ? -17.469 6.436 21.714 1.00 96.75 831 VAL A C 1
ATOM 6576 O O . VAL A 1 831 ? -17.023 5.462 22.320 1.00 96.75 831 VAL A O 1
ATOM 6579 N N . CYS A 1 832 ? -18.765 6.759 21.787 1.00 96.31 832 CYS A N 1
ATOM 6580 C CA . CYS A 1 832 ? -19.740 5.944 22.518 1.00 96.31 832 CYS A CA 1
ATOM 6581 C C . CYS A 1 832 ? -19.873 4.532 21.937 1.00 96.31 832 CYS A C 1
ATOM 6583 O O . CYS A 1 832 ? -19.999 3.573 22.703 1.00 96.31 832 CYS A O 1
ATOM 6585 N N . ARG A 1 833 ? -19.810 4.379 20.610 1.00 96.06 833 ARG A N 1
ATOM 6586 C CA . ARG A 1 833 ? -19.769 3.063 19.964 1.00 96.06 833 ARG A CA 1
ATOM 6587 C C . ARG A 1 833 ? -18.544 2.274 20.419 1.00 96.06 833 ARG A C 1
ATOM 6589 O O . ARG A 1 833 ? -18.714 1.157 20.893 1.00 96.06 833 ARG A O 1
ATOM 6596 N N . LYS A 1 834 ? -17.347 2.873 20.389 1.00 96.12 834 LYS A N 1
ATOM 6597 C CA . LYS A 1 834 ? -16.122 2.219 20.883 1.00 96.12 834 LYS A CA 1
ATOM 6598 C C . LYS A 1 834 ? -16.199 1.838 22.350 1.00 96.12 834 LYS A C 1
ATOM 6600 O O . LYS A 1 834 ? -15.800 0.741 22.717 1.00 96.12 834 LYS A O 1
ATOM 6605 N N . PHE A 1 835 ? -16.776 2.697 23.184 1.00 96.19 835 PHE A N 1
ATOM 6606 C CA . PHE A 1 835 ? -17.027 2.343 24.576 1.00 96.19 835 PHE A CA 1
ATOM 6607 C C . PHE A 1 835 ? -17.966 1.125 24.683 1.00 96.19 835 PHE A C 1
ATOM 6609 O O . PHE A 1 835 ? -17.715 0.218 25.468 1.00 96.19 835 PHE A O 1
ATOM 6616 N N . THR A 1 836 ? -19.008 1.053 23.854 1.00 95.38 836 THR A N 1
ATOM 6617 C CA . THR A 1 836 ? -19.908 -0.113 23.815 1.00 95.38 836 THR A CA 1
ATOM 6618 C C . THR A 1 836 ? -19.161 -1.388 23.404 1.00 95.38 836 THR A C 1
ATOM 6620 O O . THR A 1 836 ? -19.286 -2.398 24.085 1.00 95.38 836 THR A O 1
ATOM 6623 N N . GLU A 1 837 ? -18.322 -1.327 22.365 1.00 95.00 837 GLU A N 1
ATOM 6624 C CA . GLU A 1 837 ? -17.487 -2.453 21.910 1.00 95.00 837 GLU A CA 1
ATOM 6625 C C . GLU A 1 837 ? -16.511 -2.934 22.997 1.00 95.00 837 GLU A C 1
ATOM 6627 O O . GLU A 1 837 ? -16.383 -4.136 23.220 1.00 95.00 837 GLU A O 1
ATOM 6632 N N . ILE A 1 838 ? -15.863 -2.009 23.715 1.00 94.50 838 ILE A N 1
ATOM 6633 C CA . ILE A 1 838 ? -14.967 -2.322 24.843 1.00 94.50 838 ILE A CA 1
ATOM 6634 C C . ILE A 1 838 ? -15.717 -3.087 25.940 1.00 94.50 838 ILE A C 1
ATOM 6636 O O . ILE A 1 838 ? -15.196 -4.054 26.495 1.00 94.50 838 ILE A O 1
ATOM 6640 N N . LEU A 1 839 ? -16.945 -2.664 26.249 1.00 92.00 839 LEU A N 1
ATOM 6641 C CA . LEU A 1 839 ? -17.786 -3.325 27.244 1.00 92.00 839 LEU A CA 1
ATOM 6642 C C . LEU A 1 839 ? -18.215 -4.716 26.779 1.00 92.00 839 LEU A C 1
ATOM 6644 O O . LEU A 1 839 ? -18.059 -5.679 27.525 1.00 92.00 839 LEU A O 1
ATOM 6648 N N . ASP A 1 840 ? -18.723 -4.828 25.554 1.00 90.69 840 ASP A N 1
ATOM 6649 C CA . ASP A 1 840 ? -19.236 -6.089 25.017 1.00 90.69 840 ASP A CA 1
ATOM 6650 C C . ASP A 1 840 ? -18.117 -7.138 24.845 1.00 90.69 840 ASP A C 1
ATOM 6652 O O . ASP A 1 840 ? -18.359 -8.329 25.043 1.00 90.69 840 ASP A O 1
ATOM 6656 N N . ASN A 1 841 ? -16.879 -6.702 24.578 1.00 92.19 841 ASN A N 1
ATOM 6657 C CA . ASN A 1 841 ? -15.696 -7.567 24.490 1.00 92.19 841 ASN A CA 1
ATOM 6658 C C . ASN A 1 841 ? -14.962 -7.778 25.830 1.00 92.19 841 ASN A C 1
ATOM 6660 O O . ASN A 1 841 ? -14.001 -8.546 25.870 1.00 92.19 841 ASN A O 1
ATOM 6664 N N . ASN A 1 842 ? -15.385 -7.120 26.918 1.00 89.69 842 ASN A N 1
ATOM 6665 C CA . ASN A 1 842 ? -14.685 -7.107 28.212 1.00 89.69 842 ASN A CA 1
ATOM 6666 C C . ASN A 1 842 ? -13.189 -6.728 28.086 1.00 89.69 842 ASN A C 1
ATOM 6668 O O . ASN A 1 842 ? -12.311 -7.342 28.696 1.00 89.69 842 ASN A O 1
ATOM 6672 N N . ASP A 1 843 ? -12.897 -5.723 27.259 1.00 90.50 843 ASP A N 1
ATOM 6673 C CA . ASP A 1 843 ? -11.538 -5.295 26.930 1.00 90.50 843 ASP A CA 1
ATOM 6674 C C . ASP A 1 843 ? -10.976 -4.361 28.014 1.00 90.50 843 ASP A C 1
ATOM 6676 O O . ASP A 1 843 ? -11.296 -3.173 28.100 1.00 90.50 843 ASP A O 1
ATOM 6680 N N . LYS A 1 844 ? -10.128 -4.921 28.878 1.00 90.44 844 LYS A N 1
ATOM 6681 C CA . LYS A 1 844 ? -9.536 -4.201 30.012 1.00 90.44 844 LYS A CA 1
ATOM 6682 C C . LYS A 1 844 ? -8.372 -3.289 29.598 1.00 90.44 844 LYS A C 1
ATOM 6684 O O . LYS A 1 844 ? -8.072 -2.339 30.325 1.00 90.44 844 LYS A O 1
ATOM 6689 N N . ASP A 1 845 ? -7.743 -3.542 28.451 1.00 90.06 845 ASP A N 1
ATOM 6690 C CA . ASP A 1 845 ? -6.497 -2.885 28.034 1.00 90.06 845 ASP A CA 1
ATOM 6691 C C . ASP A 1 845 ? -6.742 -1.466 27.498 1.00 90.06 845 ASP A C 1
ATOM 6693 O O . ASP A 1 845 ? -5.887 -0.584 27.620 1.00 90.06 845 ASP A O 1
ATOM 6697 N N . HIS A 1 846 ? -7.941 -1.202 26.975 1.00 93.06 846 HIS A N 1
ATOM 6698 C CA . HIS A 1 846 ? -8.316 0.103 26.418 1.00 93.06 846 HIS A CA 1
ATOM 6699 C C . HIS A 1 846 ? -8.948 1.067 27.436 1.00 93.06 846 HIS A C 1
ATOM 6701 O O . HIS A 1 846 ? -9.232 2.220 27.106 1.00 93.06 846 HIS A O 1
ATOM 6707 N N . ILE A 1 847 ? -9.160 0.648 28.690 1.00 92.62 847 ILE A N 1
ATOM 6708 C CA . ILE A 1 847 ? -9.882 1.454 29.691 1.00 92.62 847 ILE A CA 1
ATOM 6709 C C . ILE A 1 847 ? -9.136 2.735 30.071 1.00 92.62 847 ILE A C 1
ATOM 6711 O O . ILE A 1 847 ? -9.749 3.801 30.164 1.00 92.62 847 ILE A O 1
ATOM 6715 N N . ASP A 1 848 ? -7.819 2.663 30.285 1.00 92.12 848 ASP A N 1
ATOM 6716 C CA . ASP A 1 848 ? -7.027 3.839 30.666 1.00 92.12 848 ASP A CA 1
ATOM 6717 C C . ASP A 1 848 ? -7.005 4.899 29.550 1.00 92.12 848 ASP A C 1
ATOM 6719 O O . ASP A 1 848 ? -7.038 6.102 29.836 1.00 92.12 848 ASP A O 1
ATOM 6723 N N . PHE A 1 849 ? -7.017 4.458 28.291 1.00 95.44 849 PHE A N 1
ATOM 6724 C CA . PHE A 1 849 ? -7.070 5.326 27.120 1.00 95.44 849 PHE A CA 1
ATOM 6725 C C . PHE A 1 849 ? -8.463 5.901 26.876 1.00 95.44 849 PHE A C 1
ATOM 6727 O O . PHE A 1 849 ? -8.596 7.117 26.742 1.00 95.44 849 PHE A O 1
ATOM 6734 N N . LEU A 1 850 ? -9.512 5.072 26.933 1.00 95.69 850 LEU A N 1
ATOM 6735 C CA . LEU A 1 850 ? -10.907 5.516 26.881 1.00 95.69 850 LEU A CA 1
ATOM 6736 C C . LEU A 1 850 ? -11.187 6.582 27.948 1.00 95.69 850 LEU A C 1
ATOM 6738 O O . LEU A 1 850 ? -11.805 7.610 27.659 1.00 95.69 850 LEU A O 1
ATOM 6742 N N . ARG A 1 851 ? -10.701 6.364 29.179 1.00 94.44 851 ARG A N 1
ATOM 6743 C CA . ARG A 1 851 ? -10.775 7.355 30.257 1.00 94.44 851 ARG A CA 1
ATOM 6744 C C . ARG A 1 851 ? -10.112 8.658 29.847 1.00 94.44 851 ARG A C 1
ATOM 6746 O O . ARG A 1 851 ? -10.707 9.711 30.065 1.00 94.44 851 ARG A O 1
ATOM 6753 N N . GLY A 1 852 ? -8.902 8.598 29.291 1.00 94.56 852 GLY A N 1
ATOM 6754 C CA . GLY A 1 852 ? -8.200 9.771 28.777 1.00 94.56 852 GLY A CA 1
ATOM 6755 C C . GLY A 1 852 ? -9.051 10.528 27.758 1.00 94.56 852 GLY A C 1
ATOM 6756 O O . GLY A 1 852 ? -9.306 11.717 27.946 1.00 94.56 852 GLY A O 1
ATOM 6757 N N . VAL A 1 853 ? -9.534 9.831 26.725 1.00 96.00 853 VAL A N 1
ATOM 6758 C CA . VAL A 1 853 ? -10.326 10.403 25.624 1.00 96.00 853 VAL A CA 1
ATOM 6759 C C . VAL A 1 853 ? -11.583 11.095 26.144 1.00 96.00 853 VAL A C 1
ATOM 6761 O O . VAL A 1 853 ? -11.796 12.278 25.883 1.00 96.00 853 VAL A O 1
ATOM 6764 N N . LEU A 1 854 ? -12.400 10.393 26.935 1.00 95.69 854 LEU A N 1
ATOM 6765 C CA . LEU A 1 854 ? -13.640 10.955 27.474 1.00 95.69 854 LEU A CA 1
ATOM 6766 C C . LEU A 1 854 ? -13.369 12.102 28.451 1.00 95.69 854 LEU A C 1
ATOM 6768 O O . LEU A 1 854 ? -14.076 13.105 28.426 1.00 95.69 854 LEU A O 1
ATOM 6772 N N . THR A 1 855 ? -12.322 12.000 29.274 1.00 93.56 855 THR A N 1
ATOM 6773 C CA . THR A 1 855 ? -11.916 13.094 30.169 1.00 93.56 855 THR A CA 1
ATOM 6774 C C . THR A 1 855 ? -11.544 14.339 29.372 1.00 93.56 855 THR A C 1
ATOM 6776 O O . THR A 1 855 ? -12.026 15.424 29.690 1.00 93.56 855 THR A O 1
ATOM 6779 N N . SER A 1 856 ? -10.756 14.190 28.305 1.00 93.81 856 SER A N 1
ATOM 6780 C CA . SER A 1 856 ? -10.381 15.295 27.417 1.00 93.81 856 SER A CA 1
ATOM 6781 C C . SER A 1 856 ? -11.612 15.926 26.756 1.00 93.81 856 SER A C 1
ATOM 6783 O O . SER A 1 856 ? -11.829 17.130 26.875 1.00 93.81 856 SER A O 1
ATOM 6785 N N . MET A 1 857 ? -12.483 15.118 26.144 1.00 94.88 857 MET A N 1
ATOM 6786 C CA . MET A 1 857 ? -13.673 15.616 25.444 1.00 94.88 857 MET A CA 1
ATOM 6787 C C . MET A 1 857 ? -14.662 16.334 26.369 1.00 94.88 857 MET A C 1
ATOM 6789 O O . MET A 1 857 ? -15.212 17.368 25.990 1.00 94.88 857 MET A O 1
ATOM 6793 N N . ILE A 1 858 ? -14.908 15.790 27.564 1.00 93.62 858 ILE A N 1
ATOM 6794 C CA . ILE A 1 858 ? -15.881 16.356 28.505 1.00 93.62 858 ILE A CA 1
ATOM 6795 C C . ILE A 1 858 ? -15.313 17.611 29.176 1.00 93.62 858 ILE A C 1
ATOM 6797 O O . ILE A 1 858 ? -15.998 18.627 29.227 1.00 93.62 858 ILE A O 1
ATOM 6801 N N . SER A 1 859 ? -14.057 17.578 29.637 1.00 89.00 859 SER A N 1
ATOM 6802 C CA . SER A 1 859 ? -13.431 18.739 30.294 1.00 89.00 859 SER A CA 1
ATOM 6803 C C . SER A 1 859 ? -13.247 19.935 29.355 1.00 89.00 859 SER A C 1
ATOM 6805 O O . SER A 1 859 ? -13.351 21.075 29.798 1.00 89.00 859 SER A O 1
ATOM 6807 N N . LEU A 1 860 ? -13.030 19.692 28.057 1.00 89.38 860 LEU A N 1
ATOM 6808 C CA . LEU A 1 860 ? -12.975 20.733 27.027 1.00 89.38 860 LEU A CA 1
ATOM 6809 C C . LEU A 1 860 ? -14.358 21.126 26.481 1.00 89.38 860 LEU A C 1
ATOM 6811 O O . LEU A 1 860 ? -14.437 21.974 25.595 1.00 89.38 860 LEU A O 1
ATOM 6815 N N . HIS A 1 861 ? -15.444 20.542 27.000 1.00 90.38 861 HIS A N 1
ATOM 6816 C CA . HIS A 1 861 ? -16.827 20.789 26.572 1.00 90.38 861 HIS A CA 1
ATOM 6817 C C . HIS A 1 861 ? -17.085 20.515 25.081 1.00 90.38 861 HIS A C 1
ATOM 6819 O O . HIS A 1 861 ? -17.939 21.150 24.465 1.00 90.38 861 HIS A O 1
ATOM 6825 N N . MET A 1 862 ? -16.347 19.562 24.505 1.00 92.88 862 MET A N 1
ATOM 6826 C CA . MET A 1 862 ? -16.472 19.158 23.100 1.00 92.88 862 MET A CA 1
ATOM 6827 C C . MET A 1 862 ? -17.385 17.940 22.914 1.00 92.88 862 MET A C 1
ATOM 6829 O O . MET A 1 862 ? -17.765 17.621 21.793 1.00 92.88 862 MET A O 1
ATOM 6833 N N . PHE A 1 863 ? -17.748 17.244 23.995 1.00 93.94 863 PHE A N 1
ATOM 6834 C CA . PHE A 1 863 ? -18.655 16.100 23.933 1.00 93.94 863 PHE A CA 1
ATOM 6835 C C . PHE A 1 863 ? -20.120 16.542 23.749 1.00 93.94 863 PHE A C 1
ATOM 6837 O O . PHE A 1 863 ? -20.642 17.317 24.551 1.00 93.94 863 PHE A O 1
ATOM 6844 N N . ASP A 1 864 ? -20.819 16.004 22.743 1.00 92.06 864 ASP A N 1
ATOM 6845 C CA . ASP A 1 864 ? -22.244 16.276 22.507 1.00 92.06 864 ASP A CA 1
ATOM 6846 C C . ASP A 1 864 ? -23.154 15.493 23.469 1.00 92.06 864 ASP A C 1
ATOM 6848 O O . ASP A 1 864 ? -23.657 14.400 23.172 1.00 92.06 864 ASP A O 1
ATOM 6852 N N . PHE A 1 865 ? -23.400 16.087 24.635 1.00 89.06 865 PHE A N 1
ATOM 6853 C CA . PHE A 1 865 ? -24.301 15.529 25.641 1.00 89.06 865 PHE A CA 1
ATOM 6854 C C . PHE A 1 865 ? -25.769 15.477 25.201 1.00 89.06 865 PHE A C 1
ATOM 6856 O O . PHE A 1 865 ? -26.497 14.607 25.680 1.00 89.06 865 PHE A O 1
ATOM 6863 N N . GLU A 1 866 ? -26.215 16.333 24.279 1.00 85.94 866 GLU A N 1
ATOM 6864 C CA . GLU A 1 866 ? -27.619 16.381 23.860 1.00 85.94 866 GLU A CA 1
ATOM 6865 C C . GLU A 1 866 ? -28.006 15.132 23.058 1.00 85.94 866 GLU A C 1
ATOM 6867 O O . GLU A 1 866 ? -29.021 14.477 23.331 1.00 85.94 866 GLU A O 1
ATOM 6872 N N . SER A 1 867 ? -27.177 14.746 22.085 1.00 86.62 867 SER A N 1
ATOM 6873 C CA . SER A 1 867 ? -27.478 13.581 21.251 1.00 86.62 867 SER A CA 1
ATOM 6874 C C . SER A 1 867 ? -27.053 12.256 21.896 1.00 86.62 867 SER A C 1
ATOM 6876 O O . SER A 1 867 ? -27.821 11.285 21.824 1.00 86.62 867 SER A O 1
ATOM 6878 N N . THR A 1 868 ? -25.891 12.224 22.564 1.00 91.69 868 THR A N 1
ATOM 6879 C CA . THR A 1 868 ? -25.226 10.986 23.025 1.00 91.69 868 THR A CA 1
ATOM 6880 C C . THR A 1 868 ? -25.032 10.855 24.528 1.00 91.69 868 THR A C 1
ATOM 6882 O O . THR A 1 868 ? -24.665 9.773 24.988 1.00 91.69 868 THR A O 1
ATOM 6885 N N . GLY A 1 869 ? -25.332 11.888 25.320 1.00 90.94 869 GLY A N 1
ATOM 6886 C CA . GLY A 1 869 ? -25.140 11.852 26.775 1.00 90.94 869 GLY A CA 1
ATOM 6887 C C . GLY A 1 869 ? -25.849 10.671 27.444 1.00 90.94 869 GLY A C 1
ATOM 6888 O O . GLY A 1 869 ? -25.284 10.034 28.329 1.00 90.94 869 GLY A O 1
ATOM 6889 N N . ALA A 1 870 ? -27.038 10.299 26.955 1.00 92.56 870 ALA A N 1
ATOM 6890 C CA . ALA A 1 870 ? -27.755 9.109 27.417 1.00 92.56 870 ALA A CA 1
ATOM 6891 C C . ALA A 1 870 ? -26.958 7.808 27.193 1.00 92.56 870 ALA A C 1
ATOM 6893 O O . ALA A 1 870 ? -26.860 6.983 28.095 1.00 92.56 870 ALA A O 1
ATOM 6894 N N . VAL A 1 871 ? -26.338 7.639 26.020 1.00 94.94 871 VAL A N 1
ATOM 6895 C CA . VAL A 1 871 ? -25.537 6.445 25.699 1.00 94.94 871 VAL A CA 1
ATOM 6896 C C . VAL A 1 871 ? -24.267 6.403 26.545 1.00 94.94 871 VAL A C 1
ATOM 6898 O O . VAL A 1 871 ? -23.909 5.351 27.067 1.00 94.94 871 VAL A O 1
ATOM 6901 N N . LEU A 1 872 ? -23.612 7.549 26.744 1.00 95.25 872 LEU A N 1
ATOM 6902 C CA . LEU A 1 872 ? -22.424 7.647 27.590 1.00 95.25 872 LEU A CA 1
ATOM 6903 C C . LEU A 1 872 ? -22.724 7.260 29.048 1.00 95.25 872 LEU A C 1
ATOM 6905 O O . LEU A 1 872 ? -22.002 6.453 29.633 1.00 95.25 872 LEU A O 1
ATOM 6909 N N . ILE A 1 873 ? -23.802 7.803 29.620 1.00 94.00 873 ILE A N 1
ATOM 6910 C CA . ILE A 1 873 ? -24.266 7.478 30.978 1.00 94.00 873 ILE A CA 1
ATOM 6911 C C . ILE A 1 873 ? -24.631 5.994 31.077 1.00 94.00 873 ILE A C 1
ATOM 6913 O O . ILE A 1 873 ? -24.244 5.316 32.031 1.00 94.00 873 ILE A O 1
ATOM 6917 N N . TYR A 1 874 ? -25.346 5.472 30.082 1.00 94.81 874 TYR A N 1
ATOM 6918 C CA . TYR A 1 874 ? -25.710 4.063 30.021 1.00 94.81 874 TYR A CA 1
ATOM 6919 C C . TYR A 1 874 ? -24.473 3.153 30.003 1.00 94.81 874 TYR A C 1
ATOM 6921 O O . TYR A 1 874 ? -24.372 2.248 30.823 1.00 94.81 874 TYR A O 1
ATOM 6929 N N . ASN A 1 875 ? -23.478 3.430 29.158 1.00 95.19 875 ASN A N 1
ATOM 6930 C CA . ASN A 1 875 ? -22.246 2.639 29.096 1.00 95.19 875 ASN A CA 1
ATOM 6931 C C . ASN A 1 875 ? -21.422 2.744 30.387 1.00 95.19 875 ASN A C 1
ATOM 6933 O O . ASN A 1 875 ? -20.936 1.738 30.902 1.00 95.19 875 ASN A O 1
ATOM 6937 N N . CYS A 1 876 ? -21.315 3.948 30.956 1.00 93.75 876 CYS A N 1
ATOM 6938 C CA . CYS A 1 876 ? -20.616 4.175 32.220 1.00 93.75 876 CYS A CA 1
ATOM 6939 C C . CYS A 1 876 ? -21.264 3.413 33.384 1.00 93.75 876 CYS A C 1
ATOM 6941 O O . CYS A 1 876 ? -20.572 2.896 34.250 1.00 93.75 876 CYS A O 1
ATOM 6943 N N . THR A 1 877 ? -22.588 3.286 33.401 1.00 91.62 877 THR A N 1
ATOM 6944 C CA . THR A 1 877 ? -23.290 2.512 34.436 1.00 91.62 877 THR A CA 1
ATOM 6945 C C . THR A 1 877 ? -23.262 1.009 34.148 1.00 91.62 877 THR A C 1
ATOM 6947 O O . THR A 1 877 ? -23.015 0.232 35.066 1.00 91.62 877 THR A O 1
ATOM 6950 N N . LYS A 1 878 ? -23.405 0.585 32.883 1.00 90.19 878 LYS A N 1
ATOM 6951 C CA . LYS A 1 878 ? -23.249 -0.811 32.425 1.00 90.19 878 LYS A CA 1
ATOM 6952 C C . LYS A 1 878 ? -21.867 -1.380 32.747 1.00 90.19 878 LYS A C 1
ATOM 6954 O O . LYS A 1 878 ? -21.770 -2.565 33.046 1.00 90.19 878 LYS A O 1
ATOM 6959 N N . SER A 1 879 ? -20.813 -0.563 32.776 1.00 91.19 879 SER A N 1
ATOM 6960 C CA . SER A 1 879 ? -19.466 -1.025 33.136 1.00 91.19 879 SER A CA 1
ATOM 6961 C C . SER A 1 879 ? -19.391 -1.655 34.532 1.00 91.19 879 SER A C 1
ATOM 6963 O O . SER A 1 879 ? -18.566 -2.537 34.754 1.00 91.19 879 SER A O 1
ATOM 6965 N N . ARG A 1 880 ? -20.290 -1.271 35.453 1.00 89.38 880 ARG A N 1
ATOM 6966 C CA . ARG A 1 880 ? -20.401 -1.847 36.807 1.00 89.38 880 ARG A CA 1
ATOM 6967 C C . ARG A 1 880 ? -20.877 -3.300 36.827 1.00 89.38 880 ARG A C 1
ATOM 6969 O O . ARG A 1 880 ? -20.757 -3.957 37.855 1.00 89.38 880 ARG A O 1
ATOM 6976 N N . LEU A 1 881 ? -21.442 -3.779 35.719 1.00 85.88 881 LEU A N 1
ATOM 6977 C CA . LEU A 1 881 ? -21.870 -5.168 35.539 1.00 85.88 881 LEU A CA 1
ATOM 6978 C C . LEU A 1 881 ? -20.746 -6.069 35.018 1.00 85.88 881 LEU A C 1
ATOM 6980 O O . LEU A 1 881 ? -20.883 -7.286 35.058 1.00 85.88 881 LEU A O 1
ATOM 6984 N N . ILE A 1 882 ? -19.685 -5.473 34.468 1.00 85.75 882 ILE A N 1
ATOM 6985 C CA . ILE A 1 882 ? -18.683 -6.169 33.651 1.00 85.75 882 ILE A CA 1
ATOM 6986 C C . ILE A 1 882 ? -17.320 -6.161 34.339 1.00 85.75 882 ILE A C 1
ATOM 6988 O O . ILE A 1 882 ? -16.615 -7.169 34.336 1.00 85.75 882 ILE A O 1
ATOM 6992 N N . PHE A 1 883 ? -16.940 -5.027 34.928 1.00 88.31 883 PHE A N 1
ATOM 6993 C CA . PHE A 1 883 ? -15.601 -4.823 35.459 1.00 88.31 883 PHE A CA 1
ATOM 6994 C C . PHE A 1 883 ? -15.534 -4.903 36.983 1.00 88.31 883 PHE A C 1
ATOM 6996 O O . PHE A 1 883 ? -16.467 -4.537 37.695 1.00 88.31 883 PHE A O 1
ATOM 7003 N N . ASP A 1 884 ? -14.371 -5.338 37.468 1.00 86.12 884 ASP A N 1
ATOM 7004 C CA . ASP A 1 884 ? -14.038 -5.374 38.887 1.00 86.12 884 ASP A CA 1
ATOM 7005 C C . ASP A 1 884 ? -13.773 -3.971 39.469 1.00 86.12 884 ASP A C 1
ATOM 7007 O O . ASP A 1 884 ? -13.598 -2.971 38.763 1.00 86.12 884 ASP A O 1
ATOM 7011 N N . THR A 1 885 ? -13.699 -3.912 40.797 1.00 87.31 885 THR A N 1
ATOM 7012 C CA . THR A 1 885 ? -13.471 -2.698 41.589 1.00 87.31 885 THR A CA 1
ATOM 7013 C C . THR A 1 885 ? -12.222 -1.924 41.141 1.00 87.31 885 THR A C 1
ATOM 7015 O O . THR A 1 885 ? -12.232 -0.693 41.118 1.00 87.31 885 THR A O 1
ATOM 7018 N N . SER A 1 886 ? -11.151 -2.619 40.738 1.00 88.50 886 SER A N 1
ATOM 7019 C CA . SER A 1 886 ? -9.885 -1.981 40.354 1.00 88.50 886 SER A CA 1
ATOM 7020 C C . SER A 1 886 ? -10.012 -1.188 39.049 1.00 88.50 886 SER A C 1
ATOM 7022 O O . SER A 1 886 ? -9.513 -0.065 38.936 1.00 88.50 886 SER A O 1
ATOM 7024 N N . ILE A 1 887 ? -10.739 -1.735 38.074 1.00 90.25 887 ILE A N 1
ATOM 7025 C CA . ILE A 1 887 ? -10.978 -1.101 36.775 1.00 90.25 887 ILE A CA 1
ATOM 7026 C C . ILE A 1 887 ? -12.014 0.012 36.913 1.00 90.25 887 ILE A C 1
ATOM 7028 O O . ILE A 1 887 ? -11.831 1.097 36.362 1.00 90.25 887 ILE A O 1
ATOM 7032 N N . LEU A 1 888 ? -13.067 -0.200 37.705 1.00 90.69 888 LEU A N 1
ATOM 7033 C CA . LEU A 1 888 ? -14.055 0.845 37.974 1.00 90.69 888 LEU A CA 1
ATOM 7034 C C . LEU A 1 888 ? -13.442 2.048 38.685 1.00 90.69 888 LEU A C 1
ATOM 7036 O O . LEU A 1 888 ? -13.819 3.183 38.393 1.00 90.69 888 LEU A O 1
ATOM 7040 N N . GLN A 1 889 ? -12.453 1.833 39.557 1.00 90.19 889 GLN A N 1
ATOM 7041 C CA . GLN A 1 889 ? -11.711 2.930 40.167 1.00 90.19 889 GLN A CA 1
ATOM 7042 C C . GLN A 1 889 ? -10.976 3.754 39.106 1.00 90.19 889 GLN A C 1
ATOM 7044 O O . GLN A 1 889 ? -11.050 4.984 39.133 1.00 90.19 889 GLN A O 1
ATOM 7049 N N . LYS A 1 890 ? -10.367 3.110 38.102 1.00 89.62 890 LYS A N 1
ATOM 7050 C CA . LYS A 1 890 ? -9.804 3.823 36.947 1.00 89.62 890 LYS A CA 1
ATOM 7051 C C . LYS A 1 890 ? -10.871 4.563 36.138 1.00 89.62 890 LYS A C 1
ATOM 7053 O O . LYS A 1 890 ? -10.575 5.646 35.654 1.00 89.62 890 LYS A O 1
ATOM 7058 N N . MET A 1 891 ? -12.084 4.027 35.996 1.00 90.81 891 MET A N 1
ATOM 7059 C CA . MET A 1 891 ? -13.181 4.657 35.240 1.00 90.81 891 MET A CA 1
ATOM 7060 C C . MET A 1 891 ? -13.905 5.777 35.990 1.00 90.81 891 MET A C 1
ATOM 7062 O O . MET A 1 891 ? -14.541 6.614 35.353 1.00 90.81 891 MET A O 1
ATOM 7066 N N . SER A 1 892 ? -13.802 5.825 37.318 1.00 90.38 892 SER A N 1
ATOM 7067 C CA . SER A 1 892 ? -14.491 6.809 38.160 1.00 90.38 892 SER A CA 1
ATOM 7068 C C . SER A 1 892 ? -14.328 8.281 37.722 1.00 90.38 892 SER A C 1
ATOM 7070 O O . SER A 1 892 ? -15.326 9.004 37.786 1.00 90.38 892 SER A O 1
ATOM 7072 N N . PRO A 1 893 ? -13.184 8.747 37.162 1.00 90.44 893 PRO A N 1
ATOM 7073 C CA . PRO A 1 893 ? -13.078 10.108 36.629 1.00 90.44 893 PRO A CA 1
ATOM 7074 C C . PRO A 1 893 ? -14.034 10.396 35.463 1.00 90.44 893 PRO A C 1
ATOM 7076 O O . PRO A 1 893 ? -14.463 11.533 35.296 1.00 90.44 893 PRO A O 1
ATOM 7079 N N . ILE A 1 894 ? -14.410 9.385 34.670 1.00 91.38 894 ILE A N 1
ATOM 7080 C CA . ILE A 1 894 ? -15.377 9.542 33.571 1.00 91.38 894 ILE A CA 1
ATOM 7081 C C . ILE A 1 894 ? -16.743 9.918 34.146 1.00 91.38 894 ILE A C 1
ATOM 7083 O O . ILE A 1 894 ? -17.333 10.909 33.717 1.00 91.38 894 ILE A O 1
ATOM 7087 N N . LEU A 1 895 ? -17.219 9.164 35.146 1.00 90.94 895 LEU A N 1
ATOM 7088 C CA . LEU A 1 895 ? -18.474 9.462 35.840 1.00 90.94 895 LEU A CA 1
ATOM 7089 C C . LEU A 1 895 ? -18.434 10.864 36.447 1.00 90.94 895 LEU A C 1
ATOM 7091 O O . LEU A 1 895 ? -19.396 11.621 36.328 1.00 90.94 895 LEU A O 1
ATOM 7095 N N . MET A 1 896 ? -17.306 11.219 37.058 1.00 89.06 896 MET A N 1
ATOM 7096 C CA . MET A 1 896 ? -17.140 12.532 37.657 1.00 89.06 896 MET A CA 1
ATOM 7097 C C . MET A 1 896 ? -17.282 13.659 36.640 1.00 89.06 896 MET A C 1
ATOM 7099 O O . MET A 1 896 ? -18.049 14.595 36.860 1.00 89.06 896 MET A O 1
ATOM 7103 N N . ASN A 1 897 ? -16.609 13.538 35.499 1.00 90.31 897 ASN A N 1
ATOM 7104 C CA . ASN A 1 897 ? -16.696 14.522 34.427 1.00 90.31 897 ASN A CA 1
ATOM 7105 C C . ASN A 1 897 ? -18.116 14.619 33.850 1.00 90.31 897 ASN A C 1
ATOM 7107 O O . ASN A 1 897 ? -18.590 15.726 33.603 1.00 90.31 897 ASN A O 1
ATOM 7111 N N . ILE A 1 898 ? -18.824 13.492 33.698 1.00 90.44 898 ILE A N 1
ATOM 7112 C CA . ILE A 1 898 ? -20.238 13.470 33.284 1.00 90.44 898 ILE A CA 1
ATOM 7113 C C . ILE A 1 898 ? -21.095 14.285 34.257 1.00 90.44 898 ILE A C 1
ATOM 7115 O O . ILE A 1 898 ? -21.850 15.156 33.835 1.00 90.44 898 ILE A O 1
ATOM 7119 N N . ILE A 1 899 ? -20.976 14.019 35.559 1.00 87.44 899 ILE A N 1
ATOM 7120 C CA . ILE A 1 899 ? -21.763 14.698 36.595 1.00 87.44 899 ILE A CA 1
ATOM 7121 C C . ILE A 1 899 ? -21.461 16.202 36.603 1.00 87.44 899 ILE A C 1
ATOM 7123 O O . ILE A 1 899 ? -22.385 17.017 36.606 1.00 87.44 899 ILE A O 1
ATOM 7127 N N . HIS A 1 900 ? -20.181 16.576 36.550 1.00 86.19 900 HIS A N 1
ATOM 7128 C CA . HIS A 1 900 ? -19.762 17.974 36.471 1.00 86.19 900 HIS A CA 1
ATOM 7129 C C . HIS A 1 900 ? -20.356 18.698 35.259 1.00 86.19 900 HIS A C 1
ATOM 7131 O O . HIS A 1 900 ? -20.846 19.819 35.401 1.00 86.19 900 HIS A O 1
ATOM 7137 N N . GLU A 1 901 ? -20.355 18.064 34.086 1.00 86.88 901 GLU A N 1
ATOM 7138 C CA . GLU A 1 901 ? -20.898 18.668 32.870 1.00 86.88 901 GLU A CA 1
ATOM 7139 C C . GLU A 1 901 ? -22.426 18.807 32.919 1.00 86.88 901 GLU A C 1
ATOM 7141 O O . GLU A 1 901 ? -22.961 19.863 32.576 1.00 86.88 901 GLU A O 1
ATOM 7146 N N . LEU A 1 902 ? -23.142 17.802 33.435 1.00 85.50 902 LEU A N 1
ATOM 7147 C CA . LEU A 1 902 ? -24.592 17.886 33.645 1.00 85.50 902 LEU A CA 1
ATOM 7148 C C . LEU A 1 902 ? -24.959 19.021 34.618 1.00 85.50 902 LEU A C 1
ATOM 7150 O O . LEU A 1 902 ? -25.930 19.748 34.392 1.00 85.50 902 LEU A O 1
ATOM 7154 N N . PHE A 1 903 ? -24.167 19.234 35.675 1.00 81.94 903 PHE A N 1
ATOM 7155 C CA . PHE A 1 903 ? -24.375 20.360 36.590 1.00 81.94 903 PHE A CA 1
ATOM 7156 C C . PHE A 1 903 ? -24.078 21.710 35.956 1.00 81.94 903 PHE A C 1
ATOM 7158 O O . PHE A 1 903 ? -24.832 22.665 36.156 1.00 81.94 903 PHE A O 1
ATOM 7165 N N . ARG A 1 904 ? -23.030 21.785 35.135 1.00 82.94 904 ARG A N 1
ATOM 7166 C CA . ARG A 1 904 ? -22.721 22.987 34.362 1.00 82.94 904 ARG A CA 1
ATOM 7167 C C . ARG A 1 904 ? -23.888 23.377 33.454 1.00 82.94 904 ARG A C 1
ATOM 7169 O O . ARG A 1 904 ? -24.279 24.540 33.440 1.00 82.94 904 ARG A O 1
ATOM 7176 N N . GLN A 1 905 ? -24.459 22.415 32.727 1.00 81.50 905 GLN A N 1
ATOM 7177 C CA . GLN A 1 905 ? -25.570 22.652 31.797 1.00 81.50 905 GLN A CA 1
ATOM 7178 C C . GLN A 1 905 ? -26.893 22.972 32.498 1.00 81.50 905 GLN A C 1
ATOM 7180 O O . GLN A 1 905 ? -27.700 23.738 31.975 1.00 81.50 905 GLN A O 1
ATOM 7185 N N . SER A 1 906 ? -27.118 22.407 33.680 1.00 75.69 906 SER A N 1
ATOM 7186 C CA . SER A 1 906 ? -28.318 22.677 34.476 1.00 75.69 906 SER A CA 1
ATOM 7187 C C . SER A 1 906 ? -28.225 23.944 35.336 1.00 75.69 906 SER A C 1
ATOM 7189 O O . SER A 1 906 ? -29.235 24.404 35.865 1.00 75.69 906 SER A O 1
ATOM 7191 N N . GLY A 1 907 ? -27.029 24.523 35.495 1.00 68.06 907 GLY A N 1
ATOM 7192 C CA . GLY A 1 907 ? -26.798 25.718 36.311 1.00 68.06 907 GLY A CA 1
ATOM 7193 C C . GLY A 1 907 ? -26.974 25.496 37.818 1.00 68.06 907 GLY A C 1
ATOM 7194 O O . GLY A 1 907 ? -27.050 26.463 38.576 1.00 68.06 907 GLY A O 1
ATOM 7195 N N . SER A 1 908 ? -27.062 24.243 38.278 1.00 66.25 908 SER A N 1
ATOM 7196 C CA . SER A 1 908 ? -27.314 23.937 39.685 1.00 66.25 908 SER A CA 1
ATOM 7197 C C . SER A 1 908 ? -26.012 23.913 40.495 1.00 66.25 908 SER A C 1
ATOM 7199 O O . SER A 1 908 ? -25.097 23.158 40.179 1.00 66.25 908 SER A O 1
ATOM 7201 N N . GLY A 1 909 ? -25.939 24.698 41.573 1.00 54.88 909 GLY A N 1
ATOM 7202 C CA . GLY A 1 909 ? -24.780 24.774 42.477 1.00 54.88 909 GLY A CA 1
ATOM 7203 C C . GLY A 1 909 ? -24.749 23.700 43.571 1.00 54.88 909 GLY A C 1
ATOM 7204 O O . GLY A 1 909 ? -24.308 23.984 44.682 1.00 54.88 909 GLY A O 1
ATOM 7205 N N . ILE A 1 910 ? -25.285 22.504 43.309 1.00 60.69 910 ILE A N 1
ATOM 7206 C CA . ILE A 1 910 ? -25.392 21.456 44.331 1.00 60.69 910 ILE A CA 1
ATOM 7207 C C . ILE A 1 910 ? -23.990 20.897 44.618 1.00 60.69 910 ILE A C 1
ATOM 7209 O O . ILE A 1 910 ? -23.335 20.360 43.727 1.00 60.69 910 ILE A O 1
ATOM 7213 N N . GLN A 1 911 ? -23.526 21.031 45.862 1.00 58.09 911 GLN A N 1
ATOM 7214 C CA . GLN A 1 911 ? -22.277 20.425 46.325 1.00 58.09 911 GLN A CA 1
ATOM 7215 C C . GLN A 1 911 ? -22.514 18.951 46.663 1.00 58.09 911 GLN A C 1
ATOM 7217 O O . GLN A 1 911 ? -23.360 18.637 47.498 1.00 58.09 911 GLN A O 1
ATOM 7222 N N . PHE A 1 912 ? -21.753 18.061 46.030 1.00 66.31 912 PHE A N 1
ATOM 7223 C CA . PHE A 1 912 ? -21.718 16.639 46.362 1.00 66.31 912 PHE A CA 1
ATOM 7224 C C . PHE A 1 912 ? -20.348 16.258 46.916 1.00 66.31 912 PHE A C 1
ATOM 7226 O O . PHE A 1 912 ? -19.333 16.844 46.541 1.00 66.31 912 PHE A O 1
ATOM 7233 N N . ASP A 1 913 ? -20.336 15.253 47.789 1.00 75.12 913 ASP A N 1
ATOM 7234 C CA . ASP A 1 913 ? -19.110 14.604 48.238 1.00 75.12 913 ASP A CA 1
ATOM 7235 C C . ASP A 1 913 ? -18.598 13.662 47.136 1.00 75.12 913 ASP A C 1
ATOM 7237 O O . ASP A 1 913 ? -19.230 12.656 46.797 1.00 75.12 913 ASP A O 1
ATOM 7241 N N . PHE A 1 914 ? -17.463 14.021 46.539 1.00 73.50 914 PHE A N 1
ATOM 7242 C CA . PHE A 1 914 ? -16.860 13.273 45.440 1.00 73.50 914 PHE A CA 1
ATOM 7243 C C . PHE A 1 914 ? -16.321 11.912 45.867 1.00 73.50 914 PHE A C 1
ATOM 7245 O O . PHE A 1 914 ? -16.442 10.951 45.103 1.00 73.50 914 PHE A O 1
ATOM 7252 N N . ASP A 1 915 ? -15.803 11.798 47.090 1.00 79.50 915 ASP A N 1
ATOM 7253 C CA . ASP A 1 915 ? -15.300 10.526 47.606 1.00 79.50 915 ASP A CA 1
ATOM 7254 C C . ASP A 1 915 ? -16.454 9.536 47.760 1.00 79.50 915 ASP A C 1
ATOM 7256 O O . ASP A 1 915 ? -16.347 8.367 47.382 1.00 79.50 915 ASP A O 1
ATOM 7260 N N . PHE A 1 916 ? -17.605 10.030 48.211 1.00 81.56 916 PHE A N 1
ATOM 7261 C CA . PHE A 1 916 ? -18.823 9.243 48.326 1.00 81.56 916 PHE A CA 1
ATOM 7262 C C . PHE A 1 916 ? -19.379 8.777 46.966 1.00 81.56 916 PHE A C 1
ATOM 7264 O O . PHE A 1 916 ? -19.812 7.625 46.843 1.00 81.56 916 PHE A O 1
ATOM 7271 N N . ILE A 1 917 ? -19.334 9.618 45.922 1.00 81.62 917 ILE A N 1
ATOM 7272 C CA . ILE A 1 917 ? -19.746 9.231 44.556 1.00 81.62 917 ILE A CA 1
ATOM 7273 C C . ILE A 1 917 ? -18.852 8.109 44.027 1.00 81.62 917 ILE A C 1
ATOM 7275 O O . ILE A 1 917 ? -19.353 7.104 43.516 1.00 81.62 917 ILE A O 1
ATOM 7279 N N . ILE A 1 918 ? -17.534 8.266 44.161 1.00 84.81 918 ILE A N 1
ATOM 7280 C CA . ILE A 1 918 ? -16.557 7.288 43.676 1.00 84.81 918 ILE A CA 1
ATOM 7281 C C . ILE A 1 918 ? -16.738 5.962 44.414 1.00 84.81 918 ILE A C 1
ATOM 7283 O O . ILE A 1 918 ? -16.856 4.922 43.768 1.00 84.81 918 ILE A O 1
ATOM 7287 N N . GLN A 1 919 ? -16.837 5.991 45.746 1.00 85.94 919 GLN A N 1
ATOM 7288 C CA . GLN A 1 919 ? -17.094 4.793 46.548 1.00 85.94 919 GLN A CA 1
ATOM 7289 C C . GLN A 1 919 ? -18.397 4.103 46.130 1.00 85.94 919 GLN A C 1
ATOM 7291 O O . GLN A 1 919 ? -18.425 2.883 45.975 1.00 85.94 919 GLN A O 1
ATOM 7296 N N . SER A 1 920 ? -19.458 4.873 45.878 1.00 85.56 920 SER A N 1
ATOM 7297 C CA . SER A 1 920 ? -20.747 4.334 45.434 1.00 85.56 920 SER A CA 1
ATOM 7298 C C . SER A 1 920 ? -20.678 3.720 44.037 1.00 85.56 920 SER A C 1
ATOM 7300 O O . SER A 1 920 ? -21.324 2.707 43.793 1.00 85.56 920 SER A O 1
ATOM 7302 N N . PHE A 1 921 ? -19.897 4.286 43.118 1.00 89.06 921 PHE A N 1
ATOM 7303 C CA . PHE A 1 921 ? -19.734 3.749 41.766 1.00 89.06 921 PHE A CA 1
ATOM 7304 C C . PHE A 1 921 ? -18.895 2.467 41.734 1.00 89.06 921 PHE A C 1
ATOM 7306 O O . PHE A 1 921 ? -19.266 1.499 41.068 1.00 89.06 921 PHE A O 1
ATOM 7313 N N . VAL A 1 922 ? -17.782 2.472 42.470 1.00 88.19 922 VAL A N 1
ATOM 7314 C CA . VAL A 1 922 ? -16.759 1.417 42.485 1.00 88.19 922 VAL A CA 1
ATOM 7315 C C . VAL A 1 922 ? -17.190 0.193 43.293 1.00 88.19 922 VAL A C 1
ATOM 7317 O O . VAL A 1 922 ? -16.699 -0.907 43.046 1.00 88.19 922 VAL A O 1
ATOM 7320 N N . ASN A 1 923 ? -18.121 0.360 44.235 1.00 82.62 923 ASN A N 1
ATOM 7321 C CA . ASN A 1 923 ? -18.653 -0.743 45.019 1.00 82.62 923 ASN A CA 1
ATOM 7322 C C . ASN A 1 923 ? -19.390 -1.759 44.124 1.00 82.62 923 ASN A C 1
ATOM 7324 O O . ASN A 1 923 ? -20.502 -1.512 43.642 1.00 82.62 923 ASN A O 1
ATOM 7328 N N . THR A 1 924 ? -18.741 -2.906 43.921 1.00 70.12 924 THR A N 1
ATOM 7329 C CA . THR A 1 924 ? -19.256 -4.075 43.199 1.00 70.12 924 THR A CA 1
ATOM 7330 C C . THR A 1 924 ? -19.484 -5.276 44.112 1.00 70.12 924 THR A C 1
ATOM 7332 O O . THR A 1 924 ? -19.746 -6.373 43.607 1.00 70.12 924 THR A O 1
ATOM 7335 N N . ASP A 1 925 ? -19.412 -5.094 45.436 1.00 65.38 925 ASP A N 1
ATOM 7336 C CA . ASP A 1 925 ? -19.619 -6.168 46.409 1.00 65.38 925 ASP A CA 1
ATOM 7337 C C . ASP A 1 925 ? -20.986 -6.826 46.174 1.00 65.38 925 ASP A C 1
ATOM 7339 O O . ASP A 1 925 ? -22.029 -6.181 46.294 1.00 65.38 925 ASP A O 1
ATOM 7343 N N . GLY A 1 926 ? -20.967 -8.118 45.835 1.00 58.12 926 GLY A N 1
ATOM 7344 C CA . GLY A 1 926 ? -22.162 -8.912 45.533 1.00 58.12 926 GLY A CA 1
ATOM 7345 C C . GLY A 1 926 ? -22.468 -9.124 44.046 1.00 58.12 926 GLY A C 1
ATOM 7346 O O . GLY A 1 926 ? -23.432 -9.817 43.744 1.00 58.12 926 GLY A O 1
ATOM 7347 N N . SER A 1 927 ? -21.670 -8.581 43.116 1.00 58.94 927 SER A N 1
ATOM 7348 C CA . SER A 1 927 ? -21.876 -8.750 41.660 1.00 58.94 927 SER A CA 1
ATOM 7349 C C . SER A 1 927 ? -21.554 -10.157 41.121 1.00 58.94 927 SER A C 1
ATOM 7351 O O . SER A 1 927 ? -22.290 -10.650 40.269 1.00 58.94 927 SER A O 1
ATOM 7353 N N . GLU A 1 928 ? -20.510 -10.831 41.625 1.00 50.12 928 GLU A N 1
ATOM 7354 C CA . GLU A 1 928 ? -20.074 -12.160 41.138 1.00 50.12 928 GLU A CA 1
ATOM 7355 C C . GLU A 1 928 ? -20.919 -13.331 41.681 1.00 50.12 928 GLU A C 1
ATOM 7357 O O . GLU A 1 928 ? -21.029 -14.377 41.042 1.00 50.12 928 GLU A O 1
ATOM 7362 N N . ASP A 1 929 ? -21.575 -13.141 42.829 1.00 50.25 929 ASP A N 1
ATOM 7363 C CA . ASP A 1 929 ? -22.417 -14.132 43.506 1.00 50.25 929 ASP A CA 1
ATOM 7364 C C . ASP A 1 929 ? -23.796 -13.528 43.832 1.00 50.25 929 ASP A C 1
ATOM 7366 O O . ASP A 1 929 ? -24.200 -13.419 44.990 1.00 50.25 929 ASP A O 1
ATOM 7370 N N . PHE A 1 930 ? -24.563 -13.166 42.795 1.00 58.38 930 PHE A N 1
ATOM 7371 C CA . PHE A 1 930 ? -25.991 -12.803 42.885 1.00 58.38 930 PHE A CA 1
ATOM 7372 C C . PHE A 1 930 ? -26.854 -14.034 43.279 1.00 58.38 930 PHE A C 1
ATOM 7374 O O . PHE A 1 930 ? -27.767 -14.444 42.569 1.00 58.38 930 PHE A O 1
ATOM 7381 N N . LYS A 1 931 ? -26.506 -14.697 44.392 1.00 49.31 931 LYS A N 1
ATOM 7382 C CA . LYS A 1 931 ? -27.121 -15.921 44.933 1.00 49.31 931 LYS A CA 1
ATOM 7383 C C . LYS A 1 931 ? -27.754 -15.706 46.312 1.00 49.31 931 LYS A C 1
ATOM 7385 O O . LYS A 1 931 ? -28.563 -16.537 46.717 1.00 49.31 931 LYS A O 1
ATOM 7390 N N . THR A 1 932 ? -27.411 -14.632 47.041 1.00 54.53 932 THR A N 1
ATOM 7391 C CA . THR A 1 932 ? -27.976 -14.340 48.374 1.00 54.53 932 THR A CA 1
ATOM 7392 C C . THR A 1 932 ? -28.604 -12.942 48.465 1.00 54.53 932 THR A C 1
ATOM 7394 O O . THR A 1 932 ? -28.066 -11.964 47.952 1.00 54.53 932 THR A O 1
ATOM 7397 N N . LEU A 1 933 ? -29.732 -12.835 49.182 1.00 51.91 933 LEU A N 1
ATOM 7398 C CA . LEU A 1 933 ? -30.502 -11.594 49.394 1.00 51.91 933 LEU A CA 1
ATOM 7399 C C . LEU A 1 933 ? -29.696 -10.449 50.039 1.00 51.91 933 LEU A C 1
ATOM 7401 O O . LEU A 1 933 ? -29.985 -9.272 49.815 1.00 51.91 933 LEU A O 1
ATOM 7405 N N . LYS A 1 934 ? -28.689 -10.779 50.859 1.00 56.28 934 LYS A N 1
ATOM 7406 C CA . LYS A 1 934 ? -27.874 -9.800 51.598 1.00 56.28 934 LYS A CA 1
ATOM 7407 C C . LYS A 1 934 ? -26.873 -9.083 50.688 1.00 56.28 934 LYS A C 1
ATOM 7409 O O . LYS A 1 934 ? -26.636 -7.888 50.866 1.00 56.28 934 LYS A O 1
ATOM 7414 N N . ASP A 1 935 ? -26.334 -9.801 49.709 1.00 57.31 935 ASP A N 1
ATOM 7415 C CA . ASP A 1 935 ? -25.382 -9.271 48.732 1.00 57.31 935 ASP A CA 1
ATOM 7416 C C . ASP A 1 935 ? -26.106 -8.425 47.668 1.00 57.31 935 ASP A C 1
ATOM 7418 O O . ASP A 1 935 ? -25.598 -7.388 47.240 1.00 57.31 935 ASP A O 1
ATOM 7422 N N . THR A 1 936 ? -27.369 -8.762 47.363 1.00 65.94 936 THR A N 1
ATOM 7423 C CA . THR A 1 936 ? -28.255 -7.966 46.498 1.00 65.94 936 THR A CA 1
ATOM 7424 C C . THR A 1 936 ? -28.480 -6.547 47.029 1.00 65.94 936 THR A C 1
ATOM 7426 O O . THR A 1 936 ? -28.445 -5.595 46.250 1.00 65.94 936 THR A O 1
ATOM 7429 N N . TYR A 1 937 ? -28.695 -6.361 48.339 1.00 72.44 937 TYR A N 1
ATOM 7430 C CA . TYR A 1 937 ? -28.989 -5.032 48.898 1.00 72.44 937 TYR A CA 1
ATOM 7431 C C . TYR A 1 937 ? -27.802 -4.067 48.792 1.00 72.44 937 TYR A C 1
ATOM 7433 O O . TYR A 1 937 ? -27.996 -2.919 48.401 1.00 72.44 937 TYR A O 1
ATOM 7441 N N . LYS A 1 938 ? -26.572 -4.515 49.085 1.00 75.62 938 LYS A N 1
ATOM 7442 C CA . LYS A 1 938 ? -25.380 -3.649 49.043 1.00 75.62 938 LYS A CA 1
ATOM 7443 C C . LYS A 1 938 ? -25.122 -3.095 47.644 1.00 75.62 938 LYS A C 1
ATOM 7445 O O . LYS A 1 938 ? -25.036 -1.877 47.486 1.00 75.62 938 LYS A O 1
ATOM 7450 N N . TRP A 1 939 ? -25.069 -3.971 46.639 1.00 82.12 939 TRP A N 1
ATOM 7451 C CA . TRP A 1 939 ? -24.857 -3.561 45.252 1.00 82.12 939 TRP A CA 1
ATOM 7452 C C . TRP A 1 939 ? -25.997 -2.666 44.747 1.00 82.12 939 TRP A C 1
ATOM 7454 O O . TRP A 1 939 ? -25.757 -1.594 44.188 1.00 82.12 939 TRP A O 1
ATOM 7464 N N . THR A 1 940 ? -27.250 -3.064 45.001 1.00 83.69 940 THR A N 1
ATOM 7465 C CA . THR A 1 940 ? -28.438 -2.324 44.542 1.00 83.69 940 THR A CA 1
ATOM 7466 C C . THR A 1 940 ? -28.547 -0.957 45.218 1.00 83.69 940 THR A C 1
ATOM 7468 O O . THR A 1 940 ? -28.911 0.018 44.568 1.00 83.69 940 THR A O 1
ATOM 7471 N N . SER A 1 941 ? -28.187 -0.849 46.498 1.00 81.19 941 SER A N 1
ATOM 7472 C CA . SER A 1 941 ? -28.153 0.419 47.234 1.00 81.19 941 SER A CA 1
ATOM 7473 C C . SER A 1 941 ? -27.074 1.364 46.695 1.00 81.19 941 SER A C 1
ATOM 7475 O O . SER A 1 941 ? -27.337 2.546 46.464 1.00 81.19 941 SER A O 1
ATOM 7477 N N . SER A 1 942 ? -25.885 0.843 46.381 1.00 86.00 942 SER A N 1
ATOM 7478 C CA . SER A 1 942 ? -24.838 1.625 45.712 1.00 86.00 942 SER A CA 1
ATOM 7479 C C . SER A 1 942 ? -25.278 2.062 44.300 1.00 86.00 942 SER A C 1
ATOM 7481 O O . SER A 1 942 ? -25.109 3.226 43.936 1.00 86.00 942 SER A O 1
ATOM 7483 N N . ALA A 1 943 ? -25.946 1.187 43.534 1.00 88.12 943 ALA A N 1
ATOM 7484 C CA . ALA A 1 943 ? -26.512 1.527 42.226 1.00 88.12 943 ALA A CA 1
ATOM 7485 C C . ALA A 1 943 ? -27.606 2.591 42.298 1.00 88.12 943 ALA A C 1
ATOM 7487 O O . ALA A 1 943 ? -27.614 3.526 41.497 1.00 88.12 943 ALA A O 1
ATOM 7488 N N . ARG A 1 944 ? -28.486 2.481 43.294 1.00 88.00 944 ARG A N 1
ATOM 7489 C CA . ARG A 1 944 ? -29.504 3.479 43.608 1.00 88.00 944 ARG A CA 1
ATOM 7490 C C . ARG A 1 944 ? -28.868 4.839 43.863 1.00 88.00 944 ARG A C 1
ATOM 7492 O O . ARG A 1 944 ? -29.345 5.832 43.331 1.00 88.00 944 ARG A O 1
ATOM 7499 N N . CYS A 1 945 ? -27.786 4.877 44.635 1.00 85.38 945 CYS A N 1
ATOM 7500 C CA . CYS A 1 945 ? -27.095 6.116 44.963 1.00 85.38 945 CYS A CA 1
ATOM 7501 C C . CYS A 1 945 ? -26.517 6.800 43.711 1.00 85.38 945 CYS A C 1
ATOM 7503 O O . CYS A 1 945 ? -26.753 7.985 43.485 1.00 85.38 945 CYS A O 1
ATOM 7505 N N . VAL A 1 946 ? -25.860 6.036 42.831 1.00 88.62 946 VAL A N 1
ATOM 7506 C CA . VAL A 1 946 ? -25.376 6.551 41.537 1.00 88.62 946 VAL A CA 1
ATOM 7507 C C . VAL A 1 946 ? -26.540 7.049 40.666 1.00 88.62 946 VAL A C 1
ATOM 7509 O O . VAL A 1 946 ? -26.451 8.127 40.080 1.00 88.62 946 VAL A O 1
ATOM 7512 N N . ALA A 1 947 ? -27.642 6.296 40.591 1.00 91.12 947 ALA A N 1
ATOM 7513 C CA . ALA A 1 947 ? -28.827 6.676 39.820 1.00 91.12 947 ALA A CA 1
ATOM 7514 C C . ALA A 1 947 ? -29.485 7.964 40.346 1.00 91.12 947 ALA A C 1
ATOM 7516 O O . ALA A 1 947 ? -29.870 8.821 39.554 1.00 91.12 947 ALA A O 1
ATOM 7517 N N . GLU A 1 948 ? -29.566 8.130 41.668 1.00 86.69 948 GLU A N 1
ATOM 7518 C CA . GLU A 1 948 ? -30.102 9.327 42.321 1.00 86.69 948 GLU A CA 1
ATOM 7519 C C . GLU A 1 948 ? -29.274 10.570 41.985 1.00 86.69 948 GLU A C 1
ATOM 7521 O O . GLU A 1 948 ? -29.833 11.600 41.610 1.00 86.69 948 GLU A O 1
ATOM 7526 N N . ILE A 1 949 ? -27.944 10.462 42.044 1.00 84.75 949 ILE A N 1
ATOM 7527 C CA . ILE A 1 949 ? -27.024 11.571 41.756 1.00 84.75 949 ILE A CA 1
ATOM 7528 C C . ILE A 1 949 ? -27.132 11.996 40.287 1.00 84.75 949 ILE A C 1
ATOM 7530 O O . ILE A 1 949 ? -27.275 13.184 39.990 1.00 84.75 949 ILE A O 1
ATOM 7534 N N . ILE A 1 950 ? -27.141 11.032 39.361 1.00 87.94 950 ILE A N 1
ATOM 7535 C CA . ILE A 1 950 ? -27.308 11.315 37.930 1.00 87.94 950 ILE A CA 1
ATOM 7536 C C . ILE A 1 950 ? -28.703 11.893 37.657 1.00 87.94 950 ILE A C 1
ATOM 7538 O O . ILE A 1 950 ? -28.832 12.866 36.915 1.00 87.94 950 ILE A O 1
ATOM 7542 N N . SER A 1 951 ? -29.758 11.351 38.273 1.00 87.62 951 SER A N 1
ATOM 7543 C CA . SER A 1 951 ? -31.114 11.885 38.115 1.00 87.62 951 SER A CA 1
ATOM 7544 C C . SER A 1 951 ? -31.239 13.307 38.653 1.00 87.62 951 SER A C 1
ATOM 7546 O O . SER A 1 951 ? -31.928 14.113 38.029 1.00 87.62 951 SER A O 1
ATOM 7548 N N . ALA A 1 952 ? -30.601 13.633 39.777 1.00 81.81 952 ALA A N 1
ATOM 7549 C CA . ALA A 1 952 ? -30.585 14.989 40.317 1.00 81.81 952 ALA A CA 1
ATOM 7550 C C . ALA A 1 952 ? -29.901 15.966 39.349 1.00 81.81 952 ALA A C 1
ATOM 7552 O O . ALA A 1 952 ? -30.410 17.064 39.129 1.00 81.81 952 ALA A O 1
ATOM 7553 N N . ALA A 1 953 ? -28.803 15.542 38.715 1.00 81.94 953 ALA A N 1
ATOM 7554 C CA . ALA A 1 953 ? -28.117 16.331 37.695 1.00 81.94 953 ALA A CA 1
ATOM 7555 C C . ALA A 1 953 ? -28.969 16.531 36.427 1.00 81.94 953 ALA A C 1
ATOM 7557 O O . ALA A 1 953 ? -28.996 17.624 35.865 1.00 81.94 953 ALA A O 1
ATOM 7558 N N . ILE A 1 954 ? -29.715 15.507 35.998 1.00 85.12 954 ILE A N 1
ATOM 7559 C CA . ILE A 1 954 ? -30.548 15.561 34.785 1.00 85.12 954 ILE A CA 1
ATOM 7560 C C . ILE A 1 954 ? -31.849 16.344 34.992 1.00 85.12 954 ILE A C 1
ATOM 7562 O O . ILE A 1 954 ? -32.282 17.047 34.083 1.00 85.12 954 ILE A O 1
ATOM 7566 N N . ASN A 1 955 ? -32.496 16.240 36.157 1.00 79.19 955 ASN A N 1
ATOM 7567 C CA . ASN A 1 955 ? -33.807 16.862 36.401 1.00 79.19 955 ASN A CA 1
ATOM 7568 C C . ASN A 1 955 ? -33.783 18.399 36.305 1.00 79.19 955 ASN A C 1
ATOM 7570 O O . ASN A 1 955 ? -34.829 19.002 36.079 1.00 79.19 955 ASN A O 1
ATOM 7574 N N . ASN A 1 956 ? -32.608 19.019 36.436 1.00 70.81 956 ASN A N 1
ATOM 7575 C CA . ASN A 1 956 ? -32.425 20.462 36.297 1.00 70.81 956 ASN A CA 1
ATOM 7576 C C . ASN A 1 956 ? -32.039 20.895 34.864 1.00 70.81 956 ASN A C 1
ATOM 7578 O O . ASN A 1 956 ? -31.829 22.081 34.616 1.00 70.81 956 ASN A O 1
ATOM 7582 N N . LEU A 1 957 ? -31.926 19.965 33.909 1.00 77.00 957 LEU A N 1
ATOM 7583 C CA . LEU A 1 957 ? -31.679 20.291 32.503 1.00 77.00 957 LEU A CA 1
ATOM 7584 C C . LEU A 1 957 ? -32.963 20.768 31.818 1.00 77.00 957 LEU A C 1
ATOM 7586 O O . LEU A 1 957 ? -34.038 20.207 32.014 1.00 77.00 957 LEU A O 1
ATOM 7590 N N . GLN A 1 958 ? -32.842 21.755 30.928 1.00 64.25 958 GLN A N 1
ATOM 7591 C CA . GLN A 1 958 ? -33.979 22.228 30.127 1.00 64.25 958 GLN A CA 1
ATOM 7592 C C . GLN A 1 958 ? -34.436 21.212 29.060 1.00 64.25 958 GLN A C 1
ATOM 7594 O O . GLN A 1 958 ? -35.567 21.286 28.582 1.00 64.25 958 GLN A O 1
ATOM 7599 N N . ASN A 1 959 ? -33.580 20.253 28.687 1.00 65.25 959 ASN A N 1
ATOM 7600 C CA . ASN A 1 959 ? -33.836 19.283 27.622 1.00 65.25 959 ASN A CA 1
ATOM 7601 C C . ASN A 1 959 ? -34.238 17.907 28.188 1.00 65.25 959 ASN A C 1
ATOM 7603 O O . ASN A 1 959 ? -33.424 17.186 28.762 1.00 65.25 959 ASN A O 1
ATOM 7607 N N . SER A 1 960 ? -35.498 17.513 27.985 1.00 69.50 960 SER A N 1
ATOM 7608 C CA . SER A 1 960 ? -36.066 16.250 28.490 1.00 69.50 960 SER A CA 1
ATOM 7609 C C . SER A 1 960 ? -35.671 15.002 27.682 1.00 69.50 960 SER A C 1
ATOM 7611 O O . SER A 1 960 ? -36.019 13.880 28.065 1.00 69.50 960 SER A O 1
ATOM 7613 N N . SER A 1 961 ? -34.936 15.162 26.575 1.00 85.06 961 SER A N 1
ATOM 7614 C CA . SER A 1 961 ? -34.604 14.060 25.662 1.00 85.06 961 SER A CA 1
ATOM 7615 C C . SER A 1 961 ? -33.656 13.020 26.270 1.00 85.06 961 SER A C 1
ATOM 7617 O O . SER A 1 961 ? -33.879 11.824 26.082 1.00 85.06 961 SER A O 1
ATOM 7619 N N . ILE A 1 962 ? -32.648 13.444 27.045 1.00 88.12 962 ILE A N 1
ATOM 7620 C CA . ILE A 1 962 ? -31.674 12.545 27.692 1.00 88.12 962 ILE A CA 1
ATOM 7621 C C . ILE A 1 962 ? -32.386 11.618 28.681 1.00 88.12 962 ILE A C 1
ATOM 7623 O O . ILE A 1 962 ? -32.205 10.402 28.630 1.00 88.12 962 ILE A O 1
ATOM 7627 N N . LYS A 1 963 ? -33.250 12.186 29.532 1.00 88.56 963 LYS A N 1
ATOM 7628 C CA . LYS A 1 963 ? -34.036 11.438 30.522 1.00 88.56 963 LYS A CA 1
ATOM 7629 C C . LYS A 1 963 ? -34.910 10.373 29.855 1.00 88.56 963 LYS A C 1
ATOM 7631 O O . LYS A 1 963 ? -34.876 9.217 30.266 1.00 88.56 963 LYS A O 1
ATOM 7636 N N . ARG A 1 964 ? -35.635 10.738 28.789 1.00 90.62 964 ARG A N 1
ATOM 7637 C CA . ARG A 1 964 ? -36.475 9.792 28.034 1.00 90.62 964 ARG A CA 1
ATOM 7638 C C . ARG A 1 964 ? -35.648 8.682 27.375 1.00 90.62 964 ARG A C 1
ATOM 7640 O O . ARG A 1 964 ? -35.991 7.519 27.538 1.00 90.62 964 ARG A O 1
ATOM 7647 N N . LYS A 1 965 ? -34.538 9.011 26.703 1.00 92.56 965 LYS A N 1
ATOM 7648 C CA . LYS A 1 965 ? -33.655 8.002 26.086 1.00 92.56 965 LYS A CA 1
ATOM 7649 C C . LYS A 1 965 ? -33.100 7.017 27.120 1.00 92.56 965 LYS A C 1
ATOM 7651 O O . LYS A 1 965 ? -33.122 5.816 26.876 1.00 92.56 965 LYS A O 1
ATOM 7656 N N . LEU A 1 966 ? -32.638 7.507 28.274 1.00 93.12 966 LEU A N 1
ATOM 7657 C CA . LEU A 1 966 ? -32.161 6.650 29.365 1.00 93.12 966 LEU A CA 1
ATOM 7658 C C . LEU A 1 966 ? -33.269 5.730 29.882 1.00 93.12 966 LEU A C 1
ATOM 7660 O O . LEU A 1 966 ? -33.040 4.531 30.034 1.00 93.12 966 LEU A O 1
ATOM 7664 N N . PHE A 1 967 ? -34.471 6.271 30.104 1.00 93.06 967 PHE A N 1
ATOM 7665 C CA . PHE A 1 967 ? -35.633 5.477 30.495 1.00 93.06 967 PHE A CA 1
ATOM 7666 C C . PHE A 1 967 ? -35.902 4.338 29.505 1.00 93.06 967 PHE A C 1
ATOM 7668 O O . PHE A 1 967 ? -36.049 3.192 29.930 1.00 93.06 967 PHE A O 1
ATOM 7675 N N . ASP A 1 968 ? -35.902 4.624 28.202 1.00 92.81 968 ASP A N 1
ATOM 7676 C CA . ASP A 1 968 ? -36.147 3.628 27.156 1.00 92.81 968 ASP A CA 1
ATOM 7677 C C . ASP A 1 968 ? -35.043 2.555 27.111 1.00 92.81 968 ASP A C 1
ATOM 7679 O O . ASP A 1 968 ? -35.344 1.360 27.042 1.00 92.81 968 ASP A O 1
ATOM 7683 N N . MET A 1 969 ? -33.768 2.957 27.199 1.00 93.56 969 MET A N 1
ATOM 7684 C CA . MET A 1 969 ? -32.618 2.041 27.201 1.00 93.56 969 MET A CA 1
ATOM 7685 C C . MET A 1 969 ? -32.674 1.063 28.382 1.00 93.56 969 MET A C 1
ATOM 7687 O O . MET A 1 969 ? -32.658 -0.149 28.171 1.00 93.56 969 MET A O 1
ATOM 7691 N N . PHE A 1 970 ? -32.829 1.563 29.612 1.00 93.50 970 PHE A N 1
ATOM 7692 C CA . PHE A 1 970 ? -32.905 0.707 30.800 1.00 93.50 970 PHE A CA 1
ATOM 7693 C C . PHE A 1 970 ? -34.202 -0.105 30.871 1.00 93.50 970 PHE A C 1
ATOM 7695 O O . PHE A 1 970 ? -34.188 -1.246 31.330 1.00 93.50 970 PHE A O 1
ATOM 7702 N N . SER A 1 971 ? -35.321 0.425 30.370 1.00 91.06 971 SER A N 1
ATOM 7703 C CA . SER A 1 971 ? -36.575 -0.336 30.276 1.00 91.06 971 SER A CA 1
ATOM 7704 C C . SER A 1 971 ? -36.458 -1.520 29.315 1.00 91.06 971 SER A C 1
ATOM 7706 O O . SER A 1 971 ? -37.083 -2.560 29.536 1.00 91.06 971 SER A O 1
ATOM 7708 N N . ASN A 1 972 ? -35.654 -1.394 28.256 1.00 90.50 972 ASN A N 1
ATOM 7709 C CA . ASN A 1 972 ? -35.377 -2.498 27.340 1.00 90.50 972 ASN A CA 1
ATOM 7710 C C . ASN A 1 972 ? -34.523 -3.594 27.989 1.00 90.50 972 ASN A C 1
ATOM 7712 O O . ASN A 1 972 ? -34.776 -4.770 27.731 1.00 90.50 972 ASN A O 1
ATOM 7716 N N . ASP A 1 973 ? -33.593 -3.253 28.881 1.00 87.69 973 ASP A N 1
ATOM 7717 C CA . ASP A 1 973 ? -32.808 -4.249 29.627 1.00 87.69 973 ASP A CA 1
ATOM 7718 C C . ASP A 1 973 ? -33.685 -5.115 30.543 1.00 87.69 973 ASP A C 1
ATOM 7720 O O . ASP A 1 973 ? -33.473 -6.322 30.662 1.00 87.69 973 ASP A O 1
ATOM 7724 N N . ILE A 1 974 ? -34.754 -4.540 31.105 1.00 86.12 974 ILE A N 1
ATOM 7725 C CA . ILE A 1 974 ? -35.755 -5.298 31.873 1.00 86.12 974 ILE A CA 1
ATOM 7726 C C . ILE A 1 974 ? -36.485 -6.320 30.983 1.00 86.12 974 ILE A C 1
ATOM 7728 O O . ILE A 1 974 ? -36.868 -7.392 31.454 1.00 86.12 974 ILE A O 1
ATOM 7732 N N . LYS A 1 975 ? -36.694 -6.010 29.696 1.00 81.00 975 LYS A N 1
ATOM 7733 C CA . LYS A 1 975 ? -37.393 -6.899 28.750 1.00 81.00 975 LYS A CA 1
ATOM 7734 C C . LYS A 1 975 ? -36.522 -8.060 28.271 1.00 81.00 975 LYS A C 1
ATOM 7736 O O . LYS A 1 975 ? -37.067 -9.136 28.044 1.00 81.00 975 LYS A O 1
ATOM 7741 N N . LYS A 1 976 ? -35.209 -7.853 28.111 1.00 76.75 976 LYS A N 1
ATOM 7742 C CA . LYS A 1 976 ? -34.283 -8.862 27.562 1.00 76.75 976 LYS A CA 1
ATOM 7743 C C . LYS A 1 976 ? -34.106 -10.091 28.464 1.00 76.75 976 LYS A C 1
ATOM 7745 O O . LYS A 1 976 ? -33.933 -11.183 27.944 1.00 76.75 976 LYS A O 1
ATOM 7750 N N . ARG A 1 977 ? -34.231 -9.938 29.792 1.00 64.25 977 ARG A N 1
ATOM 7751 C CA . ARG A 1 977 ? -34.089 -11.019 30.799 1.00 64.25 977 ARG A CA 1
ATOM 7752 C C . ARG A 1 977 ? -32.772 -11.817 30.713 1.00 64.25 977 ARG A C 1
ATOM 7754 O O . ARG A 1 977 ? -32.755 -12.988 31.074 1.00 64.25 977 ARG A O 1
ATOM 7761 N N . ASP A 1 978 ? -31.672 -11.195 30.282 1.00 66.69 978 ASP A N 1
ATOM 7762 C CA . ASP A 1 978 ? -30.389 -11.898 30.116 1.00 66.69 978 ASP A CA 1
ATOM 7763 C C . ASP A 1 978 ? -29.791 -12.359 31.461 1.00 66.69 978 ASP A C 1
ATOM 7765 O O . ASP A 1 978 ? -29.379 -13.509 31.598 1.00 66.69 978 ASP A O 1
ATOM 7769 N N . THR A 1 979 ? -29.763 -11.483 32.478 1.00 78.50 979 THR A N 1
ATOM 7770 C CA . THR A 1 979 ? -29.296 -11.811 33.839 1.00 78.50 979 THR A CA 1
ATOM 7771 C C . THR A 1 979 ? -30.101 -11.064 34.917 1.00 78.50 979 THR A C 1
ATOM 7773 O O . THR A 1 979 ? -30.523 -9.925 34.680 1.00 78.50 979 THR A O 1
ATOM 7776 N N . PRO A 1 980 ? -30.287 -11.635 36.130 1.00 79.19 980 PRO A N 1
ATOM 7777 C CA . PRO A 1 980 ? -30.973 -10.952 37.235 1.00 79.19 980 PRO A CA 1
ATOM 7778 C C . PRO A 1 980 ? -30.333 -9.610 37.616 1.00 79.19 980 PRO A C 1
ATOM 7780 O O . PRO A 1 980 ? -31.041 -8.657 37.930 1.00 79.19 980 PRO A O 1
ATOM 7783 N N . LEU A 1 981 ? -29.002 -9.511 37.529 1.00 81.44 981 LEU A N 1
ATOM 7784 C CA . LEU A 1 981 ? -28.241 -8.293 37.810 1.00 81.44 981 LEU A CA 1
ATOM 7785 C C . LEU A 1 981 ? -28.501 -7.192 36.759 1.00 81.44 981 LEU A C 1
ATOM 7787 O O . LEU A 1 981 ? -28.717 -6.036 37.124 1.00 81.44 981 LEU A O 1
ATOM 7791 N N . LEU A 1 982 ? -28.557 -7.539 35.465 1.00 85.38 982 LEU A N 1
ATOM 7792 C CA . LEU A 1 982 ? -28.923 -6.593 34.403 1.00 85.38 982 LEU A CA 1
ATOM 7793 C C . LEU A 1 982 ? -30.368 -6.103 34.576 1.00 85.38 982 LEU A C 1
ATOM 7795 O O . LEU A 1 982 ? -30.633 -4.907 34.454 1.00 85.38 982 LEU A O 1
ATOM 7799 N N . CYS A 1 983 ? -31.298 -7.001 34.920 1.00 87.12 983 CYS A N 1
ATOM 7800 C CA . CYS A 1 983 ? -32.677 -6.620 35.228 1.00 87.12 983 CYS A CA 1
ATOM 7801 C C . CYS A 1 983 ? -32.763 -5.711 36.462 1.00 87.12 983 CYS A C 1
ATOM 7803 O O . CYS A 1 983 ? -33.476 -4.709 36.419 1.00 87.12 983 CYS A O 1
ATOM 7805 N N . ALA A 1 984 ? -32.019 -6.012 37.531 1.00 87.12 984 ALA A N 1
ATOM 7806 C CA . ALA A 1 984 ? -31.939 -5.175 38.726 1.00 87.12 984 ALA A CA 1
ATOM 7807 C C . ALA A 1 984 ? -31.420 -3.765 38.396 1.00 87.12 984 ALA A C 1
ATOM 7809 O O . ALA A 1 984 ? -32.033 -2.777 38.801 1.00 87.12 984 ALA A O 1
ATOM 7810 N N . GLN A 1 985 ? -30.348 -3.658 37.599 1.00 89.81 985 GLN A N 1
ATOM 7811 C CA . GLN A 1 985 ? -29.846 -2.375 37.106 1.00 89.81 985 GLN A CA 1
ATOM 7812 C C . GLN A 1 985 ? -30.909 -1.627 36.299 1.00 89.81 985 GLN A C 1
ATOM 7814 O O . GLN A 1 985 ? -31.184 -0.455 36.564 1.00 89.81 985 GLN A O 1
ATOM 7819 N N . GLY A 1 986 ? -31.519 -2.319 35.333 1.00 90.75 986 GLY A N 1
ATOM 7820 C CA . GLY A 1 986 ? -32.571 -1.777 34.486 1.00 90.75 986 GLY A CA 1
ATOM 7821 C C . GLY A 1 986 ? -33.694 -1.169 35.319 1.00 90.75 986 GLY A C 1
ATOM 7822 O O . GLY A 1 986 ? -34.067 -0.026 35.079 1.00 90.75 986 GLY A O 1
ATOM 7823 N N . ILE A 1 987 ? -34.174 -1.875 36.349 1.00 91.62 987 ILE A N 1
ATOM 7824 C CA . ILE A 1 987 ? -35.222 -1.398 37.267 1.00 91.62 987 ILE A CA 1
ATOM 7825 C C . ILE A 1 987 ? -34.792 -0.123 38.001 1.00 91.62 987 ILE A C 1
ATOM 7827 O O . ILE A 1 987 ? -35.531 0.859 37.984 1.00 91.62 987 ILE A O 1
ATOM 7831 N N . ILE A 1 988 ? -33.601 -0.108 38.605 1.00 92.81 988 ILE A N 1
ATOM 7832 C CA . ILE A 1 988 ? -33.120 1.036 39.394 1.00 92.81 988 ILE A CA 1
ATOM 7833 C C . ILE A 1 988 ? -32.994 2.299 38.537 1.00 92.81 988 ILE A C 1
ATOM 7835 O O . ILE A 1 988 ? -33.543 3.345 38.887 1.00 92.81 988 ILE A O 1
ATOM 7839 N N . TYR A 1 989 ? -32.301 2.211 37.402 1.00 93.75 989 TYR A N 1
ATOM 7840 C CA . TYR A 1 989 ? -32.049 3.389 36.575 1.00 93.75 989 TYR A CA 1
ATOM 7841 C C . TYR A 1 989 ? -33.291 3.830 35.789 1.00 93.75 989 TYR A C 1
ATOM 7843 O O . TYR A 1 989 ? -33.552 5.027 35.697 1.00 93.75 989 TYR A O 1
ATOM 7851 N N . SER A 1 990 ? -34.118 2.909 35.279 1.00 93.38 990 SER A N 1
ATOM 7852 C CA . SER A 1 990 ? -35.396 3.295 34.651 1.00 93.38 990 SER A CA 1
ATOM 7853 C C . SER A 1 990 ? -36.338 3.981 35.644 1.00 93.38 990 SER A C 1
ATOM 7855 O O . SER A 1 990 ? -36.991 4.953 35.277 1.00 93.38 990 SER A O 1
ATOM 7857 N N . ALA A 1 991 ? -36.372 3.555 36.910 1.00 92.31 991 ALA A N 1
ATOM 7858 C CA . ALA A 1 991 ? -37.185 4.221 37.923 1.00 92.31 991 ALA A CA 1
ATOM 7859 C C . ALA A 1 991 ? -36.692 5.646 38.218 1.00 92.31 991 ALA A C 1
ATOM 7861 O O . ALA A 1 991 ? -37.503 6.570 38.282 1.00 92.31 991 ALA A O 1
ATOM 7862 N N . ALA A 1 992 ? -35.372 5.849 38.296 1.00 91.06 992 ALA A N 1
ATOM 7863 C CA . ALA A 1 992 ? -34.775 7.178 38.448 1.00 91.06 992 ALA A CA 1
ATOM 7864 C C . ALA A 1 992 ? -35.123 8.117 37.276 1.00 91.06 992 ALA A C 1
ATOM 7866 O O . ALA A 1 992 ? -35.383 9.306 37.460 1.00 91.06 992 ALA A O 1
ATOM 7867 N N . PHE A 1 993 ? -35.168 7.581 36.052 1.00 91.06 993 PHE A N 1
ATOM 7868 C CA . PHE A 1 993 ? -35.410 8.361 34.836 1.00 91.06 993 PHE A CA 1
ATOM 7869 C C . PHE A 1 993 ? -36.863 8.328 34.343 1.00 91.06 993 PHE A C 1
ATOM 7871 O O . PHE A 1 993 ? -37.129 8.790 33.234 1.00 91.06 993 PHE A O 1
ATOM 7878 N N . ALA A 1 994 ? -37.808 7.844 35.154 1.00 89.81 994 ALA A N 1
ATOM 7879 C CA . ALA A 1 994 ? -39.207 7.693 34.763 1.00 89.81 994 ALA A CA 1
ATOM 7880 C C . ALA A 1 994 ? -39.796 8.986 34.164 1.00 89.81 994 ALA A C 1
ATOM 7882 O O . ALA A 1 994 ? -39.730 10.066 34.764 1.00 89.81 994 ALA A O 1
ATOM 7883 N N . VAL A 1 995 ? -40.354 8.865 32.952 1.00 84.75 995 VAL A N 1
ATOM 7884 C CA . VAL A 1 995 ? -40.994 9.977 32.222 1.00 84.75 995 VAL A CA 1
ATOM 7885 C C . VAL A 1 995 ? -42.441 10.165 32.673 1.00 84.75 995 VAL A C 1
ATOM 7887 O O . VAL A 1 995 ? -42.875 11.302 32.836 1.00 84.75 995 VAL A O 1
ATOM 7890 N N . ASP A 1 996 ? -43.154 9.060 32.910 1.00 87.19 996 ASP A N 1
ATOM 7891 C CA . ASP A 1 996 ? -44.454 9.022 33.586 1.00 87.19 996 ASP A CA 1
ATOM 7892 C C . ASP A 1 996 ? -44.297 8.267 34.919 1.00 87.19 996 ASP A C 1
ATOM 7894 O O . ASP A 1 996 ? -44.412 7.037 34.959 1.00 87.19 996 ASP A O 1
ATOM 7898 N N . PRO A 1 997 ? -43.966 8.987 36.008 1.00 85.25 997 PRO A N 1
ATOM 7899 C CA . PRO A 1 997 ? -43.713 8.399 37.318 1.00 85.25 997 PRO A CA 1
ATOM 7900 C C . PRO A 1 997 ? -44.857 7.529 37.839 1.00 85.25 997 PRO A C 1
ATOM 7902 O O . PRO A 1 997 ? -44.608 6.464 38.397 1.00 85.25 997 PRO A O 1
ATOM 7905 N N . SER A 1 998 ? -46.104 7.960 37.638 1.00 85.62 998 SER A N 1
ATOM 7906 C CA . SER A 1 998 ? -47.285 7.272 38.161 1.00 85.62 998 SER A CA 1
ATOM 7907 C C . SER A 1 998 ? -47.561 5.984 37.398 1.00 85.62 998 SER A C 1
ATOM 7909 O O . SER A 1 998 ? -47.727 4.934 38.016 1.00 85.62 998 SER A O 1
ATOM 7911 N N . SER A 1 999 ? -47.552 6.036 36.060 1.00 87.56 999 SER A N 1
ATOM 7912 C CA . SER A 1 999 ? -47.732 4.825 35.254 1.00 87.56 999 SER A CA 1
ATOM 7913 C C . SER A 1 999 ? -46.608 3.822 35.504 1.00 87.56 999 SER A C 1
ATOM 7915 O O . SER A 1 999 ? -46.870 2.633 35.659 1.00 87.56 999 SER A O 1
ATOM 7917 N N . TYR A 1 1000 ? -45.360 4.288 35.594 1.00 90.25 1000 TYR A N 1
ATOM 7918 C CA . TYR A 1 1000 ? -44.229 3.390 35.806 1.00 90.25 1000 TYR A CA 1
ATOM 7919 C C . TYR A 1 1000 ? -44.205 2.780 37.214 1.00 90.25 1000 TYR A C 1
ATOM 7921 O O . TYR A 1 1000 ? -43.878 1.603 37.375 1.00 90.25 1000 TYR A O 1
ATOM 7929 N N . ALA A 1 1001 ? -44.598 3.544 38.240 1.00 87.94 1001 ALA A N 1
ATOM 7930 C CA . ALA A 1 1001 ? -44.773 3.012 39.588 1.00 87.94 1001 ALA A CA 1
ATOM 7931 C C . ALA A 1 1001 ? -45.831 1.901 39.618 1.00 87.94 1001 ALA A C 1
ATOM 7933 O O . ALA A 1 1001 ? -45.594 0.865 40.236 1.00 87.94 1001 ALA A O 1
ATOM 7934 N N . ASN A 1 1002 ? -46.949 2.073 38.902 1.00 86.56 1002 ASN A N 1
ATOM 7935 C CA . ASN A 1 1002 ? -47.976 1.036 38.782 1.00 86.56 1002 ASN A CA 1
ATOM 7936 C C . ASN A 1 1002 ? -47.406 -0.248 38.165 1.00 86.56 1002 ASN A C 1
ATOM 7938 O O . ASN A 1 1002 ? -47.628 -1.334 38.700 1.00 86.56 1002 ASN A O 1
ATOM 7942 N N . ASP A 1 1003 ? -46.631 -0.130 37.085 1.00 87.38 1003 ASP A N 1
ATOM 7943 C CA . ASP A 1 1003 ? -46.004 -1.280 36.424 1.00 87.38 1003 ASP A CA 1
ATOM 7944 C C . ASP A 1 1003 ? -45.031 -2.020 37.356 1.00 87.38 1003 ASP A C 1
ATOM 7946 O O . ASP A 1 1003 ? -45.002 -3.253 37.390 1.00 87.38 1003 ASP A O 1
ATOM 7950 N N . LEU A 1 1004 ? -44.230 -1.285 38.135 1.00 88.62 1004 LEU A N 1
ATOM 7951 C CA . LEU A 1 1004 ? -43.312 -1.871 39.114 1.00 88.62 1004 LEU A CA 1
ATOM 7952 C C . LEU A 1 1004 ? -44.051 -2.545 40.277 1.00 88.62 1004 LEU A C 1
ATOM 7954 O O . LEU A 1 1004 ? -43.676 -3.648 40.672 1.00 88.62 1004 LEU A O 1
ATOM 7958 N N . VAL A 1 1005 ? -45.121 -1.931 40.789 1.00 86.81 1005 VAL A N 1
ATOM 7959 C CA . VAL A 1 1005 ? -45.960 -2.521 41.843 1.00 86.81 1005 VAL A CA 1
ATOM 7960 C C . VAL A 1 1005 ? -46.642 -3.797 41.349 1.00 86.81 1005 VAL A C 1
ATOM 7962 O O . VAL A 1 1005 ? -46.664 -4.790 42.070 1.00 86.81 1005 VAL A O 1
ATOM 7965 N N . GLN A 1 1006 ? -47.125 -3.834 40.104 1.00 83.88 1006 GLN A N 1
ATOM 7966 C CA . GLN A 1 1006 ? -47.663 -5.063 39.512 1.00 83.88 1006 GLN A CA 1
ATOM 7967 C C . GLN A 1 1006 ? -46.592 -6.154 39.385 1.00 83.88 1006 GLN A C 1
ATOM 7969 O O . GLN A 1 1006 ? -46.862 -7.318 39.684 1.00 83.88 1006 GLN A O 1
ATOM 7974 N N . LYS A 1 1007 ? -45.359 -5.789 39.006 1.00 84.50 1007 LYS A N 1
ATOM 7975 C CA . LYS A 1 1007 ? -44.236 -6.735 38.914 1.00 84.50 1007 LYS A CA 1
ATOM 7976 C C . LYS A 1 1007 ? -43.843 -7.351 40.255 1.00 84.50 1007 LYS A C 1
ATOM 7978 O O . LYS A 1 1007 ? -43.358 -8.478 40.238 1.00 84.50 1007 LYS A O 1
ATOM 7983 N N . LEU A 1 1008 ? -44.083 -6.689 41.393 1.00 82.00 1008 LEU A N 1
ATOM 7984 C CA . LEU A 1 1008 ? -43.818 -7.273 42.720 1.00 82.00 1008 LEU A CA 1
ATOM 7985 C C . LEU A 1 1008 ? -44.557 -8.603 42.945 1.00 82.00 1008 LEU A C 1
ATOM 7987 O O . LEU A 1 1008 ? -44.078 -9.425 43.720 1.00 82.00 1008 LEU A O 1
ATOM 7991 N N . ARG A 1 1009 ? -45.683 -8.836 42.254 1.00 72.38 1009 ARG A N 1
ATOM 7992 C CA . ARG A 1 1009 ? -46.497 -10.053 42.388 1.00 72.38 1009 ARG A CA 1
ATOM 7993 C C . ARG A 1 1009 ? -45.814 -11.306 41.838 1.00 72.38 1009 ARG A C 1
ATOM 7995 O O . ARG A 1 1009 ? -45.878 -12.361 42.462 1.00 72.38 1009 ARG A O 1
ATOM 8002 N N . ASP A 1 1010 ? -45.177 -11.166 40.677 1.00 71.81 1010 ASP A N 1
ATOM 8003 C CA . ASP A 1 1010 ? -44.728 -12.289 39.843 1.00 71.81 1010 ASP A CA 1
ATOM 8004 C C . ASP A 1 1010 ? -43.200 -12.284 39.620 1.00 71.81 1010 ASP A C 1
ATOM 8006 O O . ASP A 1 1010 ? -42.691 -12.971 38.732 1.00 71.81 1010 ASP A O 1
ATOM 8010 N N . CYS A 1 1011 ? -42.455 -11.481 40.390 1.00 77.06 1011 CYS A N 1
ATOM 8011 C CA . CYS A 1 1011 ? -40.998 -11.393 40.287 1.00 77.06 1011 CYS A CA 1
ATOM 8012 C C . CYS A 1 1011 ? -40.271 -12.438 41.146 1.00 77.06 1011 CYS A C 1
ATOM 8014 O O . CYS A 1 1011 ? -40.768 -12.901 42.172 1.00 77.06 1011 CYS A O 1
ATOM 8016 N N . GLU A 1 1012 ? -39.058 -12.797 40.722 1.00 78.12 1012 GLU A N 1
ATOM 8017 C CA . GLU A 1 1012 ? -38.138 -13.596 41.530 1.00 78.12 1012 GLU A CA 1
ATOM 8018 C C . GLU A 1 1012 ? -37.773 -12.844 42.819 1.00 78.12 1012 GLU A C 1
ATOM 8020 O O . GLU A 1 1012 ? -37.613 -11.623 42.807 1.00 78.12 1012 GLU A O 1
ATOM 8025 N N . GLU A 1 1013 ? -37.581 -13.571 43.922 1.00 77.75 1013 GLU A N 1
ATOM 8026 C CA . GLU A 1 1013 ? -37.300 -12.995 45.249 1.00 77.75 1013 GLU A CA 1
ATOM 8027 C C . GLU A 1 1013 ? -36.090 -12.038 45.239 1.00 77.75 1013 GLU A C 1
ATOM 8029 O O . GLU A 1 1013 ? -36.070 -11.024 45.934 1.00 77.75 1013 GLU A O 1
ATOM 8034 N N . ILE A 1 1014 ? -35.116 -12.298 44.361 1.00 77.94 1014 ILE A N 1
ATOM 8035 C CA . ILE A 1 1014 ? -33.917 -11.474 44.171 1.00 77.94 1014 ILE A CA 1
ATOM 8036 C C . ILE A 1 1014 ? -34.195 -10.095 43.543 1.00 77.94 1014 ILE A C 1
ATOM 8038 O O . ILE A 1 1014 ? -33.401 -9.170 43.707 1.00 77.94 1014 ILE A O 1
ATOM 8042 N N . LEU A 1 1015 ? -35.323 -9.923 42.843 1.00 84.31 1015 LEU A N 1
ATOM 8043 C CA . LEU A 1 1015 ? -35.720 -8.664 42.200 1.00 84.31 1015 LEU A CA 1
ATOM 8044 C C . LEU A 1 1015 ? -36.609 -7.787 43.091 1.00 84.31 1015 LEU A C 1
ATOM 8046 O O . LEU A 1 1015 ? -36.770 -6.603 42.795 1.00 84.31 1015 LEU A O 1
ATOM 8050 N N . VAL A 1 1016 ? -37.120 -8.315 44.208 1.00 84.56 1016 VAL A N 1
ATOM 8051 C CA . VAL A 1 1016 ? -37.959 -7.564 45.159 1.00 84.56 1016 VAL A CA 1
ATOM 8052 C C . VAL A 1 1016 ? -37.213 -6.334 45.691 1.00 84.56 1016 VAL A C 1
ATOM 8054 O O . VAL A 1 1016 ? -37.737 -5.222 45.648 1.00 84.56 1016 VAL A O 1
ATOM 8057 N N . THR A 1 1017 ? -35.955 -6.499 46.115 1.00 85.12 1017 THR A N 1
ATOM 8058 C CA . THR A 1 1017 ? -35.114 -5.398 46.620 1.00 85.12 1017 THR A CA 1
ATOM 8059 C C . THR A 1 1017 ? -34.864 -4.304 45.565 1.00 85.12 1017 THR A C 1
ATOM 8061 O O . THR A 1 1017 ? -35.132 -3.138 45.864 1.00 85.12 1017 THR A O 1
ATOM 8064 N N . PRO A 1 1018 ? -34.420 -4.622 44.327 1.00 88.69 1018 PRO A N 1
ATOM 8065 C CA . PRO A 1 1018 ? -34.350 -3.654 43.231 1.00 88.69 1018 PRO A CA 1
ATOM 8066 C C . PRO A 1 1018 ? -35.655 -2.924 42.929 1.00 88.69 1018 PRO A C 1
ATOM 8068 O O . PRO A 1 1018 ? -35.619 -1.719 42.695 1.00 88.69 1018 PRO A O 1
ATOM 8071 N N . ILE A 1 1019 ? -36.803 -3.609 42.952 1.00 90.12 1019 ILE A N 1
ATOM 8072 C CA . ILE A 1 1019 ? -38.095 -2.967 42.678 1.00 90.12 1019 ILE A CA 1
ATOM 8073 C C . ILE A 1 1019 ? -38.443 -1.957 43.772 1.00 90.12 1019 ILE A C 1
ATOM 8075 O O . ILE A 1 1019 ? -38.793 -0.823 43.454 1.00 90.12 1019 ILE A O 1
ATOM 8079 N N . ILE A 1 1020 ? -38.294 -2.324 45.047 1.00 88.69 1020 ILE A N 1
ATOM 8080 C CA . ILE A 1 1020 ? -38.600 -1.429 46.174 1.00 88.69 1020 ILE A CA 1
ATOM 8081 C C . ILE A 1 1020 ? -37.666 -0.209 46.173 1.00 88.69 1020 ILE A C 1
ATOM 8083 O O . ILE A 1 1020 ? -38.128 0.927 46.298 1.00 88.69 1020 ILE A O 1
ATOM 8087 N N . LEU A 1 1021 ? -36.359 -0.415 45.967 1.00 88.44 1021 LEU A N 1
ATOM 8088 C CA . LEU A 1 1021 ? -35.410 0.697 45.846 1.00 88.44 1021 LEU A CA 1
ATOM 8089 C C . LEU A 1 1021 ? -35.674 1.545 44.595 1.00 88.44 1021 LEU A C 1
ATOM 8091 O O . LEU A 1 1021 ? -35.541 2.766 44.663 1.00 88.44 1021 LEU A O 1
ATOM 8095 N N . GLY A 1 1022 ? -36.096 0.938 43.485 1.00 90.62 1022 GLY A N 1
ATOM 8096 C CA . GLY A 1 1022 ? -36.521 1.647 42.280 1.00 90.62 1022 GLY A CA 1
ATOM 8097 C C . GLY A 1 1022 ? -37.725 2.546 42.551 1.00 90.62 1022 GLY A C 1
ATOM 8098 O O . GLY A 1 1022 ? -37.664 3.741 42.280 1.00 90.62 1022 GLY A O 1
ATOM 8099 N N . LEU A 1 1023 ? -38.777 2.018 43.187 1.00 90.75 1023 LEU A N 1
ATOM 8100 C CA . LEU A 1 1023 ? -39.941 2.804 43.615 1.00 90.75 1023 LEU A CA 1
ATOM 8101 C C . LEU A 1 1023 ? -39.530 3.996 44.493 1.00 90.75 1023 LEU A C 1
ATOM 8103 O O . LEU A 1 1023 ? -40.096 5.076 44.353 1.00 90.75 1023 LEU A O 1
ATOM 8107 N N . SER A 1 1024 ? -38.505 3.838 45.342 1.00 89.56 1024 SER A N 1
ATOM 8108 C CA . SER A 1 1024 ? -38.001 4.926 46.193 1.00 89.56 1024 SER A CA 1
ATOM 8109 C C . SER A 1 1024 ? -37.351 6.080 45.412 1.00 89.56 1024 SER A C 1
ATOM 8111 O O . SER A 1 1024 ? -37.240 7.180 45.951 1.00 89.56 1024 SER A O 1
ATOM 8113 N N . LEU A 1 1025 ? -36.931 5.853 44.162 1.00 88.94 1025 LEU A N 1
ATOM 8114 C CA . LEU A 1 1025 ? -36.301 6.853 43.290 1.00 88.94 1025 LEU A CA 1
ATOM 8115 C C . LEU A 1 1025 ? -37.289 7.610 42.398 1.00 88.94 1025 LEU A C 1
ATOM 8117 O O . LEU A 1 1025 ? -36.914 8.608 41.783 1.00 88.94 1025 LEU A O 1
ATOM 8121 N N . ILE A 1 1026 ? -38.535 7.146 42.305 1.00 90.62 1026 ILE A N 1
ATOM 8122 C CA . ILE A 1 1026 ? -39.549 7.771 41.459 1.00 90.62 1026 ILE A CA 1
ATOM 8123 C C . ILE A 1 1026 ? -39.878 9.169 42.002 1.00 90.62 1026 ILE A C 1
ATOM 8125 O O . ILE A 1 1026 ? -40.013 9.364 43.210 1.00 90.62 1026 ILE A O 1
ATOM 8129 N N . ASN A 1 1027 ? -40.026 10.146 41.103 1.00 85.88 1027 ASN A N 1
ATOM 8130 C CA . ASN A 1 1027 ? -40.525 11.476 41.454 1.00 85.88 1027 ASN A CA 1
ATOM 8131 C C . ASN A 1 1027 ? -42.052 11.425 41.630 1.00 85.88 1027 ASN A C 1
ATOM 8133 O O . ASN A 1 1027 ? -42.795 11.333 40.654 1.00 85.88 1027 ASN A O 1
ATOM 8137 N N . MET A 1 1028 ? -42.513 11.432 42.872 1.00 87.06 1028 MET A N 1
ATOM 8138 C CA . MET A 1 1028 ? -43.880 11.117 43.260 1.00 87.06 1028 MET A CA 1
ATOM 8139 C C . MET A 1 1028 ? -44.779 12.352 43.240 1.00 87.06 1028 MET A C 1
ATOM 8141 O O . MET A 1 1028 ? -44.436 13.421 43.752 1.00 87.06 1028 MET A O 1
ATOM 8145 N N . THR A 1 1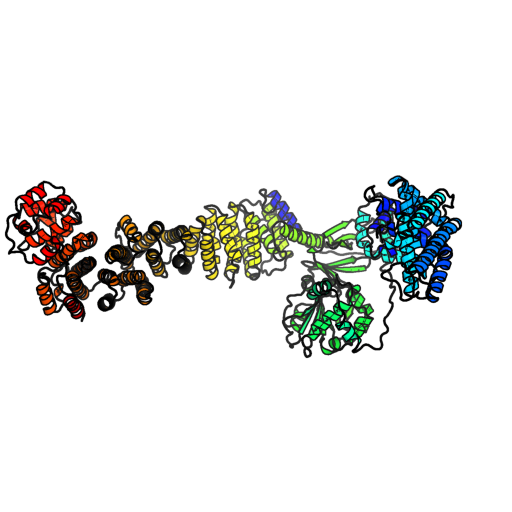029 ? -45.992 12.182 42.715 1.00 88.94 1029 THR A N 1
ATOM 8146 C CA . THR A 1 1029 ? -47.095 13.102 43.008 1.00 88.94 1029 THR A CA 1
ATOM 8147 C C . THR A 1 1029 ? -47.518 12.955 44.472 1.00 88.94 1029 THR A C 1
ATOM 8149 O O . THR A 1 1029 ? -47.139 12.005 45.156 1.00 88.94 1029 THR A O 1
ATOM 8152 N N . ILE A 1 1030 ? -48.330 13.885 44.965 1.00 87.31 1030 ILE A N 1
ATOM 8153 C CA . ILE A 1 1030 ? -48.859 13.851 46.338 1.00 87.31 1030 ILE A CA 1
ATOM 8154 C C . ILE A 1 1030 ? -49.669 12.566 46.594 1.00 87.31 1030 ILE A C 1
ATOM 8156 O O . ILE A 1 1030 ? -49.559 11.953 47.651 1.00 87.31 1030 ILE A O 1
ATOM 8160 N N . GLU A 1 1031 ? -50.450 12.125 45.607 1.00 87.94 1031 GLU A N 1
ATOM 8161 C CA . GLU A 1 1031 ? -51.218 10.880 45.691 1.00 87.94 1031 GLU A CA 1
ATOM 8162 C C . GLU A 1 1031 ? -50.305 9.646 45.635 1.00 87.94 1031 GLU A C 1
ATOM 8164 O O . GLU A 1 1031 ? -50.460 8.709 46.418 1.00 87.94 1031 GLU A O 1
ATOM 8169 N N . LEU A 1 1032 ? -49.320 9.647 44.731 1.00 89.12 1032 LEU A N 1
ATOM 8170 C CA . LEU A 1 1032 ? -48.407 8.518 44.582 1.00 89.12 1032 LEU A CA 1
ATOM 8171 C C . LEU A 1 1032 ? -47.510 8.350 45.812 1.00 89.12 1032 LEU A C 1
ATOM 8173 O O . LEU A 1 1032 ? -47.242 7.221 46.212 1.00 89.12 1032 LEU A O 1
ATOM 8177 N N . SER A 1 1033 ? -47.081 9.446 46.441 1.00 89.75 1033 SER A N 1
ATOM 8178 C CA . SER A 1 1033 ? -46.298 9.390 47.676 1.00 89.75 1033 SER A CA 1
ATOM 8179 C C . SER A 1 1033 ? -47.115 8.835 48.840 1.00 89.75 1033 SER A C 1
ATOM 8181 O O . SER A 1 1033 ? -46.611 7.996 49.577 1.00 89.75 1033 SER A O 1
ATOM 8183 N N . ALA A 1 1034 ? -48.398 9.180 48.956 1.00 88.69 1034 ALA A N 1
ATOM 8184 C CA . ALA A 1 1034 ? -49.302 8.547 49.917 1.00 88.69 1034 ALA A CA 1
ATOM 8185 C C . ALA A 1 1034 ? -49.429 7.025 49.699 1.00 88.69 1034 ALA A C 1
ATOM 8187 O O . ALA A 1 1034 ? -49.272 6.237 50.637 1.00 88.69 1034 ALA A O 1
ATOM 8188 N N . LYS A 1 1035 ? -49.648 6.602 48.447 1.00 89.50 1035 LYS A N 1
ATOM 8189 C CA . LYS A 1 1035 ? -49.754 5.185 48.053 1.00 89.50 1035 LYS A CA 1
ATOM 8190 C C . LYS A 1 1035 ? -48.466 4.405 48.301 1.00 89.50 1035 LYS A C 1
ATOM 8192 O O . LYS A 1 1035 ? -48.502 3.334 48.904 1.00 89.50 1035 LYS A O 1
ATOM 8197 N N . LEU A 1 1036 ? -47.320 4.946 47.895 1.00 90.56 1036 LEU A N 1
ATOM 8198 C CA . LEU A 1 1036 ? -46.019 4.301 48.075 1.00 90.56 1036 LEU A CA 1
ATOM 8199 C C . LEU A 1 1036 ? -45.543 4.304 49.529 1.00 90.56 1036 LEU A C 1
ATOM 8201 O O . LEU A 1 1036 ? -44.912 3.336 49.945 1.00 90.56 1036 LEU A O 1
ATOM 8205 N N . TYR A 1 1037 ? -45.888 5.325 50.318 1.00 91.12 1037 TYR A N 1
ATOM 8206 C CA . TYR A 1 1037 ? -45.670 5.320 51.765 1.00 91.12 1037 TYR A CA 1
ATOM 8207 C C . TYR A 1 1037 ? -46.394 4.133 52.405 1.00 91.12 1037 TYR A C 1
ATOM 8209 O O . TYR A 1 1037 ? -45.775 3.334 53.105 1.00 91.12 1037 TYR A O 1
ATOM 8217 N N . PHE A 1 1038 ? -47.682 3.959 52.097 1.00 87.50 1038 PHE A N 1
ATOM 8218 C CA . PHE A 1 1038 ? -48.482 2.868 52.645 1.00 87.50 1038 PHE A CA 1
ATOM 8219 C C . PHE A 1 1038 ? -47.987 1.485 52.192 1.00 87.50 1038 PHE A C 1
ATOM 8221 O O . PHE A 1 1038 ? -47.859 0.580 53.018 1.00 87.50 1038 PHE A O 1
ATOM 8228 N N . ILE A 1 1039 ? -47.636 1.331 50.908 1.00 88.25 1039 ILE A N 1
ATOM 8229 C CA . ILE A 1 1039 ? -46.978 0.116 50.400 1.00 88.25 1039 ILE A CA 1
ATOM 8230 C C . ILE A 1 1039 ? -45.678 -0.158 51.152 1.00 88.25 1039 ILE A C 1
ATOM 8232 O O . ILE A 1 1039 ? -45.442 -1.291 51.561 1.00 88.25 1039 ILE A O 1
ATOM 8236 N N . GLY A 1 1040 ? -44.835 0.857 51.341 1.00 87.62 1040 GLY A N 1
ATOM 8237 C CA . GLY A 1 1040 ? -43.561 0.714 52.033 1.00 87.62 1040 GLY A CA 1
ATOM 8238 C C . GLY A 1 1040 ? -43.731 0.257 53.483 1.00 87.62 1040 GLY A C 1
ATOM 8239 O O . GLY A 1 1040 ? -42.969 -0.593 53.935 1.00 87.62 1040 GLY A O 1
ATOM 8240 N N . ILE A 1 1041 ? -44.754 0.751 54.194 1.00 85.50 1041 ILE A N 1
ATOM 8241 C CA . ILE A 1 1041 ? -45.086 0.287 55.550 1.00 85.50 1041 ILE A CA 1
ATOM 8242 C C . ILE A 1 1041 ? -45.591 -1.161 55.516 1.00 85.50 1041 ILE A C 1
ATOM 8244 O O . ILE A 1 1041 ? -45.141 -1.969 56.321 1.00 85.50 1041 ILE A O 1
ATOM 8248 N N . ALA A 1 1042 ? -46.493 -1.514 54.595 1.00 85.38 1042 ALA A N 1
ATOM 8249 C CA . ALA A 1 1042 ? -47.031 -2.872 54.496 1.00 85.38 1042 ALA A CA 1
ATOM 8250 C C . ALA A 1 1042 ? -45.939 -3.901 54.145 1.00 85.38 1042 ALA A C 1
ATOM 8252 O O . ALA A 1 1042 ? -45.826 -4.940 54.794 1.00 85.38 1042 ALA A O 1
ATOM 8253 N N . LEU A 1 1043 ? -45.086 -3.593 53.164 1.00 83.50 1043 LEU A N 1
ATOM 8254 C CA . LEU A 1 1043 ? -43.940 -4.429 52.802 1.00 83.50 1043 LEU A CA 1
ATOM 8255 C C . LEU A 1 1043 ? -42.879 -4.444 53.905 1.00 83.50 1043 LEU A C 1
ATOM 8257 O O . LEU A 1 1043 ? -42.289 -5.488 54.154 1.00 83.50 1043 LEU A O 1
ATOM 8261 N N . GLY A 1 1044 ? -42.661 -3.327 54.602 1.00 78.62 1044 GLY A N 1
ATOM 8262 C CA . GLY A 1 1044 ? -41.751 -3.257 55.747 1.00 78.62 1044 GLY A CA 1
ATOM 8263 C C . GLY A 1 1044 ? -42.257 -4.023 56.980 1.00 78.62 1044 GLY A C 1
ATOM 8264 O O . GLY A 1 1044 ? -41.499 -4.573 57.767 1.00 78.62 1044 GLY A O 1
ATOM 8265 N N . ALA A 1 1045 ? -43.569 -4.129 57.148 1.00 76.50 1045 ALA A N 1
ATOM 8266 C CA . ALA A 1 1045 ? -44.160 -4.964 58.184 1.00 76.50 1045 ALA A CA 1
ATOM 8267 C C . ALA A 1 1045 ? -44.059 -6.465 57.847 1.00 76.50 1045 ALA A C 1
ATOM 8269 O O . ALA A 1 1045 ? -44.137 -7.299 58.749 1.00 76.50 1045 ALA A O 1
ATOM 8270 N N . ARG A 1 1046 ? -43.888 -6.818 56.566 1.00 76.75 1046 ARG A N 1
ATOM 8271 C CA . ARG A 1 1046 ? -43.770 -8.203 56.091 1.00 76.75 1046 ARG A CA 1
ATOM 8272 C C . ARG A 1 1046 ? -42.324 -8.686 55.978 1.00 76.75 1046 ARG A C 1
ATOM 8274 O O . ARG A 1 1046 ? -42.004 -9.748 56.494 1.00 76.75 1046 ARG A O 1
ATOM 8281 N N . ASP A 1 1047 ? -41.497 -7.971 55.220 1.00 68.56 1047 ASP A N 1
ATOM 8282 C CA . ASP A 1 1047 ? -40.214 -8.466 54.715 1.00 68.56 1047 ASP A CA 1
ATOM 8283 C C . ASP A 1 1047 ? -39.049 -7.973 55.567 1.00 68.56 1047 ASP A C 1
ATOM 8285 O O . ASP A 1 1047 ? -39.010 -6.813 55.968 1.00 68.56 1047 ASP A O 1
ATOM 8289 N N . ASN A 1 1048 ? -38.013 -8.793 55.763 1.00 68.81 1048 ASN A N 1
ATOM 8290 C CA . ASN A 1 1048 ? -36.776 -8.330 56.395 1.00 68.81 1048 ASN A CA 1
ATOM 8291 C C . ASN A 1 1048 ? -35.870 -7.562 55.400 1.00 68.81 1048 ASN A C 1
ATOM 8293 O O . ASN A 1 1048 ? -34.715 -7.931 55.179 1.00 68.81 1048 ASN A O 1
ATOM 8297 N N . ASN A 1 1049 ? -36.421 -6.541 54.734 1.00 74.31 1049 ASN A N 1
ATOM 8298 C CA . ASN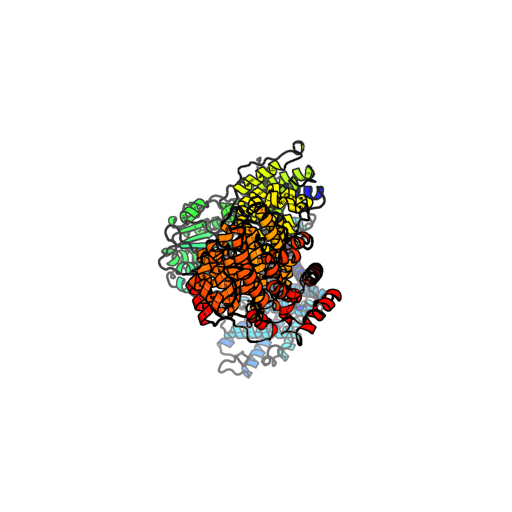 A 1 1049 ? -35.765 -5.809 53.654 1.00 74.31 1049 ASN A CA 1
ATOM 8299 C C . ASN A 1 1049 ? -35.584 -4.325 53.993 1.00 74.31 1049 ASN A C 1
ATOM 8301 O O . ASN A 1 1049 ? -36.543 -3.554 54.030 1.00 74.31 1049 ASN A O 1
ATOM 8305 N N . ALA A 1 1050 ? -34.330 -3.901 54.155 1.00 75.19 1050 ALA A N 1
ATOM 8306 C CA . ALA A 1 1050 ? -33.988 -2.511 54.451 1.00 75.19 1050 ALA A CA 1
ATOM 8307 C C . ALA A 1 1050 ? -34.451 -1.518 53.362 1.00 75.19 1050 ALA A C 1
ATOM 8309 O O . ALA A 1 1050 ? -34.711 -0.356 53.673 1.00 75.19 1050 ALA A O 1
ATOM 8310 N N . ALA A 1 1051 ? -34.658 -1.978 52.119 1.00 82.00 1051 ALA A N 1
ATOM 8311 C CA . ALA A 1 1051 ? -35.186 -1.161 51.026 1.00 82.00 1051 ALA A CA 1
ATOM 8312 C C . ALA A 1 1051 ? -36.578 -0.571 51.310 1.00 82.00 1051 ALA A C 1
ATOM 8314 O O . ALA A 1 1051 ? -36.899 0.511 50.816 1.00 82.00 1051 ALA A O 1
ATOM 8315 N N . CYS A 1 1052 ? -37.404 -1.252 52.114 1.00 84.00 1052 CYS A N 1
ATOM 8316 C CA . CYS A 1 1052 ? -38.724 -0.754 52.504 1.00 84.00 1052 CYS A CA 1
ATOM 8317 C C . CYS A 1 1052 ? -38.606 0.561 53.282 1.00 84.00 1052 CYS A C 1
ATOM 8319 O O . CYS A 1 1052 ? -39.371 1.493 53.043 1.00 84.00 1052 CYS A O 1
ATOM 8321 N N . GLY A 1 1053 ? -37.600 0.666 54.155 1.00 81.81 1053 GLY A N 1
ATOM 8322 C CA . GLY A 1 1053 ? -37.296 1.892 54.886 1.00 81.81 1053 GLY A CA 1
ATOM 8323 C C . GLY A 1 1053 ? -36.972 3.064 53.957 1.00 81.81 1053 GLY A C 1
ATOM 8324 O O . GLY A 1 1053 ? -37.509 4.156 54.133 1.00 81.81 1053 GLY A O 1
ATOM 8325 N N . ASP A 1 1054 ? -36.157 2.833 52.924 1.00 83.19 1054 ASP A N 1
ATOM 8326 C CA . ASP A 1 1054 ? -35.843 3.842 51.907 1.00 83.19 1054 ASP A CA 1
ATOM 8327 C C . ASP A 1 1054 ? -37.085 4.321 51.139 1.00 83.19 1054 ASP A C 1
ATOM 8329 O O . ASP A 1 1054 ? -37.226 5.522 50.891 1.00 83.19 1054 ASP A O 1
ATOM 8333 N N . LEU A 1 1055 ? -37.996 3.407 50.781 1.00 89.19 1055 LEU A N 1
ATOM 8334 C CA . LEU A 1 1055 ? -39.254 3.745 50.107 1.00 89.19 1055 LEU A CA 1
ATOM 8335 C C . LEU A 1 1055 ? -40.160 4.596 51.001 1.00 89.19 1055 LEU A C 1
ATOM 8337 O O . LEU A 1 1055 ? -40.630 5.646 50.564 1.00 89.19 1055 LEU A O 1
ATOM 8341 N N . VAL A 1 1056 ? -40.357 4.175 52.254 1.00 88.50 1056 VAL A N 1
ATOM 8342 C CA . VAL A 1 1056 ? -41.182 4.889 53.240 1.00 88.50 1056 VAL A CA 1
ATOM 8343 C C . VAL A 1 1056 ? -40.664 6.307 53.451 1.00 88.50 1056 VAL A C 1
ATOM 8345 O O . VAL A 1 1056 ? -41.437 7.262 53.401 1.00 88.50 1056 VAL A O 1
ATOM 8348 N N . VAL A 1 1057 ? -39.353 6.463 53.648 1.00 87.56 1057 VAL A N 1
ATOM 8349 C CA . VAL A 1 1057 ? -38.748 7.780 53.853 1.00 87.56 1057 VAL A CA 1
ATOM 8350 C C . VAL A 1 1057 ? -38.839 8.641 52.605 1.00 87.56 1057 VAL A C 1
ATOM 8352 O O . VAL A 1 1057 ? -39.180 9.816 52.715 1.00 87.56 1057 VAL A O 1
ATOM 8355 N N . SER A 1 1058 ? -38.531 8.091 51.427 1.00 88.56 1058 SER A N 1
ATOM 8356 C CA . SER A 1 1058 ? -38.594 8.857 50.180 1.00 88.56 1058 SER A CA 1
ATOM 8357 C C . SER A 1 1058 ? -40.014 9.358 49.917 1.00 88.56 1058 SER A C 1
ATOM 8359 O O . SER A 1 1058 ? -40.208 10.540 49.637 1.00 88.56 1058 SER A O 1
ATOM 8361 N N . ALA A 1 1059 ? -41.013 8.496 50.109 1.00 90.62 1059 ALA A N 1
ATOM 8362 C CA . ALA A 1 1059 ? -42.416 8.846 49.961 1.00 90.62 1059 ALA A CA 1
ATOM 8363 C C . ALA A 1 1059 ? -42.860 9.911 50.977 1.00 90.62 1059 ALA A C 1
ATOM 8365 O O . ALA A 1 1059 ? -43.443 10.924 50.593 1.00 90.62 1059 ALA A O 1
ATOM 8366 N N . LEU A 1 1060 ? -42.515 9.740 52.257 1.00 88.38 1060 LEU A N 1
ATOM 8367 C CA . LEU A 1 1060 ? -42.842 10.703 53.312 1.00 88.38 1060 LEU A CA 1
ATOM 8368 C C . LEU A 1 1060 ? -42.192 12.073 53.061 1.00 88.38 1060 LEU A C 1
ATOM 8370 O O . LEU A 1 1060 ? -42.845 13.110 53.194 1.00 88.38 1060 LEU A O 1
ATOM 8374 N N . LYS A 1 1061 ? -40.918 12.076 52.656 1.00 88.06 1061 LYS A N 1
ATOM 8375 C CA . LYS A 1 1061 ? -40.176 13.293 52.327 1.00 88.06 1061 LYS A CA 1
ATOM 8376 C C . LYS A 1 1061 ? -40.816 14.018 51.147 1.00 88.06 1061 LYS A C 1
ATOM 8378 O O . LYS A 1 1061 ? -41.121 15.199 51.268 1.00 88.06 1061 LYS A O 1
ATOM 8383 N N . GLN A 1 1062 ? -41.052 13.323 50.033 1.00 89.38 1062 GLN A N 1
ATOM 8384 C CA . GLN A 1 1062 ? -41.636 13.931 48.836 1.00 89.38 1062 GLN A CA 1
ATOM 8385 C C . GLN A 1 1062 ? -43.060 14.445 49.094 1.00 89.38 1062 GLN A C 1
ATOM 8387 O O . GLN A 1 1062 ? -43.404 15.535 48.646 1.00 89.38 1062 GLN A O 1
ATOM 8392 N N . TYR A 1 1063 ? -43.869 13.726 49.880 1.00 89.69 1063 TYR A N 1
ATOM 8393 C CA . TYR A 1 1063 ? -45.177 14.212 50.328 1.00 89.69 1063 TYR A CA 1
ATOM 8394 C C . TYR A 1 1063 ? -45.055 15.531 51.109 1.00 89.69 1063 TYR A C 1
ATOM 8396 O O . TYR A 1 1063 ? -45.735 16.515 50.802 1.00 89.69 1063 TYR A O 1
ATOM 8404 N N . SER A 1 1064 ? -44.140 15.580 52.082 1.00 87.88 1064 SER A N 1
ATOM 8405 C CA . SER A 1 1064 ? -43.880 16.788 52.867 1.00 87.88 1064 SER A CA 1
ATOM 8406 C C . SER A 1 1064 ? -43.281 17.922 52.038 1.00 87.88 1064 SER A C 1
ATOM 8408 O O . SER A 1 1064 ? -43.546 19.082 52.345 1.00 87.88 1064 SER A O 1
ATOM 8410 N N . ASP A 1 1065 ? -42.486 17.630 51.009 1.00 85.81 1065 ASP A N 1
ATOM 8411 C CA . ASP A 1 1065 ? -41.926 18.645 50.117 1.00 85.81 1065 ASP A CA 1
ATOM 8412 C C . ASP A 1 1065 ? -43.022 19.375 49.328 1.00 85.81 1065 ASP A C 1
ATOM 8414 O O . ASP A 1 1065 ? -42.865 20.576 49.079 1.00 85.81 1065 ASP A O 1
ATOM 8418 N N . HIS A 1 1066 ? -44.126 18.678 49.011 1.00 85.62 1066 HIS A N 1
ATOM 8419 C CA . HIS A 1 1066 ? -45.318 19.224 48.349 1.00 85.62 1066 HIS A CA 1
ATOM 8420 C C . HIS A 1 1066 ? -46.280 19.947 49.303 1.00 85.62 1066 HIS A C 1
ATOM 8422 O O . HIS A 1 1066 ? -46.797 21.005 48.953 1.00 85.62 1066 HIS A O 1
ATOM 8428 N N . GLN A 1 1067 ? -46.554 19.379 50.484 1.00 84.38 1067 GLN A N 1
ATOM 8429 C CA . GLN A 1 1067 ? -47.594 19.868 51.412 1.00 84.38 1067 GLN A CA 1
ATOM 8430 C C . GLN A 1 1067 ? -47.056 20.723 52.573 1.00 84.38 1067 GLN A C 1
ATOM 8432 O O . GLN A 1 1067 ? -47.832 21.334 53.302 1.00 84.38 1067 GLN A O 1
ATOM 8437 N N . GLY A 1 1068 ? -45.740 20.749 52.800 1.00 80.06 1068 GLY A N 1
ATOM 8438 C CA . GLY A 1 1068 ? -45.115 21.392 53.964 1.00 80.06 1068 GLY A CA 1
ATOM 8439 C C . GLY A 1 1068 ? -45.322 20.647 55.292 1.00 80.06 1068 GLY A C 1
ATOM 8440 O O . GLY A 1 1068 ? -44.744 21.033 56.300 1.00 80.06 1068 GLY A O 1
ATOM 8441 N N . THR A 1 1069 ? -46.104 19.564 55.305 1.00 82.19 1069 THR A N 1
ATOM 8442 C CA . THR A 1 1069 ? -46.373 18.719 56.475 1.00 82.19 1069 THR A CA 1
ATOM 8443 C C . THR A 1 1069 ? -46.401 17.247 56.080 1.00 82.19 1069 THR A C 1
ATOM 8445 O O . THR A 1 1069 ? -46.698 16.894 54.941 1.00 82.19 1069 THR A O 1
ATOM 8448 N N . THR A 1 1070 ? -46.095 16.381 57.036 1.00 83.69 1070 THR A N 1
ATOM 8449 C CA . THR A 1 1070 ? -46.252 14.926 56.938 1.00 83.69 1070 THR A CA 1
ATOM 8450 C C . THR A 1 1070 ? -47.662 14.472 57.318 1.00 83.69 1070 THR A C 1
ATOM 8452 O O . THR A 1 1070 ? -48.063 13.359 56.981 1.00 83.69 1070 THR A O 1
ATOM 8455 N N . GLN A 1 1071 ? -48.444 15.336 57.973 1.00 80.81 1071 GLN A N 1
ATOM 8456 C CA . GLN A 1 1071 ? -49.820 15.031 58.350 1.00 80.81 1071 GLN A CA 1
ATOM 8457 C C . GLN A 1 1071 ? -50.740 14.925 57.128 1.00 80.81 1071 GLN A C 1
ATOM 8459 O O . GLN A 1 1071 ? -50.578 15.611 56.117 1.00 80.81 1071 GLN A O 1
ATOM 8464 N N . GLY A 1 1072 ? -51.727 14.034 57.225 1.00 80.50 1072 GLY A N 1
ATOM 8465 C CA . GLY A 1 1072 ? -52.681 13.790 56.147 1.00 80.50 1072 GLY A CA 1
ATOM 8466 C C . GLY A 1 1072 ? -52.139 12.942 54.996 1.00 80.50 1072 GLY A C 1
ATOM 8467 O O . GLY A 1 1072 ? -52.842 12.796 54.006 1.00 80.50 1072 GLY A O 1
ATOM 8468 N N . ILE A 1 1073 ? -50.945 12.340 55.100 1.00 85.62 1073 ILE A N 1
ATOM 8469 C CA . ILE A 1 1073 ? -50.418 11.427 54.065 1.00 85.62 1073 ILE A CA 1
ATOM 8470 C C . ILE A 1 1073 ? -51.357 10.247 53.769 1.00 85.62 1073 ILE A C 1
ATOM 8472 O O . ILE A 1 1073 ? -51.374 9.724 52.665 1.00 85.62 1073 ILE A O 1
ATOM 8476 N N . THR A 1 1074 ? -52.209 9.867 54.720 1.00 84.19 1074 THR A N 1
ATOM 8477 C CA . THR A 1 1074 ? -53.216 8.810 54.566 1.00 84.19 1074 THR A CA 1
ATOM 8478 C C . THR A 1 1074 ? -54.491 9.258 53.841 1.00 84.19 1074 THR A C 1
ATOM 8480 O O . THR A 1 1074 ? -55.310 8.410 53.506 1.00 84.19 1074 THR A O 1
ATOM 8483 N N . GLN A 1 1075 ? -54.672 10.556 53.555 1.00 84.12 1075 GLN A N 1
ATOM 8484 C CA . GLN A 1 1075 ? -55.925 11.106 53.009 1.00 84.12 1075 GLN A CA 1
ATOM 8485 C C . GLN A 1 1075 ? -56.280 10.593 51.605 1.00 84.12 1075 GLN A C 1
ATOM 8487 O O . GLN A 1 1075 ? -57.441 10.629 51.209 1.00 84.12 1075 GLN A O 1
ATOM 8492 N N . TYR A 1 1076 ? -55.279 10.131 50.853 1.00 83.12 1076 TYR A N 1
ATOM 8493 C CA . TYR A 1 1076 ? -55.441 9.603 49.497 1.00 83.12 1076 TYR A CA 1
ATOM 8494 C C . TYR A 1 1076 ? -55.653 8.083 49.467 1.00 83.12 1076 TYR A C 1
ATOM 8496 O O . TYR A 1 1076 ? -55.748 7.502 48.388 1.00 83.12 1076 TYR A O 1
ATOM 8504 N N . ILE A 1 1077 ? -55.715 7.435 50.636 1.00 84.50 1077 ILE A N 1
ATOM 8505 C CA . ILE A 1 1077 ? -55.935 5.995 50.789 1.00 84.50 1077 ILE A CA 1
ATOM 8506 C C . ILE A 1 1077 ? -57.315 5.763 51.395 1.00 84.50 1077 ILE A C 1
ATOM 8508 O O . ILE A 1 1077 ? -57.773 6.526 52.245 1.00 84.50 1077 ILE A O 1
ATOM 8512 N N . ASN A 1 1078 ? -57.978 4.682 50.984 1.00 84.31 1078 ASN A N 1
ATOM 8513 C CA . ASN A 1 1078 ? -59.240 4.276 51.590 1.00 84.31 1078 ASN A CA 1
ATOM 8514 C C . ASN A 1 1078 ? -59.070 4.093 53.111 1.00 84.31 1078 ASN A C 1
ATOM 8516 O O . ASN A 1 1078 ? -58.239 3.297 53.558 1.00 84.31 1078 ASN A O 1
ATOM 8520 N N . SER A 1 1079 ? -59.879 4.801 53.903 1.00 82.31 1079 SER A N 1
ATOM 8521 C CA . SER A 1 1079 ? -59.806 4.800 55.367 1.00 82.31 1079 SER A CA 1
ATOM 8522 C C . SER A 1 1079 ? -59.908 3.398 55.970 1.00 82.31 1079 SER A C 1
ATOM 8524 O O . SER A 1 1079 ? -59.249 3.131 56.971 1.00 82.31 1079 SER A O 1
ATOM 8526 N N . SER A 1 1080 ? -60.653 2.482 55.336 1.00 83.88 1080 SER A N 1
ATOM 8527 C CA . SER A 1 1080 ? -60.766 1.092 55.797 1.00 83.88 1080 SER A CA 1
ATOM 8528 C C . SER A 1 1080 ? -59.458 0.311 55.659 1.00 83.88 1080 SER A C 1
ATOM 8530 O O . SER A 1 1080 ? -59.178 -0.565 56.470 1.00 83.88 1080 SER A O 1
ATOM 8532 N N . LEU A 1 1081 ? -58.644 0.611 54.639 1.00 84.81 1081 LEU A N 1
ATOM 8533 C CA . LEU A 1 1081 ? -57.326 -0.007 54.466 1.00 84.81 1081 LEU A CA 1
ATOM 8534 C C . LEU A 1 1081 ? -56.331 0.556 55.476 1.00 84.81 1081 LEU A C 1
ATOM 8536 O O . LEU A 1 1081 ? -55.529 -0.198 56.024 1.00 84.81 1081 LEU A O 1
ATOM 8540 N N . VAL A 1 1082 ? -56.417 1.860 55.753 1.00 83.88 1082 VAL A N 1
ATOM 8541 C CA . VAL A 1 1082 ? -55.579 2.501 56.768 1.00 83.88 1082 VAL A CA 1
ATOM 8542 C C . VAL A 1 1082 ? -55.853 1.909 58.145 1.00 83.88 1082 VAL A C 1
ATOM 8544 O O . VAL A 1 1082 ? -54.925 1.414 58.774 1.00 83.88 1082 VAL A O 1
ATOM 8547 N N . GLU A 1 1083 ? -57.118 1.853 58.559 1.00 84.25 1083 GLU A N 1
ATOM 8548 C CA . GLU A 1 1083 ? -57.530 1.253 59.834 1.00 84.25 1083 GLU A CA 1
ATOM 8549 C C . GLU A 1 1083 ? -57.141 -0.232 59.924 1.00 84.25 1083 GLU A C 1
ATOM 8551 O O . GLU A 1 1083 ? -56.677 -0.702 60.964 1.00 84.25 1083 GLU A O 1
ATOM 8556 N N . TYR A 1 1084 ? -57.246 -0.971 58.814 1.00 84.69 1084 TYR A N 1
ATOM 8557 C CA . TYR A 1 1084 ? -56.810 -2.363 58.749 1.00 84.69 1084 TYR A CA 1
ATOM 8558 C C . TYR A 1 1084 ? -55.301 -2.515 58.995 1.00 84.69 1084 TYR A C 1
ATOM 8560 O O . TYR A 1 1084 ? -54.898 -3.372 59.784 1.00 84.69 1084 TYR A O 1
ATOM 8568 N N . LEU A 1 1085 ? -54.454 -1.683 58.372 1.00 82.06 1085 LEU A N 1
ATOM 8569 C CA . LEU A 1 1085 ? -53.004 -1.744 58.584 1.00 82.06 1085 LEU A CA 1
ATOM 8570 C C . LEU A 1 1085 ? -52.610 -1.271 59.988 1.00 82.06 1085 LEU A C 1
ATOM 8572 O O . LEU A 1 1085 ? -51.760 -1.908 60.609 1.00 82.06 1085 LEU A O 1
ATOM 8576 N N . GLU A 1 1086 ? -53.239 -0.216 60.516 1.00 83.19 1086 GLU A N 1
ATOM 8577 C CA . GLU A 1 1086 ? -53.034 0.236 61.902 1.00 83.19 1086 GLU A CA 1
ATOM 8578 C C . GLU A 1 1086 ? -53.408 -0.865 62.905 1.00 83.19 1086 GLU A C 1
ATOM 8580 O O . GLU A 1 1086 ? -52.671 -1.107 63.856 1.00 83.19 1086 GLU A O 1
ATOM 8585 N N . THR A 1 1087 ? -54.491 -1.608 62.654 1.00 81.31 1087 THR A N 1
ATOM 8586 C CA . THR A 1 1087 ? -54.909 -2.739 63.502 1.00 81.31 1087 THR A CA 1
ATOM 8587 C C . THR A 1 1087 ? -53.915 -3.899 63.432 1.00 81.31 1087 THR A C 1
ATOM 8589 O O . THR A 1 1087 ? -53.610 -4.516 64.450 1.00 81.31 1087 THR A O 1
ATOM 8592 N N . CYS A 1 1088 ? -53.391 -4.197 62.239 1.00 75.81 1088 CYS A N 1
ATOM 8593 C CA . CYS A 1 1088 ? -52.438 -5.291 62.051 1.00 75.81 1088 CYS A CA 1
ATOM 8594 C C . CYS A 1 1088 ? -51.037 -4.966 62.596 1.00 75.81 1088 CYS A C 1
ATOM 8596 O O . CYS A 1 1088 ? -50.332 -5.873 63.026 1.00 75.81 1088 CYS A O 1
ATOM 8598 N N . THR A 1 1089 ? -50.621 -3.696 62.571 1.00 73.69 1089 THR A N 1
ATOM 8599 C CA . THR A 1 1089 ? -49.244 -3.288 62.912 1.00 73.69 1089 THR A CA 1
ATOM 8600 C C . THR A 1 1089 ? -49.109 -2.526 64.225 1.00 73.69 1089 THR A C 1
ATOM 8602 O O . THR A 1 1089 ? -47.997 -2.425 64.729 1.00 73.69 1089 THR A O 1
ATOM 8605 N N . ALA A 1 1090 ? -50.198 -1.996 64.790 1.00 74.06 1090 ALA A N 1
ATOM 8606 C CA . ALA A 1 1090 ? -50.204 -1.041 65.905 1.00 74.06 1090 ALA A CA 1
ATOM 8607 C C . ALA A 1 1090 ? -49.455 0.285 65.627 1.00 74.06 1090 ALA A C 1
ATOM 8609 O O . ALA A 1 1090 ? -49.124 1.023 66.557 1.00 74.06 1090 ALA A O 1
ATOM 8610 N N . LEU A 1 1091 ? -49.185 0.610 64.355 1.00 78.62 1091 LEU A N 1
ATOM 8611 C CA . LEU A 1 1091 ? -48.559 1.873 63.954 1.00 78.62 1091 LEU A CA 1
ATOM 8612 C C . LEU A 1 1091 ? -49.599 3.008 63.889 1.00 78.62 1091 LEU A C 1
ATOM 8614 O O . LEU A 1 1091 ? -50.652 2.808 63.288 1.00 78.62 1091 LEU A O 1
ATOM 8618 N N . PRO A 1 1092 ? -49.324 4.208 64.434 1.00 77.81 1092 PRO A N 1
ATOM 8619 C CA . PRO A 1 1092 ? -50.235 5.355 64.368 1.00 77.81 1092 PRO A CA 1
ATOM 8620 C C . PRO A 1 1092 ? -50.113 6.100 63.024 1.00 77.81 1092 PRO A C 1
ATOM 8622 O O . PRO A 1 1092 ? -49.613 7.226 62.968 1.00 77.81 1092 PRO A O 1
ATOM 8625 N N . LEU A 1 1093 ? -50.549 5.483 61.925 1.00 80.69 1093 LEU A N 1
ATOM 8626 C CA . LEU A 1 1093 ? -50.385 5.995 60.556 1.00 80.69 1093 LEU A CA 1
ATOM 8627 C C . LEU A 1 1093 ? -51.170 7.288 60.287 1.00 80.69 1093 LEU A C 1
ATOM 8629 O O . LEU A 1 1093 ? -50.651 8.188 59.627 1.00 80.69 1093 LEU A O 1
ATOM 8633 N N . GLN A 1 1094 ? -52.402 7.404 60.792 1.00 78.62 1094 GLN A N 1
ATOM 8634 C CA . GLN A 1 1094 ? -53.255 8.583 60.605 1.00 78.62 1094 GLN A CA 1
ATOM 8635 C C . GLN A 1 1094 ? -52.822 9.759 61.480 1.00 78.62 1094 GLN A C 1
ATOM 8637 O O . GLN A 1 1094 ? -52.871 10.910 61.049 1.00 78.62 1094 GLN A O 1
ATOM 8642 N N . GLN A 1 1095 ? -52.416 9.469 62.718 1.00 76.81 1095 GLN A N 1
ATOM 8643 C CA . GLN A 1 1095 ? -52.118 10.491 63.721 1.00 76.81 1095 GLN A CA 1
ATOM 8644 C C . GLN A 1 1095 ? -50.662 10.960 63.652 1.00 76.81 1095 GLN A C 1
ATOM 8646 O O . GLN A 1 1095 ? -50.399 12.152 63.805 1.00 76.81 1095 GLN A O 1
ATOM 8651 N N . GLN A 1 1096 ? -49.715 10.033 63.450 1.00 79.50 1096 GLN A N 1
ATOM 8652 C CA . GLN A 1 1096 ? -48.271 10.290 63.487 1.00 79.50 1096 GLN A CA 1
ATOM 8653 C C . GLN A 1 1096 ? -47.507 9.460 62.434 1.00 79.50 1096 GLN A C 1
ATOM 8655 O O . GLN A 1 1096 ? -46.799 8.495 62.758 1.00 79.50 1096 GLN A O 1
ATOM 8660 N N . PRO A 1 1097 ? -47.595 9.848 61.152 1.00 82.81 1097 PRO A N 1
ATOM 8661 C CA . PRO A 1 1097 ? -46.942 9.129 60.060 1.00 82.81 1097 PRO A CA 1
ATOM 8662 C C . PRO A 1 1097 ? -45.407 9.137 60.154 1.00 82.81 1097 PRO A C 1
ATOM 8664 O O . PRO A 1 1097 ? -44.767 8.133 59.832 1.00 82.81 1097 PRO A O 1
ATOM 8667 N N . SER A 1 1098 ? -44.776 10.201 60.658 1.00 81.62 1098 SER A N 1
ATOM 8668 C CA . SER A 1 1098 ? -43.310 10.210 60.817 1.00 81.62 1098 SER A CA 1
ATOM 8669 C C . SER A 1 1098 ? -42.839 9.287 61.939 1.00 81.62 1098 SER A C 1
ATOM 8671 O O . SER A 1 1098 ? -41.775 8.679 61.821 1.00 81.62 1098 SER A O 1
ATOM 8673 N N . LEU A 1 1099 ? -43.642 9.122 63.000 1.00 78.56 1099 LEU A N 1
ATOM 8674 C CA . LEU A 1 1099 ? -43.370 8.146 64.059 1.00 78.56 1099 LEU A CA 1
ATOM 8675 C C . LEU A 1 1099 ? -43.458 6.717 63.510 1.00 78.56 1099 LEU A C 1
ATOM 8677 O O . LEU A 1 1099 ? -42.584 5.896 63.782 1.00 78.56 1099 LEU A O 1
ATOM 8681 N N . SER A 1 1100 ? -44.466 6.448 62.678 1.00 82.06 1100 SER A N 1
ATOM 8682 C CA . SER A 1 1100 ? -44.643 5.148 62.023 1.00 82.06 1100 SER A CA 1
ATOM 8683 C C . SER A 1 1100 ? -43.499 4.825 61.053 1.00 82.06 1100 SER A C 1
ATOM 8685 O O . SER A 1 1100 ? -42.977 3.711 61.050 1.00 82.06 1100 SER A O 1
ATOM 8687 N N . ALA A 1 1101 ? -43.035 5.820 60.290 1.00 81.88 1101 ALA A N 1
ATOM 8688 C CA . ALA A 1 1101 ? -41.869 5.686 59.420 1.00 81.88 1101 ALA A CA 1
ATOM 8689 C C . ALA A 1 1101 ? -40.586 5.390 60.205 1.00 81.88 1101 ALA A C 1
ATOM 8691 O O . ALA A 1 1101 ? -39.824 4.494 59.843 1.00 81.88 1101 ALA A O 1
ATOM 8692 N N . ALA A 1 1102 ? -40.356 6.116 61.301 1.00 77.38 1102 ALA A N 1
ATOM 8693 C CA . ALA A 1 1102 ? -39.185 5.923 62.144 1.00 77.38 1102 ALA A CA 1
ATOM 8694 C C . ALA A 1 1102 ? -39.198 4.562 62.861 1.00 77.38 1102 ALA A C 1
ATOM 8696 O O . ALA A 1 1102 ? -38.141 3.956 63.025 1.00 77.38 1102 ALA A O 1
ATOM 8697 N N . ALA A 1 1103 ? -40.376 4.048 63.227 1.00 75.94 1103 ALA A N 1
ATOM 8698 C CA . ALA A 1 1103 ? -40.534 2.704 63.777 1.00 75.94 1103 ALA A CA 1
ATOM 8699 C C . ALA A 1 1103 ? -40.175 1.614 62.750 1.00 75.94 1103 ALA A C 1
ATOM 8701 O O . ALA A 1 1103 ? -39.427 0.692 63.074 1.00 75.94 1103 ALA A O 1
ATOM 8702 N N . ILE A 1 1104 ? -40.631 1.749 61.498 1.00 78.50 1104 ILE A N 1
ATOM 8703 C CA . ILE A 1 1104 ? -40.250 0.833 60.411 1.00 78.50 1104 ILE A CA 1
ATOM 8704 C C . ILE A 1 1104 ? -38.752 0.925 60.103 1.00 78.50 1104 ILE A C 1
ATOM 8706 O O . ILE A 1 1104 ? -38.095 -0.101 59.980 1.00 78.50 1104 ILE A O 1
ATOM 8710 N N . LEU A 1 1105 ? -38.162 2.122 60.053 1.00 76.31 1105 LEU A N 1
ATOM 8711 C CA . LEU A 1 1105 ? -36.707 2.259 59.919 1.00 76.31 1105 LEU A CA 1
ATOM 8712 C C . LEU A 1 1105 ? -35.971 1.582 61.076 1.00 76.31 1105 LEU A C 1
ATOM 8714 O O . LEU A 1 1105 ? -35.018 0.848 60.845 1.00 76.31 1105 LEU A O 1
ATOM 8718 N N . ALA A 1 1106 ? -36.419 1.773 62.318 1.00 73.25 1106 ALA A N 1
ATOM 8719 C CA . ALA A 1 1106 ? -35.788 1.157 63.479 1.00 73.25 1106 ALA A CA 1
ATOM 8720 C C . ALA A 1 1106 ? -35.738 -0.373 63.337 1.00 73.25 1106 ALA A C 1
ATOM 8722 O O . ALA A 1 1106 ? -34.730 -0.966 63.728 1.00 73.25 1106 ALA A O 1
ATOM 8723 N N . CYS A 1 1107 ? -36.742 -0.981 62.680 1.00 71.88 1107 CYS A N 1
ATOM 8724 C CA . CYS A 1 1107 ? -36.795 -2.417 62.379 1.00 71.88 1107 CYS A CA 1
ATOM 8725 C C . CYS A 1 1107 ? -35.572 -2.930 61.595 1.00 71.88 1107 CYS A C 1
ATOM 8727 O O . CYS A 1 1107 ? -35.146 -4.074 61.763 1.00 71.88 1107 CYS A O 1
ATOM 8729 N N . TYR A 1 1108 ? -34.941 -2.062 60.803 1.00 71.19 1108 TYR A N 1
ATOM 8730 C CA . TYR A 1 1108 ? -33.835 -2.407 59.908 1.00 71.19 1108 TYR A CA 1
ATOM 8731 C C . TYR A 1 1108 ? -32.494 -1.796 60.308 1.00 71.19 1108 TYR A C 1
ATOM 8733 O O . TYR A 1 1108 ? -31.543 -1.823 59.526 1.00 71.19 1108 TYR A O 1
ATOM 8741 N N . ALA A 1 1109 ? -32.371 -1.274 61.531 1.00 63.09 1109 ALA A N 1
ATOM 8742 C CA . ALA A 1 1109 ? -31.169 -0.590 62.014 1.00 63.09 1109 ALA A CA 1
ATOM 8743 C C . ALA A 1 1109 ? -29.873 -1.419 61.874 1.00 63.09 1109 ALA A C 1
ATOM 8745 O O . ALA A 1 1109 ? -28.795 -0.859 61.684 1.00 63.09 1109 ALA A O 1
ATOM 8746 N N . LYS A 1 1110 ? -29.969 -2.758 61.879 1.00 59.47 1110 LYS A N 1
ATOM 8747 C CA . LYS A 1 1110 ? -28.837 -3.680 61.656 1.00 59.47 1110 LYS A CA 1
ATOM 8748 C C . LYS A 1 1110 ? -28.214 -3.591 60.248 1.00 59.47 1110 LYS A C 1
ATOM 8750 O O . LYS A 1 1110 ? -27.099 -4.073 60.068 1.00 59.47 1110 LYS A O 1
ATOM 8755 N N . TYR A 1 1111 ? -28.910 -3.017 59.266 1.00 59.59 1111 TYR A N 1
ATOM 8756 C CA . TYR A 1 1111 ? -28.532 -3.054 57.846 1.00 59.59 1111 TYR A CA 1
ATOM 8757 C C . TYR A 1 1111 ? -27.894 -1.757 57.320 1.00 59.59 1111 TYR A C 1
ATOM 8759 O O . TYR A 1 1111 ? -27.571 -1.686 56.137 1.00 59.59 1111 TYR A O 1
ATOM 8767 N N . GLY A 1 1112 ? -27.664 -0.763 58.187 1.00 61.44 1112 GLY A N 1
ATOM 8768 C CA . GLY A 1 1112 ? -27.090 0.535 57.814 1.00 61.44 1112 GLY A CA 1
ATOM 8769 C C . GLY A 1 1112 ? -28.128 1.450 57.157 1.00 61.44 1112 GLY A C 1
ATOM 8770 O O . GLY A 1 1112 ? -28.468 1.284 55.990 1.00 61.44 1112 GLY A O 1
ATOM 8771 N N . LEU A 1 1113 ? -28.637 2.424 57.918 1.00 66.31 1113 LEU A N 1
ATOM 8772 C CA . LEU A 1 1113 ? -29.766 3.287 57.523 1.00 66.31 1113 LEU A CA 1
ATOM 8773 C C . LEU A 1 1113 ? -29.395 4.761 57.352 1.00 66.31 1113 LEU A C 1
ATOM 8775 O O . LEU A 1 1113 ? -30.276 5.614 57.277 1.00 66.31 1113 LEU A O 1
ATOM 8779 N N . THR A 1 1114 ? -28.104 5.078 57.300 1.00 66.44 1114 THR A N 1
ATOM 8780 C CA . THR A 1 1114 ? -27.595 6.455 57.341 1.00 66.44 1114 THR A CA 1
ATOM 8781 C C . THR A 1 1114 ? -28.248 7.354 56.285 1.00 66.44 1114 THR A C 1
ATOM 8783 O O . THR A 1 1114 ? -28.747 8.422 56.623 1.00 66.44 1114 THR A O 1
ATOM 8786 N N . GLN A 1 1115 ? -28.380 6.884 55.038 1.00 67.56 1115 GLN A N 1
ATOM 8787 C CA . GLN A 1 1115 ? -29.015 7.650 53.953 1.00 67.56 1115 GLN A CA 1
ATOM 8788 C C . GLN A 1 1115 ? -30.519 7.883 54.171 1.00 67.56 1115 GLN A C 1
ATOM 8790 O O . GLN A 1 1115 ? -31.028 8.970 53.900 1.00 67.56 1115 GLN A O 1
ATOM 8795 N N . ALA A 1 1116 ? -31.247 6.876 54.658 1.00 73.31 1116 ALA A N 1
ATOM 8796 C CA . ALA A 1 1116 ? -32.670 7.010 54.957 1.00 73.31 1116 ALA A CA 1
ATOM 8797 C C . ALA A 1 1116 ? -32.888 7.974 56.138 1.00 73.31 1116 ALA A C 1
ATOM 8799 O O . ALA A 1 1116 ? -33.780 8.816 56.102 1.00 73.31 1116 ALA A O 1
ATOM 8800 N N . LEU A 1 1117 ? -32.023 7.933 57.152 1.00 72.62 1117 LEU A N 1
ATOM 8801 C CA . LEU A 1 1117 ? -32.063 8.870 58.276 1.00 72.62 1117 LEU A CA 1
ATOM 8802 C C . LEU A 1 1117 ? -31.752 10.309 57.842 1.00 72.62 1117 LEU A C 1
ATOM 8804 O O . LEU A 1 1117 ? -32.458 11.234 58.240 1.00 72.62 1117 LEU A O 1
ATOM 8808 N N . GLU A 1 1118 ? -30.761 10.510 56.972 1.00 71.62 1118 GLU A N 1
ATOM 8809 C CA . GLU A 1 1118 ? -30.460 11.823 56.393 1.00 71.62 1118 GLU A CA 1
ATOM 8810 C C . GLU A 1 1118 ? -31.620 12.376 55.560 1.00 71.62 1118 GLU A C 1
ATOM 8812 O O . GLU A 1 1118 ? -31.952 13.559 55.665 1.00 71.62 1118 GLU A O 1
ATOM 8817 N N . LYS A 1 1119 ? -32.265 11.535 54.740 1.00 76.19 1119 LYS A N 1
ATOM 8818 C CA . LYS A 1 1119 ? -33.440 11.941 53.956 1.00 76.19 1119 LYS A CA 1
ATOM 8819 C C . LYS A 1 1119 ? -34.601 12.321 54.869 1.00 76.19 1119 LYS A C 1
ATOM 8821 O O . LYS A 1 1119 ? -35.204 13.373 54.651 1.00 76.19 1119 LYS A O 1
ATOM 8826 N N . LEU A 1 1120 ? -34.855 11.531 55.913 1.00 77.38 1120 LEU A N 1
ATOM 8827 C CA . LEU A 1 1120 ? -35.892 11.815 56.902 1.00 77.38 1120 LEU A CA 1
ATOM 8828 C C . LEU A 1 1120 ? -35.625 13.147 57.617 1.00 77.38 1120 LEU A C 1
ATOM 8830 O O . LEU A 1 1120 ? -36.540 13.958 57.738 1.00 77.38 1120 LEU A O 1
ATOM 8834 N N . ALA A 1 1121 ? -34.370 13.421 57.983 1.00 74.25 1121 ALA A N 1
ATOM 8835 C CA . ALA A 1 1121 ? -33.946 14.688 58.578 1.00 74.25 1121 ALA A CA 1
ATOM 8836 C C . ALA A 1 1121 ? -34.192 15.900 57.655 1.00 74.25 1121 ALA A C 1
ATOM 8838 O O . ALA A 1 1121 ? -34.481 16.992 58.127 1.00 74.25 1121 ALA A O 1
ATOM 8839 N N . THR A 1 1122 ? -34.124 15.737 56.330 1.00 77.69 1122 THR A N 1
ATOM 8840 C CA . THR A 1 1122 ? -34.368 16.845 55.378 1.00 77.69 1122 THR A CA 1
ATOM 8841 C C . THR A 1 1122 ? -35.841 17.142 55.083 1.00 77.69 1122 THR A C 1
ATOM 8843 O O . THR A 1 1122 ? -36.130 18.088 54.355 1.00 77.69 1122 THR A O 1
ATOM 8846 N N . THR A 1 1123 ? -36.772 16.356 55.622 1.00 81.88 1123 THR A N 1
ATOM 8847 C CA . THR A 1 1123 ? -38.223 16.543 55.445 1.00 81.88 1123 THR A CA 1
ATOM 8848 C C . THR A 1 1123 ? -38.657 17.906 55.991 1.00 81.88 1123 THR A C 1
ATOM 8850 O O . THR A 1 1123 ? -38.228 18.263 57.082 1.00 81.88 1123 THR A O 1
ATOM 8853 N N . LYS A 1 1124 ? -39.518 18.663 55.291 1.00 76.38 1124 LYS A N 1
ATOM 8854 C CA . LYS A 1 1124 ? -39.938 20.038 55.670 1.00 76.38 1124 LYS A CA 1
ATOM 8855 C C . LYS A 1 1124 ? -40.886 20.136 56.880 1.00 76.38 1124 LYS A C 1
ATOM 8857 O O . LYS A 1 1124 ? -41.265 21.236 57.254 1.00 76.38 1124 LYS A O 1
ATOM 8862 N N . SER A 1 1125 ? -41.243 19.016 57.502 1.00 77.50 1125 SER A N 1
ATOM 8863 C CA . SER A 1 1125 ? -42.145 18.950 58.657 1.00 77.50 1125 SER A CA 1
ATOM 8864 C C . SER A 1 1125 ? -41.441 19.288 59.975 1.00 77.50 1125 SER A C 1
ATOM 8866 O O . SER A 1 1125 ? -40.333 18.817 60.222 1.00 77.50 1125 SER A O 1
ATOM 8868 N N . ASP A 1 1126 ? -42.100 20.064 60.834 1.00 70.56 1126 ASP A N 1
ATOM 8869 C CA . ASP A 1 1126 ? -41.603 20.429 62.171 1.00 70.56 1126 ASP A CA 1
ATOM 8870 C C . ASP A 1 1126 ? -42.009 19.420 63.261 1.00 70.56 1126 ASP A C 1
ATOM 8872 O O . ASP A 1 1126 ? -41.894 19.697 64.457 1.00 70.56 1126 ASP A O 1
ATOM 8876 N N . GLU A 1 1127 ? -42.484 18.230 62.870 1.00 74.94 1127 GLU A N 1
ATOM 8877 C CA . GLU A 1 1127 ? -42.754 17.145 63.813 1.00 74.94 1127 GLU A CA 1
ATOM 8878 C C . GLU A 1 1127 ? -41.517 16.842 64.676 1.00 74.94 1127 GLU A C 1
ATOM 8880 O O . GLU A 1 1127 ? -40.396 16.723 64.176 1.00 74.94 1127 GLU A O 1
ATOM 8885 N N . GLN A 1 1128 ? -41.737 16.665 65.984 1.00 73.44 1128 GLN A N 1
ATOM 8886 C CA . GLN A 1 1128 ? -40.688 16.498 67.003 1.00 73.44 1128 GLN A CA 1
ATOM 8887 C C . GLN A 1 1128 ? -39.624 15.464 66.610 1.00 73.44 1128 GLN A C 1
ATOM 8889 O O . GLN A 1 1128 ? -38.435 15.668 66.844 1.00 73.44 1128 GLN A O 1
ATOM 8894 N N . ILE A 1 1129 ? -40.046 14.358 65.989 1.00 74.00 1129 ILE A N 1
ATOM 8895 C CA . ILE A 1 1129 ? -39.154 13.271 65.591 1.00 74.00 1129 ILE A CA 1
ATOM 8896 C C . ILE A 1 1129 ? -38.243 13.660 64.418 1.00 74.00 1129 ILE A C 1
ATOM 8898 O O . ILE A 1 1129 ? -37.059 13.341 64.437 1.00 74.00 1129 ILE A O 1
ATOM 8902 N N . ILE A 1 1130 ? -38.753 14.413 63.439 1.00 76.62 1130 ILE A N 1
ATOM 8903 C CA . ILE A 1 1130 ? -37.968 14.919 62.304 1.00 76.62 1130 ILE A CA 1
ATOM 8904 C C . ILE A 1 1130 ? -36.989 15.989 62.789 1.00 76.62 1130 ILE A C 1
ATOM 8906 O O . ILE A 1 1130 ? -35.825 15.970 62.395 1.00 76.62 1130 ILE A O 1
ATOM 8910 N N . SER A 1 1131 ? -37.420 16.861 63.702 1.00 73.31 1131 SER A N 1
ATOM 8911 C CA . SER A 1 1131 ? -36.563 17.868 64.338 1.00 73.31 1131 SER A CA 1
ATOM 8912 C C . SER A 1 1131 ? -35.428 17.235 65.156 1.00 73.31 1131 SER A C 1
ATOM 8914 O O . SER A 1 1131 ? -34.284 17.679 65.070 1.00 73.31 1131 SER A O 1
ATOM 8916 N N . ALA A 1 1132 ? -35.694 16.132 65.865 1.00 70.88 1132 ALA A N 1
ATOM 8917 C CA . ALA A 1 1132 ? -34.647 15.345 66.520 1.00 70.88 1132 ALA A CA 1
ATOM 8918 C C . ALA A 1 1132 ? -33.660 14.737 65.501 1.00 70.88 1132 ALA A C 1
ATOM 8920 O O . ALA A 1 1132 ? -32.449 14.763 65.723 1.00 70.88 1132 ALA A O 1
ATOM 8921 N N . PHE A 1 1133 ? -34.152 14.254 64.351 1.00 72.50 1133 PHE A N 1
ATOM 8922 C CA . PHE A 1 1133 ? -33.313 13.744 63.260 1.00 72.50 1133 PHE A CA 1
ATOM 8923 C C . PHE A 1 1133 ? -32.503 14.843 62.537 1.00 72.50 1133 PHE A C 1
ATOM 8925 O O . PHE A 1 1133 ? -31.374 14.590 62.118 1.00 72.50 1133 PHE A O 1
ATOM 8932 N N . ARG A 1 1134 ? -33.005 16.083 62.432 1.00 73.69 1134 ARG A N 1
ATOM 8933 C CA . ARG A 1 1134 ? -32.276 17.234 61.851 1.00 73.69 1134 ARG A CA 1
ATOM 8934 C C . ARG A 1 1134 ? -30.976 17.541 62.587 1.00 73.69 1134 ARG A C 1
ATOM 8936 O O . ARG A 1 1134 ? -29.962 17.793 61.938 1.00 73.69 1134 ARG A O 1
ATOM 8943 N N . VAL A 1 1135 ? -30.970 17.445 63.915 1.00 67.00 1135 VAL A N 1
ATOM 8944 C CA . VAL A 1 1135 ? -29.761 17.685 64.723 1.00 67.00 1135 VAL A CA 1
ATOM 8945 C C . VAL A 1 1135 ? -28.710 16.585 64.564 1.00 67.00 1135 VAL A C 1
ATOM 8947 O O . VAL A 1 1135 ? -27.522 16.851 64.733 1.00 67.00 1135 VAL A O 1
ATOM 8950 N N . ILE A 1 1136 ? -29.108 15.375 64.151 1.00 63.53 1136 ILE A N 1
ATOM 8951 C CA . ILE A 1 1136 ? -28.160 14.309 63.775 1.00 63.53 1136 ILE A CA 1
ATOM 8952 C C . ILE A 1 1136 ? -27.282 14.759 62.608 1.00 63.53 1136 ILE A C 1
ATOM 8954 O O . ILE A 1 1136 ? -26.083 14.487 62.597 1.00 63.53 1136 ILE A O 1
ATOM 8958 N N . LYS A 1 1137 ? -27.888 15.451 61.639 1.00 64.00 1137 LYS A N 1
ATOM 8959 C CA . LYS A 1 1137 ? -27.223 15.920 60.423 1.00 64.00 1137 LYS A CA 1
ATOM 8960 C C . LYS A 1 1137 ? -26.504 17.256 60.622 1.00 64.00 1137 LYS A C 1
ATOM 8962 O O . LYS A 1 1137 ? -25.389 17.424 60.142 1.00 64.00 1137 LYS A O 1
ATOM 8967 N N . GLU A 1 1138 ? -27.131 18.203 61.318 1.00 70.12 1138 GLU A N 1
ATOM 8968 C CA . GLU A 1 1138 ? -26.597 19.547 61.568 1.00 70.12 1138 GLU A CA 1
ATOM 8969 C C . GLU A 1 1138 ? -26.529 19.817 63.080 1.00 70.12 1138 GLU A C 1
ATOM 8971 O O . GLU A 1 1138 ? -27.455 20.396 63.654 1.00 70.12 1138 GLU A O 1
ATOM 8976 N N . PRO A 1 1139 ? -25.419 19.445 63.747 1.00 65.25 1139 PRO A N 1
ATOM 8977 C CA . PRO A 1 1139 ? -25.270 19.624 65.192 1.00 65.25 1139 PRO A CA 1
ATOM 8978 C C . PRO A 1 1139 ? -25.371 21.086 65.661 1.00 65.25 1139 PRO A C 1
ATOM 8980 O O . PRO A 1 1139 ? -25.667 21.346 66.823 1.00 65.25 1139 PRO A O 1
ATOM 8983 N N . SER A 1 1140 ? -25.152 22.048 64.757 1.00 62.38 1140 SER A N 1
ATOM 8984 C CA . SER A 1 1140 ? -25.303 23.492 64.984 1.00 62.38 1140 SER A CA 1
ATOM 8985 C C . SER A 1 1140 ? -26.752 23.943 65.203 1.00 62.38 1140 SER A C 1
ATOM 8987 O O . SER A 1 1140 ? -26.969 25.022 65.750 1.00 62.38 1140 SER A O 1
ATOM 8989 N N . LYS A 1 1141 ? -27.747 23.131 64.822 1.00 67.56 1141 LYS A N 1
ATOM 8990 C CA . LYS A 1 1141 ? -29.180 23.388 65.053 1.00 67.56 1141 LYS A CA 1
ATOM 8991 C C . LYS A 1 1141 ? -29.675 22.909 66.419 1.00 67.56 1141 LYS A C 1
ATOM 8993 O O . LYS A 1 1141 ? -30.876 22.774 66.636 1.00 67.56 1141 LYS A O 1
ATOM 8998 N N . SER A 1 1142 ? -28.777 22.693 67.379 1.00 63.53 1142 SER A N 1
ATOM 8999 C CA . SER A 1 1142 ? -29.121 22.248 68.735 1.00 63.53 1142 SER A CA 1
ATOM 9000 C C . SER A 1 1142 ? -30.116 23.165 69.471 1.00 63.53 1142 SER A C 1
ATOM 9002 O O . SER A 1 1142 ? -30.770 22.716 70.406 1.00 63.53 1142 SER A O 1
ATOM 9004 N N . GLU A 1 1143 ? -30.265 24.432 69.062 1.00 62.62 1143 GLU A N 1
ATOM 9005 C CA . GLU A 1 1143 ? -31.288 25.350 69.596 1.00 62.62 1143 GLU A CA 1
ATOM 9006 C C . GLU A 1 1143 ? -32.726 25.035 69.141 1.00 62.62 1143 GLU A C 1
ATOM 9008 O O . GLU A 1 1143 ? -33.676 25.464 69.793 1.00 62.62 1143 GLU A O 1
ATOM 9013 N N . GLU A 1 1144 ? -32.923 24.303 68.038 1.00 65.56 1144 GLU A N 1
ATOM 9014 C CA . GLU A 1 1144 ? -34.260 23.863 67.604 1.00 65.56 1144 GLU A CA 1
ATOM 9015 C C . GLU A 1 1144 ? -34.828 22.832 68.584 1.00 65.56 1144 GLU A C 1
ATOM 9017 O O . GLU A 1 1144 ? -36.010 22.858 68.914 1.00 65.56 1144 GLU A O 1
ATOM 9022 N N . ILE A 1 1145 ? -33.952 21.986 69.126 1.00 60.28 1145 ILE A N 1
ATOM 9023 C CA . ILE A 1 1145 ? -34.275 20.938 70.090 1.00 60.28 1145 ILE A CA 1
ATOM 9024 C C . ILE A 1 1145 ? -34.791 21.491 71.422 1.00 60.28 1145 ILE A C 1
ATOM 9026 O O . ILE A 1 1145 ? -35.727 20.941 72.000 1.00 60.28 1145 ILE A O 1
ATOM 9030 N N . SER A 1 1146 ? -34.209 22.580 71.925 1.00 57.72 1146 SER A N 1
ATOM 9031 C CA . SER A 1 1146 ? -34.603 23.176 73.210 1.00 57.72 1146 SER A CA 1
ATOM 9032 C C . SER A 1 1146 ? -35.942 23.922 73.151 1.00 57.72 1146 SER A C 1
ATOM 9034 O O . SER A 1 1146 ? -36.457 24.342 74.185 1.00 57.72 1146 SER A O 1
ATOM 9036 N N . ARG A 1 1147 ? -36.522 24.079 71.954 1.00 56.50 1147 ARG A N 1
ATOM 9037 C CA . ARG A 1 1147 ? -37.827 24.719 71.718 1.00 56.50 1147 ARG A CA 1
ATOM 9038 C C . ARG A 1 1147 ? -38.964 23.724 71.474 1.00 56.50 1147 ARG A C 1
ATOM 9040 O O . ARG A 1 1147 ? -40.110 24.151 71.354 1.00 56.50 1147 ARG A O 1
ATOM 9047 N N . LEU A 1 1148 ? -38.670 22.427 71.384 1.00 58.66 1148 LEU A N 1
ATOM 9048 C CA . LEU A 1 1148 ? -39.680 21.392 71.175 1.00 58.66 1148 LEU A CA 1
ATOM 9049 C C . LEU A 1 1148 ? -40.376 21.068 72.505 1.00 58.66 1148 LEU A C 1
ATOM 9051 O O . LEU A 1 1148 ? -39.731 20.664 73.467 1.00 58.66 1148 LEU A O 1
ATOM 9055 N N . ASP A 1 1149 ? -41.701 21.215 72.555 1.00 58.34 1149 ASP A N 1
ATOM 9056 C CA . ASP A 1 1149 ? -42.525 20.566 73.580 1.00 58.34 1149 ASP A CA 1
ATOM 9057 C C . ASP A 1 1149 ? -42.694 19.106 73.163 1.00 58.34 1149 ASP A C 1
ATOM 9059 O O . ASP A 1 1149 ? -43.216 18.859 72.081 1.00 58.34 1149 ASP A O 1
ATOM 9063 N N . TYR A 1 1150 ? -42.217 18.159 73.972 1.00 57.53 1150 TYR A N 1
ATOM 9064 C CA . TYR A 1 1150 ? -42.135 16.733 73.634 1.00 57.53 1150 TYR A CA 1
ATOM 9065 C C . TYR A 1 1150 ? -43.417 15.932 73.938 1.00 57.53 1150 TYR A C 1
ATOM 9067 O O . TYR A 1 1150 ? -43.484 14.750 73.598 1.00 57.53 1150 TYR A O 1
ATOM 9075 N N . GLY A 1 1151 ? -44.457 16.559 74.508 1.00 62.06 1151 GLY A N 1
ATOM 9076 C CA . GLY A 1 1151 ? -45.810 15.995 74.627 1.00 62.06 1151 GLY A CA 1
ATOM 9077 C C . GLY A 1 1151 ? -45.922 14.558 75.185 1.00 62.06 1151 GLY A C 1
ATOM 9078 O O . GLY A 1 1151 ? -45.064 14.067 75.914 1.00 62.06 1151 GLY A O 1
ATOM 9079 N N . ALA A 1 1152 ? -47.023 13.868 74.848 1.00 58.25 1152 ALA A N 1
ATOM 9080 C CA . ALA A 1 1152 ? -47.395 12.554 75.403 1.00 58.25 1152 ALA A CA 1
ATOM 9081 C C . ALA A 1 1152 ? -46.668 11.334 74.784 1.00 58.25 1152 ALA A C 1
ATOM 9083 O O . ALA A 1 1152 ? -46.688 10.257 75.371 1.00 58.25 1152 ALA A O 1
ATOM 9084 N N . ASN A 1 1153 ? -45.998 11.478 73.633 1.00 61.78 1153 ASN A N 1
ATOM 9085 C CA . ASN A 1 1153 ? -45.345 10.363 72.913 1.00 61.78 1153 ASN A CA 1
ATOM 9086 C C . ASN A 1 1153 ? -43.828 10.268 73.146 1.00 61.78 1153 ASN A C 1
ATOM 9088 O O . ASN A 1 1153 ? -43.116 9.550 72.437 1.00 61.78 1153 ASN A O 1
AT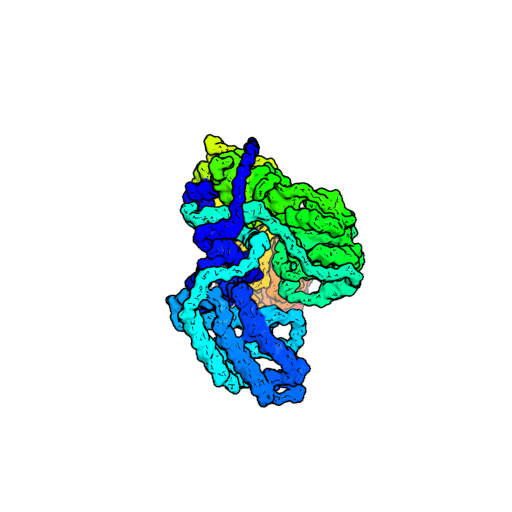OM 9092 N N . LEU A 1 1154 ? -43.348 10.954 74.184 1.00 63.31 1154 LEU A N 1
ATOM 9093 C CA . LEU A 1 1154 ? -41.945 11.080 74.573 1.00 63.31 1154 LEU A CA 1
ATOM 9094 C C . LEU A 1 1154 ? -41.235 9.725 74.707 1.00 63.31 1154 LEU A C 1
ATOM 9096 O O . LEU A 1 1154 ? -40.070 9.591 74.337 1.00 63.31 1154 LEU A O 1
ATOM 9100 N N . VAL A 1 1155 ? -41.944 8.694 75.168 1.00 62.94 1155 VAL A N 1
ATOM 9101 C CA . VAL A 1 1155 ? -41.359 7.370 75.414 1.00 62.94 1155 VAL A CA 1
ATOM 9102 C C . VAL A 1 1155 ? -41.107 6.577 74.126 1.00 62.94 1155 VAL A C 1
ATOM 9104 O O . VAL A 1 1155 ? -40.051 5.966 73.972 1.00 62.94 1155 VAL A O 1
ATOM 9107 N N . ASN A 1 1156 ? -42.019 6.647 73.153 1.00 66.38 1156 ASN A N 1
ATOM 9108 C CA . ASN A 1 1156 ? -41.832 6.014 71.842 1.00 66.38 1156 ASN A CA 1
ATOM 9109 C C . ASN A 1 1156 ? -40.676 6.671 71.068 1.00 66.38 1156 ASN A C 1
ATOM 9111 O O . ASN A 1 1156 ? -39.849 5.988 70.466 1.00 66.38 1156 ASN A O 1
ATOM 9115 N N . LEU A 1 1157 ? -40.589 8.003 71.136 1.00 68.19 1157 LEU A N 1
ATOM 9116 C CA . LEU A 1 1157 ? -39.517 8.789 70.523 1.00 68.19 1157 LEU A CA 1
ATOM 9117 C C . LEU A 1 1157 ? -38.149 8.462 71.147 1.00 68.19 1157 LEU A C 1
ATOM 9119 O O . LEU A 1 1157 ? -37.168 8.261 70.433 1.00 68.19 1157 LEU A O 1
ATOM 9123 N N . SER A 1 1158 ? -38.111 8.314 72.472 1.00 66.00 1158 SER A N 1
ATOM 9124 C CA . SER A 1 1158 ? -36.930 7.891 73.233 1.00 66.00 1158 SER A CA 1
ATOM 9125 C C . SER A 1 1158 ? -36.422 6.509 72.812 1.00 66.00 1158 SER A C 1
ATOM 9127 O O . SER A 1 1158 ? -35.226 6.335 72.571 1.00 66.00 1158 SER A O 1
ATOM 9129 N N . ALA A 1 1159 ? -37.326 5.533 72.670 1.00 64.62 1159 ALA A N 1
ATOM 9130 C CA . ALA A 1 1159 ? -36.983 4.171 72.266 1.00 64.62 1159 ALA A CA 1
ATOM 9131 C C . ALA A 1 1159 ? -36.377 4.113 70.856 1.00 64.62 1159 ALA A C 1
ATOM 9133 O O . ALA A 1 1159 ? -35.352 3.468 70.633 1.00 64.62 1159 ALA A O 1
ATOM 9134 N N . ILE A 1 1160 ? -36.989 4.830 69.913 1.00 69.12 1160 ILE A N 1
ATOM 9135 C CA . ILE A 1 1160 ? -36.551 4.888 68.517 1.00 69.12 1160 ILE A CA 1
ATOM 9136 C C . ILE A 1 1160 ? -35.184 5.578 68.397 1.00 69.12 1160 ILE A C 1
ATOM 9138 O O . ILE A 1 1160 ? -34.282 5.039 67.753 1.00 69.12 1160 ILE A O 1
ATOM 9142 N N . LEU A 1 1161 ? -34.985 6.723 69.064 1.00 68.25 1161 LEU A N 1
ATOM 9143 C CA . LEU A 1 1161 ? -33.693 7.422 69.084 1.00 68.25 1161 LEU A CA 1
ATOM 9144 C C . LEU A 1 1161 ? -32.568 6.524 69.619 1.00 68.25 1161 LEU A C 1
ATOM 9146 O O . LEU A 1 1161 ? -31.470 6.519 69.067 1.00 68.25 1161 LEU A O 1
ATOM 9150 N N . LEU A 1 1162 ? -32.847 5.704 70.635 1.00 64.81 1162 LEU A N 1
ATOM 9151 C CA . LEU A 1 1162 ? -31.876 4.774 71.218 1.00 64.81 1162 LEU A CA 1
ATOM 9152 C C . LEU A 1 1162 ? -31.498 3.613 70.292 1.00 64.81 1162 LEU A C 1
ATOM 9154 O O . LEU A 1 1162 ? -30.330 3.220 70.256 1.00 64.81 1162 LEU A O 1
ATOM 9158 N N . VAL A 1 1163 ? -32.446 3.091 69.505 1.00 65.25 1163 VAL A N 1
ATOM 9159 C CA . VAL A 1 1163 ? -32.152 2.089 68.465 1.00 65.25 1163 VAL A CA 1
ATOM 9160 C C . VAL A 1 1163 ? -31.225 2.672 67.399 1.00 65.25 1163 VAL A C 1
ATOM 9162 O O . VAL A 1 1163 ? -30.307 1.987 66.949 1.00 65.25 1163 VAL A O 1
ATOM 9165 N N . PHE A 1 1164 ? -31.396 3.943 67.037 1.00 65.50 1164 PHE A N 1
ATOM 9166 C CA . PHE A 1 1164 ? -30.533 4.599 66.054 1.00 65.50 1164 PHE A CA 1
ATOM 9167 C C . PHE A 1 1164 ? -29.162 5.007 66.604 1.00 65.50 1164 PHE A C 1
ATOM 9169 O O . PHE A 1 1164 ? -28.184 4.927 65.862 1.00 65.50 1164 PHE A O 1
ATOM 9176 N N . LEU A 1 1165 ? -29.039 5.319 67.903 1.00 64.75 1165 LEU A N 1
ATOM 9177 C CA . LEU A 1 1165 ? -27.734 5.512 68.558 1.00 64.75 1165 LEU A CA 1
ATOM 9178 C C . LEU A 1 1165 ? -26.815 4.278 68.405 1.00 64.75 1165 LEU A C 1
ATOM 9180 O O . LEU A 1 1165 ? -25.597 4.429 68.346 1.00 64.75 1165 LEU A O 1
ATOM 9184 N N . LYS A 1 1166 ? -27.385 3.070 68.257 1.00 60.22 1166 LYS A N 1
ATOM 9185 C CA . LYS A 1 1166 ? -26.656 1.811 68.000 1.00 60.22 1166 LYS A CA 1
ATOM 9186 C C . LYS A 1 1166 ? -25.975 1.752 66.622 1.00 60.22 1166 LYS A C 1
ATOM 9188 O O . LYS A 1 1166 ? -25.039 0.979 66.445 1.00 60.22 1166 LYS A O 1
ATOM 9193 N N . VAL A 1 1167 ? -26.447 2.528 65.645 1.00 57.69 1167 VAL A N 1
ATOM 9194 C CA . VAL A 1 1167 ? -25.991 2.476 64.239 1.00 57.69 1167 VAL A CA 1
ATOM 9195 C C . VAL A 1 1167 ? -24.791 3.412 63.989 1.00 57.69 1167 VAL A C 1
ATOM 9197 O O . VAL A 1 1167 ? -24.175 3.351 62.930 1.00 57.69 1167 VAL A O 1
ATOM 9200 N N . GLY A 1 1168 ? -24.396 4.203 64.997 1.00 56.12 1168 GLY A N 1
ATOM 9201 C CA . GLY A 1 1168 ? -23.266 5.136 64.971 1.00 56.12 1168 GLY A CA 1
ATOM 9202 C C . GLY A 1 1168 ? -23.752 6.582 65.047 1.00 56.12 1168 GLY A C 1
ATOM 9203 O O . GLY A 1 1168 ? -24.230 7.128 64.058 1.00 56.12 1168 GLY A O 1
ATOM 9204 N N . ALA A 1 1169 ? -23.648 7.202 66.226 1.00 58.53 1169 ALA A N 1
ATOM 9205 C CA . ALA A 1 1169 ? -24.172 8.543 66.471 1.00 58.53 1169 ALA A CA 1
ATOM 9206 C C . ALA A 1 1169 ? -23.068 9.565 66.794 1.00 58.53 1169 ALA A C 1
ATOM 9208 O O . ALA A 1 1169 ? -22.214 9.284 67.639 1.00 58.53 1169 ALA A O 1
ATOM 9209 N N . PRO A 1 1170 ? -23.089 10.768 66.186 1.00 60.38 1170 PRO A N 1
ATOM 9210 C CA . PRO A 1 1170 ? -22.222 11.871 66.591 1.00 60.38 1170 PRO A CA 1
ATOM 9211 C C . PRO A 1 1170 ? -22.431 12.247 68.067 1.00 60.38 1170 PRO A C 1
ATOM 9213 O O . PRO A 1 1170 ? -23.537 12.175 68.598 1.00 60.38 1170 PRO A O 1
ATOM 9216 N N . GLN A 1 1171 ? -21.370 12.699 68.737 1.00 63.16 1171 GLN A N 1
ATOM 9217 C CA . GLN A 1 1171 ? -21.353 12.965 70.184 1.00 63.16 1171 GLN A CA 1
ATOM 9218 C C . GLN A 1 1171 ? -22.439 13.953 70.661 1.00 63.16 1171 GLN A C 1
ATOM 9220 O O . GLN A 1 1171 ? -22.918 13.849 71.785 1.00 63.16 1171 GLN A O 1
ATOM 9225 N N . VAL A 1 1172 ? -22.909 14.841 69.781 1.00 62.12 1172 VAL A N 1
ATOM 9226 C CA . VAL A 1 1172 ? -23.985 15.813 70.053 1.00 62.12 1172 VAL A CA 1
ATOM 9227 C C . VAL A 1 1172 ? -25.350 15.152 70.284 1.00 62.12 1172 VAL A C 1
ATOM 9229 O O . VAL A 1 1172 ? -26.130 15.621 71.107 1.00 62.12 1172 VAL A O 1
ATOM 9232 N N . LEU A 1 1173 ? -25.631 14.019 69.635 1.00 62.91 1173 LEU A N 1
ATOM 9233 C CA . LEU A 1 1173 ? -26.834 13.219 69.896 1.00 62.91 1173 LEU A CA 1
ATOM 9234 C C . LEU A 1 1173 ? -26.792 12.537 71.256 1.00 62.91 1173 LEU A C 1
ATOM 9236 O O . LEU A 1 1173 ? -27.822 12.410 71.909 1.00 62.91 1173 LEU A O 1
ATOM 9240 N N . ILE A 1 1174 ? -25.605 12.076 71.659 1.00 68.00 1174 ILE A N 1
ATOM 9241 C CA . ILE A 1 1174 ? -25.400 11.478 72.976 1.00 68.00 1174 ILE A CA 1
ATOM 9242 C C . ILE A 1 1174 ? -25.670 12.549 74.035 1.00 68.00 1174 ILE A C 1
ATOM 9244 O O . ILE A 1 1174 ? -26.397 12.284 74.984 1.00 68.00 1174 ILE A O 1
ATOM 9248 N N . GLU A 1 1175 ? -25.185 13.779 73.840 1.00 67.00 1175 GLU A N 1
ATOM 9249 C CA . GLU A 1 1175 ? -25.485 14.902 74.737 1.00 67.00 1175 GLU A CA 1
ATOM 9250 C C . GLU A 1 1175 ? -26.959 15.316 74.725 1.00 67.00 1175 GLU A C 1
ATOM 9252 O O . GLU A 1 1175 ? -27.527 15.555 75.790 1.00 67.00 1175 GLU A O 1
ATOM 9257 N N . PHE A 1 1176 ? -27.613 15.338 73.561 1.00 67.00 1176 PHE A N 1
ATOM 9258 C CA . PHE A 1 1176 ? -29.054 15.572 73.483 1.00 67.00 1176 PHE A CA 1
ATOM 9259 C C . PHE A 1 1176 ? -29.844 14.495 74.231 1.00 67.00 1176 PHE A C 1
ATOM 9261 O O . PHE A 1 1176 ? -30.693 14.825 75.052 1.00 67.00 1176 PHE A O 1
ATOM 9268 N N . ALA A 1 1177 ? -29.542 13.219 73.996 1.00 67.12 1177 ALA A N 1
ATOM 9269 C CA . ALA A 1 1177 ? -30.187 12.107 74.678 1.00 67.12 1177 ALA A CA 1
ATOM 9270 C C . ALA A 1 1177 ? -29.941 12.172 76.195 1.00 67.12 1177 ALA A C 1
ATOM 9272 O O . ALA A 1 1177 ? -30.877 12.006 76.970 1.00 67.12 1177 ALA A O 1
ATOM 9273 N N . ILE A 1 1178 ? -28.714 12.493 76.633 1.00 69.69 1178 ILE A N 1
ATOM 9274 C CA . ILE A 1 1178 ? -28.392 12.765 78.045 1.00 69.69 1178 ILE A CA 1
ATOM 9275 C C . ILE A 1 1178 ? -29.302 13.871 78.594 1.00 69.69 1178 ILE A C 1
ATOM 9277 O O . ILE A 1 1178 ? -29.910 13.670 79.643 1.00 69.69 1178 ILE A O 1
ATOM 9281 N N . ASN A 1 1179 ? -29.417 15.012 77.910 1.00 67.81 1179 ASN A N 1
ATOM 9282 C CA . ASN A 1 1179 ? -30.222 16.148 78.368 1.00 67.81 1179 ASN A CA 1
ATOM 9283 C C . ASN A 1 1179 ? -31.720 15.804 78.410 1.00 67.81 1179 ASN A C 1
ATOM 9285 O O . ASN A 1 1179 ? -32.352 15.989 79.448 1.00 67.81 1179 ASN A O 1
ATOM 9289 N N . LEU A 1 1180 ? -32.258 15.201 77.345 1.00 68.06 1180 LEU A N 1
ATOM 9290 C CA . LEU A 1 1180 ? -33.649 14.745 77.249 1.00 68.06 1180 LEU A CA 1
ATOM 9291 C C . LEU A 1 1180 ? -33.999 13.762 78.377 1.00 68.06 1180 LEU A C 1
ATOM 9293 O O . LEU A 1 1180 ? -35.016 13.918 79.048 1.00 68.06 1180 LEU A O 1
ATOM 9297 N N . PHE A 1 1181 ? -33.136 12.776 78.636 1.00 67.69 1181 PHE A N 1
ATOM 9298 C CA . PHE A 1 1181 ? -33.351 11.782 79.694 1.00 67.69 1181 PHE A CA 1
ATOM 9299 C C . PHE A 1 1181 ? -33.081 12.308 81.104 1.00 67.69 1181 PHE A C 1
ATOM 9301 O O . PHE A 1 1181 ? -33.554 11.716 82.076 1.00 67.69 1181 PHE A O 1
ATOM 9308 N N . THR A 1 1182 ? -32.339 13.408 81.232 1.00 69.06 1182 THR A N 1
ATOM 9309 C CA . THR A 1 1182 ? -32.146 14.104 82.509 1.00 69.06 1182 THR A CA 1
ATOM 9310 C C . THR A 1 1182 ? -33.369 14.952 82.858 1.00 69.06 1182 THR A C 1
ATOM 9312 O O . THR A 1 1182 ? -33.780 14.966 84.016 1.00 69.06 1182 THR A O 1
ATOM 9315 N N . GLU A 1 1183 ? -33.973 15.622 81.873 1.00 65.69 1183 GLU A N 1
ATOM 9316 C CA . GLU A 1 1183 ? -35.179 16.439 82.057 1.00 65.69 1183 GLU A CA 1
ATOM 9317 C C . GLU A 1 1183 ? -36.464 15.599 82.156 1.00 65.69 1183 GLU A C 1
ATOM 9319 O O . GLU A 1 1183 ? -37.375 15.961 82.899 1.00 65.69 1183 GLU A O 1
ATOM 9324 N N . GLN A 1 1184 ? -36.542 14.465 81.448 1.00 66.31 1184 GLN A N 1
ATOM 9325 C CA . GLN A 1 1184 ? -37.726 13.596 81.381 1.00 66.31 1184 GLN A CA 1
ATOM 9326 C C . GLN A 1 1184 ? -37.359 12.106 81.579 1.00 66.31 1184 GLN A C 1
ATOM 9328 O O . GLN A 1 1184 ? -37.358 11.318 80.628 1.00 66.31 1184 GLN A O 1
ATOM 9333 N N . PRO A 1 1185 ? -37.075 11.669 82.822 1.00 61.94 1185 PRO A N 1
ATOM 9334 C CA . PRO A 1 1185 ? -36.594 10.312 83.116 1.00 61.94 1185 PRO A CA 1
ATOM 9335 C C . PRO A 1 1185 ? -37.602 9.191 82.799 1.00 61.94 1185 PRO A C 1
ATOM 9337 O O . PRO A 1 1185 ? -37.194 8.048 82.595 1.00 61.94 1185 PRO A O 1
ATOM 9340 N N . ASN A 1 1186 ? -38.900 9.503 82.687 1.00 62.66 1186 ASN A N 1
ATOM 9341 C CA . ASN A 1 1186 ? -39.952 8.539 82.329 1.00 62.66 1186 ASN A CA 1
ATOM 9342 C C . ASN A 1 1186 ? -39.788 7.963 80.906 1.00 62.66 1186 ASN A C 1
ATOM 9344 O O . ASN A 1 1186 ? -40.271 6.864 80.633 1.00 62.66 1186 ASN A O 1
ATOM 9348 N N . GLY A 1 1187 ? -39.066 8.658 80.014 1.00 58.12 1187 GLY A N 1
ATOM 9349 C CA . GLY A 1 1187 ? -38.746 8.186 78.658 1.00 58.12 1187 GLY A CA 1
ATOM 9350 C C . GLY A 1 1187 ? -37.922 6.891 78.615 1.00 58.12 1187 GLY A C 1
ATOM 9351 O O . GLY A 1 1187 ? -37.941 6.184 77.610 1.00 58.12 1187 GLY A O 1
ATOM 9352 N N . LEU A 1 1188 ? -37.246 6.541 79.716 1.00 59.84 1188 LEU A N 1
ATOM 9353 C CA . LEU A 1 1188 ? -36.429 5.328 79.848 1.00 59.84 1188 LEU A CA 1
ATOM 9354 C C . LEU A 1 1188 ? -37.225 4.084 80.295 1.00 59.84 1188 LEU A C 1
ATOM 9356 O O . LEU A 1 1188 ? -36.658 2.995 80.354 1.00 59.84 1188 LEU A O 1
ATOM 9360 N N . GLY A 1 1189 ? -38.524 4.203 80.591 1.00 57.16 1189 GLY A N 1
ATOM 9361 C CA . GLY A 1 1189 ? -39.335 3.073 81.072 1.00 57.16 1189 GLY A CA 1
ATOM 9362 C C . GLY A 1 1189 ? -39.588 1.961 80.046 1.00 57.16 1189 GLY A C 1
ATOM 9363 O O . GLY A 1 1189 ? -39.906 0.836 80.413 1.00 57.16 1189 GLY A O 1
ATOM 9364 N N . CYS A 1 1190 ? -39.358 2.217 78.757 1.00 53.66 1190 CYS A N 1
ATOM 9365 C CA . CYS A 1 1190 ? -39.483 1.208 77.701 1.00 53.66 1190 CYS A CA 1
ATOM 9366 C C . CYS A 1 1190 ? -38.404 0.099 77.740 1.00 53.66 1190 CYS A C 1
ATOM 9368 O O . CYS A 1 1190 ? -38.474 -0.848 76.957 1.00 53.66 1190 CYS A O 1
ATOM 9370 N N . PHE A 1 1191 ? -37.413 0.180 78.641 1.00 53.69 1191 PHE A N 1
ATOM 9371 C CA . PHE A 1 1191 ? -36.248 -0.719 78.678 1.00 53.69 1191 PHE A CA 1
ATOM 9372 C C . PHE A 1 1191 ? -36.280 -1.803 79.765 1.00 53.69 1191 PHE A C 1
ATOM 9374 O O . PHE A 1 1191 ? -35.380 -2.650 79.796 1.00 53.69 1191 PHE A O 1
ATOM 9381 N N . ASP A 1 1192 ? -37.320 -1.854 80.603 1.00 52.31 1192 ASP A N 1
ATOM 9382 C CA . ASP A 1 1192 ? -37.434 -2.825 81.705 1.00 52.31 1192 ASP A CA 1
ATOM 9383 C C . ASP A 1 1192 ? -37.467 -4.296 81.217 1.00 52.31 1192 ASP A C 1
ATOM 9385 O O . ASP A 1 1192 ? -37.088 -5.207 81.955 1.00 52.31 1192 ASP A O 1
ATOM 9389 N N . ALA A 1 1193 ? -37.829 -4.555 79.951 1.00 47.81 1193 ALA A N 1
ATOM 9390 C CA . ALA A 1 1193 ? -37.818 -5.897 79.343 1.00 47.81 1193 ALA A CA 1
ATOM 9391 C C . ALA A 1 1193 ? -36.461 -6.327 78.731 1.00 47.81 1193 ALA A C 1
ATOM 9393 O O . ALA A 1 1193 ? -36.268 -7.499 78.407 1.00 47.81 1193 ALA A O 1
ATOM 9394 N N . ILE A 1 1194 ? -35.508 -5.403 78.561 1.00 48.75 1194 ILE A N 1
ATOM 9395 C CA . ILE A 1 1194 ? -34.347 -5.561 77.657 1.00 48.75 1194 ILE A CA 1
ATOM 9396 C C . ILE A 1 1194 ? -33.016 -5.768 78.434 1.00 48.75 1194 ILE A C 1
ATOM 9398 O O . ILE A 1 1194 ? -31.964 -6.101 77.869 1.00 48.75 1194 ILE A O 1
ATOM 9402 N N . GLY A 1 1195 ? -33.070 -5.646 79.766 1.00 47.38 1195 GLY A N 1
ATOM 9403 C CA . GLY A 1 1195 ? -31.937 -5.411 80.670 1.00 47.38 1195 GLY A CA 1
ATOM 9404 C C . GLY A 1 1195 ? -30.806 -6.448 80.748 1.00 47.38 1195 GLY A C 1
ATOM 9405 O O . GLY A 1 1195 ? -29.759 -6.115 81.293 1.00 47.38 1195 GLY A O 1
ATOM 9406 N N . ASN A 1 1196 ? -30.926 -7.660 80.191 1.00 48.47 1196 ASN A N 1
ATOM 9407 C CA . ASN A 1 1196 ? -29.889 -8.694 80.382 1.00 48.47 1196 ASN A CA 1
ATOM 9408 C C . ASN A 1 1196 ? -28.979 -8.975 79.171 1.00 48.47 1196 ASN A C 1
ATOM 9410 O O . ASN A 1 1196 ? -27.865 -9.457 79.367 1.00 48.47 1196 ASN A O 1
ATOM 9414 N N . LYS A 1 1197 ? -29.389 -8.664 77.932 1.00 44.81 1197 LYS A N 1
ATOM 9415 C CA . LYS A 1 1197 ? -28.581 -8.945 76.717 1.00 44.81 1197 LYS A CA 1
ATOM 9416 C C . LYS A 1 1197 ? -28.124 -7.677 75.989 1.00 44.81 1197 LYS A C 1
ATOM 9418 O O . LYS A 1 1197 ? -27.033 -7.651 75.427 1.00 44.81 1197 LYS A O 1
ATOM 9423 N N . PHE A 1 1198 ? -28.934 -6.619 76.030 1.00 48.03 1198 PHE A N 1
ATOM 9424 C CA . PHE A 1 1198 ? -28.732 -5.415 75.219 1.00 48.03 1198 PHE A CA 1
ATOM 9425 C C . PHE A 1 1198 ? -27.894 -4.336 75.910 1.00 48.03 1198 PHE A C 1
ATOM 9427 O O . PHE A 1 1198 ? -27.237 -3.555 75.224 1.00 48.03 1198 PHE A O 1
ATOM 9434 N N . GLY A 1 1199 ? -27.854 -4.339 77.252 1.00 54.31 1199 GLY A N 1
ATOM 9435 C CA . GLY A 1 1199 ? -27.009 -3.433 78.035 1.00 54.31 1199 GLY A CA 1
ATOM 9436 C C . GLY A 1 1199 ? -25.564 -3.453 77.536 1.00 54.31 1199 GLY A C 1
ATOM 9437 O O . GLY A 1 1199 ? -25.038 -2.414 77.166 1.00 54.31 1199 GLY A O 1
ATOM 9438 N N . LYS A 1 1200 ? -24.962 -4.642 77.373 1.00 50.41 1200 LYS A N 1
ATOM 9439 C CA . LYS A 1 1200 ? -23.592 -4.779 76.842 1.00 50.41 1200 LYS A CA 1
ATOM 9440 C C . LYS A 1 1200 ? -23.382 -4.105 75.479 1.00 50.41 1200 LYS A C 1
ATOM 9442 O O . LYS A 1 1200 ? -22.391 -3.414 75.318 1.00 50.41 1200 LYS A O 1
ATOM 9447 N N . GLN A 1 1201 ? -24.316 -4.249 74.538 1.00 50.81 1201 GLN A N 1
ATOM 9448 C CA . GLN A 1 1201 ? -24.162 -3.725 73.174 1.00 50.81 1201 GLN A CA 1
ATOM 9449 C C . GLN A 1 1201 ? -24.392 -2.209 73.072 1.00 50.81 1201 GLN A C 1
ATOM 9451 O O . GLN A 1 1201 ? -23.700 -1.548 72.308 1.00 50.81 1201 GLN A O 1
ATOM 9456 N N . ILE A 1 1202 ? -25.338 -1.633 73.830 1.00 53.81 1202 ILE A N 1
ATOM 9457 C CA . ILE A 1 1202 ? -25.502 -0.165 73.885 1.00 53.81 1202 ILE A CA 1
ATOM 9458 C C . ILE A 1 1202 ? -24.281 0.477 74.559 1.00 53.81 1202 ILE A C 1
ATOM 9460 O O . ILE A 1 1202 ? -23.788 1.493 74.072 1.00 53.81 1202 ILE A O 1
ATOM 9464 N N . PHE A 1 1203 ? -23.762 -0.133 75.634 1.00 56.56 1203 PHE A N 1
ATOM 9465 C CA . PHE A 1 1203 ? -22.551 0.342 76.318 1.00 56.56 1203 PHE A CA 1
ATOM 9466 C C . PHE A 1 1203 ? -21.275 0.177 75.473 1.00 56.56 1203 PHE A C 1
ATOM 9468 O O . PHE A 1 1203 ? -20.332 0.938 75.658 1.00 56.56 1203 PHE A O 1
ATOM 9475 N N . GLU A 1 1204 ? -21.239 -0.773 74.534 1.00 53.78 1204 GLU A N 1
ATOM 9476 C CA . GLU A 1 1204 ? -20.146 -0.917 73.558 1.00 53.78 1204 GLU A CA 1
ATOM 9477 C C . GLU A 1 1204 ? -20.167 0.180 72.476 1.00 53.78 1204 GLU A C 1
ATOM 9479 O O . GLU A 1 1204 ? -19.106 0.574 71.997 1.00 53.78 1204 GLU A O 1
ATOM 9484 N N . VAL A 1 1205 ? -21.349 0.691 72.102 1.00 53.47 1205 VAL A N 1
ATOM 9485 C CA . VAL A 1 1205 ? -21.505 1.710 71.043 1.00 53.47 1205 VAL A CA 1
ATOM 9486 C C . VAL A 1 1205 ? -21.424 3.146 71.585 1.00 53.47 1205 VAL A C 1
ATOM 9488 O O . VAL A 1 1205 ? -20.884 4.024 70.913 1.00 53.47 1205 VAL A O 1
ATOM 9491 N N . VAL A 1 1206 ? -21.917 3.406 72.802 1.00 58.09 1206 VAL A N 1
ATOM 9492 C CA . VAL A 1 1206 ? -21.922 4.743 73.425 1.00 58.09 1206 VAL A CA 1
ATOM 9493 C C . VAL A 1 1206 ? -20.846 4.826 74.512 1.00 58.09 1206 VAL A C 1
ATOM 9495 O O . VAL A 1 1206 ? -21.091 4.516 75.675 1.00 58.09 1206 VAL A O 1
ATOM 9498 N N . ASN A 1 1207 ? -19.645 5.284 74.152 1.00 57.12 1207 ASN A N 1
ATOM 9499 C CA . ASN A 1 1207 ? -18.517 5.460 75.080 1.00 57.12 1207 ASN A CA 1
ATOM 9500 C C . ASN A 1 1207 ? -18.632 6.758 75.926 1.00 57.12 1207 ASN A C 1
ATOM 9502 O O . ASN A 1 1207 ? -17.695 7.554 75.977 1.00 57.12 1207 ASN A O 1
ATOM 9506 N N . ASP A 1 1208 ? -19.789 7.013 76.560 1.00 66.31 1208 ASP A N 1
ATOM 9507 C CA . ASP A 1 1208 ? -20.019 8.160 77.464 1.00 66.31 1208 ASP A CA 1
ATOM 9508 C C . ASP A 1 1208 ? -20.509 7.690 78.850 1.00 66.31 1208 ASP A C 1
ATOM 9510 O O . ASP A 1 1208 ? -21.562 7.058 79.014 1.00 66.31 1208 ASP A O 1
ATOM 9514 N N . ALA A 1 1209 ? -19.727 8.012 79.885 1.00 65.62 1209 ALA A N 1
ATOM 9515 C CA . ALA A 1 1209 ? -19.983 7.602 81.265 1.00 65.62 1209 ALA A CA 1
ATOM 9516 C C . ALA A 1 1209 ? -21.227 8.270 81.890 1.00 65.62 1209 ALA A C 1
ATOM 9518 O O . ALA A 1 1209 ? -21.867 7.674 82.760 1.00 65.62 1209 ALA A O 1
ATOM 9519 N N . ARG A 1 1210 ? -21.597 9.485 81.454 1.00 69.06 1210 ARG A N 1
ATOM 9520 C CA . ARG A 1 1210 ? -22.768 10.230 81.959 1.00 69.06 1210 ARG A CA 1
ATOM 9521 C C . ARG A 1 1210 ? -24.058 9.564 81.499 1.00 69.06 1210 ARG A C 1
ATOM 9523 O O . ARG A 1 1210 ? -24.954 9.312 82.304 1.00 69.06 1210 ARG A O 1
ATOM 9530 N N . PHE A 1 1211 ? -24.105 9.218 80.217 1.00 68.94 1211 PHE A N 1
ATOM 9531 C CA . PHE A 1 1211 ? -25.212 8.488 79.613 1.00 68.94 1211 PHE A CA 1
ATOM 9532 C C . PHE A 1 1211 ? -25.389 7.101 80.244 1.00 68.94 1211 PHE A C 1
ATOM 9534 O O . PHE A 1 1211 ? -26.491 6.715 80.636 1.00 68.94 1211 PHE A O 1
ATOM 9541 N N . THR A 1 1212 ? -24.274 6.394 80.448 1.00 65.62 1212 THR A N 1
ATOM 9542 C CA . THR A 1 1212 ? -24.251 5.088 81.121 1.00 65.62 1212 THR A CA 1
ATOM 9543 C C . THR A 1 1212 ? -24.805 5.164 82.550 1.00 65.62 1212 THR A C 1
ATOM 9545 O O . THR A 1 1212 ? -25.589 4.310 82.968 1.00 65.62 1212 THR A O 1
ATOM 9548 N N . GLY A 1 1213 ? -24.463 6.221 83.294 1.00 65.50 1213 GLY A N 1
ATOM 9549 C CA . GLY A 1 1213 ? -24.991 6.464 84.638 1.00 65.50 1213 GLY A CA 1
ATOM 9550 C C . GLY A 1 1213 ? -26.497 6.759 84.683 1.00 65.50 1213 GLY A C 1
ATOM 9551 O O . GLY A 1 1213 ? -27.168 6.326 85.621 1.00 65.50 1213 GLY A O 1
ATOM 9552 N N . LEU A 1 1214 ? -27.040 7.460 83.682 1.00 67.50 1214 LEU A N 1
ATOM 9553 C CA . LEU A 1 1214 ? -28.476 7.760 83.567 1.00 67.50 1214 LEU A CA 1
ATOM 9554 C C . LEU A 1 1214 ? -29.313 6.509 83.270 1.00 67.50 1214 LEU A C 1
ATOM 9556 O O . LEU A 1 1214 ? -30.330 6.288 83.928 1.00 67.50 1214 LEU A O 1
ATOM 9560 N N . LEU A 1 1215 ? -28.850 5.658 82.347 1.00 62.09 1215 LEU A N 1
ATOM 9561 C CA . LEU A 1 1215 ? -29.486 4.373 82.022 1.00 62.09 1215 LEU A CA 1
ATOM 9562 C C . LEU A 1 1215 ? -29.588 3.453 83.247 1.00 62.09 1215 LEU A C 1
ATOM 9564 O O . LEU A 1 1215 ? -30.636 2.865 83.508 1.00 62.09 1215 LEU A O 1
ATOM 9568 N N . LEU A 1 1216 ? -28.514 3.356 84.037 1.00 61.69 1216 LEU A N 1
ATOM 9569 C CA . LEU A 1 1216 ? -28.490 2.516 85.238 1.00 61.69 1216 LEU A CA 1
ATOM 9570 C C . LEU A 1 1216 ? -29.440 3.022 86.337 1.00 61.69 1216 LEU A C 1
ATOM 9572 O O . LEU A 1 1216 ? -30.021 2.209 87.057 1.00 61.69 1216 LEU A O 1
ATOM 9576 N N . ARG A 1 1217 ? -29.620 4.344 86.471 1.00 61.97 1217 ARG A N 1
ATOM 9577 C CA . ARG A 1 1217 ? -30.445 4.958 87.529 1.00 61.97 1217 ARG A CA 1
ATOM 9578 C C . ARG A 1 1217 ? -31.955 4.814 87.319 1.00 61.97 1217 ARG A C 1
ATOM 9580 O O . ARG A 1 1217 ? -32.668 4.719 88.313 1.00 61.97 1217 ARG A O 1
ATOM 9587 N N . ASN A 1 1218 ? -32.431 4.786 86.075 1.00 57.12 1218 ASN A N 1
ATOM 9588 C CA . ASN A 1 1218 ? -33.861 4.917 85.741 1.00 57.12 1218 ASN A CA 1
ATOM 9589 C C . ASN A 1 1218 ? -34.538 3.613 85.252 1.00 57.12 1218 ASN A C 1
ATOM 9591 O O . ASN A 1 1218 ? -35.683 3.643 84.817 1.00 57.12 1218 ASN A O 1
ATOM 9595 N N . SER A 1 1219 ? -33.862 2.465 85.358 1.00 53.41 1219 SER A N 1
ATOM 9596 C CA . SER A 1 1219 ? -34.275 1.123 84.885 1.00 53.41 1219 SER A CA 1
ATOM 9597 C C . SER A 1 1219 ? -35.415 0.436 85.680 1.00 53.41 1219 SER A C 1
ATOM 9599 O O . SER A 1 1219 ? -35.325 -0.756 85.983 1.00 53.41 1219 SER A O 1
ATOM 9601 N N . ARG A 1 1220 ? -36.431 1.182 86.147 1.00 52.25 1220 ARG A N 1
ATOM 9602 C CA . ARG A 1 1220 ? -37.492 0.659 87.043 1.00 52.25 1220 ARG A CA 1
ATOM 9603 C C . ARG A 1 1220 ? -38.893 1.254 86.794 1.00 52.25 1220 ARG A C 1
ATOM 9605 O O . ARG A 1 1220 ? -39.543 1.671 87.758 1.00 52.25 1220 ARG A O 1
ATOM 9612 N N . ILE A 1 1221 ? -39.368 1.342 85.551 1.00 50.81 1221 ILE A N 1
ATOM 9613 C CA . ILE A 1 1221 ? -40.693 1.914 85.218 1.00 50.81 1221 ILE A CA 1
ATOM 9614 C C . ILE A 1 1221 ? -41.510 0.941 84.340 1.00 50.81 1221 ILE A C 1
ATOM 9616 O O . ILE A 1 1221 ? -41.002 0.363 83.391 1.00 50.81 1221 ILE A O 1
ATOM 9620 N N . LYS A 1 1222 ? -42.802 0.756 84.668 1.00 51.03 1222 LYS A N 1
ATOM 9621 C CA . LYS A 1 1222 ? -43.692 -0.288 84.112 1.00 51.03 1222 LYS A CA 1
ATOM 9622 C C . LYS A 1 1222 ? -44.062 -0.117 82.622 1.00 51.03 1222 LYS A C 1
ATOM 9624 O O . LYS A 1 1222 ? -44.287 0.987 82.149 1.00 51.03 1222 LYS A O 1
ATOM 9629 N N . ASN A 1 1223 ? -44.279 -1.266 81.966 1.00 48.62 1223 ASN A N 1
ATOM 9630 C CA . ASN A 1 1223 ? -44.434 -1.486 80.516 1.00 48.62 1223 ASN A CA 1
ATOM 9631 C C . ASN A 1 1223 ? -45.811 -1.207 79.857 1.00 48.62 1223 ASN A C 1
ATOM 9633 O O . ASN A 1 1223 ? -45.944 -1.437 78.659 1.00 48.62 1223 ASN A O 1
ATOM 9637 N N . GLU A 1 1224 ? -46.858 -0.784 80.570 1.00 50.41 1224 GLU A N 1
ATOM 9638 C CA . GLU A 1 1224 ? -48.238 -0.817 80.022 1.00 50.41 1224 GLU A CA 1
ATOM 9639 C C . GLU A 1 1224 ? -48.652 0.418 79.191 1.00 50.41 1224 GLU A C 1
ATOM 9641 O O . GLU A 1 1224 ? -49.742 0.431 78.625 1.00 50.41 1224 GLU A O 1
ATOM 9646 N N . GLU A 1 1225 ? -47.799 1.438 79.058 1.00 52.78 1225 GLU A N 1
ATOM 9647 C CA . GLU A 1 1225 ? -48.168 2.721 78.428 1.00 52.78 1225 GLU A CA 1
ATOM 9648 C C . GLU A 1 1225 ? -47.676 2.905 76.977 1.00 52.78 1225 GLU A C 1
ATOM 9650 O O . GLU A 1 1225 ? -47.919 3.956 76.381 1.00 52.78 1225 GLU A O 1
ATOM 9655 N N . TYR A 1 1226 ? -47.005 1.918 76.364 1.00 56.59 1226 TYR A N 1
ATOM 9656 C CA . TYR A 1 1226 ? -46.349 2.129 75.061 1.00 56.59 1226 TYR A CA 1
ATOM 9657 C C . TYR A 1 1226 ? -47.112 1.512 73.883 1.00 56.59 1226 TYR A C 1
ATOM 9659 O O . TYR A 1 1226 ? -47.213 0.293 73.728 1.00 56.59 1226 TYR A O 1
ATOM 9667 N N . GLN A 1 1227 ? -47.597 2.374 72.987 1.00 58.59 1227 GLN A N 1
ATOM 9668 C CA . GLN A 1 1227 ? -48.340 1.971 71.785 1.00 58.59 1227 GLN A CA 1
ATOM 9669 C C . GLN A 1 1227 ? -47.500 1.133 70.798 1.00 58.59 1227 GLN A C 1
ATOM 9671 O O . GLN A 1 1227 ? -48.055 0.296 70.097 1.00 58.59 1227 GLN A O 1
ATOM 9676 N N . LEU A 1 1228 ? -46.168 1.292 70.780 1.00 58.81 1228 LEU A N 1
ATOM 9677 C CA . LEU A 1 1228 ? -45.261 0.598 69.846 1.00 58.81 1228 LEU A CA 1
ATOM 9678 C C . LEU A 1 1228 ? -44.520 -0.613 70.460 1.00 58.81 1228 LEU A C 1
ATOM 9680 O O . LEU A 1 1228 ? -43.560 -1.115 69.872 1.00 58.81 1228 LEU A O 1
ATOM 9684 N N . THR A 1 1229 ? -44.942 -1.098 71.638 1.00 57.28 1229 THR A N 1
ATOM 9685 C CA . THR A 1 1229 ? -44.221 -2.132 72.419 1.00 57.28 1229 THR A CA 1
ATOM 9686 C C . THR A 1 1229 ? -43.968 -3.429 71.645 1.00 57.28 1229 THR A C 1
ATOM 9688 O O . THR A 1 1229 ? -42.886 -4.002 71.739 1.00 57.28 1229 THR A O 1
ATOM 9691 N N . SER A 1 1230 ? -44.947 -3.917 70.878 1.00 56.84 1230 SER A N 1
ATOM 9692 C CA . SER A 1 1230 ? -44.844 -5.180 70.128 1.00 56.84 1230 SER A CA 1
ATOM 9693 C C . SER A 1 1230 ? -43.812 -5.104 68.998 1.00 56.84 1230 SER A C 1
ATOM 9695 O O . SER A 1 1230 ? -43.014 -6.026 68.827 1.00 56.84 1230 SER A O 1
ATOM 9697 N N . ILE A 1 1231 ? -43.781 -3.977 68.283 1.00 58.25 1231 ILE A N 1
ATOM 9698 C CA . ILE A 1 1231 ? -42.854 -3.704 67.177 1.00 58.25 1231 ILE A CA 1
ATOM 9699 C C . ILE A 1 1231 ? -41.432 -3.563 67.714 1.00 58.25 1231 ILE A C 1
ATOM 9701 O O . ILE A 1 1231 ? -40.508 -4.204 67.217 1.00 58.25 1231 ILE A O 1
ATOM 9705 N N . LEU A 1 1232 ? -41.260 -2.795 68.791 1.00 57.28 1232 LEU A N 1
ATOM 9706 C CA . LEU A 1 1232 ? -39.967 -2.642 69.448 1.00 57.28 1232 LEU A CA 1
ATOM 9707 C C . LEU A 1 1232 ? -39.481 -3.980 70.031 1.00 57.28 1232 LEU A C 1
ATOM 9709 O O . LEU A 1 1232 ? -38.325 -4.329 69.839 1.00 57.28 1232 LEU A O 1
ATOM 9713 N N . ASN A 1 1233 ? -40.342 -4.804 70.637 1.00 55.53 1233 ASN A N 1
ATOM 9714 C CA . ASN A 1 1233 ? -39.949 -6.125 71.149 1.00 55.53 1233 ASN A CA 1
ATOM 9715 C C . ASN A 1 1233 ? -39.414 -7.075 70.060 1.00 55.53 1233 ASN A C 1
ATOM 9717 O O . ASN A 1 1233 ? -38.463 -7.814 70.323 1.00 55.53 1233 ASN A O 1
ATOM 9721 N N . SER A 1 1234 ? -39.957 -7.031 68.838 1.00 54.19 1234 SER A N 1
ATOM 9722 C CA . SER A 1 1234 ? -39.455 -7.836 67.708 1.00 54.19 1234 SER A CA 1
ATOM 9723 C C . SER A 1 1234 ? -37.984 -7.523 67.358 1.00 54.19 1234 SER A C 1
ATOM 9725 O O . SER A 1 1234 ? -37.200 -8.410 67.014 1.00 54.19 1234 SER A O 1
ATOM 9727 N N . LEU A 1 1235 ? -37.549 -6.279 67.588 1.00 51.34 1235 LEU A N 1
ATOM 9728 C CA . LEU A 1 1235 ? -36.185 -5.809 67.327 1.00 51.34 1235 LEU A CA 1
ATOM 9729 C C . LEU A 1 1235 ? -35.135 -6.292 68.326 1.00 51.34 1235 LEU A C 1
ATOM 9731 O O . LEU A 1 1235 ? -33.959 -6.447 67.971 1.00 51.34 1235 LEU A O 1
ATOM 9735 N N . PHE A 1 1236 ? -35.544 -6.512 69.574 1.00 49.53 1236 PHE A N 1
ATOM 9736 C CA . PHE A 1 1236 ? -34.635 -6.820 70.677 1.00 49.53 1236 PHE A CA 1
ATOM 9737 C C . PHE A 1 1236 ? -34.456 -8.329 70.922 1.00 49.53 1236 PHE A C 1
ATOM 9739 O O . PHE A 1 1236 ? -33.469 -8.711 71.555 1.00 49.53 1236 PHE A O 1
ATOM 9746 N N . PHE A 1 1237 ? -35.344 -9.188 70.397 1.00 48.69 1237 PHE A N 1
ATOM 9747 C CA . PHE A 1 1237 ? -35.400 -10.620 70.740 1.00 48.69 1237 PHE A CA 1
ATOM 9748 C C . PHE A 1 1237 ? -35.007 -11.626 69.639 1.00 48.69 1237 PHE A C 1
ATOM 9750 O O . PHE A 1 1237 ? -35.082 -12.823 69.897 1.00 48.69 1237 PHE A O 1
ATOM 9757 N N . GLU A 1 1238 ? -34.523 -11.192 68.466 1.00 49.47 1238 GLU A N 1
ATOM 9758 C CA . GLU A 1 1238 ? -34.071 -12.101 67.380 1.00 49.47 1238 GLU A CA 1
ATOM 9759 C C . GLU A 1 1238 ? -35.112 -13.174 66.983 1.00 49.47 1238 GLU A C 1
ATOM 9761 O O . GLU A 1 1238 ? -34.748 -14.310 66.690 1.00 49.47 1238 GLU A O 1
ATOM 9766 N N . MET A 1 1239 ? -36.406 -12.838 66.981 1.00 41.47 1239 MET A N 1
ATOM 9767 C CA . MET A 1 1239 ? -37.449 -13.715 66.428 1.00 41.47 1239 MET A CA 1
ATOM 9768 C C . MET A 1 1239 ? -37.640 -13.409 64.935 1.00 41.47 1239 MET A C 1
ATOM 9770 O O . MET A 1 1239 ? -37.414 -12.278 64.513 1.00 41.47 1239 MET A O 1
ATOM 9774 N N . ASP A 1 1240 ? -38.010 -14.411 64.134 1.00 49.16 1240 ASP A N 1
ATOM 9775 C CA . ASP A 1 1240 ? -38.251 -14.267 62.692 1.00 49.16 1240 ASP A CA 1
ATOM 9776 C C . ASP A 1 1240 ? -39.344 -13.208 62.435 1.00 49.16 1240 ASP A C 1
ATOM 9778 O O . ASP A 1 1240 ? -40.525 -13.404 62.724 1.00 49.16 1240 ASP A O 1
ATOM 9782 N N . ASN A 1 1241 ? -38.903 -12.036 61.971 1.00 52.94 1241 ASN A N 1
ATOM 9783 C CA . ASN A 1 1241 ? -39.642 -10.774 61.990 1.00 52.94 1241 ASN A CA 1
ATOM 9784 C C . ASN A 1 1241 ? -40.629 -10.658 60.823 1.00 52.94 1241 ASN A C 1
ATOM 9786 O O . ASN A 1 1241 ? -40.259 -10.208 59.741 1.00 52.94 1241 ASN A O 1
ATOM 9790 N N . VAL A 1 1242 ? -41.889 -11.016 61.074 1.00 53.84 1242 VAL A N 1
ATOM 9791 C CA . VAL A 1 1242 ? -43.031 -10.756 60.188 1.00 53.84 1242 VAL A CA 1
ATOM 9792 C C . VAL A 1 1242 ? -44.179 -10.228 61.058 1.00 53.84 1242 VAL A C 1
ATOM 9794 O O . VAL A 1 1242 ? -44.775 -10.981 61.824 1.00 53.84 1242 VAL A O 1
ATOM 9797 N N . ILE A 1 1243 ? -44.462 -8.923 60.988 1.00 67.75 1243 ILE A N 1
ATOM 9798 C CA . ILE A 1 1243 ? -45.552 -8.265 61.737 1.00 67.75 1243 ILE A CA 1
ATOM 9799 C C . ILE A 1 1243 ? -46.908 -8.608 61.099 1.00 67.75 1243 ILE A C 1
ATOM 9801 O O . ILE A 1 1243 ? -47.899 -8.773 61.805 1.00 67.75 1243 ILE A O 1
ATOM 9805 N N . ILE A 1 1244 ? -46.946 -8.764 59.768 1.00 74.69 1244 ILE A N 1
ATOM 9806 C CA . ILE A 1 1244 ? -48.144 -9.137 58.997 1.00 74.69 1244 ILE A CA 1
ATOM 9807 C C . ILE A 1 1244 ? -47.836 -10.246 57.983 1.00 74.69 1244 ILE A C 1
ATOM 9809 O O . ILE A 1 1244 ? -46.761 -10.260 57.391 1.00 74.69 1244 ILE A O 1
ATOM 9813 N N . SER A 1 1245 ? -48.773 -11.170 57.741 1.00 78.19 1245 SER A N 1
ATOM 9814 C CA . SER A 1 1245 ? -48.552 -12.304 56.831 1.00 78.19 1245 SER A CA 1
ATOM 9815 C C . SER A 1 1245 ? -48.370 -11.870 55.367 1.00 78.19 1245 SER A C 1
ATOM 9817 O O . SER A 1 1245 ? -48.796 -10.786 54.958 1.00 78.19 1245 SER A O 1
ATOM 9819 N N . LYS A 1 1246 ? -47.782 -12.746 54.537 1.00 75.69 1246 LYS A N 1
ATOM 9820 C CA . LYS A 1 1246 ? -47.600 -12.488 53.097 1.00 75.69 1246 LYS A CA 1
ATOM 9821 C C . LYS A 1 1246 ? -48.913 -12.151 52.386 1.00 75.69 1246 LYS A C 1
ATOM 9823 O O . LYS A 1 1246 ? -48.963 -11.175 51.647 1.00 75.69 1246 LYS A O 1
ATOM 9828 N N . GLU A 1 1247 ? -49.977 -12.893 52.684 1.00 78.06 1247 GLU A N 1
ATOM 9829 C CA . GLU A 1 1247 ? -51.320 -12.675 52.131 1.00 78.06 1247 GLU A CA 1
ATOM 9830 C C . GLU A 1 1247 ? -51.906 -11.319 52.548 1.00 78.06 1247 GLU A C 1
ATOM 9832 O O . GLU A 1 1247 ? -52.524 -10.633 51.736 1.00 78.06 1247 GLU A O 1
ATOM 9837 N N . GLN A 1 1248 ? -51.681 -10.904 53.801 1.00 80.94 1248 GLN A N 1
ATOM 9838 C CA . GLN A 1 1248 ? -52.141 -9.610 54.309 1.00 80.94 1248 GLN A CA 1
ATOM 9839 C C . GLN A 1 1248 ? -51.411 -8.448 53.630 1.00 80.94 1248 GLN A C 1
ATOM 9841 O O . GLN A 1 1248 ? -52.050 -7.470 53.242 1.00 80.94 1248 GLN A O 1
ATOM 9846 N N . ALA A 1 1249 ? -50.095 -8.557 53.448 1.00 79.19 1249 ALA A N 1
ATOM 9847 C CA . ALA A 1 1249 ? -49.312 -7.547 52.747 1.00 79.19 1249 ALA A CA 1
ATOM 9848 C C . ALA A 1 1249 ? -49.660 -7.477 51.252 1.00 79.19 1249 ALA A C 1
ATOM 9850 O O . ALA A 1 1249 ? -49.827 -6.381 50.731 1.00 79.19 1249 ALA A O 1
ATOM 9851 N N . ASP A 1 1250 ? -49.828 -8.619 50.573 1.00 78.81 1250 ASP A N 1
ATOM 9852 C CA . ASP A 1 1250 ? -50.205 -8.662 49.152 1.00 78.81 1250 ASP A CA 1
ATOM 9853 C C . ASP A 1 1250 ? -51.608 -8.063 48.935 1.00 78.81 1250 ASP A C 1
ATOM 9855 O O . ASP A 1 1250 ? -51.822 -7.286 48.002 1.00 78.81 1250 ASP A O 1
ATOM 9859 N N . HIS A 1 1251 ? -52.552 -8.346 49.845 1.00 82.75 1251 HIS A N 1
ATOM 9860 C CA . HIS A 1 1251 ? -53.874 -7.715 49.867 1.00 82.75 1251 HIS A CA 1
ATOM 9861 C C . HIS A 1 1251 ? -53.780 -6.191 50.027 1.00 82.75 1251 HIS A C 1
ATOM 9863 O O . HIS A 1 1251 ? -54.503 -5.448 49.361 1.00 82.75 1251 HIS A O 1
ATOM 9869 N N . LEU A 1 1252 ? -52.898 -5.707 50.903 1.00 81.38 1252 LEU A N 1
ATOM 9870 C CA . LEU A 1 1252 ? -52.709 -4.276 51.132 1.00 81.38 1252 LEU A CA 1
ATOM 9871 C C . LEU A 1 1252 ? -52.050 -3.584 49.942 1.00 81.38 1252 LEU A C 1
ATOM 9873 O O . LEU A 1 1252 ? -52.550 -2.564 49.485 1.00 81.38 1252 LEU A O 1
ATOM 9877 N N . VAL A 1 1253 ? -50.983 -4.159 49.392 1.00 81.25 1253 VAL A N 1
ATOM 9878 C CA . VAL A 1 1253 ? -50.275 -3.624 48.222 1.00 81.25 1253 VAL A CA 1
ATOM 9879 C C . VAL A 1 1253 ? -51.212 -3.466 47.019 1.00 81.25 1253 VAL A C 1
ATOM 9881 O O . VAL A 1 1253 ? -51.165 -2.447 46.334 1.00 81.25 1253 VAL A O 1
ATOM 9884 N N . TYR A 1 1254 ? -52.104 -4.433 46.793 1.00 76.31 1254 TYR A N 1
ATOM 9885 C CA . TYR A 1 1254 ? -53.016 -4.437 45.648 1.00 76.31 1254 TYR A CA 1
ATOM 9886 C C . TYR A 1 1254 ? -54.171 -3.436 45.784 1.00 76.31 1254 TYR A C 1
ATOM 9888 O O . TYR A 1 1254 ? -54.426 -2.653 44.871 1.00 76.31 1254 TYR A O 1
ATOM 9896 N N . ASN A 1 1255 ? -54.847 -3.425 46.935 1.00 79.06 1255 ASN A N 1
ATOM 9897 C CA . ASN A 1 1255 ? -56.026 -2.578 47.148 1.00 79.06 1255 ASN A CA 1
ATOM 9898 C C . ASN A 1 1255 ? -55.691 -1.096 47.380 1.00 79.06 1255 ASN A C 1
ATOM 9900 O O . ASN A 1 1255 ? -56.591 -0.269 47.437 1.00 79.06 1255 ASN A O 1
ATOM 9904 N N . VAL A 1 1256 ? -54.413 -0.760 47.562 1.00 74.31 1256 VAL A N 1
ATOM 9905 C CA . VAL A 1 1256 ? -53.936 0.626 47.713 1.00 74.31 1256 VAL A CA 1
ATOM 9906 C C . VAL A 1 1256 ? -53.700 1.300 46.361 1.00 74.31 1256 VAL A C 1
ATOM 9908 O O . VAL A 1 1256 ? -53.779 2.524 46.261 1.00 74.31 1256 VAL A O 1
ATOM 9911 N N . PHE A 1 1257 ? -53.385 0.518 45.326 1.00 67.19 1257 PHE A N 1
ATOM 9912 C CA . PHE A 1 1257 ? -53.079 1.028 43.987 1.00 67.19 1257 PHE A CA 1
ATOM 9913 C C . PHE A 1 1257 ? -54.268 0.997 43.019 1.00 67.19 1257 PHE A C 1
ATOM 9915 O O . PHE A 1 1257 ? -54.277 1.788 42.073 1.00 67.19 1257 PHE A O 1
ATOM 9922 N N . ILE A 1 1258 ? -55.252 0.127 43.264 1.00 57.06 1258 ILE A N 1
ATOM 9923 C CA . ILE A 1 1258 ? -56.577 0.124 42.615 1.00 57.06 1258 ILE A CA 1
ATOM 9924 C C . ILE A 1 1258 ? -57.480 1.128 43.313 1.00 57.06 1258 ILE A C 1
ATOM 9926 O O . ILE A 1 1258 ? -58.185 1.865 42.588 1.00 57.06 1258 ILE A O 1
#

Organism: Trichomonas vaginalis (strain ATCC PRA-98 / G3) (NCBI:txid412133)

Radius of gyration: 54.41 Å; chains: 1; bounding box: 121×105×141 Å

InterPro domains:
  IPR001936 Ras GTPase-activating domain [PF00616] (160-255)
  IPR001936 Ras GTPase-activating domain [PS50018] (64-264)
  IPR001936 Ras GTPase-activating domain [SM00323] (22-363)
  IPR008936 Rho GTPase activation protein [G3DSA:1.10.506.10] (83-291)
  IPR008936 Rho GTPase activation protein [SSF48350] (40-332)
  IPR039360 Ras GTPase-activating protein [PTHR10194] (40-411)

Foldseek 3Di:
DLLDPDQVVVLVVLLLLLLLLDFDDFDDDDDDDDDDDDDALLCLCPPDDVVLVVLLQVLFDLVCLLLLLVLNLLSCVVVQNNVVLLLVLQVVLCVVDAPVCLVCRLVDSTNSSSNLLCQCVQFCLVLLLVLCVVLLVVLLVCVVVVQAQDQDPVPDDPPDDNVSNVVVVLVSLVSNLVSVLVSLVVGALSVLVSLLSQLVSVCVHHNPCSLVVSLCRPQVRPNLVCLQVVCSSPPPDDRDDRSSVSSNVSSVLLSCLQNPLADCVPPVSCRVCSVVSVVSNVSSSVSSVVSNPDDGDPGHDPGDHDPVVSSLSNLQRSVVCLLVSVVVLVPPDPPDPSNVSSVVSSVVSLVVPHRDDDDDDDDDDDDDQPPVLVVLLPDDDDPVVLVLCCLQKDKDPDFAPVRATEIEGHQVSLPPQPDQSSVLNVVLVVLPPDPQGAYEYEYQCAVPDQVSHDDLSVLVSSCSHCSNVPRYQAYEYFQAAPVNLVVCVVRVVSQQPVSRYDYDQAQVVVCNGRVDRDPPHDPLRNQSNDDFPDWFFWQWSNDTWIWGHDLFWIKTWDDWHDRNNHIDIHIHTGGLLQWDDWDWDQDDPVCNQWIWIWTAGPVSGITIIIHGPSTSVSSRSSSSNSNSVSLVVVCVVQVADSVLSLLLLLLSLLLLLQFPPRDLSSVLSSLSSPLSSVVRDDFDFDDDRDRDDSVPDDPHCLVVLQVRLLRRCVRPLVCLLSNLVSNLSVLVSHDQNSVLRSLSSCLSSLLSLLPDPQRDLVSLVSVVVSLVVHDDPSNVSCLVRRLLRNLVHLVSLLSNLVVLLVVLDLSCLQVLLSNLQRVQQSSLVSLLVVLVVCQVVVPLSNLLSNLSNLLNNLVSVSHDCQRCVLSLLVSLQSVLLRDALVSLLSNLVNLVSSLVSLCVQLVDPDDDDSVLLSCLRSDSQLNVPLPDLLSLQSNLVSLLVSLLSVLVSNVSHPDLRSLVSNLVVLCVQCVVPPDPVSVLSSLSNNLLSPPPLLVVLVVLLVCCVPDDPSNVLSSLSSNLNHQDDLLSLLLQLLLLLLVLLADLHLSSLSSNLSSQQSNCVVVLASACSNVNFDVVLVVVSCVLQLAPCRPCVLLSSLLSNLSNLVSACVVSLVSLLNRSHLPLLSLLSVCQVPVVVVVSNVPDDCPDQLQSSLLSLLSNLLSAGDVSNLVSNLVSCVVPVQSLALCLVQPPPCLVSSCVSDVDPSSNVSNVVSNDHDDPRHSNNVSSVCRRPPDPRNSDHPVSSSVSSVSSSD

Secondary structure (DSSP, 8-state):
-TT-S-HHHHHHHHHHHHTTS-PPPP--------------HHHHHTSS-THHHHHHHHTS-TTTHHHHHHHHHHHHHHTT-HHHHHHHHHHHHHTT--TTTGGGTTTSSSHHHHHHHHHHHHHSHHHHHHHHHHHHHHHHHHHHTT------GGGPPTT--HHHHHHHHHHHHHHHHHHHHHTTTT--HHHHHHHHHHHHHHHHHHGGGHHHHHHIIIIIIIITHHHH-GGGGT--SPPPHHHHHHHHHHHHHHHHHHHHS--TTT-GGGGGGHHHHHHHHHHHHHHHHHHHH-----SPP-----HHHHHHHHHHHHGGGHHHHHHHHHTS-TTSHHHHHHHHHHHHHHHT-SPP-----PPP-SS-SSHHHHHHHH----HHHHHHHTTTEEE-SSPPTTS-EEEEEEGGGGGG-SSTHHHHHHHHHHHTT-TT--EEEEEE-TT--GGGS--HHHHHHHHTSHIIIIIEEEEEEES--HHHHHHHHHTGGGG--GGGEEE---HHHHHHHHSS--TT--HHHHHHTSPPSEEEEEEETTEEEEEEE-SSEEEEE---EEETTEEE--EEEEEGGGEEEEEEEEPPTT-TTEEEEEEEETTS-EEEEEEETT-THHHHHHHHHHHHHHHHHHHHHTT--TTTHHHHHHHHHHHHHH-TT--HHHHHHHHHHHHHHHHH-----SSPPP---GGG--S--HHHHHHHHHHHHHH-GGGHHHHHHHHHHHHTTS-GGGHHHHHHHHHHHHHHHHTSSS--HHHHHHHHHHHHHS-GGGGGHIIIIIHHHHTT-HHHHHHHHHHHHHH--GGGTTHHHHHHTTSHHHHHHHHHHHHHHHHHTT--TTHHHHHHHHHHHHHTT-S-HHHHHHHHHHHHHHGGGTS-HHHHHHHHHHHHHHHHHHHHHHT------HHHHHHHHH--TTSTTTTSHHHHHHHHHHHHHHHHHHHHHHHT-S-THHHHHHHHHHHHHHHH-S-HHHHHHHHHHHHHT-SSHHHHHHHHHHHTTTS-HHHHHHHHHHHHHS---HHHHHHHHHHHHHHHHH---THHHHHHHHHHHHHHHHHSSSTTGGGGS-HHHHHHHHHHH---TTT-HHHHHHHHHHHTGGG--HHHHHHHHT-S---HHHHHHHHHH-GGGHHHHTT----TTHHHHHHHHHHHHTTT--HHHHHHHHHHHHH-GGGGGGGTTTTTTHHHHHHHH---HHHHHHHHHS----STT-TTHHHHHHHHTT----SS-HHHHHHHHHHHH-

Sequence (1258 aa):
MGFDNTDSVRTAFLASVAAVFKVPEIRVVGTAEAVTEEVTLVDILFSGSLKLIEIIGNNIEYSRAEHFAKAALEAALLSGRAYEYFARMVDVELQPIDDSNKNTIFRGNQVPARAVGHWPRFVAMDWLKQTLRPIFDEVIASCENNVGFIVNPAKLPEGQTIEVNTENFRQLLQKTVQAILDGQTTMPDSLTYASQIIFEKVFEKVGEFAYSILSSFLFLRFIIPSFSNVSMVGITSPVGDQPRDVLMQTSNVIMSSILKGRLDDKYTYLAPYNDLAKWTQDSINQMFRGLVQKQVSHEPPPITIDAAQTIANIHSEVYPILKNLTPLIESLDPASDDHANAKRFITKIRAMGQPSNAAKKMFKSDEAGASGYEELMNMTFPPDQVQQLEEAIYKDEKTAPDGNGVIYIHFNKLSSVRDPRIVAQLLFKALRKDESQQCYVCLCLTGFDPSRIPNQTMLQTYAIMPPSTQNIKQYLIIEPPNEFAVFVKENQQLFTKPQRFEVIDSVAKLTRILGNTPTSIPPSTYESFSEAQAVYSVVLNGDPTKIRLHEHSLQIIGDNVEIAGHPFTPVRVIMADQIKDFEKSLGSKQHMDEFNLTITMKSGIVYSMRVPVSSPMYDAAYQLTLRSRTINNAIQSVNVNSSTLQWMMLNLAFINIIGPESSLSLKKAALDLIYAVFVSFQFSHNVSVDKIQYDILPNNLSKYVREISTDLASCNAENVNDFMSEFFNAAKYVKSKVLPTIFYFLVPWIKCFANQSDPPKNLISEFIEMYNNMKGSDQVCYPEYVWPSLCQNDFIIETLVDIIFERNESTFVEIPAQLAAIKPSFVSQSVCRKFTEILDNNDKDHIDFLRGVLTSMISLHMFDFESTGAVLIYNCTKSRLIFDTSILQKMSPILMNIIHELFRQSGSGIQFDFDFIIQSFVNTDGSEDFKTLKDTYKWTSSARCVAEIISAAINNLQNSSIKRKLFDMFSNDIKKRDTPLLCAQGIIYSAAFAVDPSSYANDLVQKLRDCEEILVTPIILGLSLINMTIELSAKLYFIGIALGARDNNAACGDLVVSALKQYSDHQGTTQGITQYINSSLVEYLETCTALPLQQQPSLSAAAILACYAKYGLTQALEKLATTKSDEQIISAFRVIKEPSKSEEISRLDYGANLVNLSAILLVFLKVGAPQVLIEFAINLFTEQPNGLGCFDAIGNKFGKQIFEVVNDARFTGLLLRNSRIKNEEYQLTSILNSLFFEMDNVIISKEQADHLVYNVFI